Protein AF-A0A2A6B4H1-F1 (afdb_monomer)

Radius of gyration: 39.32 Å; Cα contacts (8 Å, |Δi|>4): 1460; chains: 1; bounding box: 114×103×127 Å

Nearest PDB structures (foldseek):
  8g66-assembly1_C  TM=8.743E-01  e=2.815E-18  Homo sapiens
  2jii-assembly2_B  TM=7.578E-01  e=8.687E-16  Homo sapiens
  6dd4-assembly4_D  TM=7.550E-01  e=1.575E-15  Homo sapiens
  6ac9-assembly4_D  TM=7.648E-01  e=6.424E-15  Homo sapiens
  6ytg-assembly1_A  TM=6.217E-01  e=1.084E-10  Homo sapiens

Solvent-accessible surface area (backbone atoms only — not comparable to full-atom values): 56659 Å² total; per-residue (Å²): 136,85,79,84,84,78,80,82,73,88,78,81,70,86,72,90,55,70,68,39,78,48,79,46,92,56,99,83,44,42,32,31,34,58,46,74,62,47,71,66,95,62,39,40,28,29,35,27,21,34,76,93,41,67,90,60,56,24,31,34,42,38,32,41,58,87,79,32,62,76,94,73,62,34,64,72,56,30,48,52,49,52,53,48,67,73,68,52,95,58,82,92,50,74,61,86,29,52,70,59,73,76,49,75,54,72,62,99,55,36,39,37,38,35,27,58,52,65,41,56,26,49,44,52,43,36,62,74,70,34,65,70,58,65,54,70,47,40,48,52,53,49,51,56,48,55,49,51,44,49,50,32,40,45,72,76,34,36,43,53,76,64,47,46,46,78,32,30,25,30,30,53,75,100,42,44,88,43,58,30,58,55,74,50,66,57,43,44,75,38,48,50,99,84,67,44,82,51,87,77,88,56,70,50,82,69,84,86,45,81,77,30,50,25,52,49,50,73,71,30,42,74,84,39,62,43,39,39,51,46,8,43,50,48,46,50,38,33,57,63,29,72,70,50,50,52,70,54,82,44,91,63,55,76,66,58,46,33,53,50,47,51,47,53,38,74,40,35,61,59,36,36,75,72,61,62,36,59,67,64,82,61,57,30,54,48,40,48,54,46,61,68,52,52,72,85,48,80,81,62,60,69,61,45,49,57,43,53,55,47,46,37,60,75,72,64,46,61,87,80,62,79,50,88,64,63,99,50,90,73,81,70,69,68,81,95,77,80,88,77,63,89,75,84,76,83,89,85,66,92,80,89,73,58,72,68,61,51,55,50,51,53,52,52,51,51,52,43,50,50,55,51,54,52,51,52,56,51,51,38,52,74,74,68,55,79,67,56,78,59,61,62,56,56,74,54,51,49,70,63,52,50,52,52,47,53,51,48,52,52,51,51,48,52,55,47,57,51,48,57,49,52,49,48,58,48,52,52,47,54,51,53,57,68,67,58,84,79,69,82,91,81,83,90,84,87,86,88,88,80,91,81,83,89,88,89,85,84,88,84,91,87,82,92,83,90,86,91,87,82,88,88,88,88,88,86,90,83,90,84,85,90,80,88,82,89,86,85,89,90,82,88,89,85,86,87,87,91,86,85,87,90,87,88,84,90,87,84,89,90,85,88,89,89,86,86,86,87,85,87,86,83,89,85,87,86,87,81,86,86,88,85,85,90,86,79,91,91,83,91,86,80,90,84,86,87,87,85,88,85,88,84,87,89,82,89,83,88,74,99,70,82,85,82,75,86,73,91,87,78,97,84,57,73,83,64,53,55,72,56,53,66,68,54,73,85,46,79,63,58,66,46,48,55,53,48,49,57,52,46,67,70,66,74,70,80,71,83,39,47,28,76,55,95,47,36,38,40,39,29,23,65,55,46,42,63,31,54,62,49,76,48,61,79,43,20,39,66,29,18,38,32,40,40,29,61,40,87,87,18,39,78,36,25,53,36,31,28,38,64,47,101,91,47,75,50,26,47,35,61,34,36,65,36,43,44,90,77,45,20,40,46,48,64,45,78,42,62,70,32,52,64,40,41,31,41,29,74,46,41,86,45,73,35,41,45,32,34,39,42,39,35,41,64,48,84,94,51,76,47,53,46,42,29,41,32,76,64,20,48,46,69,61,53,86,72,56,60,25,47,31,38,31,29,50,56,42,27,29,40,36,32,41,38,37,80,66,95,65,29,74,47,51,28,38,40,39,28,34,33,36,63,87,72,57,68,60,94,81,64,41,58,66,51,32,32,40,46,60,22,44,53,78,47,49,70,45,61,41,43,22,53,35,35,20,40,38,56,48,86,90,42,82,66,49,56,21,40,36,36,25,39,72,45,71,82,52,66,40,63,59,93,44,53,27,63,51,56,37,72,21,45,39,64,38,69,94,59,61,41,50,57,47,92,89,49,70,41,80,48,74,46,68,35,42,36,33,41,99,56,63,40,76,44,56,35,40,32,30,29,66,16,51,87,92,32,24,44,34,40,40,36,83,88,67,55,73,47,78,50,49,48,43,82,71,41,71,48,73,48,79,47,72,68,43,33,44,37,40,43,38,34,42,51,80,64,44,80,81,51,46,41,41,37,31,30,60,25,66,43,65,68,85,126

Secondary structure (DSSP, 8-state):
---PPPPPPGGG-----TT-EE-SSSTT-PEEEEEEEEE-SS-EEEEEEETTEEEEEEEEEEEETTTS-GGG--HHHHHHHHHHHHT---TTS--TTSPPEEEEEE-SSEEEEEEE----BHHHIIIIISTT---HHHHHHHHHHHHHHHHHHHHTTEE-S--SGGGEEE--GGGTT-EEE--GGG-EE-B-TTS-B----S----TT-TTT--HHHHHTPPP-HHHHHHHHHHHHHHHH-TTS-GGGTS---HHHHHHHHHHHHH-HHHHHHTTSS---TTHHHHHHHHHH--SSPPP-HHHHHHHHHHHHHHTT--TTSPPTTTTS------S------TTS-SSS--SSS-HHHHHHHHHHHHHHHHHHHHHHHHHHHHTT----HHHHHHHT-HHHHHHHHHHHHHHHHHHHHHHHHHHHHHHHHHHHHHHHTTS---------------------------------------------------------------------------------------PPP------------------------------TTTTS--SS----SGGGTHHHHGGGTT-HHHHHHHHHHHHHHHHS--S---EE-SSEEEE-HHHHTT-SEEEEESSSSSEEEEEEEE-TTTHHHHTTEEEEETTEEEEHHHHHT-B-TTT-BBPPEEEES-SEEEEEETTTTS---SEEEEEEE--GGGTTEEEEESTT-EE-S-SPPSEEEEE-SS-EEEEEPPP-STTTTS-EEEEEESS-TT--STTTS--SEEEEEE----EEEEE-SSEEEEEE-TT--PPPS-EEEEE---SEEETTS-EEEE-TT--S-TTSPPP--TTS-TTS-EEEEEEEEEEEEEEEEEEE---SSS-EEEEETT--EEEE---TTS-EEEEEEEEEEEEEEE---SSSS--EEEEES-EEES--

Organism: Pristionchus pacificus (NCBI:txid54126)

Structure (mmCIF, N/CA/C/O backbone):
data_AF-A0A2A6B4H1-F1
#
_entry.id   AF-A0A2A6B4H1-F1
#
loop_
_atom_site.group_PDB
_atom_site.id
_atom_site.type_symbol
_atom_site.label_atom_id
_atom_site.label_alt_id
_atom_site.label_comp_id
_atom_site.label_asym_id
_atom_site.label_entity_id
_atom_site.label_seq_id
_atom_site.pdbx_PDB_ins_code
_atom_site.Cartn_x
_atom_site.Cartn_y
_atom_site.Cartn_z
_atom_site.occupancy
_atom_site.B_iso_or_equiv
_atom_site.auth_seq_id
_atom_site.auth_comp_id
_atom_site.auth_asym_id
_atom_site.auth_atom_id
_atom_site.pdbx_PDB_model_num
ATOM 1 N N . MET A 1 1 ? -41.944 39.358 22.499 1.00 34.97 1 MET A N 1
ATOM 2 C CA . MET A 1 1 ? -42.579 38.067 22.877 1.00 34.97 1 MET A CA 1
ATOM 3 C C . MET A 1 1 ? -41.829 36.907 22.219 1.00 34.97 1 MET A C 1
ATOM 5 O O . MET A 1 1 ? -41.102 37.165 21.273 1.00 34.97 1 MET A O 1
ATOM 9 N N . LYS A 1 2 ? -42.055 35.666 22.687 1.00 29.81 2 LYS A N 1
ATOM 10 C CA . LYS A 1 2 ? -41.534 34.384 22.149 1.00 29.81 2 LYS A CA 1
ATOM 11 C C . LYS A 1 2 ? -40.022 34.108 22.313 1.00 29.81 2 LYS A C 1
ATOM 13 O O . LYS A 1 2 ? -39.264 34.101 21.356 1.00 29.81 2 LYS A O 1
ATOM 18 N N . SER A 1 3 ? -39.679 33.783 23.566 1.00 27.53 3 SER A N 1
ATOM 19 C CA . SER A 1 3 ? -38.908 32.593 24.006 1.00 27.53 3 SER A CA 1
ATOM 20 C C . SER A 1 3 ? -37.544 32.236 23.369 1.00 27.53 3 SER A C 1
ATOM 22 O O . SER A 1 3 ? -37.506 31.922 22.179 1.00 27.53 3 SER A O 1
ATOM 24 N N . PRO A 1 4 ? -36.466 32.071 24.169 1.00 33.12 4 PRO A N 1
ATOM 25 C CA . PRO A 1 4 ? -35.280 31.331 23.733 1.00 33.12 4 PRO A CA 1
ATOM 26 C C . PRO A 1 4 ? -35.589 29.830 23.593 1.00 33.12 4 PRO A C 1
ATOM 28 O O . PRO A 1 4 ? -36.413 29.283 24.330 1.00 33.12 4 PRO A O 1
ATOM 31 N N . SER A 1 5 ? -34.914 29.149 22.667 1.00 29.39 5 SER A N 1
ATOM 32 C CA . SER A 1 5 ? -35.019 27.697 22.502 1.00 29.39 5 SER A CA 1
ATOM 33 C C . SER A 1 5 ? -34.329 26.948 23.651 1.00 29.39 5 SER A C 1
ATOM 35 O O . SER A 1 5 ? -33.253 27.318 24.119 1.00 29.39 5 SER A O 1
ATOM 37 N N . SER A 1 6 ? -34.972 25.881 24.126 1.00 27.88 6 SER A N 1
ATOM 38 C CA . SER A 1 6 ? -34.511 25.071 25.260 1.00 27.88 6 SER A CA 1
ATOM 39 C C . SER A 1 6 ? -33.169 24.371 24.991 1.00 27.88 6 SER A C 1
ATOM 41 O O . SER A 1 6 ? -32.960 23.900 23.870 1.00 27.88 6 SER A O 1
ATOM 43 N N . PRO A 1 7 ? -32.302 24.188 26.008 1.00 29.86 7 PRO A N 1
ATOM 44 C CA . PRO A 1 7 ? -31.063 23.434 25.848 1.00 29.86 7 PRO A CA 1
ATOM 45 C C . PRO A 1 7 ? -31.343 21.976 25.460 1.00 29.86 7 PRO A C 1
ATOM 47 O O . PRO A 1 7 ? -32.201 21.313 26.048 1.00 29.86 7 PRO A O 1
ATOM 50 N N . VAL A 1 8 ? -30.582 21.463 24.489 1.00 28.39 8 VAL A N 1
ATOM 51 C CA . VAL A 1 8 ? -30.634 20.053 24.074 1.00 28.39 8 VAL A CA 1
ATOM 52 C C . VAL A 1 8 ? -30.312 19.158 25.274 1.00 28.39 8 VAL A C 1
ATOM 54 O O . VAL A 1 8 ? -29.347 19.397 26.005 1.00 28.39 8 VAL A O 1
ATOM 57 N N . LYS A 1 9 ? -31.135 18.128 25.500 1.00 28.89 9 LYS A N 1
ATOM 58 C CA . LYS A 1 9 ? -31.002 17.246 26.664 1.00 28.89 9 LYS A CA 1
ATOM 59 C C . LYS A 1 9 ? -29.652 16.519 26.686 1.00 28.89 9 LYS A C 1
ATOM 61 O O . LYS A 1 9 ? -29.153 16.065 25.662 1.00 28.89 9 LYS A O 1
ATOM 66 N N . LYS A 1 10 ? -29.110 16.310 27.890 1.00 28.97 10 LYS A N 1
ATOM 67 C CA . LYS A 1 10 ? -27.825 15.625 28.155 1.00 28.97 10 LYS A CA 1
ATOM 68 C C . LYS A 1 10 ? -27.796 14.112 27.839 1.00 28.97 10 LYS A C 1
ATOM 70 O O . LYS A 1 10 ? -26.818 13.454 28.180 1.00 28.97 10 LYS A O 1
ATOM 75 N N . GLU A 1 11 ? -28.837 13.552 27.222 1.00 35.41 11 GLU A N 1
ATOM 76 C CA . GLU A 1 11 ? -29.080 12.100 27.150 1.00 35.41 11 GLU A CA 1
ATOM 77 C C . GLU A 1 11 ? -28.305 11.377 26.021 1.00 35.41 11 GLU A C 1
ATOM 79 O O . GLU A 1 11 ? -28.050 10.182 26.136 1.00 35.41 11 GLU A O 1
ATOM 84 N N . ASP A 1 12 ? -27.846 12.082 24.977 1.00 35.91 12 ASP A N 1
ATOM 85 C CA . ASP A 1 12 ? -27.230 11.473 23.775 1.00 35.91 12 ASP A CA 1
ATOM 86 C C . ASP A 1 12 ? -25.741 11.055 23.917 1.00 35.91 12 ASP A C 1
ATOM 88 O O . ASP A 1 12 ? -25.135 10.559 22.962 1.00 35.91 12 ASP A O 1
ATOM 92 N N . ARG A 1 13 ? -25.103 11.227 25.087 1.00 36.78 13 ARG A N 1
ATOM 93 C CA . ARG A 1 13 ? -23.669 10.908 25.270 1.00 36.78 13 ARG A CA 1
ATOM 94 C C . ARG A 1 13 ? -23.415 9.445 25.657 1.00 36.78 13 ARG A C 1
ATOM 96 O O . ARG A 1 13 ? -23.375 9.096 26.835 1.00 36.78 13 ARG A O 1
ATOM 103 N N . LEU A 1 14 ? -23.099 8.617 24.659 1.00 46.59 14 LEU A N 1
ATOM 104 C CA . LEU A 1 14 ? -22.461 7.306 24.846 1.00 46.59 14 LEU A CA 1
ATOM 105 C C . LEU A 1 14 ? -21.021 7.453 25.383 1.00 46.59 14 LEU A C 1
ATOM 107 O O . LEU A 1 14 ? -20.056 7.530 24.623 1.00 46.59 14 LEU A O 1
ATOM 111 N N . THR A 1 15 ? -20.881 7.488 26.710 1.00 42.72 15 THR A N 1
ATOM 112 C CA . THR A 1 15 ? -19.599 7.396 27.434 1.00 42.72 15 THR A CA 1
ATOM 113 C C . THR A 1 15 ? -19.202 5.930 27.645 1.00 42.72 15 THR A C 1
ATOM 115 O O . THR A 1 15 ? -19.789 5.263 28.494 1.00 42.72 15 THR A O 1
ATOM 118 N N . GLU A 1 16 ? -18.249 5.414 26.867 1.00 46.22 16 GLU A N 1
ATOM 119 C CA . GLU A 1 16 ? -17.937 3.975 26.814 1.00 46.22 16 GLU A CA 1
ATOM 120 C C . GLU A 1 16 ? -17.472 3.398 28.165 1.00 46.22 16 GLU A C 1
ATOM 122 O O . GLU A 1 16 ? -16.445 3.800 28.709 1.00 46.22 16 GLU A O 1
ATOM 127 N N . GLY A 1 17 ? -18.202 2.406 28.690 1.00 47.28 17 GLY A N 1
ATOM 128 C CA . GLY A 1 17 ? -17.817 1.686 29.906 1.00 47.28 17 GLY A CA 1
ATOM 129 C C . GLY A 1 17 ? -18.690 0.455 30.210 1.00 47.28 17 GLY A C 1
ATOM 130 O O . GLY A 1 17 ? -19.860 0.417 29.815 1.00 47.28 17 GLY A O 1
ATOM 131 N N . PRO A 1 18 ? -18.160 -0.564 30.918 1.00 47.69 18 PRO A N 1
ATOM 132 C CA . PRO A 1 18 ? -18.951 -1.695 31.404 1.00 47.69 18 PRO A CA 1
ATOM 133 C C . PRO A 1 18 ? -20.127 -1.247 32.280 1.00 47.69 18 PRO A C 1
ATOM 135 O O . PRO A 1 18 ? -19.989 -0.366 33.124 1.00 47.69 18 PRO A O 1
ATOM 138 N N . GLY A 1 19 ? -21.288 -1.875 32.105 1.00 57.22 19 GLY A N 1
ATOM 139 C CA . GLY A 1 19 ? -22.493 -1.602 32.889 1.00 57.22 19 GLY A CA 1
ATOM 140 C C . GLY A 1 19 ? -23.376 -0.460 32.371 1.00 57.22 19 GLY A C 1
ATOM 141 O O . GLY A 1 19 ? -24.467 -0.282 32.918 1.00 57.22 19 GLY A O 1
ATOM 142 N N . GLN A 1 20 ? -22.962 0.269 31.327 1.00 69.75 20 GLN A N 1
ATOM 143 C CA . GLN A 1 20 ? -23.735 1.347 30.694 1.00 69.75 20 GLN A CA 1
ATOM 144 C C . GLN A 1 20 ? -25.097 0.869 30.159 1.00 69.75 20 GLN A C 1
ATOM 146 O O . GLN A 1 20 ? -25.241 -0.280 29.740 1.00 69.75 20 GLN A O 1
ATOM 151 N N . LEU A 1 21 ? -26.094 1.761 30.146 1.00 64.19 21 LEU A N 1
ATOM 152 C CA . LEU A 1 21 ? -27.429 1.513 29.595 1.00 64.19 21 LEU A CA 1
ATOM 153 C C . LEU A 1 21 ? -27.619 2.209 28.239 1.00 64.19 21 LEU A C 1
ATOM 155 O O . LEU A 1 21 ? -27.284 3.381 28.089 1.00 64.19 21 LEU A O 1
ATOM 159 N N . ILE A 1 22 ? -28.200 1.489 27.279 1.00 68.12 22 ILE A N 1
ATOM 160 C CA . ILE A 1 22 ? -28.602 1.976 25.953 1.00 68.12 22 ILE A CA 1
ATOM 161 C C . ILE A 1 22 ? -30.124 1.843 25.849 1.00 68.12 22 ILE A C 1
ATOM 163 O O . ILE A 1 22 ? -30.671 0.749 26.011 1.00 68.12 22 ILE A O 1
ATOM 167 N N . TYR A 1 23 ? -30.810 2.955 25.592 1.00 64.12 23 TYR A N 1
ATOM 168 C CA . TYR A 1 23 ? -32.273 3.046 25.563 1.00 64.12 23 TYR A CA 1
ATOM 169 C C . TYR A 1 23 ? -32.809 3.010 24.127 1.00 64.12 23 TYR A C 1
ATOM 171 O O . TYR A 1 23 ? -32.242 3.642 23.239 1.00 64.12 23 TYR A O 1
ATOM 179 N N . VAL A 1 24 ? -33.927 2.309 23.892 1.00 59.06 24 VAL A N 1
ATOM 180 C CA . VAL A 1 24 ? -34.579 2.239 22.569 1.00 59.06 24 VAL A CA 1
ATOM 181 C C . VAL A 1 24 ? -36.083 2.468 22.688 1.00 59.06 24 VAL A C 1
ATOM 183 O O . VAL A 1 24 ? -36.819 1.581 23.109 1.00 59.06 24 VAL A O 1
ATOM 186 N N . GLY A 1 25 ? -36.567 3.642 22.276 1.00 49.59 25 GLY A N 1
ATOM 187 C CA . GLY A 1 25 ? -38.009 3.923 22.248 1.00 49.59 25 GLY A CA 1
ATOM 188 C C . GLY A 1 25 ? -38.668 3.895 23.635 1.00 49.59 25 GLY A C 1
ATOM 189 O O . GLY A 1 25 ? -39.700 3.252 23.823 1.00 49.59 25 GLY A O 1
ATOM 190 N N . GLY A 1 26 ? -38.057 4.574 24.610 1.00 51.62 26 GLY A N 1
ATOM 191 C CA . GLY A 1 26 ? -38.568 4.693 25.979 1.00 51.62 26 GLY A CA 1
ATOM 192 C C . GLY A 1 26 ? -38.296 3.482 26.882 1.00 51.62 26 GLY A C 1
ATOM 193 O O . GLY A 1 26 ? -37.591 2.537 26.525 1.00 51.62 26 GLY A O 1
ATOM 194 N N . ASN A 1 27 ? -38.875 3.517 28.085 1.00 44.94 27 ASN A N 1
ATOM 195 C CA . ASN A 1 27 ? -38.491 2.698 29.250 1.00 44.94 27 ASN A CA 1
ATOM 196 C C . ASN A 1 27 ? -38.732 1.173 29.129 1.00 44.94 27 ASN A C 1
ATOM 198 O O . ASN A 1 27 ? -38.591 0.458 30.117 1.00 44.94 27 ASN A O 1
ATOM 202 N N . LYS A 1 28 ? -39.115 0.650 27.954 1.00 50.84 28 LYS A N 1
ATOM 203 C CA . LYS A 1 28 ? -39.477 -0.768 27.746 1.00 50.84 28 LYS A CA 1
ATOM 204 C C . LYS A 1 28 ? -38.442 -1.595 26.965 1.00 50.84 28 LYS A C 1
ATOM 206 O O . LYS A 1 28 ? -38.657 -2.793 26.792 1.00 50.84 28 LYS A O 1
ATOM 211 N N . ARG A 1 29 ? -37.341 -1.007 26.469 1.00 64.31 29 ARG A N 1
ATOM 212 C CA . ARG A 1 29 ? -36.322 -1.728 25.664 1.00 64.31 29 ARG A CA 1
ATOM 213 C C . ARG A 1 29 ? -34.882 -1.286 25.972 1.00 64.31 29 ARG A C 1
ATOM 215 O O . ARG A 1 29 ? -34.123 -0.941 25.070 1.00 64.31 29 ARG A O 1
ATOM 222 N N . THR A 1 30 ? -34.505 -1.286 27.248 1.00 77.19 30 THR A N 1
ATOM 223 C CA . THR A 1 30 ? -33.146 -0.918 27.680 1.00 77.19 30 THR A CA 1
ATOM 224 C C . THR A 1 30 ? -32.195 -2.116 27.619 1.00 77.19 30 THR A C 1
ATOM 226 O O . THR A 1 30 ? -32.481 -3.183 28.170 1.00 77.19 30 THR A O 1
ATOM 229 N N . PHE A 1 31 ? -31.037 -1.936 26.986 1.00 83.19 31 PHE A N 1
ATOM 230 C CA . PHE A 1 31 ? -29.933 -2.896 26.994 1.00 83.19 31 PHE A CA 1
ATOM 231 C C . PHE A 1 31 ? -28.821 -2.423 27.928 1.00 83.19 31 PHE A C 1
ATOM 233 O O . PHE A 1 31 ? -28.474 -1.244 27.919 1.00 83.19 31 PHE A O 1
ATOM 240 N N . ARG A 1 32 ? -28.233 -3.335 28.705 1.00 84.75 32 ARG A N 1
ATOM 241 C CA . ARG A 1 32 ? -27.002 -3.085 29.461 1.00 84.75 32 ARG A CA 1
ATOM 242 C C . ARG A 1 32 ? -25.806 -3.628 28.683 1.00 84.75 32 ARG A C 1
ATOM 244 O O . ARG A 1 32 ? -25.828 -4.776 28.241 1.00 84.75 32 ARG A O 1
ATOM 251 N N . VAL A 1 33 ? -24.768 -2.811 28.538 1.00 86.12 33 VAL A N 1
ATOM 252 C CA . VAL A 1 33 ? -23.477 -3.197 27.959 1.00 86.12 33 VAL A CA 1
ATOM 253 C C . VAL A 1 33 ? -22.672 -3.978 28.993 1.00 86.12 33 VAL A C 1
ATOM 255 O O . VAL A 1 33 ? -22.448 -3.490 30.099 1.00 86.12 33 VAL A O 1
ATOM 258 N N . GLU A 1 34 ? -22.212 -5.178 28.640 1.00 84.00 34 GLU A N 1
ATOM 259 C CA . GLU A 1 34 ? -21.250 -5.927 29.453 1.00 84.00 34 GLU A CA 1
ATOM 260 C C . GLU A 1 34 ? -19.821 -5.481 29.116 1.00 84.00 34 GLU A C 1
ATOM 262 O O . GLU A 1 34 ? -19.128 -4.923 29.963 1.00 84.00 34 GLU A O 1
ATOM 267 N N . TYR A 1 35 ? -19.381 -5.705 27.872 1.00 82.38 35 TYR A N 1
ATOM 268 C CA . TYR A 1 35 ? -18.047 -5.341 27.380 1.00 82.38 35 TYR A CA 1
ATOM 269 C C . TYR A 1 35 ? -17.981 -5.338 25.843 1.00 82.38 35 TYR A C 1
ATOM 271 O O . TYR A 1 35 ? -18.811 -5.937 25.158 1.00 82.38 35 TYR A O 1
ATOM 279 N N . LYS A 1 36 ? -16.967 -4.659 25.296 1.00 83.94 36 LYS A N 1
ATOM 280 C CA . LYS A 1 36 ? -16.624 -4.628 23.864 1.00 83.94 36 LYS A CA 1
ATOM 281 C C . LYS A 1 36 ? -16.014 -5.978 23.455 1.00 83.94 36 LYS A C 1
ATOM 283 O O . LYS A 1 36 ? -15.080 -6.443 24.104 1.00 83.94 36 LYS A O 1
ATOM 288 N N . ILE A 1 37 ? -16.551 -6.612 22.411 1.00 83.69 37 ILE A N 1
ATOM 289 C CA . ILE A 1 37 ? -16.121 -7.933 21.899 1.00 83.69 37 ILE A CA 1
ATOM 290 C C . ILE A 1 37 ? -15.487 -7.870 20.503 1.00 83.69 37 ILE A C 1
ATOM 292 O O . ILE A 1 37 ? -14.744 -8.774 20.120 1.00 83.69 37 ILE A O 1
ATOM 296 N N . GLY A 1 38 ? -15.727 -6.792 19.754 1.00 77.62 38 GLY A N 1
ATOM 297 C CA . GLY A 1 38 ? -15.129 -6.557 18.444 1.00 77.62 38 GLY A CA 1
ATOM 298 C C . GLY A 1 38 ? -15.022 -5.071 18.119 1.00 77.62 38 GLY A C 1
ATOM 299 O O . GLY A 1 38 ? -15.760 -4.253 18.663 1.00 77.62 38 GLY A O 1
ATOM 300 N N . SER A 1 39 ? -14.097 -4.736 17.221 1.00 76.88 39 SER A N 1
ATOM 301 C CA . SER A 1 39 ? -13.907 -3.382 16.699 1.00 76.88 39 SER A CA 1
ATOM 302 C C . SER A 1 39 ? -13.449 -3.461 15.245 1.00 76.88 39 SER A C 1
ATOM 304 O O . SER A 1 39 ? -12.390 -4.022 14.948 1.00 76.88 39 SER A O 1
ATOM 306 N N . GLY A 1 40 ? -14.283 -2.967 14.331 1.00 67.81 40 GLY A N 1
ATOM 307 C CA . GLY A 1 40 ? -14.033 -2.951 12.890 1.00 67.81 40 GLY A CA 1
ATOM 308 C C . GLY A 1 40 ? -13.183 -1.753 12.463 1.00 67.81 40 GLY A C 1
ATOM 309 O O . GLY A 1 40 ? -12.293 -1.320 13.195 1.00 67.81 40 GLY A O 1
ATOM 310 N N . THR A 1 41 ? -13.461 -1.231 11.267 1.00 66.06 41 THR A N 1
ATOM 311 C CA . THR A 1 41 ? -12.927 0.057 10.774 1.00 66.06 41 THR A CA 1
ATOM 312 C C . THR A 1 41 ? -13.931 1.197 10.977 1.00 66.06 41 THR A C 1
ATOM 314 O O . THR A 1 41 ? -13.532 2.334 11.182 1.00 66.06 41 THR A O 1
ATOM 317 N N . TYR A 1 42 ? -15.232 0.880 10.941 1.00 72.94 42 TYR A N 1
ATOM 318 C CA . TYR A 1 42 ? -16.337 1.851 10.994 1.00 72.94 42 TYR A CA 1
ATOM 319 C C . TYR A 1 42 ? -17.377 1.533 12.086 1.00 72.94 42 TYR A C 1
ATOM 321 O O . TYR A 1 42 ? -18.236 2.352 12.390 1.00 72.94 42 TYR A O 1
ATOM 329 N N . SER A 1 43 ? -17.324 0.343 12.689 1.00 83.50 43 SER A N 1
ATOM 330 C CA . SER A 1 43 ? -18.336 -0.122 13.642 1.00 83.50 43 SER A CA 1
ATOM 331 C C . SER A 1 43 ? -17.722 -0.941 14.769 1.00 83.50 43 SER A C 1
ATOM 333 O O . SER A 1 43 ? -16.870 -1.797 14.509 1.00 83.50 43 SER A O 1
ATOM 335 N N . ASP A 1 44 ? -18.235 -0.775 15.980 1.00 87.06 44 ASP A N 1
ATOM 336 C CA . ASP A 1 44 ? -17.870 -1.579 17.144 1.00 87.06 44 ASP A CA 1
ATOM 337 C C . ASP A 1 44 ? -18.945 -2.613 17.482 1.00 87.06 44 ASP A C 1
ATOM 339 O O . ASP A 1 44 ? -20.121 -2.442 17.158 1.00 87.06 44 ASP A O 1
ATOM 343 N N . VAL A 1 45 ? -18.535 -3.697 18.147 1.00 89.19 45 VAL A N 1
ATOM 344 C CA . VAL A 1 45 ? -19.423 -4.776 18.594 1.00 89.19 45 VAL A CA 1
ATOM 345 C C . VAL A 1 45 ? -19.284 -4.960 20.101 1.00 89.19 45 VAL A C 1
ATOM 347 O O . VAL A 1 45 ? -18.193 -5.224 20.610 1.00 89.19 45 VAL A O 1
ATOM 350 N N . TYR A 1 46 ? -20.404 -4.878 20.810 1.00 89.44 46 TYR A N 1
ATOM 351 C CA . TYR A 1 46 ? -20.510 -5.038 22.256 1.00 89.44 46 TYR A CA 1
ATOM 352 C C . TYR A 1 46 ? -21.358 -6.258 22.599 1.00 89.44 46 TYR A C 1
ATOM 354 O O . TYR A 1 46 ? -22.350 -6.555 21.933 1.00 89.44 46 TYR A O 1
ATOM 362 N N . LYS A 1 47 ? -21.000 -6.948 23.678 1.00 89.81 47 LYS A N 1
ATOM 363 C CA . LYS A 1 47 ? -21.866 -7.935 24.315 1.00 89.81 47 LYS A CA 1
ATOM 364 C C . LYS A 1 47 ? -22.842 -7.206 25.231 1.00 89.81 47 LYS A C 1
ATOM 366 O O . LYS A 1 47 ? -22.421 -6.384 26.048 1.00 89.81 47 LYS A O 1
ATOM 371 N N . VAL A 1 48 ? -24.132 -7.495 25.092 1.00 90.38 48 VAL A N 1
ATOM 372 C CA . VAL A 1 48 ? -25.207 -6.833 25.846 1.00 90.38 48 VAL A CA 1
ATOM 373 C C . VAL A 1 48 ? -26.247 -7.838 26.335 1.00 90.38 48 VAL A C 1
ATOM 375 O O . VAL A 1 48 ? -26.387 -8.920 25.769 1.00 90.38 48 VAL A O 1
ATOM 378 N N . HIS A 1 49 ? -27.036 -7.462 27.334 1.00 88.25 49 HIS A N 1
ATOM 379 C CA . HIS A 1 49 ? -28.276 -8.150 27.714 1.00 88.25 49 HIS A CA 1
ATOM 380 C C . HIS A 1 49 ? -29.397 -7.122 27.926 1.00 88.25 49 HIS A C 1
ATOM 382 O O . HIS A 1 49 ? -29.123 -5.927 28.050 1.00 88.25 49 HIS A O 1
ATOM 388 N N . ARG A 1 50 ? -30.670 -7.536 27.943 1.00 85.12 50 ARG A N 1
ATOM 389 C CA . ARG A 1 50 ? -31.759 -6.613 28.320 1.00 85.12 50 ARG A CA 1
ATOM 390 C C . ARG A 1 50 ? -31.778 -6.452 29.834 1.00 85.12 50 ARG A C 1
ATOM 392 O O . ARG A 1 50 ? -31.540 -7.419 30.551 1.00 85.12 50 ARG A O 1
ATOM 399 N N . THR A 1 51 ? -32.113 -5.267 30.337 1.00 80.69 51 THR A N 1
ATOM 400 C CA . THR A 1 51 ? -32.180 -5.027 31.792 1.00 80.69 51 THR A CA 1
ATOM 401 C C . THR A 1 51 ? -33.192 -5.923 32.512 1.00 80.69 51 THR A C 1
ATOM 403 O O . THR A 1 51 ? -33.006 -6.204 33.690 1.00 80.69 51 THR A O 1
ATOM 406 N N . ASN A 1 52 ? -34.228 -6.390 31.808 1.00 82.75 52 ASN A N 1
ATOM 407 C CA . ASN A 1 52 ? -35.242 -7.324 32.302 1.00 82.75 52 ASN A CA 1
ATOM 408 C C . ASN A 1 52 ? -35.040 -8.785 31.846 1.00 82.75 52 ASN A C 1
ATOM 410 O O . ASN A 1 52 ? -35.889 -9.622 32.132 1.00 82.75 52 ASN A O 1
ATOM 414 N N . ASP A 1 53 ? -33.952 -9.095 31.135 1.00 84.12 53 ASP A N 1
ATOM 415 C CA . ASP A 1 53 ? -33.584 -10.462 30.735 1.00 84.12 53 ASP A CA 1
ATOM 416 C C . ASP A 1 53 ? -32.042 -10.608 30.716 1.00 84.12 53 ASP A C 1
ATOM 418 O O . ASP A 1 53 ? -31.425 -10.631 29.642 1.00 84.12 53 ASP A O 1
ATOM 422 N N . PRO A 1 54 ? -31.380 -10.636 31.899 1.00 81.25 54 PRO A N 1
ATOM 423 C CA . PRO A 1 54 ? -29.917 -10.640 31.987 1.00 81.25 54 PRO A CA 1
ATOM 424 C C . PRO A 1 54 ? -29.277 -11.950 31.510 1.00 81.25 54 PRO A C 1
ATOM 426 O O . PRO A 1 54 ? -28.142 -11.952 31.039 1.00 81.25 54 PRO A O 1
ATOM 429 N N . GLY A 1 55 ? -30.005 -13.070 31.596 1.00 81.62 55 GLY A N 1
ATOM 430 C CA . GLY A 1 55 ? -29.515 -14.381 31.162 1.00 81.62 55 GLY A CA 1
ATOM 431 C C . GLY A 1 55 ? -29.378 -14.520 29.640 1.00 81.62 55 GLY A C 1
ATOM 432 O O . GLY A 1 55 ? -28.634 -15.379 29.162 1.00 81.62 55 GLY A O 1
ATOM 433 N N . LYS A 1 56 ? -30.067 -13.679 28.855 1.00 86.31 56 LYS A N 1
ATOM 434 C CA . LYS A 1 56 ? -30.224 -13.851 27.403 1.00 86.31 56 LYS A CA 1
ATOM 435 C C . LYS A 1 56 ? -29.364 -12.872 26.599 1.00 86.31 56 LYS A C 1
ATOM 437 O O . LYS A 1 56 ? -29.852 -11.970 25.916 1.00 86.31 56 LYS A O 1
ATOM 442 N N . GLN A 1 57 ? -28.058 -13.108 26.659 1.00 90.06 57 GLN A N 1
ATOM 443 C CA . GLN A 1 57 ? -27.006 -12.295 26.036 1.00 90.06 57 GLN A CA 1
ATOM 444 C C . GLN A 1 57 ? -27.154 -12.133 24.505 1.00 90.06 57 GLN A C 1
ATOM 446 O O . GLN A 1 57 ? -27.715 -12.977 23.800 1.00 90.06 57 GLN A O 1
ATOM 451 N N . ARG A 1 58 ? -26.658 -11.009 23.982 1.00 91.44 58 ARG A N 1
ATOM 452 C CA . ARG A 1 58 ? -26.767 -10.537 22.589 1.00 91.44 58 ARG A CA 1
ATOM 453 C C . ARG A 1 58 ? -25.471 -9.870 22.129 1.00 91.44 58 ARG A C 1
ATOM 455 O O . ARG A 1 58 ? -24.678 -9.421 22.955 1.00 91.44 58 ARG A O 1
ATOM 462 N N . ALA A 1 59 ? -25.309 -9.747 20.814 1.00 92.56 59 ALA A N 1
ATOM 463 C CA . ALA A 1 59 ? -24.337 -8.848 20.202 1.00 92.56 59 ALA A CA 1
ATOM 464 C C . ALA A 1 59 ? -25.042 -7.560 19.748 1.00 92.56 59 ALA A C 1
ATOM 466 O O . ALA A 1 59 ? -26.042 -7.621 19.034 1.00 92.56 59 ALA A O 1
ATOM 467 N N . LEU A 1 60 ? -24.519 -6.403 20.147 1.00 91.81 60 LEU A N 1
ATOM 468 C CA . LEU A 1 60 ? -24.915 -5.082 19.663 1.00 91.81 60 LEU A CA 1
ATOM 469 C C . LEU A 1 60 ? -23.806 -4.552 18.756 1.00 91.81 60 LEU A C 1
ATOM 471 O O . LEU A 1 60 ? -22.680 -4.388 19.221 1.00 91.81 60 LEU A O 1
ATOM 475 N N . LYS A 1 61 ? -24.111 -4.276 17.486 1.00 91.69 61 LYS A N 1
ATOM 476 C CA . LYS A 1 61 ? -23.190 -3.628 16.540 1.00 91.69 61 LYS A CA 1
ATOM 477 C C . LYS A 1 61 ? -23.618 -2.176 16.352 1.00 91.69 61 LYS A C 1
ATOM 479 O O . LYS A 1 61 ? -24.799 -1.927 16.119 1.00 91.69 61 LYS A O 1
ATOM 484 N N . ILE A 1 62 ? -22.684 -1.237 16.480 1.00 88.56 62 ILE A N 1
ATOM 485 C CA . ILE A 1 62 ? -22.934 0.212 16.467 1.00 88.56 62 ILE A CA 1
ATOM 486 C C . ILE A 1 62 ? -21.939 0.939 15.560 1.00 88.56 62 ILE A C 1
ATOM 488 O O . ILE A 1 62 ? -20.748 0.638 15.556 1.00 88.56 62 ILE A O 1
ATOM 492 N N . GLU A 1 63 ? -22.445 1.911 14.809 1.00 88.50 63 GLU A N 1
ATOM 493 C CA . GLU A 1 63 ? -21.714 2.812 13.917 1.00 88.50 63 GLU A CA 1
ATOM 494 C C . GLU A 1 63 ? -22.073 4.248 14.331 1.00 88.50 63 GLU A C 1
ATOM 496 O O . GLU A 1 63 ? -23.251 4.611 14.382 1.00 88.50 63 GLU A O 1
ATOM 501 N N . ARG A 1 64 ? -21.074 5.060 14.696 1.00 82.25 64 ARG A N 1
ATOM 502 C CA . ARG A 1 64 ? -21.301 6.433 15.173 1.00 82.25 64 ARG A CA 1
ATOM 503 C C . ARG A 1 64 ? -21.158 7.429 14.025 1.00 82.25 64 ARG A C 1
ATOM 505 O O . ARG A 1 64 ? -20.192 7.380 13.268 1.00 82.25 64 ARG A O 1
ATOM 512 N N . PHE A 1 65 ? -22.093 8.366 13.916 1.00 79.56 65 PHE A N 1
ATOM 513 C CA . PHE A 1 65 ? -22.124 9.358 12.840 1.00 79.56 65 PHE A CA 1
ATOM 514 C C . PHE A 1 65 ? -21.064 10.453 12.986 1.00 79.56 65 PHE A C 1
ATOM 516 O O . PHE A 1 65 ? -20.668 11.022 11.970 1.00 79.56 65 PHE A O 1
ATOM 523 N N . ASP A 1 66 ? -20.583 10.694 14.210 1.00 72.88 66 ASP A N 1
ATOM 524 C CA . ASP A 1 66 ? -19.416 11.538 14.503 1.00 72.88 66 ASP A CA 1
ATOM 525 C C . ASP A 1 66 ? -18.085 10.905 14.050 1.00 72.88 66 ASP A C 1
ATOM 527 O O . ASP A 1 66 ? -17.132 11.618 13.749 1.00 72.88 66 ASP A O 1
ATOM 531 N N . SER A 1 67 ? -18.036 9.573 13.963 1.00 66.62 67 SER A N 1
ATOM 532 C CA . SER A 1 67 ? -16.817 8.789 13.737 1.00 66.62 67 SER A CA 1
ATOM 533 C C . SER A 1 67 ? -16.710 8.211 12.320 1.00 66.62 67 SER A C 1
ATOM 535 O O . SER A 1 67 ? -15.661 7.688 11.951 1.00 66.62 67 SER A O 1
ATOM 537 N N . VAL A 1 68 ? -17.785 8.268 11.521 1.00 66.12 68 VAL A N 1
ATOM 538 C CA . VAL A 1 68 ? -17.850 7.661 10.180 1.00 66.12 68 VAL A CA 1
ATOM 539 C C . VAL A 1 68 ? -18.414 8.652 9.151 1.00 66.12 68 VAL A C 1
ATOM 541 O O . VAL A 1 68 ? -19.586 9.045 9.264 1.00 66.12 68 VAL A O 1
ATOM 544 N N . PRO A 1 69 ? -17.629 9.025 8.115 1.00 70.44 69 PRO A N 1
ATOM 545 C CA . PRO A 1 69 ? -18.089 9.861 7.008 1.00 70.44 69 PRO A CA 1
ATOM 546 C C . PRO A 1 69 ? -19.298 9.250 6.301 1.00 70.44 69 PRO A C 1
ATOM 548 O O . PRO A 1 69 ? -19.325 8.051 6.040 1.00 70.44 69 PRO A O 1
ATOM 551 N N . GLU A 1 70 ? -20.275 10.073 5.921 1.00 68.50 70 GLU A N 1
ATOM 552 C CA . GLU A 1 70 ? -21.557 9.591 5.386 1.00 68.50 70 GLU A CA 1
ATOM 553 C C . GLU A 1 70 ? -21.428 8.669 4.162 1.00 68.50 70 GLU A C 1
ATOM 555 O O . GLU A 1 70 ? -22.138 7.669 4.071 1.00 68.50 70 GLU A O 1
ATOM 560 N N . LYS A 1 71 ? -20.450 8.932 3.283 1.00 63.62 71 LYS A N 1
ATOM 561 C CA . LYS A 1 71 ? -20.130 8.086 2.117 1.00 63.62 71 LYS A CA 1
ATOM 562 C C . LYS A 1 71 ? -19.696 6.654 2.477 1.00 63.62 71 LYS A C 1
ATOM 564 O O . LYS A 1 71 ? -19.912 5.735 1.687 1.00 63.62 71 LYS A O 1
ATOM 569 N N . ASP A 1 72 ? -19.115 6.463 3.661 1.00 67.12 72 ASP A N 1
ATOM 570 C CA . ASP A 1 72 ? -18.595 5.186 4.163 1.00 67.12 72 ASP A CA 1
ATOM 571 C C . ASP A 1 72 ? -19.472 4.550 5.260 1.00 67.12 72 ASP A C 1
ATOM 573 O O . ASP A 1 72 ? -19.131 3.463 5.718 1.00 67.12 72 ASP A O 1
ATOM 577 N N . ARG A 1 73 ? -20.616 5.149 5.634 1.00 78.62 73 ARG A N 1
ATOM 578 C CA . ARG A 1 73 ? -21.617 4.548 6.544 1.00 78.62 73 ARG A CA 1
ATOM 579 C C . ARG A 1 73 ? -22.257 3.307 5.908 1.00 78.62 73 ARG A C 1
ATOM 581 O O . ARG A 1 73 ? -22.722 3.360 4.763 1.00 78.62 73 ARG A O 1
ATOM 588 N N . ARG A 1 74 ? -22.275 2.172 6.620 1.00 81.00 74 ARG A N 1
ATOM 589 C CA . ARG A 1 74 ? -22.684 0.856 6.072 1.00 81.00 74 ARG A CA 1
ATOM 590 C C . ARG A 1 74 ? -23.685 0.104 6.928 1.00 81.00 74 ARG A C 1
ATOM 592 O O . ARG A 1 74 ? -24.420 -0.711 6.373 1.00 81.00 74 ARG A O 1
ATOM 599 N N . LEU A 1 75 ? -23.763 0.376 8.229 1.00 86.56 75 LEU A N 1
ATOM 600 C CA . LEU A 1 75 ? -24.594 -0.407 9.143 1.00 86.56 75 LEU A CA 1
ATOM 601 C C . LEU A 1 75 ? -26.080 -0.404 8.747 1.00 86.56 75 LEU A C 1
ATOM 603 O O . LEU A 1 75 ? -26.744 -1.426 8.860 1.00 86.56 75 LEU A O 1
ATOM 607 N N . THR A 1 76 ? -26.583 0.701 8.191 1.00 84.38 76 THR A N 1
ATOM 608 C CA . THR A 1 76 ? -27.952 0.799 7.653 1.00 84.38 76 THR A CA 1
ATOM 609 C C . THR A 1 76 ? -28.205 -0.146 6.466 1.00 84.38 76 THR A C 1
ATOM 611 O O . THR A 1 76 ? -29.328 -0.598 6.267 1.00 84.38 76 THR A O 1
ATOM 614 N N . ARG A 1 77 ? -27.175 -0.480 5.670 1.00 83.50 77 ARG A N 1
ATOM 615 C CA . ARG A 1 77 ? -27.285 -1.464 4.574 1.00 83.50 77 ARG A CA 1
ATOM 616 C C . ARG A 1 77 ? -27.319 -2.889 5.122 1.00 83.50 77 ARG A C 1
ATOM 618 O O . ARG A 1 77 ? -28.130 -3.692 4.684 1.00 83.50 77 ARG A O 1
ATOM 625 N N . GLU A 1 78 ? -26.476 -3.176 6.111 1.00 89.56 78 GLU A N 1
ATOM 626 C CA . GLU A 1 78 ? -26.451 -4.459 6.823 1.00 89.56 78 GLU A CA 1
ATOM 627 C C . GLU A 1 78 ? -27.765 -4.717 7.581 1.00 89.56 78 GLU A C 1
ATOM 629 O O . GLU A 1 78 ? -28.283 -5.828 7.526 1.00 89.56 78 GLU A O 1
ATOM 634 N N . GLN A 1 79 ? -28.364 -3.683 8.187 1.00 89.19 79 GLN A N 1
ATOM 635 C CA . GLN A 1 79 ? -29.727 -3.725 8.737 1.00 89.19 79 GLN A CA 1
ATOM 636 C C . GLN A 1 79 ? -30.760 -4.089 7.667 1.00 89.19 79 GLN A C 1
ATOM 638 O O . GLN A 1 79 ? -31.477 -5.066 7.843 1.00 89.19 79 GLN A O 1
ATOM 643 N N . ALA A 1 80 ? -30.786 -3.378 6.533 1.00 88.81 80 ALA A N 1
ATOM 644 C CA . ALA A 1 80 ? -31.734 -3.655 5.452 1.00 88.81 80 ALA A CA 1
ATOM 645 C C . ALA A 1 80 ? -31.605 -5.084 4.883 1.00 88.81 80 ALA A C 1
ATOM 647 O O . ALA A 1 80 ? -32.608 -5.679 4.495 1.00 88.81 80 ALA A O 1
ATOM 648 N N . VAL A 1 81 ? -30.395 -5.659 4.873 1.00 91.69 81 VAL A N 1
ATOM 649 C CA . VAL A 1 81 ? -30.170 -7.071 4.518 1.00 91.69 81 VAL A CA 1
ATOM 650 C C . VAL A 1 81 ? -30.758 -8.008 5.579 1.00 91.69 81 VAL A C 1
ATOM 652 O O . VAL A 1 81 ? -31.468 -8.942 5.221 1.00 91.69 81 VAL A O 1
ATOM 655 N N . PHE A 1 82 ? -30.537 -7.756 6.874 1.00 92.31 82 PHE A N 1
ATOM 656 C CA . PHE A 1 82 ? -31.164 -8.543 7.945 1.00 92.31 82 PHE A CA 1
ATOM 657 C C . PHE A 1 82 ? -32.697 -8.456 7.929 1.00 92.31 82 PHE A C 1
ATOM 659 O O . PHE A 1 82 ? -33.360 -9.481 8.079 1.00 92.31 82 PHE A O 1
ATOM 666 N N . ASP A 1 83 ? -33.260 -7.265 7.732 1.00 90.75 83 ASP A N 1
ATOM 667 C CA . ASP A 1 83 ? -34.708 -7.060 7.655 1.00 90.75 83 ASP A CA 1
ATOM 668 C C . ASP A 1 83 ? -35.300 -7.784 6.432 1.00 90.75 83 ASP A C 1
ATOM 670 O O . ASP A 1 83 ? -36.306 -8.480 6.566 1.00 90.75 83 ASP A O 1
ATOM 674 N N . PHE A 1 84 ? -34.628 -7.734 5.272 1.00 91.81 84 PHE A N 1
ATOM 675 C CA . PHE A 1 84 ? -35.013 -8.504 4.083 1.00 91.81 84 PHE A CA 1
ATOM 676 C C . PHE A 1 84 ? -34.968 -10.019 4.329 1.00 91.81 84 PHE A C 1
ATOM 678 O O . PHE A 1 84 ? -35.938 -10.707 4.035 1.00 91.81 84 PHE A O 1
ATOM 685 N N . ILE A 1 85 ? -33.871 -10.554 4.883 1.00 91.81 85 ILE A N 1
ATOM 686 C CA . ILE A 1 85 ? -33.717 -12.000 5.142 1.00 91.81 85 ILE A CA 1
ATOM 687 C C . ILE A 1 85 ? -34.800 -12.507 6.109 1.00 91.81 85 ILE A C 1
ATOM 689 O O . ILE A 1 85 ? -35.335 -13.599 5.918 1.00 91.81 85 ILE A O 1
ATOM 693 N N . GLN A 1 86 ? -35.123 -11.732 7.150 1.00 90.56 86 GLN A N 1
ATOM 694 C CA . GLN A 1 86 ? -36.099 -12.135 8.167 1.00 90.56 86 GLN A CA 1
ATOM 695 C C . GLN A 1 86 ? -37.559 -11.954 7.727 1.00 90.56 86 GLN A C 1
ATOM 697 O O . GLN A 1 86 ? -38.405 -12.697 8.213 1.00 90.56 86 GLN A O 1
ATOM 702 N N . GLY A 1 87 ? -37.849 -11.002 6.833 1.00 88.56 87 GLY A N 1
ATOM 703 C CA . GLY A 1 87 ? -39.184 -10.754 6.268 1.00 88.56 87 GLY A CA 1
ATOM 704 C C . GLY A 1 87 ? -39.452 -11.435 4.920 1.00 88.56 87 GLY A C 1
ATOM 705 O O . GLY A 1 87 ? -40.393 -11.059 4.227 1.00 88.56 87 GLY A O 1
ATOM 706 N N . TYR A 1 88 ? -38.607 -12.380 4.495 1.00 88.19 88 TYR A N 1
ATOM 707 C CA . TYR A 1 88 ? -38.797 -13.114 3.243 1.00 88.19 88 TYR A CA 1
ATOM 708 C C . TYR A 1 88 ? -39.663 -14.361 3.474 1.00 88.19 88 TYR A C 1
ATOM 710 O O . TYR A 1 88 ? -39.146 -15.429 3.820 1.00 88.19 88 TYR A O 1
ATOM 718 N N . ASP A 1 89 ? -40.973 -14.231 3.257 1.00 81.12 89 ASP A N 1
ATOM 719 C CA . ASP A 1 89 ? -42.011 -15.242 3.551 1.00 81.12 89 ASP A CA 1
ATOM 720 C C . ASP A 1 89 ? -42.047 -16.442 2.574 1.00 81.12 89 ASP A C 1
ATOM 722 O O . ASP A 1 89 ? -43.098 -17.003 2.273 1.00 81.12 89 ASP A O 1
ATOM 726 N N . ASN A 1 90 ? -40.890 -16.859 2.056 1.00 79.06 90 ASN A N 1
ATOM 727 C CA . ASN A 1 90 ? -40.738 -18.104 1.307 1.00 79.06 90 ASN A CA 1
ATOM 728 C C . ASN A 1 90 ? -39.822 -19.065 2.075 1.00 79.06 90 ASN A C 1
ATOM 730 O O . ASN A 1 90 ? -38.657 -18.751 2.334 1.00 79.06 90 ASN A O 1
ATOM 734 N N . ASP A 1 91 ? -40.349 -20.233 2.433 1.00 78.25 91 ASP A N 1
ATOM 735 C CA . ASP A 1 91 ? -39.651 -21.258 3.218 1.00 78.25 91 ASP A CA 1
ATOM 736 C C . ASP A 1 91 ? -38.844 -22.253 2.368 1.00 78.25 91 ASP A C 1
ATOM 738 O O . ASP A 1 91 ? -38.166 -23.118 2.915 1.00 78.25 91 ASP A O 1
ATOM 742 N N . CYS A 1 92 ? -38.827 -22.108 1.035 1.00 83.56 92 CYS A N 1
ATOM 743 C CA . CYS A 1 92 ? -37.982 -22.933 0.160 1.00 83.56 92 CYS A CA 1
ATOM 744 C C . CYS A 1 92 ? -36.480 -22.581 0.221 1.00 83.56 92 CYS A C 1
ATOM 746 O O . CYS A 1 92 ? -35.684 -23.180 -0.500 1.00 83.56 92 CYS A O 1
ATOM 748 N N . ILE A 1 93 ? -36.089 -21.586 1.025 1.00 88.19 93 ILE A N 1
ATOM 749 C CA . ILE A 1 93 ? -34.695 -21.191 1.252 1.00 88.19 93 ILE A CA 1
ATOM 750 C C . ILE A 1 93 ? -34.386 -21.369 2.734 1.00 88.19 93 ILE A C 1
ATOM 752 O O . ILE A 1 93 ? -35.041 -20.750 3.576 1.00 88.19 93 ILE A O 1
ATOM 756 N N . ASP A 1 94 ? -33.362 -22.164 3.055 1.00 90.88 94 ASP A N 1
ATOM 757 C CA . ASP A 1 94 ? -32.934 -22.323 4.442 1.00 90.88 94 ASP A CA 1
ATOM 758 C C . ASP A 1 94 ? -32.325 -21.021 4.982 1.00 90.88 94 ASP A C 1
ATOM 760 O O . ASP A 1 94 ? -31.377 -20.462 4.422 1.00 90.88 94 ASP A O 1
ATOM 764 N N . LYS A 1 95 ? -32.871 -20.555 6.106 1.00 92.12 95 LYS A N 1
ATOM 765 C CA . LYS A 1 95 ? -32.443 -19.346 6.818 1.00 92.12 95 LYS A CA 1
ATOM 766 C C . LYS A 1 95 ? -31.629 -19.676 8.083 1.00 92.12 95 LYS A C 1
ATOM 768 O O . LYS A 1 95 ? -31.245 -18.758 8.806 1.00 92.12 95 LYS A O 1
ATOM 773 N N . SER A 1 96 ? -31.354 -20.957 8.366 1.00 93.19 96 SER A N 1
ATOM 774 C CA . SER A 1 96 ? -30.678 -21.435 9.587 1.00 93.19 96 SER A CA 1
ATOM 775 C C . SER A 1 96 ? -29.301 -20.801 9.822 1.00 93.19 96 SER A C 1
ATOM 777 O O . SER A 1 96 ? -28.929 -20.538 10.967 1.00 93.19 96 SER A O 1
ATOM 779 N N . HIS A 1 97 ? -28.584 -20.496 8.738 1.00 96.44 97 HIS A N 1
ATOM 780 C CA . HIS A 1 97 ? -27.247 -19.906 8.736 1.00 96.44 97 HIS A CA 1
ATOM 781 C C . HIS A 1 97 ? -27.218 -18.377 8.950 1.00 96.44 97 HIS A C 1
ATOM 783 O O . HIS A 1 97 ? -26.132 -17.797 9.023 1.00 96.44 97 HIS A O 1
ATOM 789 N N . PHE A 1 98 ? -28.365 -17.700 9.100 1.00 95.62 98 PHE A N 1
ATOM 790 C CA . PHE A 1 98 ? -28.422 -16.258 9.379 1.00 95.62 98 PHE A CA 1
ATOM 791 C C . PHE A 1 98 ? -28.774 -15.980 10.853 1.00 95.62 98 PHE A C 1
ATOM 793 O O . PHE A 1 98 ? -29.768 -16.504 11.365 1.00 95.62 98 PHE A O 1
ATOM 800 N N . PRO A 1 99 ? -27.996 -15.153 11.579 1.00 94.25 99 PRO A N 1
ATOM 801 C CA . PRO A 1 99 ? -28.288 -14.848 12.975 1.00 94.25 99 PRO A CA 1
ATOM 802 C C . PRO A 1 99 ? -29.476 -13.891 13.095 1.00 94.25 99 PRO A C 1
ATOM 804 O O . PRO A 1 99 ? -29.573 -12.899 12.375 1.00 94.25 99 PRO A O 1
ATOM 807 N N . LYS A 1 100 ? -30.368 -14.148 14.056 1.00 91.12 100 LYS A N 1
ATOM 808 C CA . LYS A 1 100 ? -31.605 -13.365 14.197 1.00 91.12 100 LYS A CA 1
ATOM 809 C C . LYS A 1 100 ? -31.324 -11.951 14.723 1.00 91.12 100 LYS A C 1
ATOM 811 O O . LYS A 1 100 ? -30.805 -11.790 15.836 1.00 91.12 100 LYS A O 1
ATOM 816 N N . MET A 1 101 ? -31.692 -10.928 13.948 1.00 90.75 101 MET A N 1
ATOM 817 C CA . MET A 1 101 ? -31.656 -9.516 14.342 1.00 90.75 101 MET A CA 1
ATOM 818 C C . MET A 1 101 ? -32.960 -9.156 15.059 1.00 90.75 101 MET A C 1
ATOM 820 O O . MET A 1 101 ? -34.051 -9.392 14.553 1.00 90.75 101 MET A O 1
ATOM 824 N N . SER A 1 102 ? -32.851 -8.601 16.267 1.00 84.00 102 SER A N 1
ATOM 825 C CA . SER A 1 102 ? -33.990 -8.437 17.182 1.00 84.00 102 SER A CA 1
ATOM 826 C C . SER A 1 102 ? -34.500 -7.002 17.325 1.00 84.00 102 SER A C 1
ATOM 828 O O . SER A 1 102 ? -35.681 -6.811 17.600 1.00 84.00 102 SER A O 1
ATOM 830 N N . ILE A 1 103 ? -33.615 -6.008 17.197 1.00 83.44 103 ILE A N 1
ATOM 831 C CA . ILE A 1 103 ? -33.903 -4.568 17.278 1.00 83.44 103 ILE A CA 1
ATOM 832 C C . ILE A 1 103 ? -32.855 -3.834 16.432 1.00 83.44 103 ILE A C 1
ATOM 834 O O . ILE A 1 103 ? -31.666 -4.119 16.566 1.00 83.44 103 ILE A O 1
ATOM 838 N N . CYS A 1 104 ? -33.279 -2.850 15.645 1.00 86.06 104 CYS A N 1
ATOM 839 C CA . CYS A 1 104 ? -32.437 -1.817 15.043 1.00 86.06 104 CYS A CA 1
ATOM 840 C C . CYS A 1 104 ? -32.898 -0.430 15.534 1.00 86.06 104 CYS A C 1
ATOM 842 O O . CYS A 1 104 ? -34.052 -0.258 15.936 1.00 86.06 104 CYS A O 1
ATOM 844 N N . ALA A 1 105 ? -31.992 0.549 15.565 1.00 81.38 105 ALA A N 1
ATOM 845 C CA . ALA A 1 105 ? -32.308 1.936 15.900 1.00 81.38 105 ALA A CA 1
ATOM 846 C C . ALA A 1 105 ? -31.301 2.916 15.277 1.00 81.38 105 ALA A C 1
ATOM 848 O O . ALA A 1 105 ? -30.129 2.588 15.082 1.00 81.38 105 ALA A O 1
ATOM 849 N N . LYS A 1 106 ? -31.763 4.141 15.011 1.00 83.12 106 LYS A N 1
ATOM 850 C CA . LYS A 1 106 ? -30.972 5.279 14.529 1.00 83.12 106 LYS A CA 1
ATOM 851 C C . LYS A 1 106 ? -31.315 6.511 15.367 1.00 83.12 106 LYS A C 1
ATOM 853 O O . LYS A 1 106 ? -32.492 6.802 15.563 1.00 83.12 106 LYS A O 1
ATOM 858 N N . THR A 1 107 ? -30.299 7.213 15.855 1.00 79.19 107 THR A N 1
ATOM 859 C CA . THR A 1 107 ? -30.414 8.474 16.601 1.00 79.19 107 THR A CA 1
ATOM 860 C C . THR A 1 107 ? -29.835 9.634 15.783 1.00 79.19 107 THR A C 1
ATOM 862 O O . THR A 1 107 ? -29.489 9.484 14.611 1.00 79.19 107 THR A O 1
ATOM 865 N N . SER A 1 108 ? -29.725 10.802 16.411 1.00 74.19 108 SER A N 1
ATOM 866 C CA . SER A 1 108 ? -28.938 11.961 15.974 1.00 74.19 108 SER A CA 1
ATOM 867 C C . SER A 1 108 ? -27.438 11.655 15.812 1.00 74.19 108 SER A C 1
ATOM 869 O O . SER A 1 108 ? -26.792 12.246 14.950 1.00 74.19 108 SER A O 1
ATOM 871 N N . VAL A 1 109 ? -26.877 10.744 16.621 1.00 76.06 109 VAL A N 1
ATOM 872 C CA . VAL A 1 109 ? -25.416 10.567 16.778 1.00 76.06 109 VAL A CA 1
ATOM 873 C C . VAL A 1 109 ? -24.913 9.177 16.359 1.00 76.06 109 VAL A C 1
ATOM 875 O O . VAL A 1 109 ? -23.724 9.011 16.096 1.00 76.06 109 VAL A O 1
ATOM 878 N N . TYR A 1 110 ? -25.774 8.157 16.278 1.00 81.94 110 TYR A N 1
ATOM 879 C CA . TYR A 1 110 ? -25.368 6.788 15.935 1.00 81.94 110 TYR A CA 1
ATOM 880 C C . TYR A 1 110 ? -26.499 5.950 15.325 1.00 81.94 110 TYR A C 1
ATOM 882 O O . TYR A 1 110 ? -27.685 6.225 15.499 1.00 81.94 110 TYR A O 1
ATOM 890 N N . VAL A 1 111 ? -26.124 4.867 14.647 1.00 86.81 111 VAL A N 1
ATOM 891 C CA . VAL A 1 111 ? -27.016 3.782 14.224 1.00 86.81 111 VAL A CA 1
ATOM 892 C C . VAL A 1 111 ? -26.516 2.470 14.821 1.00 86.81 111 VAL A C 1
ATOM 894 O O . VAL A 1 111 ? -25.311 2.248 14.928 1.00 86.81 111 VAL A O 1
ATOM 897 N N . PHE A 1 112 ? -27.426 1.599 15.255 1.00 90.31 112 PHE A N 1
ATOM 898 C CA . PHE A 1 112 ? -27.058 0.304 15.822 1.00 90.31 112 PHE A CA 1
ATOM 899 C C . PHE A 1 112 ? -28.113 -0.777 15.598 1.00 90.31 112 PHE A C 1
ATOM 901 O O . PHE A 1 112 ? -29.294 -0.489 15.398 1.00 90.31 112 PHE A O 1
ATOM 908 N N . TYR A 1 113 ? -27.698 -2.039 15.675 1.00 90.44 113 TYR A N 1
ATOM 909 C CA . TYR A 1 113 ? -28.614 -3.173 15.775 1.00 90.44 113 TYR A CA 1
ATOM 910 C C . TYR A 1 113 ? -28.166 -4.185 16.832 1.00 90.44 113 TYR A C 1
ATOM 912 O O . TYR A 1 113 ? -27.000 -4.230 17.225 1.00 90.44 113 TYR A O 1
ATOM 920 N N . VAL A 1 114 ? -29.113 -4.999 17.299 1.00 90.56 114 VAL A N 1
ATOM 921 C CA . VAL A 1 114 ? -28.911 -6.043 18.308 1.00 90.56 114 VAL A CA 1
ATOM 922 C C . VAL A 1 114 ? -29.346 -7.393 17.751 1.00 90.56 114 VAL A C 1
ATOM 924 O O . VAL A 1 114 ? -30.539 -7.627 17.535 1.00 90.56 114 VAL A O 1
ATOM 927 N N . MET A 1 115 ? -28.390 -8.300 17.566 1.00 92.31 115 MET A N 1
ATOM 928 C CA . MET A 1 115 ? -28.596 -9.657 17.057 1.00 92.31 115 MET A CA 1
ATOM 929 C C . MET A 1 115 ? -28.255 -10.732 18.098 1.00 92.31 115 MET A C 1
ATOM 931 O O . MET A 1 115 ? -27.701 -10.453 19.168 1.00 92.31 115 MET A O 1
ATOM 935 N N . GLN A 1 116 ? -28.601 -11.979 17.784 1.00 92.25 116 GLN A N 1
ATOM 936 C CA . GLN A 1 116 ? -28.124 -13.179 18.473 1.00 92.25 116 GLN A CA 1
ATOM 937 C C . GLN A 1 116 ? -26.609 -13.107 18.752 1.00 92.25 116 GLN A C 1
ATOM 939 O O . GLN A 1 116 ? -25.828 -12.747 17.874 1.00 92.25 116 GLN A O 1
ATOM 944 N N . LEU A 1 117 ? -26.185 -13.435 19.979 1.00 92.25 117 LEU A N 1
ATOM 945 C CA . LEU A 1 117 ? -24.758 -13.571 20.282 1.00 92.25 117 LEU A CA 1
ATOM 946 C C . LEU A 1 117 ? -24.239 -14.871 19.655 1.00 92.25 117 LEU A C 1
ATOM 948 O O . LEU A 1 117 ? -24.862 -15.921 19.816 1.00 92.25 117 LEU A O 1
ATOM 952 N N . LEU A 1 118 ? -23.105 -14.783 18.967 1.00 92.69 118 LEU A N 1
ATOM 953 C CA . LEU A 1 118 ? -22.436 -15.901 18.304 1.00 92.69 118 LEU A CA 1
ATOM 954 C C . LEU A 1 118 ? -21.112 -16.236 19.002 1.00 92.69 118 LEU A C 1
ATOM 956 O O . LEU A 1 118 ? -20.617 -15.459 19.824 1.00 92.69 118 LEU A O 1
ATOM 960 N N . GLY A 1 119 ? -20.560 -17.403 18.684 1.00 90.62 119 GLY A N 1
ATOM 961 C CA . GLY A 1 119 ? -19.258 -17.858 19.155 1.00 90.62 119 GLY A CA 1
ATOM 962 C C . GLY A 1 119 ? -18.092 -17.236 18.379 1.00 90.62 119 GLY A C 1
ATOM 963 O O . GLY A 1 119 ? -18.264 -16.236 17.675 1.00 90.62 119 GLY A O 1
ATOM 964 N N . PRO A 1 120 ? -16.878 -17.793 18.517 1.00 89.19 120 PRO A N 1
ATOM 965 C CA . PRO A 1 120 ? -15.699 -17.333 17.782 1.00 89.19 120 PRO A CA 1
ATOM 966 C C . PRO A 1 120 ? -15.847 -17.469 16.256 1.00 89.19 120 PRO A C 1
ATOM 968 O O . PRO A 1 120 ? -16.645 -18.274 15.767 1.00 89.19 120 PRO A O 1
ATOM 971 N N . THR A 1 121 ? -15.068 -16.693 15.496 1.00 92.19 121 THR A N 1
ATOM 972 C CA . THR A 1 121 ? -15.009 -16.848 14.029 1.00 92.19 121 THR A CA 1
ATOM 973 C C . THR A 1 121 ? -14.324 -18.162 13.647 1.00 92.19 121 THR A C 1
ATOM 975 O O . THR A 1 121 ? -13.525 -18.689 14.425 1.00 92.19 121 THR A O 1
ATOM 978 N N . LEU A 1 122 ? -14.541 -18.673 12.431 1.00 92.00 122 LEU A N 1
ATOM 979 C CA . LEU A 1 122 ? -13.783 -19.829 11.934 1.00 92.00 122 LEU A CA 1
ATOM 980 C C . LEU A 1 122 ? -12.266 -19.546 11.876 1.00 92.00 122 LEU A C 1
ATOM 982 O O . LEU A 1 122 ? -11.469 -20.467 12.060 1.00 92.00 122 LEU A O 1
ATOM 986 N N . HIS A 1 123 ? -11.856 -18.279 11.718 1.00 89.19 123 HIS A N 1
ATOM 987 C CA . HIS A 1 123 ? -10.460 -17.851 11.910 1.00 89.19 123 HIS A CA 1
ATOM 988 C C . HIS A 1 123 ? -9.986 -18.028 13.359 1.00 89.19 123 HIS A C 1
ATOM 990 O O . HIS A 1 123 ? -8.950 -18.648 13.598 1.00 89.19 123 HIS A O 1
ATOM 996 N N . ASP A 1 124 ? -10.743 -17.522 14.340 1.00 85.31 124 ASP A N 1
ATOM 997 C CA . ASP A 1 124 ? -10.395 -17.659 15.761 1.00 85.31 124 ASP A CA 1
ATOM 998 C C . ASP A 1 124 ? -10.331 -19.148 16.162 1.00 85.31 124 ASP A C 1
ATOM 1000 O O . ASP A 1 124 ? -9.386 -19.550 16.841 1.00 85.31 124 ASP A O 1
ATOM 1004 N N . VAL A 1 125 ? -11.275 -19.985 15.707 1.00 83.31 125 VAL A N 1
ATOM 1005 C CA . VAL A 1 125 ? -11.276 -21.448 15.921 1.00 83.31 125 VAL A CA 1
ATOM 1006 C C . VAL A 1 125 ? -9.985 -22.069 15.371 1.00 83.31 125 VAL A C 1
ATOM 1008 O O . VAL A 1 125 ? -9.233 -22.700 16.120 1.00 83.31 125 VAL A O 1
ATOM 1011 N N . ARG A 1 126 ? -9.678 -21.835 14.087 1.00 81.44 126 ARG A N 1
ATOM 1012 C CA . ARG A 1 126 ? -8.471 -22.328 13.401 1.00 81.44 126 ARG A CA 1
ATOM 1013 C C . ARG A 1 126 ? -7.186 -21.980 14.151 1.00 81.44 126 ARG A C 1
ATOM 1015 O O . ARG A 1 126 ? -6.341 -22.848 14.377 1.00 81.44 126 ARG A O 1
ATOM 1022 N N . LYS A 1 127 ? -7.065 -20.714 14.541 1.00 75.50 127 LYS A N 1
ATOM 1023 C CA . LYS A 1 127 ? -5.856 -20.121 15.117 1.00 75.50 127 LYS A CA 1
ATOM 1024 C C . LYS A 1 127 ? -5.669 -20.458 16.596 1.00 75.50 127 LYS A C 1
ATOM 1026 O O . LYS A 1 127 ? -4.553 -20.726 17.023 1.00 75.50 127 LYS A O 1
ATOM 1031 N N . THR A 1 128 ? -6.743 -20.453 17.387 1.00 65.62 128 THR A N 1
ATOM 1032 C CA . THR A 1 128 ? -6.655 -20.595 18.855 1.00 65.62 128 THR A CA 1
ATOM 1033 C C . THR A 1 128 ? -6.949 -22.004 19.361 1.00 65.62 128 THR A C 1
ATOM 1035 O O . THR A 1 128 ? -6.342 -22.425 20.342 1.00 65.62 128 THR A O 1
ATOM 1038 N N . MET A 1 129 ? -7.834 -22.755 18.698 1.00 59.31 129 MET A N 1
ATOM 1039 C CA . MET A 1 129 ? -8.262 -24.085 19.155 1.00 59.31 129 MET A CA 1
ATOM 1040 C C . MET A 1 129 ? -7.569 -25.217 18.389 1.00 59.31 129 MET A C 1
ATOM 1042 O O . MET A 1 129 ? -7.329 -26.283 18.957 1.00 59.31 129 MET A O 1
ATOM 1046 N N . MET A 1 130 ? -7.255 -25.003 17.106 1.00 58.22 130 MET A N 1
ATOM 1047 C CA . MET A 1 130 ? -6.793 -26.070 16.206 1.00 58.22 130 MET A CA 1
ATOM 1048 C C . MET A 1 130 ? -5.285 -26.026 15.900 1.00 58.22 130 MET A C 1
ATOM 1050 O O . MET A 1 130 ? -4.777 -26.983 15.327 1.00 58.22 130 MET A O 1
ATOM 1054 N N . ARG A 1 131 ? -4.550 -24.960 16.275 1.00 59.75 131 ARG A N 1
ATOM 1055 C CA . ARG A 1 131 ? -3.126 -24.740 15.897 1.00 59.75 131 ARG A CA 1
ATOM 1056 C C . ARG A 1 131 ? -2.891 -24.950 14.388 1.00 59.75 131 ARG A C 1
ATOM 1058 O O . ARG A 1 131 ? -1.987 -25.673 13.976 1.00 59.75 131 ARG A O 1
ATOM 1065 N N . CYS A 1 132 ? -3.809 -24.433 13.568 1.00 59.16 132 CYS A N 1
ATOM 1066 C CA . CYS A 1 132 ? -3.893 -24.669 12.121 1.00 59.16 132 CYS A CA 1
ATOM 1067 C C . CYS A 1 132 ? -4.019 -26.141 11.649 1.00 59.16 132 CYS A C 1
ATOM 1069 O O . CYS A 1 132 ? -3.958 -26.377 10.443 1.00 59.16 132 CYS A O 1
ATOM 1071 N N . ARG A 1 133 ? -4.262 -27.116 12.540 1.00 67.38 133 ARG A N 1
ATOM 1072 C CA . ARG A 1 133 ? -4.520 -28.535 12.223 1.00 67.38 133 ARG A CA 1
ATOM 1073 C C . ARG A 1 133 ? -5.979 -28.924 12.495 1.00 67.38 133 ARG A C 1
ATOM 1075 O O . ARG A 1 133 ? -6.304 -29.526 13.515 1.00 67.38 133 ARG A O 1
ATOM 1082 N N . THR A 1 134 ? -6.855 -28.572 11.558 1.00 79.88 134 THR A N 1
ATOM 1083 C CA . THR A 1 134 ? -8.279 -28.958 11.547 1.00 79.88 134 THR A CA 1
ATOM 1084 C C . THR A 1 134 ? -8.431 -30.451 11.235 1.00 79.88 134 THR A C 1
ATOM 1086 O O . THR A 1 134 ? -7.850 -30.928 10.260 1.00 79.88 134 THR A O 1
ATOM 1089 N N . ARG A 1 135 ? -9.243 -31.209 11.985 1.00 87.44 135 ARG A N 1
ATOM 1090 C CA . ARG A 1 135 ? -9.544 -32.612 11.625 1.00 87.44 135 ARG A CA 1
ATOM 1091 C C . ARG A 1 135 ? -10.429 -32.679 10.364 1.00 87.44 135 ARG A C 1
ATOM 1093 O O . ARG A 1 135 ? -11.325 -31.843 10.232 1.00 87.44 135 ARG A O 1
ATOM 1100 N N . PRO A 1 136 ? -10.281 -33.695 9.482 1.00 90.88 136 PRO A N 1
ATOM 1101 C CA . PRO A 1 136 ? -11.026 -33.793 8.216 1.00 90.88 136 PRO A CA 1
ATOM 1102 C C . PRO A 1 136 ? -12.544 -33.645 8.353 1.00 90.88 136 PRO A C 1
ATOM 1104 O O . PRO A 1 136 ? -13.171 -32.954 7.555 1.00 90.88 136 PRO A O 1
ATOM 1107 N N . ARG A 1 137 ? -13.126 -34.203 9.423 1.00 92.69 137 ARG A N 1
ATOM 1108 C CA . ARG A 1 137 ? -14.541 -34.021 9.775 1.00 92.69 137 ARG A CA 1
ATOM 1109 C C . ARG A 1 137 ? -14.943 -32.552 9.898 1.00 92.69 137 ARG A C 1
ATOM 1111 O O . ARG A 1 137 ? -15.955 -32.130 9.347 1.00 92.69 137 ARG A O 1
ATOM 1118 N N . THR A 1 138 ? -14.157 -31.777 10.629 1.00 92.69 138 THR A N 1
ATOM 1119 C CA . THR A 1 138 ? -14.447 -30.367 10.875 1.00 92.69 138 THR A CA 1
ATOM 1120 C C . THR A 1 138 ? -14.276 -29.546 9.596 1.00 92.69 138 THR A C 1
ATOM 1122 O O . THR A 1 138 ? -15.073 -28.645 9.357 1.00 92.69 138 THR A O 1
ATOM 1125 N N . ILE A 1 139 ? -13.332 -29.911 8.716 1.00 94.50 139 ILE A N 1
ATOM 1126 C CA . ILE A 1 139 ? -13.221 -29.320 7.370 1.00 94.50 139 ILE A CA 1
ATOM 1127 C C . ILE A 1 139 ? -14.474 -29.626 6.534 1.00 94.50 139 ILE A C 1
ATOM 1129 O O . ILE A 1 139 ? -15.035 -28.721 5.921 1.00 94.50 139 ILE A O 1
ATOM 1133 N N . ALA A 1 140 ? -14.940 -30.879 6.528 1.00 95.81 140 ALA A N 1
ATOM 1134 C CA . ALA A 1 140 ? -16.117 -31.291 5.765 1.00 95.81 140 ALA A CA 1
ATOM 1135 C C . ALA A 1 140 ? -17.393 -30.553 6.212 1.00 95.81 140 ALA A C 1
ATOM 1137 O O . ALA A 1 140 ? -18.123 -30.027 5.372 1.00 95.81 140 ALA A O 1
ATOM 1138 N N . GLU A 1 141 ? -17.626 -30.441 7.524 1.00 96.06 141 GLU A N 1
ATOM 1139 C CA . GLU A 1 141 ? -18.777 -29.713 8.074 1.00 96.06 141 GLU A CA 1
ATOM 1140 C C . GLU A 1 141 ? -18.695 -28.199 7.802 1.00 96.06 141 GLU A C 1
ATOM 1142 O O . GLU A 1 141 ? -19.699 -27.595 7.420 1.00 96.06 141 GLU A O 1
ATOM 1147 N N . ILE A 1 142 ? -17.499 -27.595 7.917 1.00 96.75 142 ILE A N 1
ATOM 1148 C CA . ILE A 1 142 ? -17.258 -26.201 7.510 1.00 96.75 142 ILE A CA 1
ATOM 1149 C C . ILE A 1 142 ? -17.634 -26.013 6.041 1.00 96.75 142 ILE A C 1
ATOM 1151 O O . ILE A 1 142 ? -18.411 -25.112 5.732 1.00 96.75 142 ILE A O 1
ATOM 1155 N N . GLY A 1 143 ? -17.136 -26.862 5.139 1.00 97.38 143 GLY A N 1
ATOM 1156 C CA . GLY A 1 143 ? -17.434 -26.760 3.712 1.00 97.38 143 GLY A CA 1
ATOM 1157 C C . GLY A 1 143 ? -18.930 -26.859 3.425 1.00 97.38 143 GLY A C 1
ATOM 1158 O O . GLY A 1 143 ? -19.487 -25.960 2.799 1.00 97.38 143 GLY A O 1
ATOM 1159 N N . ARG A 1 144 ? -19.592 -27.896 3.951 1.00 97.38 144 ARG A N 1
ATOM 1160 C CA . ARG A 1 144 ? -21.021 -28.155 3.725 1.00 97.38 144 ARG A CA 1
ATOM 1161 C C . ARG A 1 144 ? -21.908 -26.994 4.199 1.00 97.38 144 ARG A C 1
ATOM 1163 O O . ARG A 1 144 ? -22.752 -26.526 3.442 1.00 97.38 144 ARG A O 1
ATOM 1170 N N . GLN A 1 145 ? -21.694 -26.487 5.417 1.00 97.94 145 GLN A N 1
ATOM 1171 C CA . GLN A 1 145 ? -22.510 -25.395 5.967 1.00 97.94 145 GLN A CA 1
ATOM 1172 C C . GLN A 1 145 ? -22.184 -24.025 5.359 1.00 97.94 145 GLN A C 1
ATOM 1174 O O . GLN A 1 145 ? -23.088 -23.233 5.104 1.00 97.94 145 GLN A O 1
ATOM 1179 N N . THR A 1 146 ? -20.908 -23.720 5.100 1.00 98.44 146 THR A N 1
ATOM 1180 C CA . THR A 1 146 ? -20.547 -22.422 4.499 1.00 98.44 146 THR A CA 1
ATOM 1181 C C . THR A 1 146 ? -20.974 -22.320 3.035 1.00 98.44 146 THR A C 1
ATOM 1183 O O . THR A 1 146 ? -21.330 -21.228 2.601 1.00 98.44 146 THR A O 1
ATOM 1186 N N . LEU A 1 147 ? -21.021 -23.437 2.296 1.00 98.31 147 LEU A N 1
ATOM 1187 C CA . LEU A 1 147 ? -21.585 -23.484 0.945 1.00 98.31 147 LEU A CA 1
ATOM 1188 C C . LEU A 1 147 ? -23.107 -23.265 0.962 1.00 98.31 147 LEU A C 1
ATOM 1190 O O . LEU A 1 147 ? -23.596 -22.407 0.230 1.00 98.31 147 LEU A O 1
ATOM 1194 N N . ALA A 1 148 ? -23.836 -23.958 1.845 1.00 97.94 148 ALA A N 1
ATOM 1195 C CA . ALA A 1 148 ? -25.283 -23.784 2.011 1.00 97.94 148 ALA A CA 1
ATOM 1196 C C . ALA A 1 148 ? -25.659 -22.342 2.409 1.00 97.94 148 ALA A C 1
ATOM 1198 O O . ALA A 1 148 ? -26.589 -21.762 1.855 1.00 97.94 148 ALA A O 1
ATOM 1199 N N . ALA A 1 149 ? -24.886 -21.710 3.300 1.00 98.00 149 ALA A N 1
ATOM 1200 C CA . ALA A 1 149 ? -25.073 -20.305 3.665 1.00 98.00 149 ALA A CA 1
ATOM 1201 C C . ALA A 1 149 ? -24.897 -19.335 2.475 1.00 98.00 149 ALA A C 1
ATOM 1203 O O . ALA A 1 149 ? -25.604 -18.327 2.388 1.00 98.00 149 ALA A O 1
ATOM 1204 N N . ILE A 1 150 ? -23.967 -19.632 1.557 1.00 98.31 150 ILE A N 1
ATOM 1205 C CA . ILE A 1 150 ? -23.748 -18.853 0.328 1.00 98.31 150 ILE A CA 1
ATOM 1206 C C . ILE A 1 150 ? -24.896 -19.080 -0.663 1.00 98.31 150 ILE A C 1
ATOM 1208 O O . ILE A 1 150 ? -25.427 -18.098 -1.184 1.00 98.31 150 ILE A O 1
ATOM 1212 N N . GLU A 1 151 ? -25.323 -20.331 -0.884 1.00 97.81 151 GLU A N 1
ATOM 1213 C CA . GLU A 1 151 ? -26.484 -20.624 -1.736 1.00 97.81 151 GLU A CA 1
ATOM 1214 C C . GLU A 1 151 ? -27.733 -19.893 -1.244 1.00 97.81 151 GLU A C 1
ATOM 1216 O O . GLU A 1 151 ? -28.372 -19.196 -2.031 1.00 97.81 151 GLU A O 1
ATOM 1221 N N . SER A 1 152 ? -28.059 -19.984 0.049 1.00 96.62 152 SER A N 1
ATOM 1222 C CA . SER A 1 152 ? -29.247 -19.334 0.607 1.00 96.62 152 SER A CA 1
ATOM 1223 C C . SER A 1 152 ? -29.232 -17.817 0.402 1.00 96.62 152 SER A C 1
ATOM 1225 O O . SER A 1 152 ? -30.243 -17.232 0.006 1.00 96.62 152 SER A O 1
ATOM 1227 N N . LEU A 1 153 ? -28.080 -17.166 0.600 1.00 96.50 153 LEU A N 1
ATOM 1228 C CA . LEU A 1 153 ? -27.923 -15.726 0.367 1.00 96.50 153 LEU A CA 1
ATOM 1229 C C . LEU A 1 153 ? -28.111 -15.365 -1.120 1.00 96.50 153 LEU A C 1
ATOM 1231 O O . LEU A 1 153 ? -28.775 -14.377 -1.451 1.00 96.50 153 LEU A O 1
ATOM 1235 N N . HIS A 1 154 ? -27.578 -16.192 -2.023 1.00 95.69 154 HIS A N 1
ATOM 1236 C CA . HIS A 1 154 ? -27.701 -16.006 -3.471 1.00 95.69 154 HIS A CA 1
ATOM 1237 C C . HIS A 1 154 ? -29.124 -16.296 -3.975 1.00 95.69 154 HIS A C 1
ATOM 1239 O O . HIS A 1 154 ? -29.622 -15.590 -4.857 1.00 95.69 154 HIS A O 1
ATOM 1245 N N . GLY A 1 155 ? -29.821 -17.266 -3.376 1.00 93.19 155 GLY A N 1
ATOM 1246 C CA . GLY A 1 155 ? -31.244 -17.536 -3.583 1.00 93.19 155 GLY A CA 1
ATOM 1247 C C . GLY A 1 155 ? -32.097 -16.315 -3.239 1.00 93.19 155 GLY A C 1
ATOM 1248 O O . GLY A 1 155 ? -32.883 -15.855 -4.073 1.00 93.19 155 GLY A O 1
ATOM 1249 N N . LEU A 1 156 ? -31.824 -15.697 -2.084 1.00 93.06 156 LEU A N 1
ATOM 1250 C CA . LEU A 1 156 ? -32.418 -14.432 -1.631 1.00 93.06 156 LEU A CA 1
ATOM 1251 C C . LEU A 1 156 ? -32.050 -13.217 -2.509 1.00 93.06 156 LEU A C 1
ATOM 1253 O O . LEU A 1 156 ? -32.609 -12.143 -2.320 1.00 93.06 156 LEU A O 1
ATOM 1257 N N . GLY A 1 157 ? -31.172 -13.365 -3.509 1.00 92.06 157 GLY A N 1
ATOM 1258 C CA . GLY A 1 157 ? -30.826 -12.312 -4.473 1.00 92.06 157 GLY A CA 1
ATOM 1259 C C . GLY A 1 157 ? -29.679 -11.394 -4.055 1.00 92.06 157 GLY A C 1
ATOM 1260 O O . GLY A 1 157 ? -29.461 -10.368 -4.703 1.00 92.06 157 GLY A O 1
ATOM 1261 N N . TRP A 1 158 ? -28.922 -11.765 -3.022 1.00 93.81 158 TRP A N 1
ATOM 1262 C CA . TRP A 1 158 ? -27.778 -11.008 -2.518 1.00 93.81 158 TRP A CA 1
ATOM 1263 C C . TRP A 1 158 ? -26.449 -11.701 -2.848 1.00 93.81 158 TRP A C 1
ATOM 1265 O O . TRP A 1 158 ? -26.335 -12.918 -2.766 1.00 93.81 158 TRP A O 1
ATOM 1275 N N . LEU A 1 159 ? -25.428 -10.917 -3.192 1.00 93.25 159 LEU A N 1
ATOM 1276 C CA . LEU A 1 159 ? -24.018 -11.321 -3.191 1.00 93.25 159 LEU A CA 1
ATOM 1277 C C . LEU A 1 159 ? -23.368 -10.840 -1.896 1.00 93.25 159 LEU A C 1
ATOM 1279 O O . LEU A 1 159 ? -23.673 -9.734 -1.439 1.00 93.25 159 LEU A O 1
ATOM 1283 N N . HIS A 1 160 ? -22.426 -11.606 -1.351 1.00 93.75 160 HIS A N 1
ATOM 1284 C CA . HIS A 1 160 ? -21.683 -11.236 -0.149 1.00 93.75 160 HIS A CA 1
ATOM 1285 C C . HIS A 1 160 ? -20.472 -10.347 -0.456 1.00 93.75 160 HIS A C 1
ATOM 1287 O O . HIS A 1 160 ? -20.201 -9.396 0.280 1.00 93.75 160 HIS A O 1
ATOM 1293 N N . ARG A 1 161 ? -19.728 -10.671 -1.523 1.00 90.94 161 ARG A N 1
ATOM 1294 C CA . ARG A 1 161 ? -18.483 -10.016 -1.976 1.00 90.94 161 ARG A CA 1
ATOM 1295 C C . ARG A 1 161 ? -17.377 -9.930 -0.909 1.00 90.94 161 ARG A C 1
ATOM 1297 O O . ARG A 1 161 ? -16.495 -9.076 -0.996 1.00 90.94 161 ARG A O 1
ATOM 1304 N N . ALA A 1 162 ? -17.442 -10.777 0.122 1.00 89.75 162 ALA A N 1
ATOM 1305 C CA . ALA A 1 162 ? -16.527 -10.760 1.269 1.00 89.75 162 ALA A CA 1
ATOM 1306 C C . ALA A 1 162 ? -16.460 -12.113 2.014 1.00 89.75 162 ALA A C 1
ATOM 1308 O O . ALA A 1 162 ? -16.385 -12.146 3.242 1.00 89.75 162 ALA A O 1
ATOM 1309 N N . ILE A 1 163 ? -16.506 -13.233 1.291 1.00 95.12 163 ILE A N 1
ATOM 1310 C CA . ILE A 1 163 ? -16.390 -14.582 1.868 1.00 95.12 163 ILE A CA 1
ATOM 1311 C C . ILE A 1 163 ? -14.970 -14.810 2.416 1.00 95.12 163 ILE A C 1
ATOM 1313 O O . ILE A 1 163 ? -13.988 -14.685 1.687 1.00 95.12 163 ILE A O 1
ATOM 1317 N N . LYS A 1 164 ? -14.862 -15.108 3.720 1.00 92.94 164 LYS A N 1
ATOM 1318 C CA . LYS A 1 164 ? -13.610 -15.423 4.442 1.00 92.94 164 LYS A CA 1
ATOM 1319 C C . LYS A 1 164 ? -13.901 -16.025 5.831 1.00 92.94 164 LYS A C 1
ATOM 1321 O O . LYS A 1 164 ? -14.951 -15.705 6.390 1.00 92.94 164 LYS A O 1
ATOM 1326 N N . PRO A 1 165 ? -12.972 -16.773 6.467 1.00 92.81 165 PRO A N 1
ATOM 1327 C CA . PRO A 1 165 ? -13.161 -17.356 7.807 1.00 92.81 165 PRO A CA 1
ATOM 1328 C C . PRO A 1 165 ? -13.529 -16.364 8.921 1.00 92.81 165 PRO A C 1
ATOM 1330 O O . PRO A 1 165 ? -14.114 -16.757 9.925 1.00 92.81 165 PRO A O 1
ATOM 1333 N N . HIS A 1 166 ? -13.197 -15.081 8.754 1.00 90.94 166 HIS A N 1
ATOM 1334 C CA . HIS A 1 166 ? -13.564 -14.000 9.675 1.00 90.94 166 HIS A CA 1
ATOM 1335 C C . HIS A 1 166 ? -15.061 -13.634 9.658 1.00 90.94 166 HIS A C 1
ATOM 1337 O O . HIS A 1 166 ? -15.542 -13.041 10.616 1.00 90.94 166 HIS A O 1
ATOM 1343 N N . ASN A 1 167 ? -15.775 -13.955 8.575 1.00 93.81 167 ASN A N 1
ATOM 1344 C CA . ASN A 1 167 ? -17.186 -13.610 8.358 1.00 93.81 167 ASN A CA 1
ATOM 1345 C C . ASN A 1 167 ? -18.134 -14.802 8.614 1.00 93.81 167 ASN A C 1
ATOM 1347 O O . ASN A 1 167 ? -19.344 -14.695 8.425 1.00 93.81 167 ASN A O 1
ATOM 1351 N N . PHE A 1 168 ? -17.585 -15.924 9.087 1.00 96.88 168 PHE A N 1
ATOM 1352 C CA . PHE A 1 168 ? -18.332 -17.084 9.563 1.00 96.88 168 PHE A CA 1
ATOM 1353 C C . PHE A 1 168 ? -18.047 -17.306 11.049 1.00 96.88 168 PHE A C 1
ATOM 1355 O O . PHE A 1 168 ? -16.885 -17.348 11.454 1.00 96.88 168 PHE A O 1
ATOM 1362 N N . HIS A 1 169 ? -19.091 -17.474 11.856 1.00 94.75 169 HIS A N 1
ATOM 1363 C CA . HIS A 1 169 ? -19.000 -17.740 13.295 1.00 94.75 169 HIS A CA 1
ATOM 1364 C C . HIS A 1 169 ? -19.646 -19.075 13.649 1.00 94.75 169 HIS A C 1
ATOM 1366 O O . HIS A 1 169 ? -20.689 -19.415 13.097 1.00 94.75 169 HIS A O 1
ATOM 1372 N N . VAL A 1 170 ? -19.092 -19.793 14.624 1.00 93.75 170 VAL A N 1
ATOM 1373 C CA . VAL A 1 170 ? -19.796 -20.938 15.229 1.00 93.75 170 VAL A CA 1
ATOM 1374 C C . VAL A 1 170 ? -20.918 -20.449 16.154 1.00 93.75 170 VAL A C 1
ATOM 1376 O O . VAL A 1 170 ? -20.880 -19.323 16.660 1.00 93.75 170 VAL A O 1
ATOM 1379 N N . GLY A 1 171 ? -21.933 -21.277 16.389 1.00 91.62 171 GLY A N 1
ATOM 1380 C CA . GLY A 1 171 ? -22.970 -21.008 17.382 1.00 91.62 171 GLY A CA 1
ATOM 1381 C C . GLY A 1 171 ? -22.459 -21.073 18.828 1.00 91.62 171 GLY A C 1
ATOM 1382 O O . GLY A 1 171 ? -21.271 -21.250 19.096 1.00 91.62 171 GLY A O 1
ATOM 1383 N N . LEU A 1 172 ? -23.376 -20.940 19.787 1.00 86.88 172 LEU A N 1
ATOM 1384 C CA . LEU A 1 172 ? -23.096 -21.072 21.221 1.00 86.88 172 LEU A CA 1
ATOM 1385 C C . LEU A 1 172 ? -24.023 -22.111 21.853 1.00 86.88 172 LEU A C 1
ATOM 1387 O O . LEU A 1 172 ? -25.198 -22.188 21.491 1.00 86.88 172 LEU A O 1
ATOM 1391 N N . LYS A 1 173 ? -23.515 -22.828 22.864 1.00 82.19 173 LYS A N 1
ATOM 1392 C CA . LYS A 1 173 ? -24.270 -23.817 23.654 1.00 82.19 173 LYS A CA 1
ATOM 1393 C C . LYS A 1 173 ? -24.959 -24.843 22.740 1.00 82.19 173 LYS A C 1
ATOM 1395 O O . LYS A 1 173 ? -24.309 -25.401 21.871 1.00 82.19 173 LYS A O 1
ATOM 1400 N N . GLU A 1 174 ? -26.265 -25.050 22.893 1.00 80.00 174 GLU A N 1
ATOM 1401 C CA . GLU A 1 174 ? -27.091 -26.010 22.143 1.00 80.00 174 GLU A CA 1
ATOM 1402 C C . GLU A 1 174 ? -26.952 -25.927 20.608 1.00 80.00 174 GLU A C 1
ATOM 1404 O O . GLU A 1 174 ? -27.154 -26.929 19.928 1.00 80.00 174 GLU A O 1
ATOM 1409 N N . VAL A 1 175 ? -26.571 -24.767 20.052 1.00 87.06 175 VAL A N 1
ATOM 1410 C CA . VAL A 1 175 ? -26.376 -24.568 18.601 1.00 87.06 175 VAL A CA 1
ATOM 1411 C C . VAL A 1 175 ? -24.905 -24.450 18.182 1.00 87.06 175 VAL A C 1
ATOM 1413 O O . VAL A 1 175 ? -24.619 -23.992 17.081 1.00 87.06 175 VAL A O 1
ATOM 1416 N N . GLU A 1 176 ? -23.946 -24.877 19.011 1.00 86.81 176 GLU A N 1
ATOM 1417 C CA . GLU A 1 176 ? -22.499 -24.818 18.711 1.00 86.81 176 GLU A CA 1
ATOM 1418 C C . GLU A 1 176 ? -22.073 -25.556 17.425 1.00 86.81 176 GLU A C 1
ATOM 1420 O O . GLU A 1 176 ? -21.007 -25.280 16.880 1.00 86.81 176 GLU A O 1
ATOM 1425 N N . ARG A 1 177 ? -22.903 -26.474 16.909 1.00 90.12 177 ARG A N 1
ATOM 1426 C CA . ARG A 1 177 ? -22.680 -27.179 15.632 1.00 90.12 177 ARG A CA 1
ATOM 1427 C C . ARG A 1 177 ? -23.059 -26.360 14.391 1.00 90.12 177 ARG A C 1
ATOM 1429 O O . ARG A 1 177 ? -22.668 -26.749 13.294 1.00 90.12 177 ARG A O 1
ATOM 1436 N N . MET A 1 178 ? -23.812 -25.270 14.551 1.00 94.88 178 MET A N 1
ATOM 1437 C CA . MET A 1 178 ? -24.208 -24.386 13.451 1.00 94.88 178 MET A CA 1
ATOM 1438 C C . MET A 1 178 ? -23.130 -23.343 13.167 1.00 94.88 178 MET A C 1
ATOM 1440 O O . MET A 1 178 ? -22.553 -22.762 14.087 1.00 94.88 178 MET A O 1
ATOM 1444 N N . ILE A 1 179 ? -22.911 -23.063 11.886 1.00 97.12 179 ILE A N 1
ATOM 1445 C CA . ILE A 1 179 ? -22.081 -21.967 11.390 1.00 97.12 179 ILE A CA 1
ATOM 1446 C C . ILE A 1 179 ? -23.003 -20.875 10.840 1.00 97.12 179 ILE A C 1
ATOM 1448 O O . ILE A 1 179 ? -23.926 -21.155 10.079 1.00 97.12 179 ILE A O 1
ATOM 1452 N N . TYR A 1 180 ? -22.747 -19.628 11.223 1.00 97.50 180 TYR A N 1
ATOM 1453 C CA . TYR A 1 180 ? -23.531 -18.450 10.863 1.00 97.50 180 TYR A CA 1
ATOM 1454 C C . TYR A 1 180 ? -22.712 -17.486 10.005 1.00 97.50 180 TYR A C 1
ATOM 1456 O O . TYR A 1 180 ? -21.547 -17.234 10.317 1.00 97.50 180 TYR A O 1
ATOM 1464 N N . ILE A 1 181 ? -23.324 -16.911 8.968 1.00 97.25 181 ILE A N 1
ATOM 1465 C CA . ILE A 1 181 ? -22.700 -15.929 8.068 1.00 97.25 181 ILE A CA 1
ATOM 1466 C C . ILE A 1 181 ? -23.057 -14.489 8.481 1.00 97.25 181 ILE A C 1
ATOM 1468 O O . ILE A 1 181 ? -24.202 -14.203 8.839 1.00 97.25 181 ILE A O 1
ATOM 1472 N N . VAL A 1 182 ? -22.069 -13.586 8.480 1.00 93.44 182 VAL A N 1
ATOM 1473 C CA . VAL A 1 182 ? -22.193 -12.178 8.914 1.00 93.44 182 VAL A CA 1
ATOM 1474 C C . VAL A 1 182 ? -21.257 -11.248 8.132 1.00 93.44 182 VAL A C 1
ATOM 1476 O O . VAL A 1 182 ? -20.330 -11.693 7.464 1.00 93.44 182 VAL A O 1
ATOM 1479 N N . GLY A 1 183 ? -21.429 -9.932 8.294 1.00 88.19 183 GLY A N 1
ATOM 1480 C CA . GLY A 1 183 ? -20.563 -8.927 7.669 1.00 88.19 183 GLY A CA 1
ATOM 1481 C C . GLY A 1 183 ? -21.126 -8.441 6.340 1.00 88.19 183 GLY A C 1
ATOM 1482 O O . GLY A 1 183 ? -20.443 -8.451 5.318 1.00 88.19 183 GLY A O 1
ATOM 1483 N N . PHE A 1 184 ? -22.390 -8.014 6.352 1.00 91.00 184 PHE A N 1
ATOM 1484 C CA . PHE A 1 184 ? -23.109 -7.647 5.132 1.00 91.00 184 PHE A CA 1
ATOM 1485 C C . PHE A 1 184 ? -22.814 -6.219 4.641 1.00 91.00 184 PHE A C 1
ATOM 1487 O O . PHE A 1 184 ? -23.466 -5.738 3.716 1.00 91.00 184 PHE A O 1
ATOM 1494 N N . ASP A 1 185 ? -21.802 -5.544 5.198 1.00 82.69 185 ASP A N 1
ATOM 1495 C CA . ASP A 1 185 ? -21.401 -4.175 4.838 1.00 82.69 185 ASP A CA 1
ATOM 1496 C C . ASP A 1 185 ? -20.926 -4.039 3.375 1.00 82.69 185 ASP A C 1
ATOM 1498 O O . ASP A 1 185 ? -21.006 -2.958 2.781 1.00 82.69 185 ASP A O 1
ATOM 1502 N N . LEU A 1 186 ? -20.458 -5.151 2.796 1.00 84.06 186 LEU A N 1
ATOM 1503 C CA . LEU A 1 186 ? -20.051 -5.295 1.400 1.00 84.06 186 LEU A CA 1
ATOM 1504 C C . LEU A 1 186 ? -21.083 -6.022 0.521 1.00 84.06 186 LEU A C 1
ATOM 1506 O O . LEU A 1 186 ? -20.811 -6.207 -0.666 1.00 84.06 186 LEU A O 1
ATOM 1510 N N . THR A 1 187 ? -22.275 -6.374 1.014 1.00 89.06 187 THR A N 1
ATOM 1511 C CA . THR A 1 187 ? -23.286 -7.051 0.174 1.00 89.06 187 THR A CA 1
ATOM 1512 C C . THR A 1 187 ? -23.779 -6.198 -1.001 1.00 89.06 187 THR A C 1
ATOM 1514 O O . THR A 1 187 ? -23.599 -4.976 -1.051 1.00 89.06 187 THR A O 1
ATOM 1517 N N . ARG A 1 188 ? -24.393 -6.858 -1.989 1.00 87.69 188 ARG A N 1
ATOM 1518 C CA . ARG A 1 188 ? -25.116 -6.230 -3.105 1.00 87.69 188 ARG A CA 1
ATOM 1519 C C . ARG A 1 188 ? -26.324 -7.082 -3.489 1.00 87.69 188 ARG A C 1
ATOM 1521 O O . ARG A 1 188 ? -26.153 -8.269 -3.733 1.00 87.69 188 ARG A O 1
ATOM 1528 N N . TYR A 1 189 ? -27.497 -6.472 -3.649 1.00 89.62 189 TYR A N 1
ATOM 1529 C CA . TYR A 1 189 ? -28.612 -7.109 -4.354 1.00 89.62 189 TYR A CA 1
ATOM 1530 C C . TYR A 1 189 ? -28.302 -7.147 -5.859 1.00 89.62 189 TYR A C 1
ATOM 1532 O O . TYR A 1 189 ? -27.917 -6.120 -6.428 1.00 89.62 189 TYR A O 1
ATOM 1540 N N . PHE A 1 190 ? -28.393 -8.321 -6.488 1.00 87.00 190 PHE A N 1
ATOM 1541 C CA . PHE A 1 190 ? -27.988 -8.526 -7.890 1.00 87.00 190 PHE A CA 1
ATOM 1542 C C . PHE A 1 190 ? -29.155 -8.737 -8.861 1.00 87.00 190 PHE A C 1
ATOM 1544 O O . PHE A 1 190 ? -28.921 -8.832 -10.067 1.00 87.00 190 PHE A O 1
ATOM 1551 N N . LYS A 1 191 ? -30.395 -8.781 -8.365 1.00 84.44 191 LYS A N 1
ATOM 1552 C CA . LYS A 1 191 ? -31.607 -8.877 -9.188 1.00 84.44 191 LYS A CA 1
ATOM 1553 C C . LYS A 1 191 ? -32.218 -7.486 -9.429 1.00 84.44 191 LYS A C 1
ATOM 1555 O O . LYS A 1 191 ? -32.114 -6.620 -8.561 1.00 84.44 191 LYS A O 1
ATOM 1560 N N . ASP A 1 192 ? -32.863 -7.266 -10.572 1.00 78.06 192 ASP A N 1
ATOM 1561 C CA . ASP A 1 192 ? -33.728 -6.100 -10.800 1.00 78.06 192 ASP A CA 1
ATOM 1562 C C . ASP A 1 192 ? -35.143 -6.308 -10.218 1.00 78.06 192 ASP A C 1
ATOM 1564 O O . ASP A 1 192 ? -35.439 -7.322 -9.579 1.00 78.06 192 ASP A O 1
ATOM 1568 N N . GLN A 1 193 ? -36.033 -5.333 -10.433 1.00 69.12 193 GLN A N 1
ATOM 1569 C CA . GLN A 1 193 ? -37.439 -5.403 -10.008 1.00 69.12 193 GLN A CA 1
ATOM 1570 C C . GLN A 1 193 ? -38.249 -6.492 -10.742 1.00 69.12 193 GLN A C 1
ATOM 1572 O O . GLN A 1 193 ? -39.290 -6.906 -10.242 1.00 69.12 193 GLN A O 1
ATOM 1577 N N . GLY A 1 194 ? -37.773 -6.976 -11.894 1.00 65.44 194 GLY A N 1
ATOM 1578 C CA . GLY A 1 194 ? -38.330 -8.108 -12.639 1.00 65.44 194 GLY A CA 1
ATOM 1579 C C . GLY A 1 194 ? -37.619 -9.441 -12.366 1.00 65.44 194 GLY A C 1
ATOM 1580 O O . GLY A 1 194 ? -37.854 -10.410 -13.085 1.00 65.44 194 GLY A O 1
ATOM 1581 N N . GLY A 1 195 ? -36.727 -9.503 -11.369 1.00 69.06 195 GLY A N 1
ATOM 1582 C CA . GLY A 1 195 ? -35.966 -10.701 -11.002 1.00 69.06 195 GLY A CA 1
ATOM 1583 C C . GLY A 1 195 ? -34.778 -11.042 -11.914 1.00 69.06 195 GLY A C 1
ATOM 1584 O O . GLY A 1 195 ? -34.107 -12.046 -11.663 1.00 69.06 195 GLY A O 1
ATOM 1585 N N . ARG A 1 196 ? -34.487 -10.234 -12.941 1.00 75.88 196 ARG A N 1
ATOM 1586 C CA . ARG A 1 196 ? -33.376 -10.446 -13.887 1.00 75.88 196 ARG A CA 1
ATOM 1587 C C . ARG A 1 196 ? -32.042 -10.111 -13.233 1.00 75.88 196 ARG A C 1
ATOM 1589 O O . ARG A 1 196 ? -31.981 -9.268 -12.343 1.00 75.88 196 ARG A O 1
ATOM 1596 N N . ILE A 1 197 ? -30.961 -10.741 -13.681 1.00 78.88 197 ILE A N 1
ATOM 1597 C CA . ILE A 1 197 ? -29.617 -10.455 -13.165 1.00 78.88 197 ILE A CA 1
ATOM 1598 C C . ILE A 1 197 ? -29.143 -9.101 -13.700 1.00 78.88 197 ILE A C 1
ATOM 1600 O O . ILE A 1 197 ? -29.407 -8.742 -14.845 1.00 78.88 197 ILE A O 1
ATOM 1604 N N . THR A 1 198 ? -28.456 -8.342 -12.850 1.00 69.19 198 THR A N 1
ATOM 1605 C CA . THR A 1 198 ? -27.911 -7.025 -13.182 1.00 69.19 198 THR A CA 1
ATOM 1606 C C . THR A 1 198 ? -26.395 -7.013 -13.031 1.00 69.19 198 THR A C 1
ATOM 1608 O O . THR A 1 198 ? -25.861 -7.207 -11.930 1.00 69.19 198 THR A O 1
ATOM 1611 N N . SER A 1 199 ? -25.688 -6.669 -14.106 1.00 61.59 199 SER A N 1
ATOM 1612 C CA . SER A 1 199 ? -24.384 -6.019 -13.979 1.00 61.59 199 SER A CA 1
ATOM 1613 C C . SER A 1 199 ? -24.552 -4.700 -13.210 1.00 61.59 199 SER A C 1
ATOM 1615 O O . SER A 1 199 ? -25.624 -4.092 -13.197 1.00 61.59 199 SER A O 1
ATOM 1617 N N . SER A 1 200 ? -23.516 -4.272 -12.493 1.00 55.06 200 SER A N 1
ATOM 1618 C CA . SER A 1 200 ? -23.505 -2.983 -11.794 1.00 55.06 200 SER A CA 1
ATOM 1619 C C . SER A 1 200 ? -22.706 -1.923 -12.545 1.00 55.06 200 SER A C 1
ATOM 1621 O O . SER A 1 200 ? -22.967 -0.734 -12.369 1.00 55.06 200 SER A O 1
ATOM 1623 N N . HIS A 1 201 ? -21.707 -2.354 -13.326 1.00 50.50 201 HIS A N 1
ATOM 1624 C CA . HIS A 1 201 ? -20.664 -1.536 -13.953 1.00 50.50 201 HIS A CA 1
ATOM 1625 C C . HIS A 1 201 ? -19.968 -0.542 -12.991 1.00 50.50 201 HIS A C 1
ATOM 1627 O O . HIS A 1 201 ? -19.292 0.390 -13.422 1.00 50.50 201 HIS A O 1
ATOM 1633 N N . ARG A 1 202 ? -20.094 -0.744 -11.670 1.00 45.69 202 ARG A N 1
ATOM 1634 C CA . ARG A 1 202 ? -19.482 0.069 -10.612 1.00 45.69 202 ARG A CA 1
ATOM 1635 C C . ARG A 1 202 ? -18.326 -0.696 -9.980 1.00 45.69 202 ARG A C 1
ATOM 1637 O O . ARG A 1 202 ? -18.558 -1.626 -9.214 1.00 45.69 202 ARG A O 1
ATOM 1644 N N . LEU A 1 203 ? -17.099 -0.244 -10.237 1.00 43.75 203 LEU A N 1
ATOM 1645 C CA . LEU A 1 203 ? -15.855 -0.785 -9.670 1.00 43.75 203 LEU A CA 1
ATOM 1646 C C . LEU A 1 203 ? -15.968 -1.008 -8.150 1.00 43.75 203 LEU A C 1
ATOM 1648 O O . LEU A 1 203 ? -16.017 -0.059 -7.360 1.00 43.75 203 LEU A O 1
ATOM 1652 N N . THR A 1 204 ? -16.007 -2.268 -7.709 1.00 45.19 204 THR A N 1
ATOM 1653 C CA . THR A 1 204 ? -16.245 -2.591 -6.296 1.00 45.19 204 THR A CA 1
ATOM 1654 C C . THR A 1 204 ? -14.922 -2.647 -5.530 1.00 45.19 204 THR A C 1
ATOM 1656 O O . THR A 1 204 ? -14.331 -3.714 -5.381 1.00 45.19 204 THR A O 1
ATOM 1659 N N . ARG A 1 205 ? -14.436 -1.502 -5.022 1.00 45.19 205 ARG A N 1
ATOM 1660 C CA . ARG A 1 205 ? -13.191 -1.434 -4.222 1.00 45.19 205 ARG A CA 1
ATOM 1661 C C . ARG A 1 205 ? -13.355 -2.140 -2.864 1.00 45.19 205 ARG A C 1
ATOM 1663 O O . ARG A 1 205 ? -13.629 -1.507 -1.843 1.00 45.19 205 ARG A O 1
ATOM 1670 N N . SER A 1 206 ? -13.158 -3.457 -2.848 1.00 43.81 206 SER A N 1
ATOM 1671 C CA . SER A 1 206 ? -13.120 -4.308 -1.653 1.00 43.81 206 SER A CA 1
ATOM 1672 C C . SER A 1 206 ? -11.862 -4.019 -0.820 1.00 43.81 206 SER A C 1
ATOM 1674 O O . SER A 1 206 ? -10.840 -4.700 -0.938 1.00 43.81 206 SER A O 1
ATOM 1676 N N . LYS A 1 207 ? -11.917 -2.970 0.013 1.00 43.41 207 LYS A N 1
ATOM 1677 C CA . LYS A 1 207 ? -10.845 -2.594 0.951 1.00 43.41 207 LYS A CA 1
ATOM 1678 C C . LYS A 1 207 ? -10.565 -3.754 1.936 1.00 43.41 207 LYS A C 1
ATOM 1680 O O . LYS A 1 207 ? -11.338 -3.958 2.865 1.00 43.41 207 LYS A O 1
ATOM 1685 N N . GLY A 1 208 ? -9.452 -4.477 1.755 1.00 42.19 208 GLY A N 1
ATOM 1686 C CA . GLY A 1 208 ? -8.893 -5.410 2.755 1.00 42.19 208 GLY A CA 1
ATOM 1687 C C . GLY A 1 208 ? -9.363 -6.876 2.694 1.00 42.19 208 GLY A C 1
ATOM 1688 O O . GLY A 1 208 ? -9.896 -7.390 3.681 1.00 42.19 208 GLY A O 1
ATOM 1689 N N . ALA A 1 209 ? -9.160 -7.566 1.561 1.00 52.91 209 ALA A N 1
ATOM 1690 C CA . ALA A 1 209 ? -9.442 -9.009 1.439 1.00 52.91 209 ALA A CA 1
ATOM 1691 C C . ALA A 1 209 ? -8.561 -9.779 0.420 1.00 52.91 209 ALA A C 1
ATOM 1693 O O . ALA A 1 209 ? -9.001 -10.797 -0.109 1.00 52.91 209 ALA A O 1
ATOM 1694 N N . THR A 1 210 ? -7.331 -9.336 0.125 1.00 68.50 210 THR A N 1
ATOM 1695 C CA . THR A 1 210 ? -6.460 -9.928 -0.926 1.00 68.50 210 THR A CA 1
ATOM 1696 C C . THR A 1 210 ? -6.232 -11.439 -0.795 1.00 68.50 210 THR A C 1
ATOM 1698 O O . THR A 1 210 ? -6.150 -12.124 -1.814 1.00 68.50 210 THR A O 1
ATOM 1701 N N . ARG A 1 211 ? -6.190 -11.983 0.432 1.00 86.12 211 ARG A N 1
ATOM 1702 C CA . ARG A 1 211 ? -6.064 -13.428 0.687 1.00 86.12 211 ARG A CA 1
ATOM 1703 C C . ARG A 1 211 ? -7.188 -14.228 0.002 1.00 86.12 211 ARG A C 1
ATOM 1705 O O . ARG A 1 211 ? -6.903 -15.110 -0.808 1.00 86.12 211 ARG A O 1
ATOM 1712 N N . TYR A 1 212 ? -8.452 -13.884 0.251 1.00 90.81 212 TYR A N 1
ATOM 1713 C CA . TYR A 1 212 ? -9.611 -14.671 -0.209 1.00 90.81 212 TYR A CA 1
ATOM 1714 C C . TYR A 1 212 ? -10.327 -14.104 -1.438 1.00 90.81 212 TYR A C 1
ATOM 1716 O O . TYR A 1 212 ? -11.089 -14.831 -2.053 1.00 90.81 212 TYR A O 1
ATOM 1724 N N . ALA A 1 213 ? -10.087 -12.850 -1.827 1.00 89.44 213 ALA A N 1
ATOM 1725 C CA . ALA A 1 213 ? -10.742 -12.231 -2.980 1.00 89.44 213 ALA A CA 1
ATOM 1726 C C . ALA A 1 213 ? -10.533 -13.027 -4.285 1.00 89.44 213 ALA A C 1
ATOM 1728 O O . ALA A 1 213 ? -9.451 -13.583 -4.510 1.00 89.44 213 ALA A O 1
ATOM 1729 N N . SER A 1 214 ? -11.543 -13.024 -5.160 1.00 91.50 214 SER A N 1
ATOM 1730 C CA . SER A 1 214 ? -11.424 -13.555 -6.519 1.00 91.50 214 SER A CA 1
ATOM 1731 C C . SER A 1 214 ? -10.396 -12.777 -7.348 1.00 91.50 214 SER A C 1
ATOM 1733 O O . SER A 1 214 ? -10.112 -11.603 -7.076 1.00 91.50 214 SER A O 1
ATOM 1735 N N . ALA A 1 215 ? -9.865 -13.394 -8.407 1.00 89.38 215 ALA A N 1
ATOM 1736 C CA . ALA A 1 215 ? -8.991 -12.700 -9.357 1.00 89.38 215 ALA A CA 1
ATOM 1737 C C . ALA A 1 215 ? -9.672 -11.441 -9.944 1.00 89.38 215 ALA A C 1
ATOM 1739 O O . ALA A 1 215 ? -9.034 -10.395 -10.082 1.00 89.38 215 ALA A O 1
ATOM 1740 N N . ARG A 1 216 ? -10.990 -11.505 -10.187 1.00 87.38 216 ARG A N 1
ATOM 1741 C CA . ARG A 1 216 ? -11.842 -10.375 -10.608 1.00 87.38 216 ARG A CA 1
ATOM 1742 C C . ARG A 1 216 ? -11.921 -9.264 -9.567 1.00 87.38 216 ARG A C 1
ATOM 1744 O O . ARG A 1 216 ? -11.710 -8.103 -9.903 1.00 87.38 216 ARG A O 1
ATOM 1751 N N . ALA A 1 217 ? -12.174 -9.603 -8.302 1.00 86.25 217 ALA A N 1
ATOM 1752 C CA . ALA A 1 217 ? -12.230 -8.633 -7.207 1.00 86.25 217 ALA A CA 1
ATOM 1753 C C . ALA A 1 217 ? -10.889 -7.914 -7.019 1.00 86.25 217 ALA A C 1
ATOM 1755 O O . ALA A 1 217 ? -10.855 -6.708 -6.770 1.00 86.25 217 ALA A O 1
ATOM 1756 N N . MET A 1 218 ? -9.773 -8.617 -7.230 1.00 82.56 218 MET A N 1
ATOM 1757 C CA . MET A 1 218 ? -8.451 -7.994 -7.265 1.00 82.56 218 MET A CA 1
ATOM 1758 C C . MET A 1 218 ? -8.256 -7.095 -8.502 1.00 82.56 218 MET A C 1
ATOM 1760 O O . MET A 1 218 ? -7.652 -6.030 -8.371 1.00 82.56 218 MET A O 1
ATOM 1764 N N . LYS A 1 219 ? -8.816 -7.437 -9.668 1.00 81.69 219 LYS A N 1
ATOM 1765 C CA . LYS A 1 219 ? -8.885 -6.558 -10.857 1.00 81.69 219 LYS A CA 1
ATOM 1766 C C . LYS A 1 219 ? -9.932 -5.428 -10.756 1.00 81.69 219 LYS A C 1
ATOM 1768 O O . LYS A 1 219 ? -9.989 -4.583 -11.639 1.00 81.69 219 LYS A O 1
ATOM 1773 N N . TYR A 1 220 ? -10.710 -5.374 -9.668 1.00 78.44 220 TYR A N 1
ATOM 1774 C CA . TYR A 1 220 ? -11.861 -4.477 -9.452 1.00 78.44 220 TYR A CA 1
ATOM 1775 C C . TYR A 1 220 ? -13.025 -4.649 -10.449 1.00 78.44 220 TYR A C 1
ATOM 1777 O O . TYR A 1 220 ? -13.869 -3.759 -10.571 1.00 78.44 220 TYR A O 1
ATOM 1785 N N . GLU A 1 221 ? -13.087 -5.793 -11.134 1.00 82.19 221 GLU A N 1
ATOM 1786 C CA . GLU A 1 221 ? -14.168 -6.149 -12.056 1.00 82.19 221 GLU A CA 1
ATOM 1787 C C . GLU A 1 221 ? -15.519 -6.313 -11.335 1.00 82.19 221 GLU A C 1
ATOM 1789 O O . GLU A 1 221 ? -15.596 -6.474 -10.117 1.00 82.19 221 GLU A O 1
ATOM 1794 N N . ASP A 1 222 ? -16.602 -6.299 -12.113 1.00 81.94 222 ASP A N 1
ATOM 1795 C CA . ASP A 1 222 ? -17.966 -6.450 -11.607 1.00 81.94 222 ASP A CA 1
ATOM 1796 C C . ASP A 1 222 ? -18.179 -7.855 -11.005 1.00 81.94 222 ASP A C 1
ATOM 1798 O O . ASP A 1 222 ? -17.918 -8.869 -11.663 1.00 81.94 222 ASP A O 1
ATOM 1802 N N . LEU A 1 223 ? -18.625 -7.924 -9.749 1.00 87.69 223 LEU A N 1
ATOM 1803 C CA . LEU A 1 223 ? -18.695 -9.180 -8.989 1.00 87.69 223 LEU A CA 1
ATOM 1804 C C . LEU A 1 223 ? -20.064 -9.856 -9.074 1.00 87.69 223 LEU A C 1
ATOM 1806 O O . LEU A 1 223 ? -21.109 -9.203 -9.090 1.00 87.69 223 LEU A O 1
ATOM 1810 N N . SER A 1 224 ? -20.013 -11.185 -9.085 1.00 91.25 224 SER A N 1
ATOM 1811 C CA . SER A 1 224 ? -21.096 -12.111 -9.405 1.00 91.25 224 SER A CA 1
ATOM 1812 C C . SER A 1 224 ? -21.177 -13.265 -8.397 1.00 91.25 224 SER A C 1
ATOM 1814 O O . SER A 1 224 ? -20.418 -13.318 -7.427 1.00 91.25 224 SER A O 1
ATOM 1816 N N . ARG A 1 225 ? -22.066 -14.237 -8.639 1.00 95.06 225 ARG A N 1
ATOM 1817 C CA . ARG A 1 225 ? -22.159 -15.446 -7.804 1.00 95.06 225 ARG A CA 1
ATOM 1818 C C . ARG A 1 225 ? -20.877 -16.284 -7.829 1.00 95.06 225 ARG A C 1
ATOM 1820 O O . ARG A 1 225 ? -20.509 -16.850 -6.801 1.00 95.06 225 ARG A O 1
ATOM 1827 N N . ARG A 1 226 ? -20.163 -16.317 -8.966 1.00 94.81 226 ARG A N 1
ATOM 1828 C CA . ARG A 1 226 ? -18.909 -17.081 -9.111 1.00 94.81 226 ARG A CA 1
ATOM 1829 C C . ARG A 1 226 ? -17.800 -16.567 -8.195 1.00 94.81 226 ARG A C 1
ATOM 1831 O O . ARG A 1 226 ? -16.986 -17.352 -7.735 1.00 94.81 226 ARG A O 1
ATOM 1838 N N . ASP A 1 227 ? -17.806 -15.274 -7.877 1.00 94.44 227 ASP A N 1
ATOM 1839 C CA . ASP A 1 227 ? -16.774 -14.619 -7.069 1.00 94.44 227 ASP A CA 1
ATOM 1840 C C . ASP A 1 227 ? -16.834 -14.999 -5.584 1.00 94.44 227 ASP A C 1
ATOM 1842 O O . ASP A 1 227 ? -15.795 -15.200 -4.951 1.00 94.44 227 ASP A O 1
ATOM 1846 N N . ASP A 1 228 ? -18.040 -15.144 -5.028 1.00 96.56 228 ASP A N 1
ATOM 1847 C CA . ASP A 1 228 ? -18.231 -15.644 -3.660 1.00 96.56 228 ASP A CA 1
ATOM 1848 C C . ASP A 1 228 ? -17.856 -17.135 -3.555 1.00 96.56 228 ASP A C 1
ATOM 1850 O O . ASP A 1 228 ? -17.272 -17.547 -2.552 1.00 96.56 228 ASP A O 1
ATOM 1854 N N . VAL A 1 229 ? -18.124 -17.934 -4.599 1.00 98.06 229 VAL A N 1
ATOM 1855 C CA . VAL A 1 229 ? -17.754 -19.362 -4.644 1.00 98.06 229 VAL A CA 1
ATOM 1856 C C . VAL A 1 229 ? -16.251 -19.558 -4.892 1.00 98.06 229 VAL A C 1
ATOM 1858 O O . VAL A 1 229 ? -15.640 -20.390 -4.231 1.00 98.06 229 VAL A O 1
ATOM 1861 N N . GLU A 1 230 ? -15.603 -18.746 -5.733 1.00 97.19 230 GLU A N 1
ATOM 1862 C CA . GLU A 1 230 ? -14.135 -18.719 -5.874 1.00 97.19 230 GLU A CA 1
ATOM 1863 C C . GLU A 1 230 ? -13.467 -18.364 -4.531 1.00 97.19 230 GLU A C 1
ATOM 1865 O O . GLU A 1 230 ? -12.526 -19.028 -4.090 1.00 97.19 230 GLU A O 1
ATOM 1870 N N . SER A 1 231 ? -14.014 -17.370 -3.825 1.00 96.06 231 SER A N 1
ATOM 1871 C CA . SER A 1 231 ? -13.547 -16.983 -2.488 1.00 96.06 231 SER A CA 1
ATOM 1872 C C . SER A 1 231 ? -13.736 -18.108 -1.453 1.00 96.06 231 SER A C 1
ATOM 1874 O O . SER A 1 231 ? -12.871 -18.327 -0.598 1.00 96.06 231 SER A O 1
ATOM 1876 N N . TRP A 1 232 ? -14.829 -18.875 -1.555 1.00 98.00 232 TRP A N 1
ATOM 1877 C CA . TRP A 1 232 ? -15.065 -20.093 -0.770 1.00 98.00 232 TRP A CA 1
ATOM 1878 C C . TRP A 1 232 ? -14.081 -21.220 -1.127 1.00 98.00 232 TRP A C 1
ATOM 1880 O O . TRP A 1 232 ? -13.553 -21.868 -0.223 1.00 98.00 232 TRP A O 1
ATOM 1890 N N . CYS A 1 233 ? -13.742 -21.414 -2.407 1.00 97.94 233 CYS A N 1
ATOM 1891 C CA . CYS A 1 233 ? -12.722 -22.377 -2.830 1.00 97.94 233 CYS A CA 1
ATOM 1892 C C . CYS A 1 233 ? -11.354 -22.061 -2.208 1.00 97.94 233 CYS A C 1
ATOM 1894 O O . CYS A 1 233 ? -10.713 -22.967 -1.677 1.00 97.94 233 CYS A O 1
ATOM 1896 N N . TYR A 1 234 ? -10.926 -20.792 -2.187 1.00 96.00 234 TYR A N 1
ATOM 1897 C CA . TYR A 1 234 ? -9.695 -20.398 -1.487 1.00 96.00 234 TYR A CA 1
ATOM 1898 C C . TYR A 1 234 ? -9.790 -20.618 0.030 1.00 96.00 234 TYR A C 1
ATOM 1900 O O . TYR A 1 234 ? -8.842 -21.109 0.640 1.00 96.00 234 TYR A O 1
ATOM 1908 N N . MET A 1 235 ? -10.935 -20.317 0.650 1.00 94.81 235 MET A N 1
ATOM 1909 C CA . MET A 1 235 ? -11.155 -20.600 2.072 1.00 94.81 235 MET A CA 1
ATOM 1910 C C . MET A 1 235 ? -10.997 -22.097 2.392 1.00 94.81 235 MET A C 1
ATOM 1912 O O . MET A 1 235 ? -10.284 -22.459 3.326 1.00 94.81 235 MET A O 1
ATOM 1916 N N . MET A 1 236 ? -11.616 -22.969 1.597 1.00 96.56 236 MET A N 1
ATOM 1917 C CA . MET A 1 236 ? -11.536 -24.422 1.764 1.00 96.56 236 MET A CA 1
ATOM 1918 C C . MET A 1 236 ? -10.139 -24.975 1.476 1.00 96.56 236 MET A C 1
ATOM 1920 O O . MET A 1 236 ? -9.652 -25.814 2.234 1.00 96.56 236 MET A O 1
ATOM 1924 N N . LEU A 1 237 ? -9.452 -24.463 0.449 1.00 94.62 237 LEU A N 1
ATOM 1925 C CA . LEU A 1 237 ? -8.041 -24.763 0.199 1.00 94.62 237 LEU A CA 1
ATOM 1926 C C . LEU A 1 237 ? -7.182 -24.445 1.430 1.00 94.62 237 LEU A C 1
ATOM 1928 O O . LEU A 1 237 ? -6.405 -25.301 1.845 1.00 94.62 237 LEU A O 1
ATOM 1932 N N . GLU A 1 238 ? -7.349 -23.279 2.064 1.00 90.81 238 GLU A N 1
ATOM 1933 C CA . GLU A 1 238 ? -6.623 -22.961 3.301 1.00 90.81 238 GLU A CA 1
ATOM 1934 C C . GLU A 1 238 ? -6.957 -23.946 4.435 1.00 90.81 238 GLU A C 1
ATOM 1936 O O . GLU A 1 238 ? -6.097 -24.242 5.265 1.00 90.81 238 GLU A O 1
ATOM 1941 N N . PHE A 1 239 ? -8.196 -24.443 4.534 1.00 91.31 239 PHE A N 1
ATOM 1942 C CA . PHE A 1 239 ? -8.585 -25.422 5.561 1.00 91.31 239 PHE A CA 1
ATOM 1943 C C . PHE A 1 239 ? -7.992 -26.819 5.336 1.00 91.31 239 PHE A C 1
ATOM 1945 O O . PHE A 1 239 ? -7.645 -27.459 6.328 1.00 91.31 239 PHE A O 1
ATOM 1952 N N . TYR A 1 240 ? -7.833 -27.273 4.086 1.00 91.62 240 TYR A N 1
ATOM 1953 C CA . TYR A 1 240 ? -7.160 -28.543 3.774 1.00 91.62 240 TYR A CA 1
ATOM 1954 C C . TYR A 1 240 ? -5.649 -28.499 4.042 1.00 91.62 240 TYR A C 1
ATOM 1956 O O . TYR A 1 240 ? -5.097 -29.453 4.585 1.00 91.62 240 TYR A O 1
ATOM 1964 N N . ASP A 1 241 ? -4.979 -27.392 3.709 1.00 86.50 241 ASP A N 1
ATOM 1965 C CA . ASP A 1 241 ? -3.597 -27.126 4.117 1.00 86.50 241 ASP A CA 1
ATOM 1966 C C . ASP A 1 241 ? -3.366 -25.610 4.200 1.00 86.50 241 ASP A C 1
ATOM 1968 O O . ASP A 1 241 ? -3.581 -24.878 3.230 1.00 86.50 241 ASP A O 1
ATOM 1972 N N . ARG A 1 242 ? -2.865 -25.137 5.350 1.00 79.19 242 ARG A N 1
ATOM 1973 C CA . ARG A 1 242 ? -2.540 -23.719 5.596 1.00 79.19 242 ARG A CA 1
ATOM 1974 C C . ARG A 1 242 ? -1.596 -23.118 4.547 1.00 79.19 242 ARG A C 1
ATOM 1976 O O . ARG A 1 242 ? -1.571 -21.905 4.388 1.00 79.19 242 ARG A O 1
ATOM 1983 N N . HIS A 1 243 ? -0.813 -23.951 3.862 1.00 79.50 243 HIS A N 1
ATOM 1984 C CA . HIS A 1 243 ? 0.172 -23.526 2.870 1.00 79.50 243 HIS A CA 1
ATOM 1985 C C . HIS A 1 243 ? -0.381 -23.476 1.436 1.00 79.50 243 HIS A C 1
ATOM 1987 O O . HIS A 1 243 ? 0.341 -23.058 0.538 1.00 79.50 243 HIS A O 1
ATOM 1993 N N . ASN A 1 244 ? -1.638 -23.875 1.192 1.00 86.44 244 ASN A N 1
ATOM 1994 C CA . ASN A 1 244 ? -2.236 -23.826 -0.150 1.00 86.44 244 ASN A CA 1
ATOM 1995 C C . ASN A 1 244 ? -2.383 -22.387 -0.688 1.00 86.44 244 ASN A C 1
ATOM 1997 O O . ASN A 1 244 ? -2.292 -22.176 -1.895 1.00 86.44 244 ASN A O 1
ATOM 2001 N N . LEU A 1 245 ? -2.588 -21.388 0.181 1.00 86.12 245 LEU A N 1
ATOM 2002 C CA . LEU A 1 245 ? -2.726 -19.982 -0.222 1.00 86.12 245 LEU A CA 1
ATOM 2003 C C . LEU A 1 245 ? -1.364 -19.272 -0.222 1.00 86.12 245 LEU A C 1
ATOM 2005 O O . LEU A 1 245 ? -1.109 -18.399 0.601 1.00 86.12 245 LEU A O 1
ATOM 2009 N N . MET A 1 246 ? -0.466 -19.653 -1.131 1.00 71.25 246 MET A N 1
ATOM 2010 C CA . MET A 1 246 ? 0.930 -19.174 -1.130 1.00 71.25 246 MET A CA 1
ATOM 2011 C C . MET A 1 246 ? 1.061 -17.641 -1.216 1.00 71.25 246 MET A C 1
ATOM 2013 O O . MET A 1 246 ? 1.898 -17.050 -0.538 1.00 71.25 246 MET A O 1
ATOM 2017 N N . TRP A 1 247 ? 0.157 -16.974 -1.942 1.00 77.75 247 TRP A N 1
ATOM 2018 C CA . TRP A 1 247 ? 0.067 -15.506 -2.022 1.00 77.75 247 TRP A CA 1
ATOM 2019 C C . TRP A 1 247 ? -0.319 -14.810 -0.701 1.00 77.75 247 TRP A C 1
ATOM 2021 O O . TRP A 1 247 ? -0.363 -13.584 -0.646 1.00 77.75 247 TRP A O 1
ATOM 2031 N N . ALA A 1 248 ? -0.644 -15.565 0.352 1.00 68.31 248 ALA A N 1
ATOM 2032 C CA . ALA A 1 248 ? -0.908 -15.045 1.692 1.00 68.31 248 ALA A CA 1
ATOM 2033 C C . ALA A 1 248 ? 0.357 -14.931 2.558 1.00 68.31 248 ALA A C 1
ATOM 2035 O O . ALA A 1 248 ? 0.347 -14.222 3.561 1.00 68.31 248 ALA A O 1
ATOM 2036 N N . CYS A 1 249 ? 1.423 -15.655 2.201 1.00 53.50 249 CYS A N 1
ATOM 2037 C CA . CYS A 1 249 ? 2.666 -15.767 2.971 1.00 53.50 249 CYS A CA 1
ATOM 2038 C C . CYS A 1 249 ? 3.929 -15.518 2.126 1.00 53.50 249 CYS A C 1
ATOM 2040 O O . CYS A 1 249 ? 5.048 -15.776 2.576 1.00 53.50 249 CYS A O 1
ATOM 2042 N N . MET A 1 250 ? 3.754 -15.005 0.908 1.00 54.84 250 MET A N 1
ATOM 2043 C CA . MET A 1 250 ? 4.820 -14.595 0.001 1.00 54.84 250 MET A CA 1
ATOM 2044 C C . MET A 1 250 ? 4.673 -13.112 -0.337 1.00 54.84 250 MET A C 1
ATOM 2046 O O . MET A 1 250 ? 3.579 -12.627 -0.613 1.00 54.84 250 MET A O 1
ATOM 2050 N N . ASP A 1 251 ? 5.806 -12.418 -0.329 1.00 54.12 251 ASP A N 1
ATOM 2051 C CA . ASP A 1 251 ? 5.966 -11.013 -0.703 1.00 54.12 251 ASP A CA 1
ATOM 2052 C C . ASP A 1 251 ? 5.788 -10.887 -2.230 1.00 54.12 251 ASP A C 1
ATOM 2054 O O . ASP A 1 251 ? 6.725 -11.080 -3.006 1.00 54.12 251 ASP A O 1
ATOM 2058 N N . MET A 1 252 ? 4.534 -10.736 -2.671 1.00 63.91 252 MET A N 1
ATOM 2059 C CA . MET A 1 252 ? 4.115 -10.860 -4.071 1.00 63.91 252 MET A CA 1
ATOM 2060 C C . MET A 1 252 ? 3.392 -9.605 -4.555 1.00 63.91 252 MET A C 1
ATOM 2062 O O . MET A 1 252 ? 2.473 -9.108 -3.903 1.00 63.91 252 MET A O 1
ATOM 2066 N N . SER A 1 253 ? 3.742 -9.146 -5.762 1.00 67.75 253 SER A N 1
ATOM 2067 C CA . SER A 1 253 ? 3.013 -8.060 -6.419 1.00 67.75 253 SER A CA 1
ATOM 2068 C C . SER A 1 253 ? 1.538 -8.431 -6.617 1.00 67.75 253 SER A C 1
ATOM 2070 O O . SER A 1 253 ? 1.179 -9.601 -6.801 1.00 67.75 253 SER A O 1
ATOM 2072 N N . LYS A 1 254 ? 0.667 -7.415 -6.646 1.00 73.12 254 LYS A N 1
ATOM 2073 C CA . LYS A 1 254 ? -0.769 -7.598 -6.897 1.00 73.12 254 LYS A CA 1
ATOM 2074 C C . LYS A 1 254 ? -1.031 -8.374 -8.198 1.00 73.12 254 LYS A C 1
ATOM 2076 O O . LYS A 1 254 ? -1.923 -9.218 -8.225 1.00 73.12 254 LYS A O 1
ATOM 2081 N N . GLY A 1 255 ? -0.239 -8.119 -9.244 1.00 73.44 255 GLY A N 1
ATOM 2082 C CA . GLY A 1 255 ? -0.303 -8.845 -10.515 1.00 73.44 255 GLY A CA 1
ATOM 2083 C C . GLY A 1 255 ? 0.072 -10.322 -10.370 1.00 73.44 255 GLY A C 1
ATOM 2084 O O . GLY A 1 255 ? -0.667 -11.182 -10.839 1.00 73.44 255 GLY A O 1
ATOM 2085 N N . HIS A 1 256 ? 1.149 -10.633 -9.640 1.00 72.81 256 HIS A N 1
ATOM 2086 C CA . HIS A 1 256 ? 1.585 -12.019 -9.440 1.00 72.81 256 HIS A CA 1
ATOM 2087 C C . HIS A 1 256 ? 0.561 -12.842 -8.640 1.00 72.81 256 HIS A C 1
ATOM 2089 O O . HIS A 1 256 ? 0.310 -14.005 -8.953 1.00 72.81 256 HIS A O 1
ATOM 2095 N N . ALA A 1 257 ? -0.070 -12.236 -7.629 1.00 79.44 257 ALA A N 1
ATOM 2096 C CA . ALA A 1 257 ? -1.141 -12.876 -6.865 1.00 79.44 257 ALA A CA 1
ATOM 2097 C C . ALA A 1 257 ? -2.402 -13.132 -7.715 1.00 79.44 257 ALA A C 1
ATOM 2099 O O . ALA A 1 257 ? -3.059 -14.157 -7.539 1.00 79.44 257 ALA A O 1
ATOM 2100 N N . ILE A 1 258 ? -2.721 -12.238 -8.660 1.00 84.44 258 ILE A N 1
ATOM 2101 C CA . ILE A 1 258 ? -3.819 -12.410 -9.626 1.00 84.44 258 ILE A CA 1
ATOM 2102 C C . ILE A 1 258 ? -3.526 -13.560 -10.601 1.00 84.44 258 ILE A C 1
ATOM 2104 O O . ILE A 1 258 ? -4.368 -14.446 -10.751 1.00 84.44 258 ILE A O 1
ATOM 2108 N N . ALA A 1 259 ? -2.345 -13.574 -11.229 1.00 82.00 259 ALA A N 1
ATOM 2109 C CA . ALA A 1 259 ? -1.957 -14.611 -12.188 1.00 82.00 259 ALA A CA 1
ATOM 2110 C C . ALA A 1 259 ? -1.961 -16.005 -11.539 1.00 82.00 259 ALA A C 1
ATOM 2112 O O . ALA A 1 259 ? -2.571 -16.941 -12.056 1.00 82.00 259 ALA A O 1
ATOM 2113 N N . PHE A 1 260 ? -1.389 -16.128 -10.337 1.00 84.00 260 PHE A N 1
ATOM 2114 C CA . PHE A 1 260 ? -1.381 -17.393 -9.604 1.00 84.00 260 PHE A CA 1
ATOM 2115 C C . PHE A 1 260 ? -2.788 -17.861 -9.193 1.00 84.00 260 PHE A C 1
ATOM 2117 O O . PHE A 1 260 ? -3.100 -19.043 -9.320 1.00 84.00 260 PHE A O 1
ATOM 2124 N N . LYS A 1 261 ? -3.675 -16.950 -8.762 1.00 90.38 261 LYS A N 1
ATOM 2125 C CA . LYS A 1 261 ? -5.096 -17.261 -8.510 1.00 90.38 261 LYS A CA 1
ATOM 2126 C C . LYS A 1 261 ? -5.786 -17.808 -9.764 1.00 90.38 261 LYS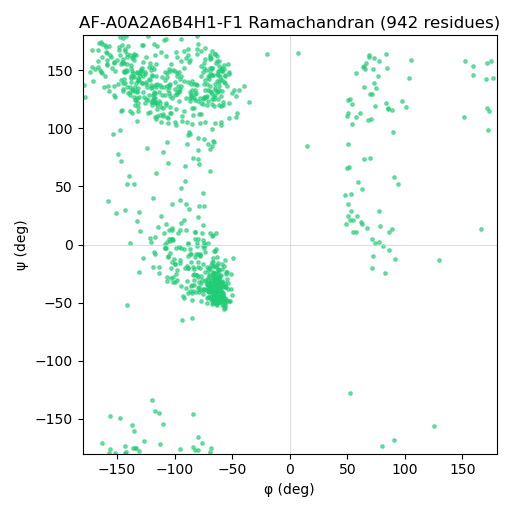 A C 1
ATOM 2128 O O . LYS A 1 261 ? -6.440 -18.847 -9.699 1.00 90.38 261 LYS A O 1
ATOM 2133 N N . GLN A 1 262 ? -5.582 -17.171 -10.919 1.00 90.75 262 GLN A N 1
ATOM 2134 C CA . GLN A 1 262 ? -6.104 -17.668 -12.197 1.00 90.75 262 GLN A CA 1
ATOM 2135 C C . GLN A 1 262 ? -5.547 -19.057 -12.555 1.00 90.75 262 GLN A C 1
ATOM 2137 O O . GLN A 1 262 ? -6.311 -19.917 -12.995 1.00 90.75 262 GLN A O 1
ATOM 2142 N N . HIS A 1 263 ? -4.255 -19.310 -12.322 1.00 88.62 263 HIS A N 1
ATOM 2143 C CA . HIS A 1 263 ? -3.641 -20.623 -12.546 1.00 88.62 263 HIS A CA 1
ATOM 2144 C C . HIS A 1 263 ? -4.216 -21.713 -11.619 1.00 88.62 263 HIS A C 1
ATOM 2146 O O . HIS A 1 263 ? -4.531 -22.808 -12.083 1.00 88.62 263 HIS A O 1
ATOM 2152 N N . VAL A 1 264 ? -4.447 -21.403 -10.336 1.00 91.62 264 VAL A N 1
ATOM 2153 C CA . VAL A 1 264 ? -5.100 -22.310 -9.369 1.00 91.62 264 VAL A CA 1
ATOM 2154 C C . VAL A 1 264 ? -6.516 -22.695 -9.794 1.00 91.62 264 VAL A C 1
ATOM 2156 O O . VAL A 1 264 ? -6.889 -23.862 -9.680 1.00 91.62 264 VAL A O 1
ATOM 2159 N N . MET A 1 265 ? -7.299 -21.739 -10.300 1.00 94.38 265 MET A N 1
ATOM 2160 C CA . MET A 1 265 ? -8.672 -21.999 -10.745 1.00 94.38 265 MET A CA 1
ATOM 2161 C C . MET A 1 265 ? -8.736 -22.780 -12.067 1.00 94.38 265 MET A C 1
ATOM 2163 O O . MET A 1 265 ? -9.668 -23.556 -12.266 1.00 94.38 265 MET A O 1
ATOM 2167 N N . SER A 1 266 ? -7.748 -22.612 -12.953 1.00 93.88 266 SER A N 1
ATOM 2168 C CA . SER A 1 266 ? -7.705 -23.276 -14.265 1.00 93.88 266 SER A CA 1
ATOM 2169 C C . SER A 1 266 ? -7.085 -24.677 -14.239 1.00 93.88 266 SER A C 1
ATOM 2171 O O . SER A 1 266 ? -7.587 -25.557 -14.936 1.00 93.88 266 SER A O 1
ATOM 2173 N N . ASN A 1 267 ? -6.061 -24.922 -13.409 1.00 93.56 267 ASN A N 1
ATOM 2174 C CA . ASN A 1 267 ? -5.304 -26.186 -13.383 1.00 93.56 267 ASN A CA 1
ATOM 2175 C C . ASN A 1 267 ? -5.359 -26.953 -12.032 1.00 93.56 267 ASN A C 1
ATOM 2177 O O . ASN A 1 267 ? -4.350 -27.531 -11.612 1.00 93.56 267 ASN A O 1
ATOM 2181 N N . PRO A 1 268 ? -6.504 -27.025 -11.314 1.00 94.38 268 PRO A N 1
ATOM 2182 C CA . PRO A 1 268 ? -6.550 -27.564 -9.950 1.00 94.38 268 PRO A CA 1
ATOM 2183 C C . PRO A 1 268 ? -6.196 -29.057 -9.859 1.00 94.38 268 PRO A C 1
ATOM 2185 O O . PRO A 1 268 ? -5.631 -29.495 -8.857 1.00 94.38 268 PRO A O 1
ATOM 2188 N N . ILE A 1 269 ? -6.505 -29.845 -10.896 1.00 94.19 269 ILE A N 1
ATOM 2189 C CA . ILE A 1 269 ? -6.196 -31.284 -10.951 1.00 94.19 269 ILE A CA 1
ATOM 2190 C C . ILE A 1 269 ? -4.682 -31.500 -11.089 1.00 94.19 269 ILE A C 1
ATOM 2192 O O . ILE A 1 269 ? -4.104 -32.319 -10.377 1.00 94.19 269 ILE A O 1
ATOM 2196 N N . GLU A 1 270 ? -4.029 -30.741 -11.970 1.00 92.25 270 GLU A N 1
ATOM 2197 C CA . GLU A 1 270 ? -2.586 -30.822 -12.201 1.00 92.25 270 GLU A CA 1
ATOM 2198 C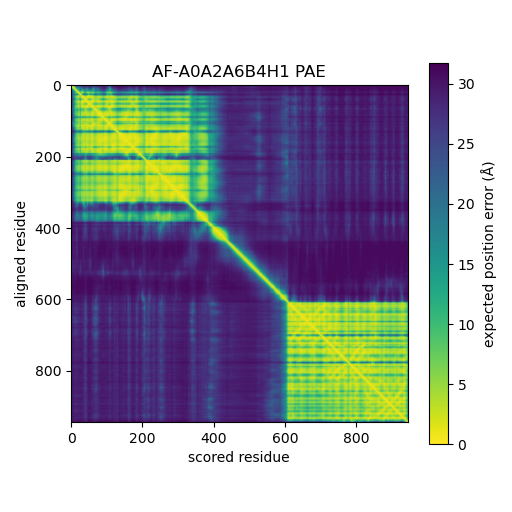 C . GLU A 1 270 ? -1.803 -30.385 -10.959 1.00 92.25 270 GLU A C 1
ATOM 2200 O O . GLU A 1 270 ? -0.959 -31.133 -10.465 1.00 92.25 270 GLU A O 1
ATOM 2205 N N . LEU A 1 271 ? -2.157 -29.230 -10.388 1.00 90.06 271 LEU A N 1
ATOM 2206 C CA . LEU A 1 271 ? -1.560 -28.716 -9.155 1.00 90.06 271 LEU A CA 1
ATOM 2207 C C . LEU A 1 271 ? -1.736 -29.677 -7.975 1.00 90.06 271 LEU A C 1
ATOM 2209 O O . LEU A 1 271 ? -0.837 -29.810 -7.142 1.00 90.06 271 LEU A O 1
ATOM 2213 N N . ARG A 1 272 ? -2.864 -30.392 -7.896 1.00 92.50 272 ARG A N 1
ATOM 2214 C CA . ARG A 1 272 ? -3.030 -31.460 -6.905 1.00 92.50 272 ARG A CA 1
ATOM 2215 C C . ARG A 1 272 ? -2.084 -32.628 -7.172 1.00 92.50 272 ARG A C 1
ATOM 2217 O O . ARG A 1 272 ? -1.412 -33.091 -6.255 1.00 92.50 272 ARG A O 1
ATOM 2224 N N . ASN A 1 273 ? -2.015 -33.102 -8.413 1.00 91.81 273 ASN A N 1
ATOM 2225 C CA . ASN A 1 273 ? -1.211 -34.269 -8.779 1.00 91.81 273 ASN A CA 1
ATOM 2226 C C . ASN A 1 273 ? 0.303 -34.004 -8.659 1.00 91.81 273 ASN A C 1
ATOM 2228 O O . ASN A 1 273 ? 1.050 -34.915 -8.312 1.00 91.81 273 ASN A O 1
ATOM 2232 N N . LYS A 1 274 ? 0.749 -32.751 -8.831 1.00 86.44 274 LYS A N 1
ATOM 2233 C CA . LYS A 1 274 ? 2.118 -32.292 -8.522 1.00 86.44 274 LYS A CA 1
ATOM 2234 C C . LYS A 1 274 ? 2.398 -32.114 -7.015 1.00 86.44 274 LYS A C 1
ATOM 2236 O O . LYS A 1 274 ? 3.514 -31.758 -6.646 1.00 86.44 274 LYS A O 1
ATOM 2241 N N . ASN A 1 275 ? 1.418 -32.349 -6.129 1.00 84.38 275 ASN A N 1
ATOM 2242 C CA . ASN A 1 275 ? 1.465 -32.033 -4.686 1.00 84.38 275 ASN A CA 1
ATOM 2243 C C . ASN A 1 275 ? 1.711 -30.531 -4.400 1.00 84.38 275 ASN A C 1
ATOM 2245 O O . ASN A 1 275 ? 2.205 -30.146 -3.340 1.00 84.38 275 ASN A O 1
ATOM 2249 N N . HIS A 1 276 ? 1.358 -29.659 -5.348 1.00 84.06 276 HIS A N 1
ATOM 2250 C CA . HIS A 1 276 ? 1.431 -28.206 -5.201 1.00 84.06 276 HIS A CA 1
ATOM 2251 C C . HIS A 1 276 ? 0.226 -27.679 -4.405 1.00 84.06 276 HIS A C 1
ATOM 2253 O O . HIS A 1 276 ? 0.402 -26.838 -3.521 1.00 84.06 276 HIS A O 1
ATOM 2259 N N . LEU A 1 277 ? -0.966 -28.258 -4.598 1.00 88.50 277 LEU A N 1
ATOM 2260 C CA . LEU A 1 277 ? -2.149 -28.067 -3.747 1.00 88.50 277 LEU A CA 1
ATOM 2261 C C . LEU A 1 277 ? -2.517 -29.371 -3.027 1.00 88.50 277 LEU A C 1
ATOM 2263 O O . LEU A 1 277 ? -2.785 -30.386 -3.667 1.00 88.50 277 LEU A O 1
ATOM 2267 N N . ARG A 1 278 ? -2.593 -29.346 -1.693 1.00 89.94 278 ARG A N 1
ATOM 2268 C CA . ARG A 1 278 ? -3.059 -30.495 -0.901 1.00 89.94 278 ARG A CA 1
ATOM 2269 C C . ARG A 1 278 ? -4.553 -30.380 -0.637 1.00 89.94 278 ARG A C 1
ATOM 2271 O O . ARG A 1 278 ? -4.984 -29.506 0.110 1.00 89.94 278 ARG A O 1
ATOM 2278 N N . MET A 1 279 ? -5.331 -31.261 -1.257 1.00 93.62 279 MET A N 1
ATOM 2279 C CA . MET A 1 279 ? -6.788 -31.339 -1.121 1.00 93.62 279 MET A CA 1
ATOM 2280 C C . MET A 1 279 ? -7.304 -32.737 -1.517 1.00 93.62 279 MET A C 1
ATOM 2282 O O . MET A 1 279 ? -6.616 -33.444 -2.266 1.00 93.62 279 MET A O 1
ATOM 2286 N N . PRO A 1 280 ? -8.508 -33.142 -1.070 1.00 95.50 280 PRO A N 1
ATOM 2287 C CA . PRO A 1 280 ? -9.197 -34.334 -1.564 1.00 95.50 280 PRO A CA 1
ATOM 2288 C C . PRO A 1 280 ? -9.328 -34.340 -3.087 1.00 95.50 280 PRO A C 1
ATOM 2290 O O . PRO A 1 280 ? -9.471 -33.281 -3.701 1.00 95.50 280 PRO A O 1
ATOM 2293 N N . ALA A 1 281 ? -9.310 -35.525 -3.704 1.00 94.12 281 ALA A N 1
ATOM 2294 C CA . ALA A 1 281 ? -9.281 -35.661 -5.169 1.00 94.12 281 ALA A CA 1
ATOM 2295 C C . ALA A 1 281 ? -10.389 -34.861 -5.869 1.00 94.12 281 ALA A C 1
ATOM 2297 O O . ALA A 1 281 ? -10.112 -34.069 -6.768 1.00 94.12 281 ALA A O 1
ATOM 2298 N N . ARG A 1 282 ? -11.627 -35.005 -5.390 1.00 95.94 282 ARG A N 1
ATOM 2299 C CA . ARG A 1 282 ? -12.802 -34.362 -5.990 1.00 95.94 282 ARG A CA 1
ATOM 2300 C C . ARG A 1 282 ? -12.958 -32.882 -5.653 1.00 95.94 282 ARG A C 1
ATOM 2302 O O . ARG A 1 282 ? -13.802 -32.220 -6.241 1.00 95.94 282 ARG A O 1
ATOM 2309 N N . PHE A 1 283 ? -12.161 -32.315 -4.743 1.00 97.81 283 PHE A N 1
ATOM 2310 C CA . PHE A 1 283 ? -12.251 -30.871 -4.500 1.00 97.81 283 PHE A CA 1
ATOM 2311 C C . PHE A 1 283 ? -11.777 -30.069 -5.727 1.00 97.81 283 PHE A C 1
ATOM 2313 O O . PHE A 1 283 ? -12.295 -28.989 -6.010 1.00 97.81 283 PHE A O 1
ATOM 2320 N N . ALA A 1 284 ? -10.880 -30.656 -6.530 1.00 96.81 284 ALA A N 1
ATOM 2321 C CA . ALA A 1 284 ? -10.513 -30.129 -7.840 1.00 96.81 284 ALA A CA 1
ATOM 2322 C C . ALA A 1 284 ? -11.705 -30.064 -8.820 1.00 96.81 284 ALA A C 1
ATOM 2324 O O . ALA A 1 284 ? -11.745 -29.155 -9.650 1.00 96.81 284 ALA A O 1
ATOM 2325 N N . ASP A 1 285 ? -12.696 -30.960 -8.699 1.00 96.62 285 ASP A N 1
ATOM 2326 C CA . ASP A 1 285 ? -13.917 -30.933 -9.516 1.00 96.62 285 ASP A CA 1
ATOM 2327 C C . ASP A 1 285 ? -14.738 -29.667 -9.210 1.00 96.62 285 ASP A C 1
ATOM 2329 O O . ASP A 1 285 ? -15.158 -28.974 -10.135 1.00 96.62 285 ASP A O 1
ATOM 2333 N N . ILE A 1 286 ? -14.890 -29.297 -7.929 1.00 98.19 286 ILE A N 1
ATOM 2334 C CA . ILE A 1 286 ? -15.615 -28.080 -7.512 1.00 98.19 286 ILE A CA 1
ATOM 2335 C C . ILE A 1 286 ? -14.894 -26.808 -7.982 1.00 98.19 286 ILE A C 1
ATOM 2337 O O . ILE A 1 286 ? -15.537 -25.882 -8.482 1.00 98.19 286 ILE A O 1
ATOM 2341 N N . ILE A 1 287 ? -13.561 -26.761 -7.883 1.00 98.12 287 ILE A N 1
ATOM 2342 C CA . ILE A 1 287 ? -12.773 -25.640 -8.426 1.00 98.12 287 ILE A CA 1
ATOM 2343 C C . ILE A 1 287 ? -12.981 -25.537 -9.948 1.00 98.12 287 ILE A C 1
ATOM 2345 O O . ILE A 1 287 ? -13.265 -24.456 -10.463 1.00 98.12 287 ILE A O 1
ATOM 2349 N N . THR A 1 288 ? -12.948 -26.671 -10.656 1.00 96.69 288 THR A N 1
ATOM 2350 C CA . THR A 1 288 ? -13.164 -26.745 -12.112 1.00 96.69 288 THR A CA 1
ATOM 2351 C C . THR A 1 288 ? -14.587 -26.343 -12.520 1.00 96.69 288 THR A C 1
ATOM 2353 O O . THR A 1 288 ? -14.769 -25.704 -13.556 1.00 96.69 288 THR A O 1
ATOM 2356 N N . MET A 1 289 ? -15.606 -26.689 -11.726 1.00 97.25 289 MET A N 1
ATOM 2357 C CA . MET A 1 289 ? -16.982 -26.205 -11.908 1.00 97.25 289 MET A CA 1
ATOM 2358 C C . MET A 1 289 ? -17.046 -24.685 -11.738 1.00 97.25 289 MET A C 1
ATOM 2360 O O . MET A 1 289 ? -17.617 -23.999 -12.578 1.00 97.25 289 MET A O 1
ATOM 2364 N N . THR A 1 290 ? -16.406 -24.157 -10.692 1.00 97.56 290 THR A N 1
ATOM 2365 C CA . THR A 1 290 ? -16.416 -22.727 -10.349 1.00 97.56 290 THR A CA 1
ATOM 2366 C C . THR A 1 290 ? -15.734 -21.871 -11.419 1.00 97.56 290 THR A C 1
ATOM 2368 O O . THR A 1 290 ? -16.263 -20.830 -11.798 1.00 97.56 290 THR A O 1
ATOM 2371 N N . PHE A 1 291 ? -14.604 -22.330 -11.967 1.00 95.44 291 PHE A N 1
ATOM 2372 C CA . PHE A 1 291 ? -13.870 -21.638 -13.035 1.00 95.44 291 PHE A CA 1
ATOM 2373 C C . PHE A 1 291 ? -14.651 -21.535 -14.360 1.00 95.44 291 PHE A C 1
ATOM 2375 O O . PHE A 1 291 ? -14.448 -20.593 -15.123 1.00 95.44 291 PHE A O 1
ATOM 2382 N N . LYS A 1 292 ? -15.565 -22.477 -14.634 1.00 94.69 292 LYS A N 1
ATOM 2383 C CA . LYS A 1 292 ? -16.377 -22.498 -15.866 1.00 94.69 292 LYS A CA 1
ATOM 2384 C C . LYS A 1 292 ? -17.572 -21.540 -15.843 1.00 94.69 292 LYS A C 1
ATOM 2386 O O . LYS A 1 292 ? -18.083 -21.210 -16.914 1.00 94.69 292 LYS A O 1
ATOM 2391 N N . LEU A 1 293 ? -18.005 -21.101 -14.659 1.00 94.19 293 LEU A N 1
ATOM 2392 C CA . LEU A 1 293 ? -19.163 -20.221 -14.488 1.00 94.19 293 LEU A CA 1
ATOM 2393 C C . LEU A 1 293 ? -18.951 -18.882 -15.193 1.00 94.19 293 LEU A C 1
ATOM 2395 O O . LEU A 1 293 ? -17.928 -18.231 -14.991 1.00 94.19 293 LEU A O 1
ATOM 2399 N N . GLN A 1 294 ? -19.940 -18.419 -15.945 1.00 89.19 294 GLN A N 1
ATOM 2400 C CA . GLN A 1 294 ? -20.039 -17.047 -16.438 1.00 89.19 294 GLN A CA 1
ATOM 2401 C C . GLN A 1 294 ? -20.579 -16.098 -15.354 1.00 89.19 294 GLN A C 1
ATOM 2403 O O . GLN A 1 294 ? -20.834 -16.499 -14.219 1.00 89.19 294 GLN A O 1
ATOM 2408 N N . ILE A 1 295 ? -20.696 -14.808 -15.680 1.00 82.06 295 ILE A N 1
ATOM 2409 C CA . ILE A 1 295 ? -21.148 -13.763 -14.740 1.00 82.06 295 ILE A CA 1
ATOM 2410 C C . ILE A 1 295 ? -22.589 -14.028 -14.270 1.00 82.06 295 ILE A C 1
ATOM 2412 O O . ILE A 1 295 ? -22.896 -13.869 -13.088 1.00 82.06 295 ILE A O 1
ATOM 2416 N N . ASP A 1 296 ? -23.451 -14.479 -15.181 1.00 84.75 296 ASP A N 1
ATOM 2417 C CA . ASP A 1 296 ? -24.885 -14.644 -14.938 1.00 84.75 296 ASP A CA 1
ATOM 2418 C C . ASP A 1 296 ? -25.288 -16.079 -14.541 1.00 84.75 296 ASP A C 1
ATOM 2420 O O . ASP A 1 296 ? -26.448 -16.332 -14.211 1.00 84.75 296 ASP A O 1
ATOM 2424 N N . ASP A 1 297 ? -24.350 -17.029 -14.489 1.00 90.69 297 ASP A N 1
ATOM 2425 C CA . ASP A 1 297 ? -24.647 -18.434 -14.178 1.00 90.69 297 ASP A CA 1
ATOM 2426 C C . ASP A 1 297 ? -25.109 -18.624 -12.721 1.00 90.69 297 ASP A C 1
ATOM 2428 O O . ASP A 1 297 ? -24.663 -17.919 -11.804 1.00 90.69 297 ASP A O 1
ATOM 2432 N N . LYS A 1 298 ? -26.018 -19.583 -12.476 1.00 93.75 298 LYS A N 1
ATOM 2433 C CA . LYS A 1 298 ? -26.250 -20.126 -11.123 1.00 93.75 298 LYS A CA 1
ATOM 2434 C C . LYS A 1 298 ? -25.175 -21.193 -10.880 1.00 93.75 298 LYS A C 1
ATOM 2436 O O . LYS A 1 298 ? -25.107 -22.128 -11.675 1.00 93.75 298 LYS A O 1
ATOM 2441 N N . PRO A 1 299 ? -24.375 -21.110 -9.803 1.00 97.00 299 PRO A N 1
ATOM 2442 C CA . PRO A 1 299 ? -23.541 -22.233 -9.400 1.00 97.00 299 PRO A CA 1
ATOM 2443 C C . PRO A 1 299 ? -24.396 -23.476 -9.115 1.00 97.00 299 PRO A C 1
ATOM 2445 O O . PRO A 1 299 ? -25.490 -23.384 -8.551 1.00 97.00 299 PRO A O 1
ATOM 2448 N N . ASP A 1 300 ? -23.886 -24.638 -9.512 1.00 97.50 300 ASP A N 1
ATOM 2449 C CA . ASP A 1 300 ? -24.495 -25.945 -9.255 1.00 97.50 300 ASP A CA 1
ATOM 2450 C C . ASP A 1 300 ? -24.184 -26.398 -7.818 1.00 97.50 300 ASP A C 1
ATOM 2452 O O . ASP A 1 300 ? -23.316 -27.237 -7.576 1.00 97.50 300 ASP A O 1
ATOM 2456 N N . TYR A 1 301 ? -24.847 -25.771 -6.842 1.00 98.00 301 TYR A N 1
ATOM 2457 C CA . TYR A 1 301 ? -24.659 -26.072 -5.419 1.00 98.00 301 TYR A CA 1
ATOM 2458 C C . TYR A 1 301 ? -25.072 -27.499 -5.052 1.00 98.00 301 TYR A C 1
ATOM 2460 O O . TYR A 1 301 ? -24.427 -28.101 -4.194 1.00 98.00 301 TYR A O 1
ATOM 2468 N N . ASP A 1 302 ? -26.079 -28.061 -5.724 1.00 97.12 302 ASP A N 1
ATOM 2469 C CA . ASP A 1 302 ? -26.483 -29.460 -5.577 1.00 97.12 302 ASP A CA 1
ATOM 2470 C C . ASP A 1 302 ? -25.340 -30.396 -5.996 1.00 97.12 302 ASP A C 1
ATOM 2472 O O . ASP A 1 302 ? -24.931 -31.272 -5.230 1.00 97.12 302 ASP A O 1
ATOM 2476 N N . GLY A 1 303 ? -24.745 -30.168 -7.173 1.00 97.81 303 GLY A N 1
ATOM 2477 C CA . GLY A 1 303 ? -23.579 -30.906 -7.657 1.00 97.81 303 GLY A CA 1
ATOM 2478 C C . GLY A 1 303 ? -22.340 -30.725 -6.777 1.00 97.81 303 GLY A C 1
ATOM 2479 O O . GLY A 1 303 ? -21.675 -31.710 -6.452 1.00 97.81 303 GLY A O 1
ATOM 2480 N N . MET A 1 304 ? -22.053 -29.499 -6.326 1.00 98.31 304 MET A N 1
ATOM 2481 C CA . MET A 1 304 ? -20.943 -29.206 -5.407 1.00 98.31 304 MET A CA 1
ATOM 2482 C C . MET A 1 304 ? -21.135 -29.881 -4.039 1.00 98.31 304 MET A C 1
ATOM 2484 O O . MET A 1 304 ? -20.199 -30.487 -3.513 1.00 98.31 304 MET A O 1
ATOM 2488 N N . SER A 1 305 ? -22.351 -29.869 -3.491 1.00 97.31 305 SER A N 1
ATOM 2489 C CA . SER A 1 305 ? -22.696 -30.562 -2.242 1.00 97.31 305 SER A CA 1
ATOM 2490 C C . SER A 1 305 ? -22.606 -32.080 -2.409 1.00 97.31 305 SER A C 1
ATOM 2492 O O . SER A 1 305 ? -21.982 -32.760 -1.597 1.00 97.31 305 SER A O 1
ATOM 2494 N N . ALA A 1 306 ? -23.103 -32.622 -3.523 1.00 98.06 306 ALA A N 1
ATOM 2495 C CA . ALA A 1 306 ? -22.948 -34.032 -3.870 1.00 98.06 306 ALA A CA 1
ATOM 2496 C C . ALA A 1 306 ? -21.482 -34.440 -4.117 1.00 98.06 306 ALA A C 1
ATOM 2498 O O . ALA A 1 306 ? -21.168 -35.631 -4.075 1.00 98.06 306 ALA A O 1
ATOM 2499 N N . ILE A 1 307 ? -20.571 -33.497 -4.381 1.00 98.19 307 ILE A N 1
ATOM 2500 C CA . ILE A 1 307 ? -19.123 -33.744 -4.386 1.00 98.19 307 ILE A CA 1
ATOM 2501 C C . ILE A 1 307 ? -18.555 -33.723 -2.960 1.00 98.19 307 ILE A C 1
ATOM 2503 O O . ILE A 1 307 ? -17.764 -34.608 -2.637 1.00 98.19 307 ILE A O 1
ATOM 2507 N N . MET A 1 308 ? -18.990 -32.810 -2.086 1.00 97.62 308 MET A N 1
ATOM 2508 C CA . MET A 1 308 ? -18.608 -32.817 -0.664 1.00 97.62 308 MET A CA 1
ATOM 2509 C C . MET A 1 308 ? -18.992 -34.134 0.034 1.00 97.62 308 MET A C 1
ATOM 2511 O O . MET A 1 308 ? -18.161 -34.718 0.728 1.00 97.62 308 MET A O 1
ATOM 2515 N N . GLU A 1 309 ? -20.183 -34.678 -0.227 1.00 97.25 309 GLU A N 1
ATOM 2516 C CA . GLU A 1 309 ? -20.593 -35.991 0.303 1.00 97.25 309 GLU A CA 1
ATOM 2517 C C . GLU A 1 309 ? -19.755 -37.154 -0.270 1.00 97.25 309 GLU A C 1
ATOM 2519 O O . GLU A 1 309 ? -19.421 -38.107 0.438 1.00 97.25 309 GLU A O 1
ATOM 2524 N N . LYS A 1 310 ? -19.320 -37.068 -1.538 1.00 97.56 310 LYS A N 1
ATOM 2525 C CA . LYS A 1 310 ? -18.365 -38.038 -2.110 1.00 97.56 310 LYS A CA 1
ATOM 2526 C C . LYS A 1 310 ? -16.974 -37.909 -1.486 1.00 97.56 310 LYS A C 1
ATOM 2528 O O . LYS A 1 310 ? -16.321 -38.926 -1.305 1.00 97.56 310 LYS A O 1
ATOM 2533 N N . ILE A 1 311 ? -16.526 -36.703 -1.128 1.00 97.19 311 ILE A N 1
ATOM 2534 C CA . ILE A 1 311 ? -15.270 -36.488 -0.388 1.00 97.19 311 ILE A CA 1
ATOM 2535 C C . ILE A 1 311 ? -15.359 -37.138 0.999 1.00 97.19 311 ILE A C 1
ATOM 2537 O O . ILE A 1 311 ? -14.447 -37.866 1.380 1.00 97.19 311 ILE A O 1
ATOM 2541 N N . ILE A 1 312 ? -16.468 -36.944 1.722 1.00 96.81 312 ILE A N 1
ATOM 2542 C CA . ILE A 1 312 ? -16.718 -37.592 3.020 1.00 96.81 312 ILE A CA 1
ATOM 2543 C C . ILE A 1 312 ? -16.624 -39.119 2.894 1.00 96.81 312 ILE A C 1
ATOM 2545 O O . ILE A 1 312 ? -15.950 -39.763 3.699 1.00 96.81 312 ILE A O 1
ATOM 2549 N N . LYS A 1 313 ? -17.249 -39.698 1.862 1.00 96.19 313 LYS A N 1
ATOM 2550 C CA . LYS A 1 313 ? -17.232 -41.144 1.609 1.00 96.19 313 LYS A CA 1
ATOM 2551 C C . LYS A 1 313 ? -15.852 -41.675 1.204 1.00 96.19 313 LYS A C 1
ATOM 2553 O O . LYS A 1 313 ? -15.388 -42.656 1.784 1.00 96.19 313 LYS A O 1
ATOM 2558 N N . ASP A 1 314 ? -15.214 -41.057 0.213 1.00 95.12 314 ASP A N 1
ATOM 2559 C CA . ASP A 1 314 ? -13.987 -41.571 -0.406 1.00 95.12 314 ASP A CA 1
ATOM 2560 C C . ASP A 1 314 ? -12.773 -41.413 0.531 1.00 95.12 314 ASP A C 1
ATOM 2562 O O . ASP A 1 314 ? -11.980 -42.343 0.666 1.00 95.12 314 ASP A O 1
ATOM 2566 N N . GLU A 1 315 ? -12.683 -40.292 1.259 1.00 93.50 315 GLU A N 1
ATOM 2567 C CA . GLU A 1 315 ? -11.658 -40.040 2.291 1.00 93.50 315 GLU A CA 1
ATOM 2568 C C . GLU A 1 315 ? -12.024 -40.679 3.660 1.00 93.50 315 GLU A C 1
ATOM 2570 O O . GLU A 1 315 ? -11.315 -40.491 4.649 1.00 93.50 315 GLU A O 1
ATOM 2575 N N . ARG A 1 316 ? -13.132 -41.441 3.733 1.00 95.12 316 ARG A N 1
ATOM 2576 C CA . ARG A 1 316 ? -13.629 -42.186 4.916 1.00 95.12 316 ARG A CA 1
ATOM 2577 C C . ARG A 1 316 ? -13.785 -41.331 6.185 1.00 95.12 316 ARG A C 1
ATOM 2579 O O . ARG A 1 316 ? -13.408 -41.739 7.283 1.00 95.12 316 ARG A O 1
ATOM 2586 N N . ILE A 1 317 ? -14.345 -40.133 6.036 1.00 94.31 317 ILE A N 1
ATOM 2587 C CA . ILE A 1 317 ? -14.490 -39.150 7.114 1.00 94.31 317 ILE A CA 1
ATOM 2588 C C . ILE A 1 317 ? -15.628 -39.548 8.065 1.00 94.31 317 ILE A C 1
ATOM 2590 O O . ILE A 1 317 ? -16.789 -39.635 7.672 1.00 94.31 317 ILE A O 1
ATOM 2594 N N . ASP A 1 318 ? -15.303 -39.728 9.346 1.00 92.69 318 ASP A N 1
ATOM 2595 C CA . ASP A 1 318 ? -16.278 -40.099 10.375 1.00 92.69 318 ASP A CA 1
ATOM 2596 C C . ASP A 1 318 ? -17.206 -38.924 10.761 1.00 92.69 318 ASP A C 1
ATOM 2598 O O . ASP A 1 318 ? -16.844 -37.987 11.492 1.00 92.69 318 ASP A O 1
ATOM 2602 N N . MET A 1 319 ? -18.450 -39.005 10.276 1.00 92.19 319 MET A N 1
ATOM 2603 C CA . MET A 1 319 ? -19.523 -38.042 10.539 1.00 92.19 319 MET A CA 1
ATOM 2604 C C . MET A 1 319 ? -20.227 -38.225 11.905 1.00 92.19 319 MET A C 1
ATOM 2606 O O . MET A 1 319 ? -21.132 -37.452 12.231 1.00 92.19 319 MET A O 1
ATOM 2610 N N . THR A 1 320 ? -19.765 -39.143 12.764 1.00 91.50 320 THR A N 1
ATOM 2611 C CA . THR A 1 320 ? -20.230 -39.280 14.161 1.00 91.50 320 THR A CA 1
ATOM 2612 C C . THR A 1 320 ? -19.428 -38.429 15.156 1.00 91.50 320 THR A C 1
ATOM 2614 O O . THR A 1 320 ? -20.000 -37.909 16.115 1.00 91.50 320 THR A O 1
ATOM 2617 N N . LEU A 1 321 ? -18.131 -38.199 14.901 1.00 89.88 321 LEU A N 1
ATOM 2618 C CA . LEU A 1 321 ? -17.215 -37.482 15.807 1.00 89.88 321 LEU A CA 1
ATOM 2619 C C . LEU A 1 321 ? -17.708 -36.076 16.239 1.00 89.88 321 LEU A C 1
ATOM 2621 O O . LEU A 1 321 ? -18.446 -35.410 15.507 1.00 89.88 321 LEU A O 1
ATOM 2625 N N . PRO A 1 322 ? -17.264 -35.551 17.397 1.00 89.38 322 PRO A N 1
ATOM 2626 C CA . PRO A 1 322 ? -17.421 -34.131 17.723 1.00 89.38 322 PRO A CA 1
ATOM 2627 C C . PRO A 1 322 ? -16.582 -33.253 16.777 1.00 89.38 322 PRO A C 1
ATOM 2629 O O . PRO A 1 322 ? -15.477 -33.651 16.406 1.00 89.38 322 PRO A O 1
ATOM 2632 N N . LEU A 1 323 ? -17.057 -32.046 16.434 1.00 89.94 323 LEU A N 1
ATOM 2633 C CA . LEU A 1 323 ? -16.253 -31.022 15.737 1.00 89.94 323 LEU A CA 1
ATOM 2634 C C . LEU A 1 323 ? -15.153 -30.475 16.670 1.00 89.94 323 LEU A C 1
ATOM 2636 O O . LEU A 1 323 ? -15.208 -30.667 17.883 1.00 89.94 323 LEU A O 1
ATOM 2640 N N . ASP A 1 324 ? -14.135 -29.806 16.129 1.00 85.75 324 ASP A N 1
ATOM 2641 C CA . ASP A 1 324 ? -12.881 -29.508 16.860 1.00 85.75 324 ASP A CA 1
ATOM 2642 C C . ASP A 1 324 ? -13.035 -28.543 18.046 1.00 85.75 324 ASP A C 1
ATOM 2644 O O . ASP A 1 324 ? -12.170 -28.511 18.921 1.00 85.75 324 ASP A O 1
ATOM 2648 N N . TRP A 1 325 ? -14.133 -27.791 18.088 1.00 85.06 325 TRP A N 1
ATOM 2649 C CA . TRP A 1 325 ? -14.475 -26.840 19.147 1.00 85.06 325 TRP A CA 1
ATOM 2650 C C . TRP A 1 325 ? -15.497 -27.370 20.168 1.00 85.06 325 TRP A C 1
ATOM 2652 O O . TRP A 1 325 ? -15.658 -26.767 21.226 1.00 85.06 325 TRP A O 1
ATOM 2662 N N . ILE A 1 326 ? -16.163 -28.494 19.880 1.00 85.38 326 ILE A N 1
ATOM 2663 C CA . ILE A 1 326 ? -17.193 -29.096 20.742 1.00 85.38 326 ILE A CA 1
ATOM 2664 C C . ILE A 1 326 ? -16.572 -29.520 22.074 1.00 85.38 326 ILE A C 1
ATOM 2666 O O . ILE A 1 326 ? -15.529 -30.177 22.096 1.00 85.38 326 ILE A O 1
ATOM 2670 N N . GLY A 1 327 ? -17.220 -29.164 23.185 1.00 73.62 327 GLY A N 1
ATOM 2671 C CA . GLY A 1 327 ? -16.757 -29.527 24.529 1.00 73.62 327 GLY A CA 1
ATOM 2672 C C . GLY A 1 327 ? -15.441 -28.863 24.960 1.00 73.62 327 GLY A C 1
ATOM 2673 O O . GLY A 1 327 ? -14.843 -29.292 25.945 1.00 73.62 327 GLY A O 1
ATOM 2674 N N . ARG A 1 328 ? -14.976 -27.827 24.249 1.00 72.06 328 ARG A N 1
ATOM 2675 C CA . ARG A 1 328 ? -13.845 -26.986 24.668 1.00 72.06 328 ARG A CA 1
ATOM 2676 C C . ARG A 1 328 ? -14.351 -25.649 25.194 1.00 72.06 328 ARG A C 1
ATOM 2678 O O . ARG A 1 328 ? -15.337 -25.116 24.691 1.00 72.06 328 ARG A O 1
ATOM 2685 N N . GLU A 1 329 ? -13.635 -25.056 26.147 1.00 62.38 329 GLU A N 1
ATOM 2686 C CA . GLU A 1 329 ? -13.870 -23.654 26.497 1.00 62.38 329 GLU A CA 1
ATOM 2687 C C . GLU A 1 329 ? -13.506 -22.763 25.304 1.00 62.38 329 GLU A C 1
ATOM 2689 O O . GLU A 1 329 ? -12.335 -22.540 24.994 1.00 62.38 329 GLU A O 1
ATOM 2694 N N . LEU A 1 330 ? -14.530 -22.269 24.608 1.00 58.44 330 LEU A N 1
ATOM 2695 C CA . LEU A 1 330 ? -14.373 -21.310 23.523 1.00 58.44 330 LEU A CA 1
ATOM 2696 C C . LEU A 1 330 ? -13.837 -19.993 24.116 1.00 58.44 330 LEU A C 1
ATOM 2698 O O . LEU A 1 330 ? -14.549 -19.391 24.927 1.00 58.44 330 LEU A O 1
ATOM 2702 N N . PRO A 1 331 ? -12.645 -19.489 23.729 1.00 54.06 331 PRO A N 1
ATOM 2703 C CA . PRO A 1 331 ? -12.150 -18.202 24.207 1.00 54.06 331 PRO A CA 1
ATOM 2704 C C . PRO A 1 331 ? -13.024 -17.046 23.697 1.00 54.06 331 PRO A C 1
ATOM 2706 O O . PRO A 1 331 ? -12.763 -16.429 22.662 1.00 54.06 331 PRO A O 1
ATOM 2709 N N . LEU A 1 332 ? -14.068 -16.720 24.462 1.00 50.97 332 LEU A N 1
ATOM 2710 C CA . LEU A 1 332 ? -14.806 -15.470 24.339 1.00 50.97 332 LEU A CA 1
ATOM 2711 C C . LEU A 1 332 ? -13.817 -14.318 24.543 1.00 50.97 332 LEU A C 1
ATOM 2713 O O . LEU A 1 332 ? -13.199 -14.210 25.607 1.00 50.97 332 LEU A O 1
ATOM 2717 N N . ARG A 1 333 ? -13.672 -13.454 23.528 1.00 49.66 333 ARG A N 1
ATOM 2718 C CA . ARG A 1 333 ? -12.734 -12.319 23.550 1.00 49.66 333 ARG A CA 1
ATOM 2719 C C . ARG A 1 333 ? -12.946 -11.476 24.806 1.00 49.66 333 ARG A C 1
ATOM 2721 O O . ARG A 1 333 ? -13.947 -10.775 24.941 1.00 49.66 333 ARG A O 1
ATOM 2728 N N . SER A 1 334 ? -11.987 -11.563 25.719 1.00 33.31 334 SER A N 1
ATOM 2729 C CA . SER A 1 334 ? -12.015 -10.942 27.037 1.00 33.31 334 SER A CA 1
ATOM 2730 C C . SER A 1 334 ? -10.657 -10.297 27.309 1.00 33.31 334 SER A C 1
ATOM 2732 O O . SER A 1 334 ? -9.621 -10.935 27.164 1.00 33.31 334 SER A O 1
ATOM 2734 N N . ARG A 1 335 ? -10.690 -9.007 27.673 1.00 32.12 335 ARG A N 1
ATOM 2735 C CA . ARG A 1 335 ? -9.538 -8.125 27.956 1.00 32.12 335 ARG A CA 1
ATOM 2736 C C . ARG A 1 335 ? -8.462 -8.025 26.856 1.00 32.12 335 ARG A C 1
ATOM 2738 O O . ARG A 1 335 ? -7.557 -8.841 26.760 1.00 32.12 335 ARG A O 1
ATOM 2745 N N . GLY A 1 336 ? -8.505 -6.901 26.135 1.00 34.50 336 GLY A N 1
ATOM 2746 C CA . GLY A 1 336 ? -7.310 -6.149 25.722 1.00 34.50 336 GLY A CA 1
ATOM 2747 C C . GLY A 1 336 ? -6.179 -6.933 25.052 1.00 34.50 336 GLY A C 1
ATOM 2748 O O . GLY A 1 336 ? -5.078 -6.986 25.590 1.00 34.50 336 GLY A O 1
ATOM 2749 N N . ARG A 1 337 ? -6.425 -7.486 23.859 1.00 30.09 337 ARG A N 1
ATOM 2750 C CA . ARG A 1 337 ? -5.354 -7.947 22.965 1.00 30.09 337 ARG A CA 1
ATOM 2751 C C . ARG A 1 337 ? -5.606 -7.442 21.547 1.00 30.09 337 ARG A C 1
ATOM 2753 O O . ARG A 1 337 ? -6.734 -7.497 21.061 1.00 30.09 337 ARG A O 1
ATOM 2760 N N . GLU A 1 338 ? -4.570 -6.884 20.938 1.00 32.97 338 GLU A N 1
ATOM 2761 C CA . GLU A 1 338 ? -4.681 -6.007 19.770 1.00 32.97 338 GLU A CA 1
ATOM 2762 C C . GLU A 1 338 ? -4.859 -6.755 18.439 1.00 32.97 338 GLU A C 1
ATOM 2764 O O . GLU A 1 338 ? -4.693 -7.975 18.340 1.00 32.97 338 GLU A O 1
ATOM 2769 N N . LYS A 1 339 ? -5.202 -5.996 17.390 1.00 30.53 339 LYS A N 1
ATOM 2770 C CA . LYS A 1 339 ? -5.303 -6.488 16.012 1.00 30.53 339 LYS A CA 1
ATOM 2771 C C . LYS A 1 339 ? -3.908 -6.867 15.493 1.00 30.53 339 LYS A C 1
ATOM 2773 O O . LYS A 1 339 ? -3.178 -6.002 15.022 1.00 30.53 339 LYS A O 1
ATOM 2778 N N . ARG A 1 340 ? -3.561 -8.159 15.505 1.00 30.31 340 ARG A N 1
ATOM 2779 C CA . ARG A 1 340 ? -2.496 -8.669 14.621 1.00 30.31 340 ARG A CA 1
ATOM 2780 C C . ARG A 1 340 ? -2.941 -8.536 13.165 1.00 30.31 340 ARG A C 1
ATOM 2782 O O . ARG A 1 340 ? -4.087 -8.858 12.849 1.00 30.31 340 ARG A O 1
ATOM 2789 N N . THR A 1 341 ? -2.037 -8.107 12.295 1.00 32.38 341 THR A N 1
ATOM 2790 C CA . THR A 1 341 ? -2.211 -8.156 10.838 1.00 32.38 341 THR A CA 1
ATOM 2791 C C . THR A 1 341 ? -2.077 -9.595 10.322 1.00 32.38 341 THR A C 1
ATOM 2793 O O . THR A 1 341 ? -1.497 -10.455 10.985 1.00 32.38 341 THR A O 1
ATOM 2796 N N . GLU A 1 342 ? -2.607 -9.875 9.126 1.00 34.16 342 GLU A N 1
ATOM 2797 C CA . GLU A 1 342 ? -2.623 -11.216 8.502 1.00 34.16 342 GLU A CA 1
ATOM 2798 C C . GLU A 1 342 ? -1.232 -11.732 8.047 1.00 34.16 342 GLU A C 1
ATOM 2800 O O . GLU A 1 342 ? -1.160 -12.734 7.343 1.00 34.16 342 GLU A O 1
ATOM 2805 N N . VAL A 1 343 ? -0.133 -11.065 8.419 1.00 34.41 343 VAL A N 1
ATOM 2806 C CA . VAL A 1 343 ? 1.245 -11.408 8.005 1.00 34.41 343 VAL A CA 1
ATOM 2807 C C . VAL A 1 343 ? 2.049 -12.048 9.152 1.00 34.41 343 VAL A C 1
ATOM 2809 O O . VAL A 1 343 ? 2.916 -12.887 8.917 1.00 34.41 343 VAL A O 1
ATOM 2812 N N . ASP A 1 344 ? 1.728 -11.717 10.406 1.00 30.53 344 ASP A N 1
ATOM 2813 C CA . ASP A 1 344 ? 2.488 -12.105 11.608 1.00 30.53 344 ASP A CA 1
ATOM 2814 C C . ASP A 1 344 ? 1.978 -13.436 12.219 1.00 30.53 344 ASP A C 1
ATOM 2816 O O . ASP A 1 344 ? 1.526 -13.517 13.370 1.00 30.53 344 ASP A O 1
ATOM 2820 N N . GLU A 1 345 ? 1.929 -14.485 11.386 1.00 43.91 345 GLU A N 1
ATOM 2821 C CA . GLU A 1 345 ? 1.182 -15.729 11.664 1.00 43.91 345 GLU A CA 1
ATOM 2822 C C . GLU A 1 345 ? 2.016 -17.032 11.687 1.00 43.91 345 GLU A C 1
ATOM 2824 O O . GLU A 1 345 ? 1.429 -18.107 11.810 1.00 43.91 345 GLU A O 1
ATOM 2829 N N . SER A 1 346 ? 3.351 -16.988 11.577 1.00 37.09 346 SER A N 1
ATOM 2830 C CA . SER A 1 346 ? 4.165 -18.192 11.295 1.00 37.09 346 SER A CA 1
ATOM 2831 C C . SER A 1 346 ? 4.934 -18.828 12.468 1.00 37.09 346 SER A C 1
ATOM 2833 O O . SER A 1 346 ? 5.282 -20.001 12.366 1.00 37.09 346 SER A O 1
ATOM 2835 N N . GLU A 1 347 ? 5.204 -18.126 13.578 1.00 36.16 347 GLU A N 1
ATOM 2836 C CA . GLU A 1 347 ? 6.197 -18.588 14.583 1.00 36.16 347 GLU A CA 1
ATOM 2837 C C . GLU A 1 347 ? 5.620 -19.081 15.933 1.00 36.16 347 GLU A C 1
ATOM 2839 O O . GLU A 1 347 ? 6.367 -19.291 16.886 1.00 36.16 347 GLU A O 1
ATOM 2844 N N . ALA A 1 348 ? 4.299 -19.266 16.054 1.00 40.62 348 ALA A N 1
ATOM 2845 C CA . ALA A 1 348 ? 3.630 -19.414 17.360 1.00 40.62 348 ALA A CA 1
ATOM 2846 C C . ALA A 1 348 ? 3.106 -20.822 17.730 1.00 40.62 348 ALA A C 1
ATOM 2848 O O . ALA A 1 348 ? 2.543 -20.976 18.814 1.00 40.62 348 ALA A O 1
ATOM 2849 N N . GLU A 1 349 ? 3.208 -21.828 16.853 1.00 48.41 349 GLU A N 1
ATOM 2850 C CA . GLU A 1 349 ? 2.329 -23.017 16.926 1.00 48.41 349 GLU A CA 1
ATOM 2851 C C . GLU A 1 349 ? 3.025 -24.350 17.274 1.00 48.41 349 GLU A C 1
ATOM 2853 O O . GLU A 1 349 ? 2.394 -25.227 17.874 1.00 48.41 349 GLU A O 1
ATOM 2858 N N . ASP A 1 350 ? 4.325 -24.489 16.998 1.00 45.19 350 ASP A N 1
ATOM 2859 C CA . ASP A 1 350 ? 5.073 -25.736 17.207 1.00 45.19 350 ASP A CA 1
ATOM 2860 C C . ASP A 1 350 ? 5.477 -25.935 18.684 1.00 45.19 350 ASP A C 1
ATOM 2862 O O . ASP A 1 350 ? 6.617 -25.690 19.091 1.00 45.19 350 ASP A O 1
ATOM 2866 N N . ALA A 1 351 ? 4.553 -26.422 19.513 1.00 45.41 351 ALA A N 1
ATOM 2867 C CA . ALA A 1 351 ? 4.826 -26.735 20.922 1.00 45.41 351 ALA A CA 1
ATOM 2868 C C . ALA A 1 351 ? 4.997 -28.238 21.216 1.00 45.41 351 ALA A C 1
ATOM 2870 O O . ALA A 1 351 ? 5.717 -28.591 22.145 1.00 45.41 351 ALA A O 1
ATOM 2871 N N . ASN A 1 352 ? 4.353 -29.125 20.446 1.00 45.81 352 ASN A N 1
ATOM 2872 C CA . ASN A 1 352 ? 4.056 -30.502 20.879 1.00 45.81 352 ASN A CA 1
ATOM 2873 C C . ASN A 1 352 ? 4.454 -31.593 19.861 1.00 45.81 352 ASN A C 1
ATOM 2875 O O . ASN A 1 352 ? 3.834 -32.651 19.806 1.00 45.81 352 ASN A O 1
ATOM 2879 N N . GLU A 1 353 ? 5.464 -31.319 19.037 1.00 56.28 353 GLU A N 1
ATOM 2880 C CA . GLU A 1 353 ? 5.995 -32.244 18.021 1.00 56.28 353 GLU A CA 1
ATOM 2881 C C . GLU A 1 353 ? 7.486 -32.503 18.234 1.00 56.28 353 GLU A C 1
ATOM 2883 O O . GLU A 1 353 ? 8.190 -31.641 18.773 1.00 56.28 353 GLU A O 1
ATOM 2888 N N . THR A 1 354 ? 7.971 -33.667 17.799 1.00 61.75 354 THR A N 1
ATOM 2889 C CA . THR A 1 354 ? 9.399 -34.018 17.864 1.00 61.75 354 THR A CA 1
ATOM 2890 C C . THR A 1 354 ? 10.234 -33.090 16.975 1.00 61.75 354 THR A C 1
ATOM 2892 O O . THR A 1 354 ? 9.721 -32.480 16.036 1.00 61.75 354 THR A O 1
ATOM 2895 N N . VAL A 1 355 ? 11.529 -32.946 17.273 1.00 64.75 355 VAL A N 1
ATOM 2896 C CA . VAL A 1 355 ? 12.413 -32.059 16.493 1.00 64.75 355 VAL A CA 1
ATOM 2897 C C . VAL A 1 355 ? 12.525 -32.546 15.044 1.00 64.75 355 VAL A C 1
ATOM 2899 O O . VAL A 1 355 ? 12.364 -31.749 14.121 1.00 64.75 355 VAL A O 1
ATOM 2902 N N . ASP A 1 356 ? 12.702 -33.852 14.840 1.00 64.38 356 ASP A N 1
ATOM 2903 C CA . ASP A 1 356 ? 12.856 -34.449 13.509 1.00 64.38 356 ASP A CA 1
ATOM 2904 C C . ASP A 1 356 ? 11.601 -34.303 12.639 1.00 64.38 356 ASP A C 1
ATOM 2906 O O . ASP A 1 356 ? 11.703 -34.044 11.438 1.00 64.38 356 ASP A O 1
ATOM 2910 N N . GLU A 1 357 ? 10.407 -34.410 13.227 1.00 64.62 357 GLU A N 1
ATOM 2911 C CA . GLU A 1 357 ? 9.146 -34.289 12.490 1.00 64.62 357 GLU A CA 1
ATOM 2912 C C . GLU A 1 357 ? 8.855 -32.846 12.051 1.00 64.62 357 GLU A C 1
ATOM 2914 O O . GLU A 1 357 ? 8.359 -32.629 10.940 1.00 64.62 357 GLU A O 1
ATOM 2919 N N . ARG A 1 358 ? 9.248 -31.847 12.855 1.00 61.78 358 ARG A N 1
ATOM 2920 C CA . ARG A 1 358 ? 9.218 -30.430 12.446 1.00 61.78 358 ARG A CA 1
ATOM 2921 C C . ARG A 1 358 ? 10.221 -30.153 11.333 1.00 61.78 358 ARG A C 1
ATOM 2923 O O . ARG A 1 358 ? 9.873 -29.530 10.335 1.00 61.78 358 ARG A O 1
ATOM 2930 N N . GLU A 1 359 ? 11.460 -30.628 11.469 1.00 66.81 359 GLU A N 1
ATOM 2931 C CA . GLU A 1 359 ? 12.494 -30.428 10.445 1.00 66.81 359 GLU A CA 1
ATOM 2932 C C . GLU A 1 359 ? 12.150 -31.143 9.129 1.00 66.81 359 GLU A C 1
ATOM 2934 O O . GLU A 1 359 ? 12.434 -30.620 8.050 1.00 66.81 359 GLU A O 1
ATOM 2939 N N . ARG A 1 360 ? 11.463 -32.292 9.185 1.00 70.31 360 ARG A N 1
ATOM 2940 C CA . ARG A 1 360 ? 10.892 -32.956 8.006 1.00 70.31 360 ARG A CA 1
ATOM 2941 C C . ARG A 1 360 ? 9.807 -32.102 7.341 1.00 70.31 360 ARG A C 1
ATOM 2943 O O . ARG A 1 360 ? 9.884 -31.880 6.134 1.00 70.31 360 ARG A O 1
ATOM 2950 N N . GLN A 1 361 ? 8.846 -31.583 8.109 1.00 64.56 361 GLN A N 1
ATOM 2951 C CA . GLN A 1 361 ? 7.779 -30.716 7.588 1.00 64.56 361 GLN A CA 1
ATOM 2952 C C . GLN A 1 361 ? 8.321 -29.411 6.987 1.00 64.56 361 GLN A C 1
ATOM 2954 O O . GLN A 1 361 ? 7.908 -29.032 5.892 1.00 64.56 361 GLN A O 1
ATOM 2959 N N . LYS A 1 362 ? 9.288 -28.753 7.643 1.00 66.75 362 LYS A N 1
ATOM 2960 C CA . LYS A 1 362 ? 9.965 -27.555 7.114 1.00 66.75 362 LYS A CA 1
ATOM 2961 C C . LYS A 1 362 ? 10.635 -27.824 5.766 1.00 66.75 362 LYS A C 1
ATOM 2963 O O . LYS A 1 362 ? 10.488 -27.020 4.849 1.00 66.75 362 LYS A O 1
ATOM 2968 N N . LYS A 1 363 ? 11.353 -28.946 5.635 1.00 72.00 363 LYS A N 1
ATOM 2969 C CA . LYS A 1 363 ? 12.026 -29.340 4.384 1.00 72.00 363 LYS A CA 1
ATOM 2970 C C . LYS A 1 363 ? 11.026 -29.611 3.262 1.00 72.00 363 LYS A C 1
ATOM 2972 O O . LYS A 1 363 ? 11.227 -29.125 2.153 1.00 72.00 363 LYS A O 1
ATOM 2977 N N . GLU A 1 364 ? 9.940 -30.329 3.547 1.00 71.62 364 GLU A N 1
ATOM 2978 C CA . GLU A 1 364 ? 8.891 -30.591 2.553 1.00 71.62 364 GLU A CA 1
ATOM 2979 C C . GLU A 1 364 ? 8.184 -29.295 2.118 1.00 71.62 364 GLU A C 1
ATOM 2981 O O . GLU A 1 364 ? 7.978 -29.077 0.926 1.00 71.62 364 GLU A O 1
ATOM 2986 N N . LEU A 1 365 ? 7.876 -28.398 3.062 1.00 67.38 365 LEU A N 1
ATOM 2987 C CA . LEU A 1 365 ? 7.285 -27.088 2.779 1.00 67.38 365 LEU A CA 1
ATOM 2988 C C . LEU A 1 365 ? 8.206 -26.206 1.922 1.00 67.38 365 LEU A C 1
ATOM 2990 O O . LEU A 1 365 ? 7.744 -25.594 0.961 1.00 67.38 365 LEU A O 1
ATOM 2994 N N . PHE A 1 366 ? 9.499 -26.152 2.249 1.00 68.94 366 PHE A N 1
ATOM 2995 C CA . PHE A 1 366 ? 10.494 -25.388 1.493 1.00 68.94 366 PHE A CA 1
ATOM 2996 C C . PHE A 1 366 ? 10.617 -25.896 0.050 1.00 68.94 366 PHE A C 1
ATOM 2998 O O . PHE A 1 366 ? 10.557 -25.108 -0.892 1.00 68.94 366 PHE A O 1
ATOM 3005 N N . GLU A 1 367 ? 10.726 -27.213 -0.134 1.00 73.31 367 GLU A N 1
ATOM 3006 C CA . GLU A 1 367 ? 10.838 -27.832 -1.458 1.00 73.31 367 GLU A CA 1
ATOM 3007 C C . GLU A 1 367 ? 9.550 -27.677 -2.282 1.00 73.31 367 GLU A C 1
ATOM 3009 O O . GLU A 1 367 ? 9.606 -27.394 -3.479 1.00 73.31 367 GLU A O 1
ATOM 3014 N N . ARG A 1 368 ? 8.375 -27.783 -1.649 1.00 72.50 368 ARG A N 1
ATOM 3015 C CA . ARG A 1 368 ? 7.082 -27.523 -2.296 1.00 72.50 368 ARG A CA 1
ATOM 3016 C C . ARG A 1 368 ? 6.946 -26.062 -2.735 1.00 72.50 368 ARG A C 1
ATOM 3018 O O . ARG A 1 368 ? 6.514 -25.817 -3.858 1.00 72.50 368 ARG A O 1
ATOM 3025 N N . LYS A 1 369 ? 7.364 -25.104 -1.898 1.00 66.12 369 LYS A N 1
ATOM 3026 C CA . LYS A 1 369 ? 7.409 -23.676 -2.255 1.00 66.12 369 LYS A CA 1
ATOM 3027 C C . LYS A 1 369 ? 8.347 -23.430 -3.442 1.00 66.12 369 LYS A C 1
ATOM 3029 O O . LYS A 1 369 ? 7.960 -22.731 -4.369 1.00 66.12 369 LYS A O 1
ATOM 3034 N N . ARG A 1 370 ? 9.532 -24.055 -3.458 1.00 69.94 370 ARG A N 1
ATOM 3035 C CA . ARG A 1 370 ? 10.504 -23.942 -4.561 1.00 69.94 370 ARG A CA 1
ATOM 3036 C C . ARG A 1 370 ? 9.927 -24.415 -5.901 1.00 69.94 370 ARG A C 1
ATOM 3038 O O . ARG A 1 370 ? 10.060 -23.711 -6.895 1.00 69.94 370 ARG A O 1
ATOM 3045 N N . LYS A 1 371 ? 9.254 -25.572 -5.934 1.00 70.62 371 LYS A N 1
ATOM 3046 C CA . LYS A 1 371 ? 8.632 -26.096 -7.167 1.00 70.62 371 LYS A CA 1
ATOM 3047 C C . LYS A 1 371 ? 7.490 -25.215 -7.673 1.00 70.62 371 LYS A C 1
ATOM 3049 O O . LYS A 1 371 ? 7.354 -25.022 -8.876 1.00 70.62 371 LYS A O 1
ATOM 3054 N N . LEU A 1 372 ? 6.715 -24.641 -6.755 1.00 65.69 372 LEU A N 1
ATOM 3055 C CA . LEU A 1 372 ? 5.691 -23.644 -7.063 1.00 65.69 372 LEU A CA 1
ATOM 3056 C C . LEU A 1 372 ? 6.287 -22.335 -7.605 1.00 65.69 372 LEU A C 1
ATOM 3058 O O . LEU A 1 372 ? 5.758 -21.786 -8.564 1.00 65.69 372 LEU A O 1
ATOM 3062 N N . GLU A 1 373 ? 7.406 -21.856 -7.055 1.00 64.56 373 GLU A N 1
ATOM 3063 C CA . GLU A 1 373 ? 8.146 -20.702 -7.594 1.00 64.56 373 GLU A CA 1
ATOM 3064 C C . GLU A 1 373 ? 8.708 -20.985 -9.004 1.00 64.56 373 GLU A C 1
ATOM 3066 O O . GLU A 1 373 ? 8.698 -20.101 -9.861 1.00 64.56 373 GLU A O 1
ATOM 3071 N N . GLU A 1 374 ? 9.150 -22.215 -9.276 1.00 71.00 374 GLU A N 1
ATOM 3072 C CA . GLU A 1 374 ? 9.631 -22.653 -10.596 1.00 71.00 374 GLU A CA 1
ATOM 3073 C C . GLU A 1 374 ? 8.491 -22.769 -11.626 1.00 71.00 374 GLU A C 1
ATOM 3075 O O . GLU A 1 374 ? 8.634 -22.295 -12.751 1.00 71.00 374 GLU A O 1
ATOM 3080 N N . GLU A 1 375 ? 7.330 -23.296 -11.234 1.00 69.12 375 GLU A N 1
ATOM 3081 C CA . GLU A 1 375 ? 6.120 -23.328 -12.068 1.00 69.12 375 GLU A CA 1
ATOM 3082 C C . GLU A 1 375 ? 5.559 -21.921 -12.335 1.00 69.12 375 GLU A C 1
ATOM 3084 O O . GLU A 1 375 ? 5.186 -21.608 -13.465 1.00 69.12 375 GLU A O 1
ATOM 3089 N N . MET A 1 376 ? 5.592 -21.027 -11.340 1.00 65.31 376 MET A N 1
ATOM 3090 C CA . MET A 1 376 ? 5.267 -19.608 -11.522 1.00 65.31 376 MET A CA 1
ATOM 3091 C C . MET A 1 376 ? 6.154 -18.931 -12.566 1.00 65.31 376 MET A C 1
ATOM 3093 O O . MET A 1 376 ? 5.646 -18.198 -13.413 1.00 65.31 376 MET A O 1
ATOM 3097 N N . VAL A 1 377 ? 7.466 -19.176 -12.528 1.00 65.19 377 VAL A N 1
ATOM 3098 C CA . VAL A 1 377 ? 8.402 -18.665 -13.541 1.00 65.19 377 VAL A CA 1
ATOM 3099 C C . VAL A 1 377 ? 8.048 -19.178 -14.940 1.00 65.19 377 VAL A C 1
ATOM 3101 O O . VAL A 1 377 ? 8.178 -18.422 -15.901 1.00 65.19 377 VAL A O 1
ATOM 3104 N N . GLU A 1 378 ? 7.574 -20.418 -15.074 1.00 68.25 378 GLU A N 1
ATOM 3105 C CA . GLU A 1 378 ? 7.172 -20.975 -16.371 1.00 68.25 378 GLU A CA 1
ATOM 3106 C C . GLU A 1 378 ? 5.886 -20.334 -16.918 1.00 68.25 378 GLU A C 1
ATOM 3108 O O . GLU A 1 378 ? 5.821 -20.016 -18.105 1.00 68.25 378 GLU A O 1
ATOM 3113 N N . ILE A 1 379 ? 4.901 -20.058 -16.055 1.00 63.94 379 ILE A N 1
ATOM 3114 C CA . ILE A 1 379 ? 3.650 -19.375 -16.433 1.00 63.94 379 ILE A CA 1
ATOM 3115 C C . ILE A 1 379 ? 3.943 -17.997 -17.049 1.00 63.94 379 ILE A C 1
ATOM 3117 O O . ILE A 1 379 ? 3.425 -17.688 -18.121 1.00 63.94 379 ILE A O 1
ATOM 3121 N N . TYR A 1 380 ? 4.833 -17.193 -16.451 1.00 58.78 380 TYR A N 1
ATOM 3122 C CA . TYR A 1 380 ? 5.162 -15.863 -16.993 1.00 58.78 380 TYR A CA 1
ATOM 3123 C C . TYR A 1 380 ? 5.858 -15.903 -18.360 1.00 58.78 380 TYR A C 1
ATOM 3125 O O . TYR A 1 380 ? 5.650 -14.996 -19.168 1.00 58.78 380 TYR A O 1
ATOM 3133 N N . LYS A 1 381 ? 6.634 -16.956 -18.661 1.00 60.69 381 LYS A N 1
ATOM 3134 C CA . LYS A 1 381 ? 7.186 -17.157 -20.014 1.00 60.69 381 LYS A CA 1
ATOM 3135 C C . LYS A 1 381 ? 6.075 -17.421 -21.032 1.00 60.69 381 LYS A C 1
ATOM 3137 O O . LYS A 1 381 ? 6.140 -16.907 -22.144 1.00 60.69 381 LYS A O 1
ATOM 3142 N N . GLN A 1 382 ? 5.071 -18.218 -20.658 1.00 51.53 382 GLN A N 1
ATOM 3143 C CA . GLN A 1 382 ? 3.962 -18.595 -21.541 1.00 51.53 382 GLN A CA 1
ATOM 3144 C C . GLN A 1 382 ? 2.982 -17.436 -21.783 1.00 51.53 382 GLN A C 1
ATOM 3146 O O . GLN A 1 382 ? 2.475 -17.298 -22.891 1.00 51.53 382 GLN A O 1
ATOM 3151 N N . GLU A 1 383 ? 2.781 -16.546 -20.804 1.00 50.16 383 GLU A N 1
ATOM 3152 C CA . GLU A 1 383 ? 1.994 -15.308 -20.965 1.00 50.16 383 GLU A CA 1
ATOM 3153 C C . GLU A 1 383 ? 2.736 -14.190 -21.740 1.00 50.16 383 GLU A C 1
ATOM 3155 O O . GLU A 1 383 ? 2.284 -13.046 -21.777 1.00 50.16 383 GLU A O 1
ATOM 3160 N N . GLY A 1 384 ? 3.887 -14.486 -22.360 1.00 40.75 384 GLY A N 1
ATOM 3161 C CA . GLY A 1 384 ? 4.648 -13.542 -23.189 1.00 40.75 384 GLY A CA 1
ATOM 3162 C C . GLY A 1 384 ? 5.414 -12.461 -22.413 1.00 40.75 384 GLY A C 1
ATOM 3163 O O . GLY A 1 384 ? 6.097 -11.636 -23.020 1.00 40.75 384 GLY A O 1
ATOM 3164 N N . GLN A 1 385 ? 5.365 -12.465 -21.077 1.00 43.56 385 GLN A N 1
ATOM 3165 C CA . GLN A 1 385 ? 6.117 -11.533 -20.234 1.00 43.56 385 GLN A CA 1
ATOM 3166 C C . GLN A 1 385 ? 7.548 -12.038 -20.015 1.00 43.56 385 GLN A C 1
ATOM 3168 O O . GLN A 1 385 ? 7.910 -12.505 -18.935 1.00 43.56 385 GLN A O 1
ATOM 3173 N N . ALA A 1 386 ? 8.372 -11.923 -21.058 1.00 33.69 386 ALA A N 1
ATOM 3174 C CA . ALA A 1 386 ? 9.753 -12.404 -21.110 1.00 33.69 386 ALA A CA 1
ATOM 3175 C C . ALA A 1 386 ? 10.738 -11.618 -20.208 1.00 33.69 386 ALA A C 1
ATOM 3177 O O . ALA A 1 386 ? 11.700 -11.014 -20.679 1.00 33.69 386 ALA A O 1
ATOM 3178 N N . LYS A 1 387 ? 10.531 -11.663 -18.888 1.00 39.00 387 LYS A N 1
ATOM 3179 C CA . LYS A 1 387 ? 11.559 -11.340 -17.888 1.00 39.00 387 LYS A CA 1
ATOM 3180 C C . LYS A 1 387 ? 12.432 -12.566 -17.652 1.00 39.00 387 LYS A C 1
ATOM 3182 O O . LYS A 1 387 ? 11.934 -13.689 -17.568 1.00 39.00 387 LYS A O 1
ATOM 3187 N N . THR A 1 388 ? 13.743 -12.371 -17.541 1.00 38.19 388 THR A N 1
ATOM 3188 C CA . THR A 1 388 ? 14.665 -13.495 -17.346 1.00 38.19 388 THR A CA 1
ATOM 3189 C C . THR A 1 388 ? 14.465 -14.141 -15.975 1.00 38.19 388 THR A C 1
ATOM 3191 O O . THR A 1 388 ? 14.075 -13.498 -14.998 1.00 38.19 388 THR A O 1
ATOM 3194 N N . VAL A 1 389 ? 14.773 -15.438 -15.884 1.00 37.66 389 VAL A N 1
ATOM 3195 C CA . VAL A 1 389 ? 14.603 -16.251 -14.664 1.00 37.66 389 VAL A CA 1
ATOM 3196 C C . VAL A 1 389 ? 15.329 -15.646 -13.447 1.00 37.66 389 VAL A C 1
ATOM 3198 O O . VAL A 1 389 ? 14.926 -15.866 -12.306 1.00 37.66 389 VAL A O 1
ATOM 3201 N N . GLU A 1 390 ? 16.378 -14.855 -13.671 1.00 39.12 390 GLU A N 1
ATOM 3202 C CA . GLU A 1 390 ? 17.126 -14.160 -12.621 1.00 39.12 390 GLU A CA 1
ATOM 3203 C C . GLU A 1 390 ? 16.434 -12.885 -12.116 1.00 39.12 390 GLU A C 1
ATOM 3205 O O . GLU A 1 390 ? 16.490 -12.619 -10.918 1.00 39.12 390 GLU A O 1
ATOM 3210 N N . GLN A 1 391 ? 15.689 -12.157 -12.956 1.00 40.22 391 GLN A N 1
ATOM 3211 C CA . GLN A 1 391 ? 14.906 -10.983 -12.532 1.00 40.22 391 GLN A CA 1
ATOM 3212 C C . GLN A 1 391 ? 13.736 -11.355 -11.601 1.00 40.22 391 GLN A C 1
ATOM 3214 O O . GLN A 1 391 ? 13.369 -10.589 -10.708 1.00 40.22 391 GLN A O 1
ATOM 3219 N N . VAL A 1 392 ? 13.168 -12.557 -11.755 1.00 39.44 392 VAL A N 1
ATOM 3220 C CA . VAL A 1 392 ? 12.158 -13.099 -10.821 1.00 39.44 392 VAL A CA 1
ATOM 3221 C C . VAL A 1 392 ? 12.806 -13.596 -9.515 1.00 39.44 392 VAL A C 1
ATOM 3223 O O . VAL A 1 392 ? 12.224 -13.495 -8.432 1.00 39.44 392 VAL A O 1
ATOM 3226 N N . LYS A 1 393 ? 14.054 -14.079 -9.580 1.00 37.50 393 LYS A N 1
ATOM 3227 C CA . LYS A 1 393 ? 14.842 -14.490 -8.402 1.00 37.50 393 LYS A CA 1
ATOM 3228 C C . LYS A 1 393 ? 15.419 -13.304 -7.614 1.00 37.50 393 LYS A C 1
ATOM 3230 O O . LYS A 1 393 ? 15.607 -13.438 -6.406 1.00 37.50 393 LYS A O 1
ATOM 3235 N N . SER A 1 394 ? 15.666 -12.154 -8.247 1.00 39.56 394 SER A N 1
ATOM 3236 C CA . SER A 1 394 ? 16.083 -10.927 -7.552 1.00 39.56 394 SER A CA 1
ATOM 3237 C C . SER A 1 394 ? 14.901 -10.244 -6.858 1.00 39.56 394 SER A C 1
ATOM 3239 O O . SER A 1 394 ? 14.974 -9.990 -5.657 1.00 39.56 394 SER A O 1
ATOM 3241 N N . THR A 1 395 ? 13.775 -10.055 -7.556 1.00 36.62 395 THR A N 1
ATOM 3242 C CA . THR A 1 395 ? 12.557 -9.425 -6.997 1.00 36.62 395 THR A CA 1
ATOM 3243 C C . THR A 1 395 ? 11.918 -10.194 -5.835 1.00 36.62 395 THR A C 1
ATOM 3245 O O . THR A 1 395 ? 11.212 -9.596 -5.031 1.00 36.62 395 THR A O 1
ATOM 3248 N N . THR A 1 396 ? 12.189 -11.494 -5.678 1.00 41.03 396 THR A N 1
ATOM 3249 C CA . THR A 1 396 ? 11.716 -12.277 -4.519 1.00 41.03 396 THR A CA 1
ATOM 3250 C C . THR A 1 396 ? 12.624 -12.165 -3.285 1.00 41.03 396 THR A C 1
ATOM 3252 O O . THR A 1 396 ? 12.175 -12.443 -2.169 1.00 41.03 396 THR A O 1
ATOM 3255 N N . GLY A 1 397 ? 13.890 -11.742 -3.427 1.00 36.50 397 GLY A N 1
ATOM 3256 C CA . GLY A 1 397 ? 14.801 -11.419 -2.313 1.00 36.50 397 GLY A CA 1
ATOM 3257 C C . GLY A 1 397 ? 14.964 -12.510 -1.238 1.00 36.50 397 GLY A C 1
ATOM 3258 O O . GLY A 1 397 ? 15.287 -12.207 -0.087 1.00 36.50 397 GLY A O 1
ATOM 3259 N N . PHE A 1 398 ? 14.655 -13.772 -1.554 1.00 38.59 398 PHE A N 1
ATOM 3260 C CA . PHE A 1 398 ? 14.420 -14.805 -0.538 1.00 38.59 398 PHE A CA 1
ATOM 3261 C C . PHE A 1 398 ? 15.713 -15.476 -0.061 1.00 38.59 398 PHE A C 1
ATOM 3263 O O . PHE A 1 398 ? 15.838 -15.754 1.128 1.00 38.59 398 PHE A O 1
ATOM 3270 N N . LYS A 1 399 ? 16.711 -15.668 -0.940 1.00 36.06 399 LYS A N 1
ATOM 3271 C CA . LYS A 1 399 ? 18.009 -16.263 -0.563 1.00 36.06 399 LYS A CA 1
ATOM 3272 C C . LYS A 1 399 ? 18.706 -15.465 0.540 1.00 36.06 399 LYS A C 1
ATOM 3274 O O . LYS A 1 399 ? 19.086 -16.049 1.552 1.00 36.06 399 LYS A O 1
ATOM 3279 N N . GLU A 1 400 ? 18.802 -14.145 0.389 1.00 40.50 400 GLU A N 1
ATOM 3280 C CA . GLU A 1 400 ? 19.475 -13.299 1.379 1.00 40.50 400 GLU A CA 1
ATOM 3281 C C . GLU A 1 400 ? 18.668 -13.187 2.677 1.00 40.50 400 GLU A C 1
ATOM 3283 O O . GLU A 1 400 ? 19.232 -13.308 3.762 1.00 40.50 400 GLU A O 1
ATOM 3288 N N . ARG A 1 401 ? 17.332 -13.081 2.595 1.00 38.44 401 ARG A N 1
ATOM 3289 C CA . ARG A 1 401 ? 16.456 -13.058 3.780 1.00 38.44 401 ARG A CA 1
ATOM 3290 C C . ARG A 1 401 ? 16.468 -14.393 4.544 1.00 38.44 401 ARG A C 1
ATOM 3292 O O . ARG A 1 401 ? 16.544 -14.374 5.772 1.00 38.44 401 ARG A O 1
ATOM 3299 N N . CYS A 1 402 ? 16.514 -15.542 3.862 1.00 35.72 402 CYS A N 1
ATOM 3300 C CA . CYS A 1 402 ? 16.762 -16.841 4.496 1.00 35.72 402 CYS A CA 1
ATOM 3301 C C . CYS A 1 402 ? 18.160 -16.917 5.116 1.00 35.72 402 CYS A C 1
ATOM 3303 O O . CYS A 1 402 ? 18.267 -17.302 6.272 1.00 35.72 402 CYS A O 1
ATOM 3305 N N . ARG A 1 403 ? 19.220 -16.500 4.413 1.00 37.91 403 ARG A N 1
ATOM 3306 C CA . ARG A 1 403 ? 20.599 -16.499 4.936 1.00 37.91 403 ARG A CA 1
ATOM 3307 C C . ARG A 1 403 ? 20.749 -15.611 6.177 1.00 37.91 403 ARG A C 1
ATOM 3309 O O . ARG A 1 403 ? 21.371 -16.017 7.156 1.00 37.91 403 ARG A O 1
ATOM 3316 N N . LEU A 1 404 ? 20.127 -14.432 6.173 1.00 41.00 404 LEU A N 1
ATOM 3317 C CA . LEU A 1 404 ? 20.064 -13.509 7.308 1.00 41.00 404 LEU A CA 1
ATOM 3318 C C . LEU A 1 404 ? 19.242 -14.072 8.472 1.00 41.00 404 LEU A C 1
ATOM 3320 O O . LEU A 1 404 ? 19.651 -13.916 9.623 1.00 41.00 404 LEU A O 1
ATOM 3324 N N . ARG A 1 405 ? 18.124 -14.757 8.202 1.00 40.31 405 ARG A N 1
ATOM 3325 C CA . ARG A 1 405 ? 17.358 -15.495 9.217 1.00 40.31 405 ARG A CA 1
ATOM 3326 C C . ARG A 1 405 ? 18.205 -16.606 9.838 1.00 40.31 405 ARG A C 1
ATOM 3328 O O . ARG A 1 405 ? 18.313 -16.660 11.055 1.00 40.31 405 ARG A O 1
ATOM 3335 N N . ASP A 1 406 ? 18.882 -17.405 9.023 1.00 39.94 406 ASP A N 1
ATOM 3336 C CA . ASP A 1 406 ? 19.780 -18.484 9.444 1.00 39.94 406 ASP A CA 1
ATOM 3337 C C . ASP A 1 406 ? 20.920 -17.952 10.340 1.00 39.94 406 ASP A C 1
ATOM 3339 O O . ASP A 1 406 ? 21.239 -18.518 11.387 1.00 39.94 406 ASP A O 1
ATOM 3343 N N . LEU A 1 407 ? 21.491 -16.795 9.982 1.00 44.69 407 LEU A N 1
ATOM 3344 C CA . LEU A 1 407 ? 22.490 -16.075 10.780 1.00 44.69 407 LEU A CA 1
ATOM 3345 C C . LEU A 1 407 ? 21.910 -15.483 12.078 1.00 44.69 407 LEU A C 1
ATOM 3347 O O . LEU A 1 407 ? 22.598 -15.490 13.103 1.00 44.69 407 LEU A O 1
ATOM 3351 N N . ARG A 1 408 ? 20.661 -14.997 12.074 1.00 45.62 408 ARG A N 1
ATOM 3352 C CA . ARG A 1 408 ? 19.946 -14.536 13.280 1.00 45.62 408 ARG A CA 1
ATOM 3353 C C . ARG A 1 408 ? 19.632 -15.705 14.216 1.00 45.62 408 ARG A C 1
ATOM 3355 O O . ARG A 1 408 ? 19.945 -15.604 15.397 1.00 45.62 408 ARG A O 1
ATOM 3362 N N . GLU A 1 409 ? 19.122 -16.825 13.710 1.00 46.91 409 GLU A N 1
ATOM 3363 C CA . GLU A 1 409 ? 18.875 -18.048 14.486 1.00 46.91 409 GLU A CA 1
ATOM 3364 C C . GLU A 1 409 ? 20.188 -18.598 15.073 1.00 46.91 409 GLU A C 1
ATOM 3366 O O . GLU A 1 409 ? 20.262 -18.845 16.277 1.00 46.91 409 GLU A O 1
ATOM 3371 N N . LYS A 1 410 ? 21.277 -18.661 14.289 1.00 52.12 410 LYS A N 1
ATOM 3372 C CA . LYS A 1 410 ? 22.618 -19.050 14.774 1.00 52.12 410 LYS A CA 1
ATOM 3373 C C . LYS A 1 410 ? 23.175 -18.088 15.837 1.00 52.12 410 LYS A C 1
ATOM 3375 O O . LYS A 1 410 ? 23.758 -18.547 16.820 1.00 52.12 410 LYS A O 1
ATOM 3380 N N . ARG A 1 411 ? 22.974 -16.768 15.705 1.00 54.53 411 ARG A N 1
ATOM 3381 C CA . ARG A 1 411 ? 23.352 -15.773 16.737 1.00 54.53 411 ARG A CA 1
ATOM 3382 C C . ARG A 1 411 ? 22.504 -15.906 18.010 1.00 54.53 411 ARG A C 1
ATOM 3384 O O . ARG A 1 411 ? 23.059 -15.854 19.107 1.00 54.53 411 ARG A O 1
ATOM 3391 N N . SER A 1 412 ? 21.194 -16.109 17.886 1.00 50.78 412 SER A N 1
ATOM 3392 C CA . SER A 1 412 ? 20.276 -16.300 19.019 1.00 50.78 412 SER A CA 1
ATOM 3393 C C . SER A 1 412 ? 20.547 -17.607 19.762 1.00 50.78 412 SER A C 1
ATOM 3395 O O . SER A 1 412 ? 20.596 -17.607 20.991 1.00 50.78 412 SER A O 1
ATOM 3397 N N . ARG A 1 413 ? 20.827 -18.694 19.032 1.00 52.81 413 ARG A N 1
ATOM 3398 C CA . ARG A 1 413 ? 21.265 -19.979 19.589 1.00 52.81 413 ARG A CA 1
ATOM 3399 C C . ARG A 1 413 ? 22.564 -19.832 20.381 1.00 52.81 413 ARG A C 1
ATOM 3401 O O . ARG A 1 413 ? 22.573 -20.181 21.555 1.00 52.81 413 ARG A O 1
ATOM 3408 N N . ARG A 1 414 ? 23.599 -19.190 19.819 1.00 60.44 414 ARG A N 1
ATOM 3409 C CA . ARG A 1 414 ? 24.848 -18.889 20.551 1.00 60.44 414 ARG A CA 1
ATOM 3410 C C . ARG A 1 414 ? 24.615 -18.033 21.805 1.00 60.44 414 ARG A C 1
ATOM 3412 O O . ARG A 1 414 ? 25.203 -18.314 22.844 1.00 60.44 414 ARG A O 1
ATOM 3419 N N . LYS A 1 415 ? 23.736 -17.020 21.752 1.00 56.94 415 LYS A N 1
ATOM 3420 C CA . LYS A 1 415 ? 23.354 -16.228 22.943 1.00 56.94 415 LYS A CA 1
ATOM 3421 C C . LYS A 1 415 ? 22.629 -17.065 24.002 1.00 56.94 415 LYS A C 1
ATOM 3423 O O . LYS A 1 415 ? 22.838 -16.832 25.191 1.00 56.94 415 LYS A O 1
ATOM 3428 N N . ARG A 1 416 ? 21.794 -18.022 23.594 1.00 56.88 416 ARG A N 1
ATOM 3429 C CA . ARG A 1 416 ? 21.081 -18.929 24.502 1.00 56.88 416 ARG A CA 1
ATOM 3430 C C . ARG A 1 416 ? 22.025 -19.947 25.142 1.00 56.88 416 ARG A C 1
ATOM 3432 O O . ARG A 1 416 ? 22.081 -20.005 26.362 1.00 56.88 416 ARG A O 1
ATOM 3439 N N . GLU A 1 417 ? 22.842 -20.630 24.345 1.00 63.72 417 GLU A N 1
ATOM 3440 C CA . GLU A 1 417 ? 23.886 -21.554 24.814 1.00 63.72 417 GLU A CA 1
ATOM 3441 C C . GLU A 1 417 ? 24.887 -20.843 25.750 1.00 63.72 417 GLU A C 1
ATOM 3443 O O . GLU A 1 417 ? 25.311 -21.409 26.754 1.00 63.72 417 GLU A O 1
ATOM 3448 N N . SER A 1 418 ? 25.216 -19.571 25.486 1.00 61.53 418 SER A N 1
ATOM 3449 C CA . SER A 1 418 ? 26.047 -18.754 26.382 1.00 61.53 418 SER A CA 1
ATOM 3450 C C . SER A 1 418 ? 25.353 -18.397 27.703 1.00 61.53 418 SER A C 1
ATOM 3452 O O . SER A 1 418 ? 26.022 -18.376 28.733 1.00 61.53 418 SER A O 1
ATOM 3454 N N . ARG A 1 419 ? 24.042 -18.118 27.699 1.00 61.75 419 ARG A N 1
ATOM 3455 C CA . ARG A 1 419 ? 23.266 -17.856 28.926 1.00 61.75 419 ARG A CA 1
ATOM 3456 C C . ARG A 1 419 ? 23.061 -19.120 29.755 1.00 61.75 419 ARG A C 1
ATOM 3458 O O . ARG A 1 419 ? 23.193 -19.063 30.968 1.00 61.75 419 ARG A O 1
ATOM 3465 N N . GLU A 1 420 ? 22.791 -20.252 29.113 1.00 63.97 420 GLU A N 1
ATOM 3466 C CA . GLU A 1 420 ? 22.629 -21.549 29.780 1.00 63.97 420 GLU A CA 1
ATOM 3467 C C . GLU A 1 420 ? 23.959 -22.026 30.397 1.00 63.97 420 GLU A C 1
ATOM 3469 O O . GLU A 1 420 ? 23.955 -22.568 31.499 1.00 63.97 420 GLU A O 1
ATOM 3474 N N . ARG A 1 421 ? 25.111 -21.728 29.771 1.00 66.19 421 ARG A N 1
ATOM 3475 C CA . ARG A 1 421 ? 26.435 -21.886 30.407 1.00 66.19 421 ARG A CA 1
ATOM 3476 C C . ARG A 1 421 ? 26.616 -20.961 31.614 1.00 66.19 421 ARG A C 1
ATOM 3478 O O . ARG A 1 421 ? 26.971 -21.443 32.679 1.00 66.19 421 ARG A O 1
ATOM 3485 N N . GLN A 1 422 ? 26.332 -19.662 31.474 1.00 64.38 422 GLN A N 1
ATOM 3486 C CA . GLN A 1 422 ? 26.446 -18.700 32.583 1.00 64.38 422 GLN A CA 1
ATOM 3487 C C . GLN A 1 422 ? 25.537 -19.048 33.771 1.00 64.38 422 GLN A C 1
ATOM 3489 O O . GLN A 1 422 ? 25.953 -18.876 34.912 1.00 64.38 422 GLN A O 1
ATOM 3494 N N . MET A 1 423 ? 24.329 -19.564 33.521 1.00 58.16 423 MET A N 1
ATOM 3495 C CA . MET A 1 423 ? 23.428 -20.046 34.571 1.00 58.16 423 MET A CA 1
ATOM 3496 C C . MET A 1 423 ? 23.998 -21.268 35.291 1.00 58.16 423 MET A C 1
ATOM 3498 O O . MET A 1 423 ? 24.022 -21.260 36.515 1.00 58.16 423 MET A O 1
ATOM 3502 N N . LYS A 1 424 ? 24.546 -22.257 34.570 1.00 63.19 424 LYS A N 1
ATOM 3503 C CA . LYS A 1 424 ? 25.202 -23.410 35.207 1.00 63.19 424 LYS A CA 1
ATOM 3504 C C . LYS A 1 424 ? 26.399 -23.008 36.062 1.00 63.19 424 LYS A C 1
ATOM 3506 O O . LYS A 1 424 ? 26.453 -23.402 37.216 1.00 63.19 424 LYS A O 1
ATOM 3511 N N . THR A 1 425 ? 27.281 -22.143 35.562 1.00 64.06 425 THR A N 1
ATOM 3512 C CA . THR A 1 425 ? 28.426 -21.654 36.351 1.00 64.06 425 THR A CA 1
ATOM 3513 C C . THR A 1 425 ? 27.997 -20.795 37.551 1.00 64.06 425 THR A C 1
ATOM 3515 O O . THR A 1 425 ? 28.719 -20.724 38.541 1.00 64.06 425 THR A O 1
ATOM 3518 N N . ALA A 1 426 ? 26.818 -20.164 37.506 1.00 56.56 426 ALA A N 1
ATOM 3519 C CA . ALA A 1 426 ? 26.232 -19.481 38.660 1.00 56.56 426 ALA A CA 1
ATOM 3520 C C . ALA A 1 426 ? 25.594 -20.460 39.666 1.00 56.56 426 ALA A C 1
ATOM 3522 O O . ALA A 1 426 ? 25.763 -20.274 40.867 1.00 56.56 426 ALA A O 1
ATOM 3523 N N . GLU A 1 427 ? 24.914 -21.518 39.208 1.00 58.03 427 GLU A N 1
ATOM 3524 C CA . GLU A 1 427 ? 24.411 -22.590 40.080 1.00 58.03 427 GLU A CA 1
ATOM 3525 C C . GLU A 1 427 ? 25.564 -23.348 40.754 1.00 58.03 427 GLU A C 1
ATOM 3527 O O . GLU A 1 427 ? 25.521 -23.567 41.963 1.00 58.03 427 GLU A O 1
ATOM 3532 N N . GLU A 1 428 ? 26.616 -23.690 40.007 1.00 58.38 428 GLU A N 1
ATOM 3533 C CA . GLU A 1 428 ? 27.845 -24.324 4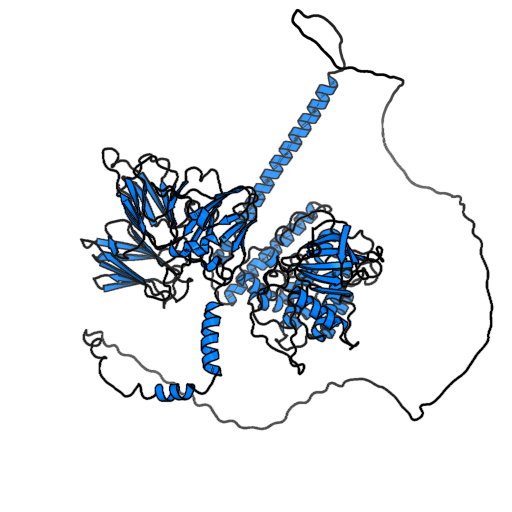0.501 1.00 58.38 428 GLU A CA 1
ATOM 3534 C C . GLU A 1 428 ? 28.486 -23.467 41.605 1.00 58.38 428 GLU A C 1
ATOM 3536 O O . GLU A 1 428 ? 28.618 -23.941 42.734 1.00 58.38 428 GLU A O 1
ATOM 3541 N N . LYS A 1 429 ? 28.731 -22.171 41.350 1.00 54.72 429 LYS A N 1
ATOM 3542 C CA . LYS A 1 429 ? 29.232 -21.240 42.376 1.00 54.72 429 LYS A CA 1
ATOM 3543 C C . LYS A 1 429 ? 28.302 -21.092 43.577 1.00 54.72 429 LYS A C 1
ATOM 3545 O O . LYS A 1 429 ? 28.779 -21.090 44.704 1.00 54.72 429 LYS A O 1
ATOM 3550 N N . SER A 1 430 ? 26.986 -21.026 43.372 1.00 50.56 430 SER A N 1
ATOM 3551 C CA . SER A 1 430 ? 26.039 -20.920 44.493 1.00 50.56 430 SER A CA 1
ATOM 3552 C C . SER A 1 430 ? 26.014 -22.172 45.381 1.00 50.56 430 SER A C 1
ATOM 3554 O O . SER A 1 430 ? 25.672 -22.081 46.559 1.00 50.56 430 SER A O 1
ATOM 3556 N N . ASN A 1 431 ? 26.390 -23.336 44.837 1.00 49.28 431 ASN A N 1
ATOM 3557 C CA . ASN A 1 431 ? 26.549 -24.573 45.597 1.00 49.28 431 ASN A CA 1
ATOM 3558 C C . ASN A 1 431 ? 27.925 -24.659 46.282 1.00 49.28 431 ASN A C 1
ATOM 3560 O O . ASN A 1 431 ? 27.982 -25.146 47.409 1.00 49.28 431 ASN A O 1
ATOM 3564 N N . GLU A 1 432 ? 28.999 -24.140 45.672 1.00 49.94 432 GLU A N 1
ATOM 3565 C CA . GLU A 1 432 ? 30.296 -23.962 46.346 1.00 49.94 432 GLU A CA 1
ATOM 3566 C C . GLU A 1 432 ? 30.179 -22.979 47.522 1.00 49.94 432 GLU A C 1
ATOM 3568 O O . GLU A 1 432 ? 30.500 -23.343 48.650 1.00 49.94 432 GLU A O 1
ATOM 3573 N N . GLU A 1 433 ? 29.629 -21.779 47.316 1.00 50.09 433 GLU A N 1
ATOM 3574 C CA . GLU A 1 433 ? 29.438 -20.767 48.368 1.00 50.09 433 GLU A CA 1
ATOM 3575 C C . GLU A 1 433 ? 28.561 -21.306 49.517 1.00 50.09 433 GLU A C 1
ATOM 3577 O O . GLU A 1 433 ? 28.922 -21.193 50.690 1.00 50.09 433 GLU A O 1
ATOM 3582 N N . ARG A 1 434 ? 27.469 -22.017 49.195 1.00 46.19 434 ARG A N 1
ATOM 3583 C CA . ARG A 1 434 ? 26.614 -22.704 50.185 1.00 46.19 434 ARG A CA 1
ATOM 3584 C C . ARG A 1 434 ? 27.303 -23.879 50.902 1.00 46.19 434 ARG A C 1
ATOM 3586 O O . ARG A 1 434 ? 26.796 -24.324 51.930 1.00 46.19 434 ARG A O 1
ATOM 3593 N N . SER A 1 435 ? 28.431 -24.383 50.400 1.00 41.94 435 SER A N 1
ATOM 3594 C CA . SER A 1 435 ? 29.233 -25.415 51.076 1.00 41.94 435 SER A CA 1
ATOM 3595 C C . SER A 1 435 ? 30.279 -24.855 52.051 1.00 41.94 435 SER A C 1
ATOM 3597 O O . SER A 1 435 ? 30.835 -25.624 52.831 1.00 41.94 435 SER A O 1
ATOM 3599 N N . VAL A 1 436 ? 30.513 -23.534 52.053 1.00 48.25 436 VAL A N 1
ATOM 3600 C CA . VAL A 1 436 ? 31.532 -22.873 52.893 1.00 48.25 436 VAL A CA 1
ATOM 3601 C C . VAL A 1 436 ? 30.947 -22.246 54.171 1.00 48.25 436 VAL A C 1
ATOM 3603 O O . VAL A 1 436 ? 31.647 -22.168 55.176 1.00 48.25 436 VAL A O 1
ATOM 3606 N N . GLU A 1 437 ? 29.660 -21.875 54.210 1.00 41.12 437 GLU A N 1
ATOM 3607 C CA . GLU A 1 437 ? 29.001 -21.326 55.419 1.00 41.12 437 GLU A CA 1
ATOM 3608 C C . GLU A 1 437 ? 28.667 -22.387 56.502 1.00 41.12 437 GLU A C 1
ATOM 3610 O O . GLU A 1 437 ? 27.569 -22.400 57.065 1.00 41.12 437 GLU A O 1
ATOM 3615 N N . MET A 1 438 ? 29.593 -23.306 56.813 1.00 41.09 438 MET A N 1
ATOM 3616 C CA . MET A 1 438 ? 29.387 -24.322 57.859 1.00 41.09 438 MET A CA 1
ATOM 3617 C C . MET A 1 438 ? 30.616 -24.702 58.714 1.00 41.09 438 MET A C 1
ATOM 3619 O O . MET A 1 438 ? 30.642 -25.798 59.269 1.00 41.09 438 MET A O 1
ATOM 3623 N N . ASP A 1 439 ? 31.567 -23.783 58.930 1.00 34.81 439 ASP A N 1
ATOM 3624 C CA . ASP A 1 439 ? 32.617 -23.914 59.964 1.00 34.81 439 ASP A CA 1
ATOM 3625 C C . ASP A 1 439 ? 33.031 -22.552 60.578 1.00 34.81 439 ASP A C 1
ATOM 3627 O O . ASP A 1 439 ? 33.124 -21.574 59.846 1.00 34.81 439 ASP A O 1
ATOM 3631 N N . GLY A 1 440 ? 33.294 -22.512 61.903 1.00 32.25 440 GLY A N 1
ATOM 3632 C CA . GLY A 1 440 ? 33.909 -21.410 62.704 1.00 32.25 440 GLY A CA 1
ATOM 3633 C C . GLY A 1 440 ? 33.276 -19.998 62.614 1.00 32.25 440 GLY A C 1
ATOM 3634 O O . GLY A 1 440 ? 33.235 -19.384 61.562 1.00 32.25 440 GLY A O 1
ATOM 3635 N N . ASP A 1 441 ? 32.789 -19.306 63.649 1.00 33.12 441 ASP A N 1
ATOM 3636 C CA . ASP A 1 441 ? 33.182 -19.163 65.066 1.00 33.12 441 ASP A CA 1
ATOM 3637 C C . ASP A 1 441 ? 34.667 -18.830 65.341 1.00 33.12 441 ASP A C 1
ATOM 3639 O O . ASP A 1 441 ? 35.453 -19.737 65.619 1.00 33.12 441 ASP A O 1
ATOM 3643 N N . LYS A 1 442 ? 35.026 -17.524 65.335 1.00 32.12 442 LYS A N 1
ATOM 3644 C CA . LYS A 1 442 ? 35.609 -16.785 66.498 1.00 32.12 442 LYS A CA 1
ATOM 3645 C C . LYS A 1 442 ? 36.138 -15.362 66.193 1.00 32.12 442 LYS A C 1
ATOM 3647 O O . LYS A 1 442 ? 37.154 -15.210 65.536 1.00 32.12 442 LYS A O 1
ATOM 3652 N N . GLY A 1 443 ? 35.527 -14.359 66.842 1.00 29.05 443 GLY A N 1
ATOM 3653 C CA . GLY A 1 443 ? 36.207 -13.322 67.655 1.00 29.05 443 GLY A CA 1
ATOM 3654 C C . GLY A 1 443 ? 37.008 -12.142 67.044 1.00 29.05 443 GLY A C 1
ATOM 3655 O O . GLY A 1 443 ? 37.945 -12.351 66.295 1.00 29.05 443 GLY A O 1
ATOM 3656 N N . ILE A 1 444 ? 36.753 -10.936 67.605 1.00 29.78 444 ILE A N 1
ATOM 3657 C CA . ILE A 1 444 ? 37.737 -9.861 67.953 1.00 29.78 444 ILE A CA 1
ATOM 3658 C C . ILE A 1 444 ? 38.410 -9.106 66.766 1.00 29.78 444 ILE A C 1
ATOM 3660 O O . ILE A 1 444 ? 39.007 -9.722 65.901 1.00 29.78 444 ILE A O 1
ATOM 3664 N N . ALA A 1 445 ? 38.458 -7.763 66.670 1.00 27.86 445 ALA A N 1
ATOM 3665 C CA . ALA A 1 445 ? 37.812 -6.647 67.390 1.00 27.86 445 ALA A CA 1
ATOM 3666 C C . ALA A 1 445 ? 37.857 -5.332 66.550 1.00 27.86 445 ALA A C 1
ATOM 3668 O O . ALA A 1 445 ? 38.517 -5.268 65.518 1.00 27.86 445 ALA A O 1
ATOM 3669 N N . TYR A 1 446 ? 37.164 -4.276 67.004 1.00 28.34 446 TYR A N 1
ATOM 3670 C CA . TYR A 1 446 ? 37.151 -2.922 66.402 1.00 28.34 446 TYR A CA 1
ATOM 3671 C C . TYR A 1 446 ? 38.267 -2.008 66.951 1.00 28.34 446 TYR A C 1
ATOM 3673 O O . TYR A 1 446 ? 38.807 -2.288 68.023 1.00 28.34 446 TYR A O 1
ATOM 3681 N N . PRO A 1 447 ? 38.506 -0.836 66.319 1.00 42.03 447 PRO A N 1
ATOM 3682 C CA . PRO A 1 447 ? 38.130 0.400 67.030 1.00 42.03 447 PRO A CA 1
ATOM 3683 C C . PRO A 1 447 ? 37.451 1.532 66.208 1.00 42.03 447 PRO A C 1
ATOM 3685 O O . PRO A 1 447 ? 37.851 1.867 65.102 1.00 42.03 447 PRO A O 1
ATOM 3688 N N . HIS A 1 448 ? 36.501 2.201 66.882 1.00 30.47 448 HIS A N 1
ATOM 3689 C CA . HIS A 1 448 ? 36.159 3.643 66.856 1.00 30.47 448 HIS A CA 1
ATOM 3690 C C . HIS A 1 448 ? 35.545 4.396 65.640 1.00 30.47 448 HIS A C 1
ATOM 3692 O O . HIS A 1 448 ? 36.243 4.949 64.802 1.00 30.47 448 HIS A O 1
ATOM 3698 N N . GLY A 1 449 ? 34.246 4.723 65.798 1.00 28.50 449 GLY A N 1
ATOM 3699 C CA . GLY A 1 449 ? 33.719 6.108 65.695 1.00 28.50 449 GLY A CA 1
ATOM 3700 C C . GLY A 1 449 ? 32.970 6.512 64.408 1.00 28.50 449 GLY A C 1
ATOM 3701 O O . GLY A 1 449 ? 33.344 6.101 63.324 1.00 28.50 449 GLY A O 1
ATOM 3702 N N . GLN A 1 450 ? 31.909 7.338 64.438 1.00 30.72 450 GLN A N 1
ATOM 3703 C CA . GLN A 1 450 ? 31.105 7.892 65.548 1.00 30.72 450 GLN A CA 1
ATOM 3704 C C . GLN A 1 450 ? 29.696 8.321 65.048 1.00 30.72 450 GLN A C 1
ATOM 3706 O O . GLN A 1 450 ? 29.622 9.070 64.086 1.00 30.72 450 GLN A O 1
ATOM 3711 N N . LEU A 1 451 ? 28.627 7.999 65.811 1.00 29.91 451 LEU A N 1
ATOM 3712 C CA . LEU A 1 451 ? 27.330 8.734 65.908 1.00 29.91 451 LEU A CA 1
ATOM 3713 C C . LEU A 1 451 ? 26.434 8.818 64.619 1.00 29.91 451 LEU A C 1
ATOM 3715 O O . LEU A 1 451 ? 26.921 8.744 63.508 1.00 29.91 451 LEU A O 1
ATOM 3719 N N . ARG A 1 452 ? 25.087 8.954 64.646 1.00 28.47 452 ARG A N 1
ATOM 3720 C CA . ARG A 1 452 ? 24.094 9.152 65.733 1.00 28.47 452 ARG A CA 1
ATOM 3721 C C . ARG A 1 452 ? 22.661 8.679 65.326 1.00 28.47 452 ARG A C 1
ATOM 3723 O O . ARG A 1 452 ? 22.151 9.128 64.316 1.00 28.47 452 ARG A O 1
ATOM 3730 N N . ARG A 1 453 ? 21.995 7.891 66.199 1.00 27.64 453 ARG A N 1
ATOM 3731 C CA . ARG A 1 453 ? 20.518 7.765 66.477 1.00 27.64 453 ARG A CA 1
ATOM 3732 C C . ARG A 1 453 ? 19.512 7.557 65.300 1.00 27.64 453 ARG A C 1
ATOM 3734 O O . ARG A 1 453 ? 19.311 8.457 64.509 1.00 27.64 453 ARG A O 1
ATOM 3741 N N . LYS A 1 454 ? 18.829 6.399 65.163 1.00 30.16 454 LYS A N 1
ATOM 3742 C CA . LYS A 1 454 ? 17.625 5.889 65.912 1.00 30.16 454 LYS A CA 1
ATOM 3743 C C . LYS A 1 454 ? 16.307 6.692 65.719 1.00 30.16 454 LYS A C 1
ATOM 3745 O O . LYS A 1 454 ? 16.399 7.913 65.745 1.00 30.16 454 LYS A O 1
ATOM 3750 N N . PRO A 1 455 ? 15.096 6.072 65.829 1.00 43.53 455 PRO A N 1
ATOM 3751 C CA . PRO A 1 455 ? 14.727 4.640 65.691 1.00 43.53 455 PRO A CA 1
ATOM 3752 C C . PRO A 1 455 ? 13.345 4.355 65.018 1.00 43.53 455 PRO A C 1
ATOM 3754 O O . PRO A 1 455 ? 12.553 5.258 64.774 1.00 43.53 455 PRO A O 1
ATOM 3757 N N . ALA A 1 456 ? 12.984 3.069 64.890 1.00 30.98 456 ALA A N 1
ATOM 3758 C CA . ALA A 1 456 ? 11.590 2.592 64.815 1.00 30.98 456 ALA A CA 1
ATOM 3759 C C . ALA A 1 456 ? 11.301 1.527 65.907 1.00 30.98 456 ALA A C 1
ATOM 3761 O O . ALA A 1 456 ? 12.230 0.939 66.465 1.00 30.98 456 ALA A O 1
ATOM 3762 N N . ARG A 1 457 ? 10.019 1.275 66.222 1.00 33.56 457 ARG A N 1
ATOM 3763 C CA . ARG A 1 457 ? 9.504 0.192 67.100 1.00 33.56 457 ARG A CA 1
ATOM 3764 C C . ARG A 1 457 ? 8.373 -0.544 66.345 1.00 33.56 457 ARG A C 1
ATOM 3766 O O . ARG A 1 457 ? 7.649 0.130 65.628 1.00 33.56 457 ARG A O 1
ATOM 3773 N N . GLY A 1 458 ? 8.116 -1.851 66.487 1.00 31.33 458 GLY A N 1
ATOM 3774 C CA . GLY A 1 458 ? 8.861 -2.927 67.167 1.00 31.33 458 GLY A CA 1
ATOM 3775 C C . GLY A 1 458 ? 7.956 -4.077 67.679 1.00 31.33 458 GLY A C 1
ATOM 3776 O O . GLY A 1 458 ? 6.798 -3.822 67.985 1.00 31.33 458 GLY A O 1
ATOM 3777 N N . ARG A 1 459 ? 8.539 -5.280 67.893 1.00 32.78 459 ARG A N 1
ATOM 3778 C CA . ARG A 1 459 ? 7.957 -6.541 68.463 1.00 32.78 459 ARG A CA 1
ATOM 3779 C C . ARG A 1 459 ? 7.043 -7.378 67.528 1.00 32.78 459 ARG A C 1
ATOM 3781 O O . ARG A 1 459 ? 6.300 -6.800 66.752 1.00 32.78 459 ARG A O 1
ATOM 3788 N N . GLY A 1 460 ? 7.029 -8.725 67.588 1.00 29.38 460 GLY A N 1
ATOM 3789 C CA . GLY A 1 460 ? 7.988 -9.664 68.224 1.00 29.38 460 GLY A CA 1
ATOM 3790 C C . GLY A 1 460 ? 7.461 -11.092 68.546 1.00 29.38 460 GLY A C 1
ATOM 3791 O O . GLY A 1 460 ? 6.324 -11.222 68.980 1.00 29.38 460 GLY A O 1
ATOM 3792 N N . GLY A 1 461 ? 8.329 -12.122 68.435 1.00 31.00 461 GLY A N 1
ATOM 3793 C CA . GLY A 1 461 ? 8.137 -13.529 68.901 1.00 31.00 461 GLY A CA 1
ATOM 3794 C C . GLY A 1 461 ? 7.354 -14.475 67.955 1.00 31.00 461 GLY A C 1
ATOM 3795 O O . GLY A 1 461 ? 6.682 -13.980 67.062 1.00 31.00 461 GLY A O 1
ATOM 3796 N N . SER A 1 462 ? 7.347 -15.823 68.062 1.00 31.20 462 SER A N 1
ATOM 3797 C CA . SER A 1 462 ? 8.190 -16.851 68.754 1.00 31.20 462 SER A CA 1
ATOM 3798 C C . SER A 1 462 ? 7.512 -18.256 68.657 1.00 31.20 462 SER A C 1
ATOM 3800 O O . SER A 1 462 ? 6.291 -18.274 68.599 1.00 31.20 462 SER A O 1
ATOM 3802 N N . ARG A 1 463 ? 8.131 -19.460 68.743 1.00 33.81 463 ARG A N 1
ATOM 3803 C CA . ARG A 1 463 ? 9.525 -19.983 68.612 1.00 33.81 463 ARG A CA 1
ATOM 3804 C C . ARG A 1 463 ? 9.528 -21.543 68.801 1.00 33.81 463 ARG A C 1
ATOM 3806 O O . ARG A 1 463 ? 8.988 -21.978 69.806 1.00 33.81 463 ARG A O 1
ATOM 3813 N N . MET A 1 464 ? 10.272 -22.325 67.979 1.00 32.28 464 MET A N 1
ATOM 3814 C CA . MET A 1 464 ? 10.710 -23.752 68.206 1.00 32.28 464 MET A CA 1
ATOM 3815 C C . MET A 1 464 ? 9.626 -24.888 68.179 1.00 32.28 464 MET A C 1
ATOM 3817 O O . MET A 1 464 ? 8.449 -24.563 68.220 1.00 32.28 464 MET A O 1
ATOM 3821 N N . GLU A 1 465 ? 9.901 -26.215 68.043 1.00 33.12 465 GLU A N 1
ATOM 3822 C CA . GLU A 1 465 ? 11.158 -27.028 67.989 1.00 33.12 465 GLU A CA 1
ATOM 3823 C C . GLU A 1 465 ? 11.035 -28.454 67.332 1.00 33.12 465 GLU A C 1
ATOM 3825 O O . GLU A 1 465 ? 9.942 -29.001 67.295 1.00 33.12 465 GLU A O 1
ATOM 3830 N N . LYS A 1 466 ? 12.194 -29.093 67.003 1.00 33.03 466 LYS A N 1
ATOM 3831 C CA . LYS A 1 466 ? 12.525 -30.567 66.931 1.00 33.03 466 LYS A CA 1
ATOM 3832 C C . LYS A 1 466 ? 11.824 -31.511 65.894 1.00 33.03 466 LYS A C 1
ATOM 3834 O O . LYS A 1 466 ? 10.690 -31.276 65.522 1.00 33.03 466 LYS A O 1
ATOM 3839 N N . ALA A 1 467 ? 12.395 -32.654 65.428 1.00 32.97 467 ALA A N 1
ATOM 3840 C CA . ALA A 1 467 ? 13.806 -33.116 65.285 1.00 32.97 467 ALA A CA 1
ATOM 3841 C C . ALA A 1 467 ? 14.017 -34.487 64.534 1.00 32.97 467 ALA A C 1
ATOM 3843 O O . ALA A 1 467 ? 13.285 -35.435 64.774 1.00 32.97 467 ALA A O 1
ATOM 3844 N N . ARG A 1 468 ? 15.168 -34.619 63.824 1.00 33.59 468 ARG A N 1
ATOM 3845 C CA . ARG A 1 468 ? 16.095 -35.801 63.668 1.00 33.59 468 ARG A CA 1
ATOM 3846 C C . ARG A 1 468 ? 15.805 -37.085 62.805 1.00 33.59 468 ARG A C 1
ATOM 3848 O O . ARG A 1 468 ? 15.107 -37.982 63.248 1.00 33.59 468 ARG A O 1
ATOM 3855 N N . LYS A 1 469 ? 16.707 -37.285 61.805 1.00 31.31 469 LYS A N 1
ATOM 3856 C CA . LYS A 1 469 ? 17.691 -38.414 61.575 1.00 31.31 469 LYS A CA 1
ATOM 3857 C C . LYS A 1 469 ? 17.475 -39.602 60.572 1.00 31.31 469 LYS A C 1
ATOM 3859 O O . LYS A 1 469 ? 16.743 -40.533 60.855 1.00 31.31 469 LYS A O 1
ATOM 3864 N N . LYS A 1 470 ? 18.411 -39.645 59.592 1.00 31.39 470 LYS A N 1
ATOM 3865 C CA . LYS A 1 470 ? 19.299 -40.748 59.080 1.00 31.39 470 LYS A CA 1
ATOM 3866 C C . LYS A 1 470 ? 18.798 -41.981 58.261 1.00 31.39 470 LYS A C 1
ATOM 3868 O O . LYS A 1 470 ? 18.267 -42.928 58.819 1.00 31.39 470 LYS A O 1
ATOM 3873 N N . THR A 1 471 ? 19.139 -41.966 56.957 1.00 26.66 471 THR A N 1
ATOM 3874 C CA . THR A 1 471 ? 20.037 -42.866 56.142 1.00 26.66 471 THR A CA 1
ATOM 3875 C C . THR A 1 471 ? 20.665 -44.170 56.722 1.00 26.66 471 THR A C 1
ATOM 3877 O O . THR A 1 471 ? 20.792 -44.220 57.946 1.00 26.66 471 THR A O 1
ATOM 3880 N N . PRO A 1 472 ? 21.223 -45.136 55.905 1.00 52.00 472 PRO A N 1
ATOM 3881 C CA . PRO A 1 472 ? 21.507 -45.150 54.431 1.00 52.00 472 PRO A CA 1
ATOM 3882 C C . PRO A 1 472 ? 21.299 -46.487 53.605 1.00 52.00 472 PRO A C 1
ATOM 3884 O O . PRO A 1 472 ? 20.993 -47.534 54.152 1.00 52.00 472 PRO A O 1
ATOM 3887 N N . GLU A 1 473 ? 21.612 -46.411 52.289 1.00 31.70 473 GLU A N 1
ATOM 3888 C CA . GLU A 1 473 ? 22.331 -47.387 51.397 1.00 31.70 473 GLU A CA 1
ATOM 3889 C C . GLU A 1 473 ? 21.705 -48.600 50.620 1.00 31.70 473 GLU A C 1
ATOM 3891 O O . GLU A 1 473 ? 21.356 -49.629 51.178 1.00 31.70 473 GLU A O 1
ATOM 3896 N N . LYS A 1 474 ? 21.809 -48.482 49.271 1.00 30.62 474 LYS A N 1
ATOM 3897 C CA . LYS A 1 474 ? 22.355 -49.400 48.217 1.00 30.62 474 LYS A CA 1
ATOM 3898 C C . LYS A 1 474 ? 21.706 -50.733 47.734 1.00 30.62 474 LYS A C 1
ATOM 3900 O O . LYS A 1 474 ? 21.583 -51.712 48.450 1.00 30.62 474 LYS A O 1
ATOM 3905 N N . ASP A 1 475 ? 21.610 -50.773 46.391 1.00 30.50 475 ASP A N 1
ATOM 3906 C CA . ASP A 1 475 ? 22.014 -51.833 45.432 1.00 30.50 475 ASP A CA 1
ATOM 3907 C C . ASP A 1 475 ? 21.145 -53.063 45.026 1.00 30.50 475 ASP A C 1
ATOM 3909 O O . ASP A 1 475 ? 21.027 -54.054 45.733 1.00 30.50 475 ASP A O 1
ATOM 3913 N N . LYS A 1 476 ? 20.841 -53.063 43.707 1.00 30.30 476 LYS A N 1
ATOM 3914 C CA . LYS A 1 476 ? 20.965 -54.157 42.697 1.00 30.30 476 LYS A CA 1
ATOM 3915 C C . LYS A 1 476 ? 19.829 -55.183 42.428 1.00 30.30 476 LYS A C 1
ATOM 3917 O O . LYS A 1 476 ? 19.667 -56.172 43.126 1.00 30.30 476 LYS A O 1
ATOM 3922 N N . LYS A 1 477 ? 19.348 -55.082 41.171 1.00 28.75 477 LYS A N 1
ATOM 3923 C CA . LYS A 1 477 ? 18.867 -56.135 40.232 1.00 28.75 477 LYS A CA 1
ATOM 3924 C C . LYS A 1 477 ? 17.456 -56.744 40.429 1.00 28.75 477 LYS A C 1
ATOM 3926 O O . LYS A 1 477 ? 16.841 -56.664 41.478 1.00 28.75 477 LYS A O 1
ATOM 3931 N N . ALA A 1 478 ? 16.952 -57.297 39.319 1.00 28.55 478 ALA A N 1
ATOM 3932 C CA . ALA A 1 478 ? 15.633 -57.909 39.056 1.00 28.55 478 ALA A CA 1
ATOM 3933 C C . ALA A 1 478 ? 15.861 -59.261 38.312 1.00 28.55 478 ALA A C 1
ATOM 3935 O O . ALA A 1 478 ? 17.040 -59.560 38.078 1.00 28.55 478 ALA A O 1
ATOM 3936 N N . PRO A 1 479 ? 14.859 -60.047 37.827 1.00 55.53 479 PRO A N 1
ATOM 3937 C CA . PRO A 1 479 ? 13.377 -59.973 37.876 1.00 55.53 479 PRO A CA 1
ATOM 3938 C C . PRO A 1 479 ? 12.833 -61.253 38.616 1.00 55.53 479 PRO A C 1
ATOM 3940 O O . PRO A 1 479 ? 13.469 -61.552 39.624 1.00 55.53 479 PRO A O 1
ATOM 3943 N N . PRO A 1 480 ? 11.799 -62.071 38.235 1.00 43.41 480 PRO A N 1
ATOM 3944 C CA . PRO A 1 480 ? 10.701 -61.959 37.246 1.00 43.41 480 PRO A CA 1
ATOM 3945 C C . PRO A 1 480 ? 9.279 -62.494 37.635 1.00 43.41 480 PRO A C 1
ATOM 3947 O O . PRO A 1 480 ? 9.103 -63.252 38.574 1.00 43.41 480 PRO A O 1
ATOM 3950 N N . LYS A 1 481 ? 8.297 -62.174 36.766 1.00 29.66 481 LYS A N 1
ATOM 3951 C CA . LYS A 1 481 ? 7.104 -62.957 36.321 1.00 29.66 481 LYS A CA 1
ATOM 3952 C C . LYS A 1 481 ? 6.110 -63.633 37.316 1.00 29.66 481 LYS A C 1
ATOM 3954 O O . LYS A 1 481 ? 6.423 -64.606 37.981 1.00 29.66 481 LYS A O 1
ATOM 3959 N N . THR A 1 482 ? 4.833 -63.251 37.124 1.00 29.95 482 THR A N 1
ATOM 3960 C CA . THR A 1 482 ? 3.581 -64.066 37.121 1.00 29.95 482 THR A CA 1
ATOM 3961 C C . THR A 1 482 ? 3.119 -64.849 38.363 1.00 29.95 482 THR A C 1
ATOM 3963 O O . THR A 1 482 ? 3.624 -65.941 38.600 1.00 29.95 482 THR A O 1
ATOM 3966 N N . ALA A 1 483 ? 1.985 -64.430 38.960 1.00 29.52 483 ALA A N 1
ATOM 3967 C CA . ALA A 1 483 ? 0.721 -65.203 39.001 1.00 29.52 483 ALA A CA 1
ATOM 3968 C C . ALA A 1 483 ? -0.481 -64.395 39.580 1.00 29.52 483 ALA A C 1
ATOM 3970 O O . ALA A 1 483 ? -0.301 -63.311 40.123 1.00 29.52 483 ALA A O 1
ATOM 3971 N N . LYS A 1 484 ? -1.681 -64.970 39.378 1.00 29.09 484 LYS A N 1
ATOM 3972 C CA . LYS A 1 484 ? -2.992 -64.935 40.091 1.00 29.09 484 LYS A CA 1
ATOM 3973 C C . LYS A 1 484 ? -3.005 -64.474 41.586 1.00 29.09 484 LYS A C 1
ATOM 3975 O O . LYS A 1 484 ? -1.958 -64.516 42.214 1.00 29.09 484 LYS A O 1
ATOM 3980 N N . GLU A 1 485 ? -4.117 -64.104 42.258 1.00 29.69 485 GLU A N 1
ATOM 3981 C CA . GLU A 1 485 ? -5.580 -64.257 42.008 1.00 29.69 485 GLU A CA 1
ATOM 3982 C C . GLU A 1 485 ? -6.471 -63.350 42.920 1.00 29.69 485 GLU A C 1
ATOM 3984 O O . GLU A 1 485 ? -5.963 -62.799 43.889 1.00 29.69 485 GLU A O 1
ATOM 3989 N N . VAL A 1 486 ? -7.799 -63.331 42.664 1.00 29.77 486 VAL A N 1
ATOM 3990 C CA . VAL A 1 486 ? -8.939 -63.011 43.585 1.00 29.77 486 VAL A CA 1
ATOM 3991 C C . VAL A 1 486 ? -9.207 -61.543 44.027 1.00 29.77 486 VAL A C 1
ATOM 3993 O O . VAL A 1 486 ? -8.306 -60.770 44.334 1.00 29.77 486 VAL A O 1
ATOM 3996 N N . GLU A 1 487 ? -10.503 -61.178 44.059 1.00 35.19 487 GLU A N 1
ATOM 3997 C CA . GLU A 1 487 ? -11.097 -59.903 44.537 1.00 35.19 487 GLU A CA 1
ATOM 3998 C C . GLU A 1 487 ? -11.570 -59.988 46.018 1.00 35.19 487 GLU A C 1
ATOM 4000 O O . GLU A 1 487 ? -11.373 -61.018 46.666 1.00 35.19 487 GLU A O 1
ATOM 4005 N N . PRO A 1 488 ? -12.214 -58.943 46.589 1.00 42.06 488 PRO A N 1
ATOM 4006 C CA . PRO A 1 488 ? -13.689 -58.982 46.584 1.00 42.06 488 PRO A CA 1
ATOM 4007 C C . PRO A 1 488 ? -14.408 -57.626 46.382 1.00 42.06 488 PRO A C 1
ATOM 4009 O O . PRO A 1 488 ? -13.826 -56.545 46.464 1.00 42.06 488 PRO A O 1
ATOM 4012 N N . GLU A 1 489 ? -15.717 -57.715 46.130 1.00 31.80 489 GLU A N 1
ATOM 4013 C CA . GLU A 1 489 ? -16.649 -56.617 45.826 1.00 31.80 489 GLU A CA 1
ATOM 4014 C C . GLU A 1 489 ? -17.085 -55.777 47.052 1.00 31.80 489 GLU A C 1
ATOM 4016 O O . GLU A 1 489 ? -17.021 -56.248 48.185 1.00 31.80 489 GLU A O 1
ATOM 4021 N N . MET A 1 490 ? -17.707 -54.602 46.820 1.00 29.69 490 MET A N 1
ATOM 4022 C CA . MET A 1 490 ? -19.156 -54.447 47.099 1.00 29.69 490 MET A CA 1
ATOM 4023 C C . MET A 1 490 ? -19.813 -53.150 46.564 1.00 29.69 490 MET A C 1
ATOM 4025 O O . MET A 1 490 ? -19.198 -52.093 46.428 1.00 29.69 490 MET A O 1
ATOM 4029 N N . LYS A 1 491 ? -21.115 -53.272 46.269 1.00 30.44 491 LYS A N 1
ATOM 4030 C CA . LYS A 1 491 ? -22.118 -52.282 45.806 1.00 30.44 491 LYS A CA 1
ATOM 4031 C C . LYS A 1 491 ? -23.514 -52.908 46.050 1.00 30.44 491 LYS A C 1
ATOM 4033 O O . LYS A 1 491 ? -23.571 -54.124 46.210 1.00 30.44 491 LYS A O 1
ATOM 4038 N N . PRO A 1 492 ? -24.647 -52.198 45.867 1.00 56.62 492 PRO A N 1
ATOM 4039 C CA . PRO A 1 492 ? -24.983 -50.797 46.127 1.00 56.62 492 PRO A CA 1
ATOM 4040 C C . PRO A 1 492 ? -26.046 -50.741 47.265 1.00 56.62 492 PRO A C 1
ATOM 4042 O O . PRO A 1 492 ? -25.977 -51.570 48.169 1.00 56.62 492 PRO A O 1
ATOM 4045 N N . PRO A 1 493 ? -27.023 -49.804 47.274 1.00 46.22 493 PRO A N 1
ATOM 4046 C CA . PRO A 1 493 ? -28.344 -50.191 46.739 1.00 46.22 493 PRO A CA 1
ATOM 4047 C C . PRO A 1 493 ? -29.133 -49.055 46.040 1.00 46.22 493 PRO A C 1
ATOM 4049 O O . PRO A 1 493 ? -28.705 -47.904 45.985 1.00 46.22 493 PRO A O 1
ATOM 4052 N N . SER A 1 494 ? -30.320 -49.387 45.516 1.00 36.72 494 SER A N 1
ATOM 4053 C CA . SER A 1 494 ? -31.337 -48.451 45.005 1.00 36.72 494 SER A CA 1
ATOM 4054 C C . SER A 1 494 ? -32.754 -49.052 45.122 1.00 36.72 494 SER A C 1
ATOM 4056 O O . SER A 1 494 ? -32.879 -50.278 45.138 1.00 36.72 494 SER A O 1
ATOM 4058 N N . PRO A 1 495 ? -33.829 -48.234 45.173 1.00 48.16 495 PRO A N 1
ATOM 4059 C CA . PRO A 1 495 ? -35.202 -48.725 45.004 1.00 48.16 495 PRO A CA 1
ATOM 4060 C C . PRO A 1 495 ? -35.984 -48.075 43.836 1.00 48.16 495 PRO A C 1
ATOM 4062 O O . PRO A 1 495 ? -35.708 -46.958 43.403 1.00 48.16 495 PRO A O 1
ATOM 4065 N N . LYS A 1 496 ? -36.997 -48.806 43.346 1.00 31.59 496 LYS A N 1
ATOM 4066 C CA . LYS A 1 496 ? -38.095 -48.373 42.438 1.00 31.59 496 LYS A CA 1
ATOM 4067 C C . LYS A 1 496 ? -39.418 -48.363 43.270 1.00 31.59 496 LYS A C 1
ATOM 4069 O O . LYS A 1 496 ? -39.291 -48.387 44.493 1.00 31.59 496 LYS A O 1
ATOM 4074 N N . PRO A 1 497 ? -40.657 -48.521 42.732 1.00 52.56 497 PRO A N 1
ATOM 4075 C CA . PRO A 1 497 ? -41.271 -48.191 41.422 1.00 52.56 497 PRO A CA 1
ATOM 4076 C C . PRO A 1 497 ? -42.632 -47.429 41.559 1.00 52.56 497 PRO A C 1
ATOM 4078 O O . PRO A 1 497 ? -43.095 -47.211 42.673 1.00 52.56 497 PRO A O 1
ATOM 4081 N N . SER A 1 498 ? -43.331 -47.096 40.452 1.00 27.64 498 SER A N 1
ATOM 4082 C CA . SER A 1 498 ? -44.820 -47.213 40.301 1.00 27.64 498 SER A CA 1
ATOM 4083 C C . SER A 1 498 ? -45.387 -46.649 38.971 1.00 27.64 498 SER A C 1
ATOM 4085 O O . SER A 1 498 ? -44.748 -45.845 38.299 1.00 27.64 498 SER A O 1
ATOM 4087 N N . THR A 1 499 ? -46.589 -47.126 38.599 1.00 32.28 499 THR A N 1
ATOM 4088 C CA . THR A 1 499 ? -47.567 -46.702 37.545 1.00 32.28 499 THR A CA 1
ATOM 4089 C C . THR A 1 499 ? -48.972 -47.220 38.005 1.00 32.28 499 THR A C 1
ATOM 4091 O O . THR A 1 499 ? -48.971 -47.827 39.084 1.00 32.28 499 THR A O 1
ATOM 4094 N N . PRO A 1 500 ? -50.143 -47.129 37.301 1.00 50.09 500 PRO A N 1
ATOM 4095 C CA . PRO A 1 500 ? -50.551 -46.494 36.017 1.00 50.09 500 PRO A CA 1
ATOM 4096 C C . PRO A 1 500 ? -51.945 -45.748 36.091 1.00 50.09 500 PRO A C 1
ATOM 4098 O O . PRO A 1 500 ? -52.388 -45.427 37.187 1.00 50.09 500 PRO A O 1
ATOM 4101 N N . LYS A 1 501 ? -52.661 -45.581 34.943 1.00 28.19 501 LYS A N 1
ATOM 4102 C CA . LYS A 1 501 ? -54.132 -45.305 34.728 1.00 28.19 501 LYS A CA 1
ATOM 4103 C C . LYS A 1 501 ? -54.643 -43.827 34.815 1.00 28.19 501 LYS A C 1
ATOM 4105 O O . LYS A 1 501 ? -54.247 -43.116 35.721 1.00 28.19 501 LYS A O 1
ATOM 4110 N N . GLU A 1 502 ? -55.279 -43.241 33.769 1.00 27.80 502 GLU A N 1
ATOM 4111 C CA . GLU A 1 502 ? -56.739 -43.120 33.385 1.00 27.80 502 GLU A CA 1
ATOM 4112 C C . GLU A 1 502 ? -57.498 -41.924 34.068 1.00 27.80 502 GLU A C 1
ATOM 4114 O O . GLU A 1 502 ? -57.069 -41.517 35.136 1.00 27.80 502 GLU A O 1
ATOM 4119 N N . VAL A 1 503 ? -58.572 -41.250 33.567 1.00 27.94 503 VAL A N 1
ATOM 4120 C CA . VAL A 1 503 ? -59.494 -41.425 32.397 1.00 27.94 503 VAL A CA 1
ATOM 4121 C C . VAL A 1 503 ? -60.031 -40.069 31.781 1.00 27.94 503 VAL A C 1
ATOM 4123 O O . VAL A 1 503 ? -59.297 -39.088 31.750 1.00 27.94 503 VAL A O 1
ATOM 4126 N N . LYS A 1 504 ? -61.259 -40.030 31.207 1.00 26.89 504 LYS A N 1
ATOM 4127 C CA . LYS A 1 504 ? -62.066 -38.930 30.558 1.00 26.89 504 LYS A CA 1
ATOM 4128 C C . LYS A 1 504 ? -62.878 -38.051 31.584 1.00 26.89 504 LYS A C 1
ATOM 4130 O O . LYS A 1 504 ? -62.729 -38.385 32.758 1.00 26.89 504 LYS A O 1
ATOM 4135 N N . PRO A 1 505 ? -63.779 -37.056 31.252 1.00 47.72 505 PRO A N 1
ATOM 4136 C CA . PRO A 1 505 ? -64.372 -36.611 29.951 1.00 47.72 505 PRO A CA 1
ATOM 4137 C C . PRO A 1 505 ? -64.627 -35.073 29.708 1.00 47.72 505 PRO A C 1
ATOM 4139 O O . PRO A 1 505 ? -64.293 -34.248 30.546 1.00 47.72 505 PRO A O 1
ATOM 4142 N N . GLU A 1 506 ? -65.299 -34.749 28.574 1.00 29.14 506 GLU A N 1
ATOM 4143 C CA . GLU A 1 506 ? -66.171 -33.558 28.273 1.00 29.14 506 GLU A CA 1
ATOM 4144 C C . GLU A 1 506 ? -65.551 -32.124 28.205 1.00 29.14 506 GLU A C 1
ATOM 4146 O O . GLU A 1 506 ? -64.451 -31.908 28.691 1.00 29.14 506 GLU A O 1
ATOM 4151 N N . VAL A 1 507 ? -66.090 -31.085 27.516 1.00 31.31 507 VAL A N 1
ATOM 4152 C CA . VAL A 1 507 ? -67.426 -30.735 26.929 1.00 31.31 507 VAL A CA 1
ATOM 4153 C C . VAL A 1 507 ? -67.299 -30.114 25.489 1.00 31.31 507 VAL A C 1
ATOM 4155 O O . VAL A 1 507 ? -66.240 -29.614 25.120 1.00 31.31 507 VAL A O 1
ATOM 4158 N N . LYS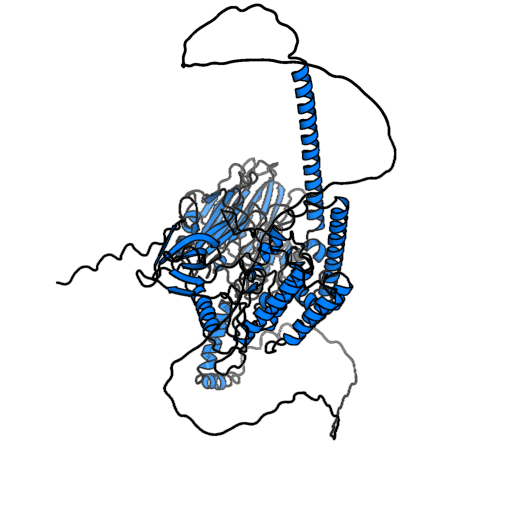 A 1 508 ? -68.382 -30.103 24.677 1.00 28.77 508 LYS A N 1
ATOM 4159 C CA . LYS A 1 508 ? -68.610 -29.379 23.375 1.00 28.77 508 LYS A CA 1
ATOM 4160 C C . LYS A 1 508 ? -69.777 -28.362 23.537 1.00 28.77 508 LYS A C 1
ATOM 4162 O O . LYS A 1 508 ? -70.545 -28.603 24.465 1.00 28.77 508 LYS A O 1
ATOM 4167 N N . PRO A 1 509 ? -70.041 -27.327 22.685 1.00 45.91 509 PRO A N 1
ATOM 4168 C CA . PRO A 1 509 ? -69.890 -27.223 21.208 1.00 45.91 509 PRO A CA 1
ATOM 4169 C C . PRO A 1 509 ? -69.225 -25.863 20.776 1.00 45.91 509 PRO A C 1
ATOM 4171 O O . PRO A 1 509 ? -68.533 -25.292 21.608 1.00 45.91 509 PRO A O 1
ATOM 4174 N N . THR A 1 510 ? -69.255 -25.272 19.561 1.00 28.94 510 THR A N 1
ATOM 4175 C CA . THR A 1 510 ? -70.144 -25.282 18.362 1.00 28.94 510 THR A CA 1
ATOM 4176 C C . THR A 1 510 ? -69.388 -25.213 17.011 1.00 28.94 510 THR A C 1
ATOM 4178 O O . THR A 1 510 ? -68.163 -25.230 16.950 1.00 28.94 510 THR A O 1
ATOM 4181 N N . SER A 1 511 ? -70.148 -25.237 15.907 1.00 29.59 511 SER A N 1
ATOM 4182 C CA . SER A 1 511 ? -69.751 -25.376 14.486 1.00 29.59 511 SER A CA 1
ATOM 4183 C C . SER A 1 511 ? -70.944 -24.925 13.604 1.00 29.59 511 SER A C 1
ATOM 4185 O O . SER A 1 511 ? -71.972 -24.607 14.208 1.00 29.59 511 SER A O 1
ATOM 4187 N N . PRO A 1 512 ? -70.991 -25.090 12.261 1.00 55.28 512 PRO A N 1
ATOM 4188 C CA . PRO A 1 512 ? -70.019 -24.971 11.151 1.00 55.28 512 PRO A CA 1
ATOM 4189 C C . PRO A 1 512 ? -70.530 -23.812 10.204 1.00 55.28 512 PRO A C 1
ATOM 4191 O O . PRO A 1 512 ? -71.102 -22.879 10.767 1.00 55.28 512 PRO A O 1
ATOM 4194 N N . PRO A 1 513 ? -70.438 -23.777 8.841 1.00 48.44 513 PRO A N 1
ATOM 4195 C CA . PRO A 1 513 ? -69.716 -24.625 7.882 1.00 48.44 513 PRO A CA 1
ATOM 4196 C C . PRO A 1 513 ? -68.935 -23.936 6.737 1.00 48.44 513 PRO A C 1
ATOM 4198 O O . PRO A 1 513 ? -69.231 -22.831 6.294 1.00 48.44 513 PRO A O 1
ATOM 4201 N N . VAL A 1 514 ? -68.031 -24.726 6.144 1.00 35.31 514 VAL A N 1
ATOM 4202 C CA . VAL A 1 514 ? -67.720 -24.713 4.704 1.00 35.31 514 VAL A CA 1
ATOM 4203 C C . VAL A 1 514 ? -67.828 -26.156 4.187 1.00 35.31 514 VAL A C 1
ATOM 4205 O O . VAL A 1 514 ? -67.412 -27.093 4.865 1.00 35.31 514 VAL A O 1
ATOM 4208 N N . ALA A 1 515 ? -68.407 -26.318 2.998 1.00 34.69 515 ALA A N 1
ATOM 4209 C CA . ALA A 1 515 ? -68.546 -27.536 2.190 1.00 34.69 515 ALA A CA 1
ATOM 4210 C C . ALA A 1 515 ? -68.916 -27.063 0.766 1.00 34.69 515 ALA A C 1
ATOM 4212 O O . ALA A 1 515 ? -69.576 -26.032 0.659 1.00 34.69 515 ALA A O 1
ATOM 4213 N N . LYS A 1 516 ? -68.579 -27.689 -0.367 1.00 30.36 516 LYS A N 1
ATOM 4214 C CA . LYS A 1 516 ? -67.799 -28.888 -0.770 1.00 30.36 516 LYS A CA 1
ATOM 4215 C C . LYS A 1 516 ? -67.382 -28.629 -2.248 1.00 30.36 516 LYS A C 1
ATOM 4217 O O . LYS A 1 516 ? -67.871 -27.662 -2.821 1.00 30.36 516 LYS A O 1
ATOM 4222 N N . ASP A 1 517 ? -66.531 -29.351 -2.978 1.00 33.03 517 ASP A N 1
ATOM 4223 C CA . ASP A 1 517 ? -65.755 -30.610 -2.901 1.00 33.03 517 ASP A CA 1
ATOM 4224 C C . ASP A 1 517 ? -64.621 -30.454 -3.972 1.00 33.03 517 ASP A C 1
ATOM 4226 O O . ASP A 1 517 ? -64.692 -29.521 -4.769 1.00 33.03 517 ASP A O 1
ATOM 4230 N N . ALA A 1 518 ? -63.555 -31.247 -4.148 1.00 28.44 518 ALA A N 1
ATOM 4231 C CA . ALA A 1 518 ? -62.982 -32.424 -3.481 1.00 28.44 518 ALA A CA 1
ATOM 4232 C C . ALA A 1 518 ? -61.451 -32.478 -3.808 1.00 28.44 518 ALA A C 1
ATOM 4234 O O . ALA A 1 518 ? -60.814 -31.444 -4.004 1.00 28.44 518 ALA A O 1
ATOM 4235 N N . LYS A 1 519 ? -60.860 -33.679 -3.908 1.00 33.00 519 LYS A N 1
ATOM 4236 C CA . LYS A 1 519 ? -59.532 -34.000 -4.484 1.00 33.00 519 LYS A CA 1
ATOM 4237 C C . LYS A 1 519 ? -59.676 -35.300 -5.311 1.00 33.00 519 LYS A C 1
ATOM 4239 O O . LYS A 1 519 ? -60.664 -36.007 -5.102 1.00 33.00 519 LYS A O 1
ATOM 4244 N N . PRO A 1 520 ? -58.738 -35.648 -6.214 1.00 36.59 520 PRO A N 1
ATOM 4245 C CA . PRO A 1 520 ? -57.775 -36.684 -5.813 1.00 36.59 520 PRO A CA 1
ATOM 4246 C C . PRO A 1 520 ? -56.329 -36.494 -6.325 1.00 36.59 520 PRO A C 1
ATOM 4248 O O . PRO A 1 520 ? -56.030 -35.682 -7.194 1.00 36.59 520 PRO A O 1
ATOM 4251 N N . GLU A 1 521 ? -55.439 -37.282 -5.724 1.00 32.56 521 GLU A N 1
ATOM 4252 C CA . GLU A 1 521 ? -54.016 -37.521 -6.047 1.00 32.56 521 GLU A CA 1
ATOM 4253 C C . GLU A 1 521 ? -53.884 -38.791 -6.953 1.00 32.56 521 GLU A C 1
ATOM 4255 O O . GLU A 1 521 ? -54.930 -39.405 -7.186 1.00 32.56 521 GLU A O 1
ATOM 4260 N N . PRO A 1 522 ? -52.698 -39.243 -7.466 1.00 39.16 522 PRO A N 1
ATOM 4261 C CA . PRO A 1 522 ? -51.338 -38.982 -6.965 1.00 39.16 522 PRO A CA 1
ATOM 4262 C C . PRO A 1 522 ? -50.160 -38.821 -7.972 1.00 39.16 522 PRO A C 1
ATOM 4264 O O . PRO A 1 522 ? -50.260 -38.976 -9.184 1.00 39.16 522 PRO A O 1
ATOM 4267 N N . ILE A 1 523 ? -49.007 -38.538 -7.353 1.00 31.19 523 ILE A N 1
ATOM 4268 C CA . ILE A 1 523 ? -47.584 -38.643 -7.759 1.00 31.19 523 ILE A CA 1
ATOM 4269 C C . ILE A 1 523 ? -47.285 -39.936 -8.572 1.00 31.19 523 ILE A C 1
ATOM 4271 O O . ILE A 1 523 ? -47.748 -40.999 -8.150 1.00 31.19 523 ILE A O 1
ATOM 4275 N N . PRO A 1 524 ? -46.499 -39.900 -9.685 1.00 35.25 524 PRO A N 1
ATOM 4276 C CA . PRO A 1 524 ? -45.036 -40.045 -9.571 1.00 35.25 524 PRO A CA 1
ATOM 4277 C C . PRO A 1 524 ? -44.117 -39.269 -10.546 1.00 35.25 524 PRO A C 1
ATOM 4279 O O . PRO A 1 524 ? -44.517 -38.612 -11.498 1.00 35.25 524 PRO A O 1
ATOM 4282 N N . SER A 1 525 ? -42.838 -39.371 -10.190 1.00 27.84 525 SER A N 1
ATOM 4283 C CA . SER A 1 525 ? -41.600 -38.686 -10.576 1.00 27.84 525 SER A CA 1
ATOM 4284 C C . SER A 1 525 ? -40.957 -39.059 -11.936 1.00 27.84 525 SER A C 1
ATOM 4286 O O . SER A 1 525 ? -41.484 -39.857 -12.701 1.00 27.84 525 SER A O 1
ATOM 4288 N N . VAL A 1 526 ? -39.725 -38.544 -12.134 1.00 26.36 526 VAL A N 1
ATOM 4289 C CA . VAL A 1 526 ? -38.659 -38.936 -13.095 1.00 26.36 526 VAL A CA 1
ATOM 4290 C C . VAL A 1 526 ? -38.563 -38.129 -14.402 1.00 26.36 526 VAL A C 1
ATOM 4292 O O . VAL A 1 526 ? -39.474 -38.081 -15.220 1.00 26.36 526 VAL A O 1
ATOM 4295 N N . CYS A 1 527 ? -37.372 -37.560 -14.633 1.00 28.47 527 CYS A N 1
ATOM 4296 C CA . CYS A 1 527 ? -36.955 -36.961 -15.904 1.00 28.47 527 CYS A CA 1
ATOM 4297 C C . CYS A 1 527 ? -36.372 -38.018 -16.864 1.00 28.47 527 CYS A C 1
ATOM 4299 O O . CYS A 1 527 ? -35.503 -38.787 -16.440 1.00 28.47 527 CYS A O 1
ATOM 4301 N N . PRO A 1 528 ? -36.688 -37.981 -18.169 1.00 29.70 528 PRO A N 1
ATOM 4302 C CA . PRO A 1 528 ? -35.900 -38.659 -19.192 1.00 29.70 528 PRO A CA 1
ATOM 4303 C C . PRO A 1 528 ? -34.894 -37.708 -19.868 1.00 29.70 528 PRO A C 1
ATOM 4305 O O . PRO A 1 528 ? -35.242 -36.634 -20.355 1.00 29.70 528 PRO A O 1
ATOM 4308 N N . ARG A 1 529 ? -33.635 -38.148 -19.986 1.00 28.11 529 ARG A N 1
ATOM 4309 C CA . ARG A 1 529 ? -32.748 -37.699 -21.075 1.00 28.11 529 ARG A CA 1
ATOM 4310 C C . ARG A 1 529 ? -33.236 -38.323 -22.383 1.00 28.11 529 ARG A C 1
ATOM 4312 O O . ARG A 1 529 ? -33.501 -39.520 -22.383 1.00 28.11 529 ARG A O 1
ATOM 4319 N N . MET A 1 530 ? -33.144 -37.611 -23.506 1.00 23.92 530 MET A N 1
ATOM 4320 C CA . MET A 1 530 ? -32.729 -38.236 -24.771 1.00 23.92 530 MET A CA 1
ATOM 4321 C C . MET A 1 530 ? -32.195 -37.209 -25.775 1.00 23.92 530 MET A C 1
ATOM 4323 O O . MET A 1 530 ? -32.359 -36.007 -25.589 1.00 23.92 530 MET A O 1
ATOM 4327 N N . ALA A 1 531 ? -31.508 -37.693 -26.812 1.00 26.36 531 ALA A N 1
ATOM 4328 C CA . ALA A 1 531 ? -30.859 -36.872 -27.828 1.00 26.36 531 ALA A CA 1
ATOM 4329 C C . ALA A 1 531 ? -31.084 -37.445 -29.235 1.00 26.36 531 ALA A C 1
ATOM 4331 O O . ALA A 1 531 ? -30.950 -38.649 -29.435 1.00 26.36 531 ALA A O 1
ATOM 4332 N N . MET A 1 532 ? -31.326 -36.563 -30.208 1.00 25.56 532 MET A N 1
ATOM 4333 C CA . MET A 1 532 ? -31.079 -36.749 -31.648 1.00 25.56 532 MET A CA 1
ATOM 4334 C C . MET A 1 532 ? -30.649 -35.374 -32.202 1.00 25.56 532 MET A C 1
ATOM 4336 O O . MET A 1 532 ? -31.119 -34.360 -31.701 1.00 25.56 532 MET A O 1
ATOM 4340 N N . SER A 1 533 ? -29.675 -35.189 -33.100 1.00 23.03 533 SER A N 1
ATOM 4341 C CA . SER A 1 533 ? -29.145 -35.967 -34.237 1.00 23.03 533 SER A CA 1
ATOM 4342 C C . SER A 1 533 ? -29.828 -35.683 -35.587 1.00 23.03 533 SER A C 1
ATOM 4344 O O . SER A 1 533 ? -30.839 -36.278 -35.933 1.00 23.03 533 SER A O 1
ATOM 4346 N N . ARG A 1 534 ? -29.166 -34.803 -36.359 1.00 27.14 534 ARG A N 1
ATOM 4347 C CA . ARG A 1 534 ? -29.066 -34.728 -37.836 1.00 27.14 534 ARG A CA 1
ATOM 4348 C C . ARG A 1 534 ? -30.335 -34.782 -38.714 1.00 27.14 534 ARG A C 1
ATOM 4350 O O . ARG A 1 534 ? -30.825 -35.858 -39.037 1.00 27.14 534 ARG A O 1
ATOM 4357 N N . ARG A 1 535 ? -30.633 -33.631 -39.333 1.00 24.58 535 ARG A N 1
ATOM 4358 C CA . ARG A 1 535 ? -30.821 -33.343 -40.787 1.00 24.58 535 ARG A CA 1
ATOM 4359 C C . ARG A 1 535 ? -30.763 -31.802 -40.934 1.00 24.58 535 ARG A C 1
ATOM 4361 O O . ARG A 1 535 ? -31.106 -31.126 -39.975 1.00 24.58 535 ARG A O 1
ATOM 4368 N N . GLY A 1 536 ? -30.330 -31.165 -42.025 1.00 24.66 536 GLY A N 1
ATOM 4369 C CA . GLY A 1 536 ? -29.734 -31.612 -43.295 1.00 24.66 536 GLY A CA 1
ATOM 4370 C C . GLY A 1 536 ? -29.907 -30.516 -44.373 1.00 24.66 536 GLY A C 1
ATOM 4371 O O . GLY A 1 536 ? -30.879 -29.776 -44.286 1.00 24.66 536 GLY A O 1
ATOM 4372 N N . SER A 1 537 ? -29.031 -30.450 -45.393 1.00 24.52 537 SER A N 1
ATOM 4373 C CA . SER A 1 537 ? -29.052 -29.498 -46.546 1.00 24.52 537 SER A CA 1
ATOM 4374 C C . SER A 1 537 ? -28.759 -28.001 -46.247 1.00 24.52 537 SER A C 1
ATOM 4376 O O . SER A 1 537 ? -28.927 -27.567 -45.114 1.00 24.52 537 SER A O 1
ATOM 4378 N N . THR A 1 538 ? -28.386 -27.141 -47.215 1.00 25.53 538 THR A N 1
ATOM 4379 C CA . THR A 1 538 ? -27.123 -27.084 -48.019 1.00 25.53 538 THR A CA 1
ATOM 4380 C C . THR A 1 538 ? -27.042 -25.792 -48.855 1.00 25.53 538 THR A C 1
ATOM 4382 O O . THR A 1 538 ? -28.046 -25.452 -49.467 1.00 25.53 538 THR A O 1
ATOM 4385 N N . GLN A 1 539 ? -25.843 -25.184 -48.958 1.00 24.80 539 GLN A N 1
ATOM 4386 C CA . GLN A 1 539 ? -25.229 -24.396 -50.073 1.00 24.80 539 GLN A CA 1
ATOM 4387 C C . GLN A 1 539 ? -24.245 -23.373 -49.449 1.00 24.80 539 GLN A C 1
ATOM 4389 O O . GLN A 1 539 ? -24.680 -22.550 -48.656 1.00 24.80 539 GLN A O 1
ATOM 4394 N N . THR A 1 540 ? -22.906 -23.418 -49.537 1.00 25.17 540 THR A N 1
ATOM 4395 C CA . THR A 1 540 ? -21.910 -23.488 -50.642 1.00 25.17 540 THR A CA 1
ATOM 4396 C C . THR A 1 540 ? -21.952 -22.369 -51.682 1.00 25.17 540 THR A C 1
ATOM 4398 O O . THR A 1 540 ? -22.819 -22.405 -52.546 1.00 25.17 540 THR A O 1
ATOM 4401 N N . LEU A 1 541 ? -20.924 -21.502 -51.659 1.00 24.53 541 LEU A N 1
ATOM 4402 C CA . LEU A 1 541 ? -20.142 -20.901 -52.770 1.00 24.53 541 LEU A CA 1
ATOM 4403 C C . LEU A 1 541 ? -19.238 -19.791 -52.169 1.00 24.53 541 LEU A C 1
ATOM 4405 O O . LEU A 1 541 ? -19.717 -19.050 -51.322 1.00 24.53 541 LEU A O 1
ATOM 4409 N N . LYS A 1 542 ? -17.984 -19.533 -52.571 1.00 25.59 542 LYS A N 1
ATOM 4410 C CA . LYS A 1 542 ? -16.825 -20.374 -52.958 1.00 25.59 542 LYS A CA 1
ATOM 4411 C C . LYS A 1 542 ? -15.575 -19.460 -52.901 1.00 25.59 542 LYS A C 1
ATOM 4413 O O . LYS A 1 542 ? -15.694 -18.277 -53.201 1.00 25.59 542 LYS A O 1
ATOM 4418 N N . ASN A 1 543 ? -14.395 -19.981 -52.556 1.00 26.52 543 ASN A N 1
ATOM 4419 C CA . ASN A 1 543 ? -13.159 -19.178 -52.479 1.00 26.52 543 ASN A CA 1
ATOM 4420 C C . ASN A 1 543 ? -12.674 -18.687 -53.856 1.00 26.52 543 ASN A C 1
ATOM 4422 O O . ASN A 1 543 ? -12.935 -19.330 -54.876 1.00 26.52 543 ASN A O 1
ATOM 4426 N N . LYS A 1 544 ? -11.822 -17.651 -53.853 1.00 23.06 544 LYS A N 1
ATOM 4427 C CA . LYS A 1 544 ? -10.757 -17.508 -54.854 1.00 23.06 544 LYS A CA 1
ATOM 4428 C C . LYS A 1 544 ? -9.511 -16.858 -54.241 1.00 23.06 544 LYS A C 1
ATOM 4430 O O . LYS A 1 544 ? -9.557 -15.708 -53.823 1.00 23.06 544 LYS A O 1
ATOM 4435 N N . GLU A 1 545 ? -8.419 -17.611 -54.194 1.00 25.42 545 GLU A N 1
ATOM 4436 C CA . GLU A 1 545 ? -7.068 -17.103 -53.935 1.00 25.42 545 GLU A CA 1
ATOM 4437 C C . GLU A 1 545 ? -6.394 -16.739 -55.264 1.00 25.42 545 GLU A C 1
ATOM 4439 O O . GLU A 1 545 ? -6.785 -17.254 -56.317 1.00 25.42 545 GLU A O 1
ATOM 4444 N N . LEU A 1 546 ? -5.352 -15.905 -55.215 1.00 22.41 546 LEU A N 1
ATOM 4445 C CA . LEU A 1 546 ? -4.303 -15.868 -56.236 1.00 22.41 546 LEU A CA 1
ATOM 4446 C C . LEU A 1 546 ? -3.052 -15.168 -55.692 1.00 22.41 546 LEU A C 1
ATOM 4448 O O . LEU A 1 546 ? -3.143 -14.121 -55.054 1.00 22.41 546 LEU A O 1
ATOM 4452 N N . SER A 1 547 ? -1.890 -15.755 -55.961 1.00 24.41 547 SER A N 1
ATOM 4453 C CA . SER A 1 547 ? -0.559 -15.237 -55.643 1.00 24.41 547 SER A CA 1
ATOM 4454 C C . SER A 1 547 ? 0.310 -15.252 -56.903 1.00 24.41 547 SER A C 1
ATOM 4456 O O . SER A 1 547 ? 0.091 -16.091 -57.772 1.00 24.41 547 SER A O 1
ATOM 4458 N N . VAL A 1 548 ? 1.287 -14.341 -56.990 1.00 24.64 548 VAL A N 1
ATOM 4459 C CA . VAL A 1 548 ? 2.515 -14.406 -57.815 1.00 24.64 548 VAL A CA 1
ATOM 4460 C C . VAL A 1 548 ? 3.475 -13.305 -57.321 1.00 24.64 548 VAL A C 1
ATOM 4462 O O . VAL A 1 548 ? 3.037 -12.310 -56.744 1.00 24.64 548 VAL A O 1
ATOM 4465 N N . THR A 1 549 ? 4.782 -13.509 -57.493 1.00 28.33 549 THR A N 1
ATOM 4466 C CA . THR A 1 549 ? 5.872 -12.590 -57.118 1.00 28.33 549 THR A CA 1
ATOM 4467 C C . THR A 1 549 ? 6.302 -11.684 -58.278 1.00 28.33 549 THR A C 1
ATOM 4469 O O . THR A 1 549 ? 6.131 -12.074 -59.430 1.00 28.33 549 THR A O 1
ATOM 4472 N N . ASP A 1 550 ? 6.929 -10.527 -57.995 1.00 24.92 550 ASP A N 1
ATOM 4473 C CA . ASP A 1 550 ? 8.334 -10.278 -58.400 1.00 24.92 550 ASP A CA 1
ATOM 4474 C C . ASP A 1 550 ? 8.907 -8.870 -58.088 1.00 24.92 550 ASP A C 1
ATOM 4476 O O . ASP A 1 550 ? 8.256 -7.855 -58.297 1.00 24.92 550 ASP A O 1
ATOM 4480 N N . LYS A 1 551 ? 10.201 -8.881 -57.716 1.00 27.09 551 LYS A N 1
ATOM 4481 C CA . LYS A 1 551 ? 11.304 -7.929 -58.027 1.00 27.09 551 LYS A CA 1
ATOM 4482 C C . LYS A 1 551 ? 11.294 -6.457 -57.542 1.00 27.09 551 LYS A C 1
ATOM 4484 O O . LYS A 1 551 ? 10.350 -5.696 -57.698 1.00 27.09 551 LYS A O 1
ATOM 4489 N N . LEU A 1 552 ? 12.476 -6.057 -57.047 1.00 25.44 552 LEU A N 1
ATOM 4490 C CA . LEU A 1 552 ? 12.963 -4.679 -56.835 1.00 25.44 552 LEU A CA 1
ATOM 4491 C C . LEU A 1 552 ? 13.497 -4.066 -58.151 1.00 25.44 552 LEU A C 1
ATOM 4493 O O . LEU A 1 552 ? 13.819 -4.814 -59.080 1.00 25.44 552 LEU A O 1
ATOM 4497 N N . PRO A 1 553 ? 13.672 -2.731 -58.217 1.00 30.98 553 PRO A N 1
ATOM 4498 C CA . PRO A 1 553 ? 15.044 -2.194 -58.128 1.00 30.98 553 PRO A CA 1
ATOM 4499 C C . PRO A 1 553 ? 15.191 -0.956 -57.203 1.00 30.98 553 PRO A C 1
ATOM 4501 O O . PRO A 1 553 ? 14.264 -0.582 -56.491 1.00 30.98 553 PRO A O 1
ATOM 4504 N N . LEU A 1 554 ? 16.398 -0.371 -57.165 1.00 26.53 554 LEU A N 1
ATOM 4505 C CA . LEU A 1 554 ? 16.826 0.722 -56.272 1.00 26.53 554 LEU A CA 1
ATOM 4506 C C . LEU A 1 554 ? 16.535 2.129 -56.847 1.00 26.53 554 LEU A C 1
ATOM 4508 O O . LEU A 1 554 ? 16.392 2.270 -58.059 1.00 26.53 554 LEU A O 1
ATOM 4512 N N . GLY A 1 555 ? 16.555 3.171 -55.997 1.00 25.97 555 GLY A N 1
ATOM 4513 C CA . GLY A 1 555 ? 16.581 4.579 -56.436 1.00 25.97 555 GLY A CA 1
ATOM 4514 C C . GLY A 1 555 ? 16.417 5.638 -55.326 1.00 25.97 555 GLY A C 1
ATOM 4515 O O . GLY A 1 555 ? 15.298 5.952 -54.947 1.00 25.97 555 GLY A O 1
ATOM 4516 N N . ASP A 1 556 ? 17.546 6.191 -54.871 1.00 26.47 556 ASP A N 1
ATOM 4517 C CA . ASP A 1 556 ? 17.802 7.559 -54.367 1.00 26.47 556 ASP A CA 1
ATOM 4518 C C . ASP A 1 556 ? 17.049 8.220 -53.176 1.00 26.47 556 ASP A C 1
ATOM 4520 O O . ASP A 1 556 ? 15.858 8.072 -52.912 1.00 26.47 556 ASP A O 1
ATOM 4524 N N . LYS A 1 557 ? 17.820 9.070 -52.477 1.00 27.78 557 LYS A N 1
ATOM 4525 C CA . LYS A 1 557 ? 17.447 10.117 -51.504 1.00 27.78 557 LYS A CA 1
ATOM 4526 C C . LYS A 1 557 ? 18.435 11.289 -51.680 1.00 27.78 557 LYS A C 1
ATOM 4528 O O . LYS A 1 557 ? 19.589 11.014 -51.999 1.00 27.78 557 LYS A O 1
ATOM 4533 N N . PRO A 1 558 ? 18.121 12.521 -51.234 1.00 40.66 558 PRO A N 1
ATOM 4534 C CA . PRO A 1 558 ? 16.841 13.238 -51.241 1.00 40.66 558 PRO A CA 1
ATOM 4535 C C . PRO A 1 558 ? 17.011 14.625 -51.924 1.00 40.66 558 PRO A C 1
ATOM 4537 O O . PRO A 1 558 ? 18.072 14.923 -52.467 1.00 40.66 558 PRO A O 1
ATOM 4540 N N . SER A 1 559 ? 16.027 15.534 -51.844 1.00 26.61 559 SER A N 1
ATOM 4541 C CA . SER A 1 559 ? 16.288 16.967 -52.095 1.00 26.61 559 SER A CA 1
ATOM 4542 C C . SER A 1 559 ? 15.513 17.909 -51.149 1.00 26.61 559 SER A C 1
ATOM 4544 O O . SER A 1 559 ? 14.421 17.555 -50.693 1.00 26.61 559 SER A O 1
ATOM 4546 N N . PRO A 1 560 ? 16.049 19.101 -50.797 1.00 34.28 560 PRO A N 1
ATOM 4547 C CA . PRO A 1 560 ? 15.623 19.836 -49.595 1.00 34.28 560 PRO A CA 1
ATOM 4548 C C . PRO A 1 560 ? 14.412 20.774 -49.791 1.00 34.28 560 PRO A C 1
ATOM 4550 O O . PRO A 1 560 ? 14.317 21.805 -49.133 1.00 34.28 560 PRO A O 1
ATOM 4553 N N . ALA A 1 561 ? 13.491 20.453 -50.707 1.00 30.44 561 ALA A N 1
ATOM 4554 C CA . ALA A 1 561 ? 12.416 21.367 -51.132 1.00 30.44 561 ALA A CA 1
ATOM 4555 C C . ALA A 1 561 ? 10.978 20.880 -50.838 1.00 30.44 561 ALA A C 1
ATOM 4557 O O . ALA A 1 561 ? 10.024 21.630 -51.040 1.00 30.44 561 ALA A O 1
ATOM 4558 N N . ALA A 1 562 ? 10.798 19.645 -50.357 1.00 29.59 562 ALA A N 1
ATOM 4559 C CA . ALA A 1 562 ? 9.483 18.992 -50.278 1.00 29.59 562 ALA A CA 1
ATOM 4560 C C . ALA A 1 562 ? 8.652 19.293 -49.008 1.00 29.59 562 ALA A C 1
ATOM 4562 O O . ALA A 1 562 ? 7.491 18.906 -48.941 1.00 29.59 562 ALA A O 1
ATOM 4563 N N . ILE A 1 563 ? 9.217 19.972 -48.002 1.00 30.95 563 ILE A N 1
ATOM 4564 C CA . ILE A 1 563 ? 8.571 20.172 -46.683 1.00 30.95 563 ILE A CA 1
ATOM 4565 C C . ILE A 1 563 ? 7.810 21.516 -46.586 1.00 30.95 563 ILE A C 1
ATOM 4567 O O . ILE A 1 563 ? 6.984 21.705 -45.700 1.00 30.95 563 ILE A O 1
ATOM 4571 N N . ALA A 1 564 ? 8.026 22.447 -47.523 1.00 30.11 564 ALA A N 1
ATOM 4572 C CA . ALA A 1 564 ? 7.595 23.847 -47.397 1.00 30.11 564 ALA A CA 1
ATOM 4573 C C . ALA A 1 564 ? 6.365 24.261 -48.243 1.00 30.11 564 ALA A C 1
ATOM 4575 O O . ALA A 1 564 ? 6.110 25.455 -48.391 1.00 30.11 564 ALA A O 1
ATOM 4576 N N . ARG A 1 565 ? 5.609 23.320 -48.835 1.00 29.31 565 ARG A N 1
ATOM 4577 C CA . ARG A 1 565 ? 4.428 23.622 -49.684 1.00 29.31 565 ARG A CA 1
ATOM 4578 C C . ARG A 1 565 ? 3.248 22.665 -49.463 1.00 29.31 565 ARG A C 1
ATOM 4580 O O . ARG A 1 565 ? 2.795 22.001 -50.389 1.00 29.31 565 ARG A O 1
ATOM 4587 N N . ALA A 1 566 ? 2.757 22.619 -48.227 1.00 26.70 566 ALA A N 1
ATOM 4588 C CA . ALA A 1 566 ? 1.485 21.978 -47.863 1.00 26.70 566 ALA A CA 1
ATOM 4589 C C . ALA A 1 566 ? 0.603 22.866 -46.954 1.00 26.70 566 ALA A C 1
ATOM 4591 O O . ALA A 1 566 ? -0.297 22.377 -46.278 1.00 26.70 566 ALA A O 1
ATOM 4592 N N . PHE A 1 567 ? 0.856 24.179 -46.953 1.00 31.28 567 PHE A N 1
ATOM 4593 C CA . PHE A 1 567 ? -0.120 25.187 -46.539 1.00 31.28 567 PHE A CA 1
ATOM 4594 C C . PHE A 1 567 ? -0.793 25.761 -47.792 1.00 31.28 567 PHE A C 1
ATOM 4596 O O . PHE A 1 567 ? -0.149 25.882 -48.832 1.00 31.28 567 PHE A O 1
ATOM 4603 N N . ASP A 1 568 ? -2.068 26.127 -47.656 1.00 30.00 568 ASP A N 1
ATOM 4604 C CA . ASP A 1 568 ? -2.892 26.805 -48.665 1.00 30.00 568 ASP A CA 1
ATOM 4605 C C . ASP A 1 568 ? -3.192 26.023 -49.966 1.00 30.00 568 ASP A C 1
ATOM 4607 O O . ASP A 1 568 ? -2.712 26.351 -51.053 1.00 30.00 568 ASP A O 1
ATOM 4611 N N . ARG A 1 569 ? -4.082 25.018 -49.855 1.00 29.05 569 ARG A N 1
ATOM 4612 C CA . ARG A 1 569 ? -5.418 25.004 -50.512 1.00 29.05 569 ARG A CA 1
ATOM 4613 C C . ARG A 1 569 ? -6.152 23.665 -50.341 1.00 29.05 569 ARG A C 1
ATOM 4615 O O . ARG A 1 569 ? -5.723 22.656 -50.886 1.00 29.05 569 ARG A O 1
ATOM 4622 N N . ASP A 1 570 ? -7.277 23.680 -49.619 1.00 28.41 570 ASP A N 1
ATOM 4623 C CA . ASP A 1 570 ? -8.606 23.511 -50.242 1.00 28.41 570 ASP A CA 1
ATOM 4624 C C . ASP A 1 570 ? -9.751 23.627 -49.215 1.00 28.41 570 ASP A C 1
ATOM 4626 O O . ASP A 1 570 ? -9.816 22.903 -48.221 1.00 28.41 570 ASP A O 1
ATOM 4630 N N . GLU A 1 571 ? -10.723 24.503 -49.487 1.00 34.19 571 GLU A N 1
ATOM 4631 C CA . GLU A 1 571 ? -11.909 24.738 -48.644 1.00 34.19 571 GLU A CA 1
ATOM 4632 C C . GLU A 1 571 ? -13.018 23.668 -48.803 1.00 34.19 571 GLU A C 1
ATOM 4634 O O . GLU A 1 571 ? -14.210 23.952 -48.664 1.00 34.19 571 GLU A O 1
ATOM 4639 N N . ILE A 1 572 ? -12.659 22.404 -49.057 1.00 38.44 572 ILE A N 1
ATOM 4640 C CA . ILE A 1 572 ? -13.607 21.275 -49.118 1.00 38.44 572 ILE A CA 1
ATOM 4641 C C . ILE A 1 572 ? -13.304 20.272 -47.992 1.00 38.44 572 ILE A C 1
ATOM 4643 O O . ILE A 1 572 ? -12.994 19.104 -48.206 1.00 38.44 572 ILE A O 1
ATOM 4647 N N . GLY A 1 573 ? -13.427 20.755 -46.749 1.00 31.64 573 GLY A N 1
ATOM 4648 C CA . GLY A 1 573 ? -13.274 19.947 -45.530 1.00 31.64 573 GLY A CA 1
ATOM 4649 C C . GLY A 1 573 ? -14.269 20.302 -44.419 1.00 31.64 573 GLY A C 1
ATOM 4650 O O . GLY A 1 573 ? -14.999 19.435 -43.935 1.00 31.64 573 GLY A O 1
ATOM 4651 N N . LEU A 1 574 ? -14.375 21.585 -44.047 1.00 30.08 574 LEU A N 1
ATOM 4652 C CA . LEU A 1 574 ? -15.164 21.999 -42.874 1.00 30.08 574 LEU A CA 1
ATOM 4653 C C . LEU A 1 574 ? -16.691 21.820 -43.016 1.00 30.08 574 LEU A C 1
ATOM 4655 O O . LEU A 1 574 ? -17.385 21.727 -42.008 1.00 30.08 574 LEU A O 1
ATOM 4659 N N . LYS A 1 575 ? -17.236 21.661 -44.231 1.00 30.80 575 LYS A N 1
ATOM 4660 C CA . LYS A 1 575 ? -18.687 21.466 -44.453 1.00 30.80 575 LYS A CA 1
ATOM 4661 C C . LYS A 1 575 ? -19.205 20.027 -44.260 1.00 30.80 575 LYS A C 1
ATOM 4663 O O . LYS A 1 575 ? -20.355 19.760 -44.598 1.00 30.80 575 LYS A O 1
ATOM 4668 N N . ARG A 1 576 ? -18.405 19.100 -43.710 1.00 32.69 576 ARG A N 1
ATOM 4669 C CA . ARG A 1 576 ? -18.866 17.742 -43.319 1.00 32.69 576 ARG A CA 1
ATOM 4670 C C . ARG A 1 576 ? -18.776 17.405 -41.825 1.00 32.69 576 ARG A C 1
ATOM 4672 O O . ARG A 1 576 ? -19.343 16.389 -41.415 1.00 32.69 576 ARG A O 1
ATOM 4679 N N . LEU A 1 577 ? -18.151 18.251 -40.999 1.00 31.92 577 LEU A N 1
ATOM 4680 C CA . LEU A 1 577 ? -18.231 18.110 -39.537 1.00 31.92 577 LEU A CA 1
ATOM 4681 C C . LEU A 1 577 ? -19.431 18.862 -38.942 1.00 31.92 577 LEU A C 1
ATOM 4683 O O . LEU A 1 577 ? -20.143 18.267 -38.138 1.00 31.92 577 LEU A O 1
ATOM 4687 N N . ASP A 1 578 ? -19.743 20.083 -39.390 1.00 31.72 578 ASP A N 1
ATOM 4688 C CA . ASP A 1 578 ? -20.913 20.833 -38.882 1.00 31.72 578 ASP A CA 1
ATOM 4689 C C . ASP A 1 578 ? -22.242 20.102 -39.127 1.00 31.72 578 ASP A C 1
ATOM 4691 O O . ASP A 1 578 ? -23.084 20.015 -38.232 1.00 31.72 578 ASP A O 1
ATOM 4695 N N . SER A 1 579 ? -22.401 19.464 -40.293 1.00 30.88 579 SER A N 1
ATOM 4696 C CA . SER A 1 579 ? -23.567 18.621 -40.603 1.00 30.88 579 SER A CA 1
ATOM 4697 C C . SER A 1 579 ? -23.701 17.391 -39.695 1.00 30.88 579 SER A C 1
ATOM 4699 O O . SER A 1 579 ? -24.773 16.797 -39.626 1.00 30.88 579 SER A O 1
ATOM 4701 N N . SER A 1 580 ? -22.625 17.007 -39.003 1.00 33.31 580 SER A N 1
ATOM 4702 C CA . SER A 1 580 ? -22.604 15.915 -38.022 1.00 33.31 580 SER A CA 1
ATOM 4703 C C . SER A 1 580 ? -22.728 16.427 -36.577 1.00 33.31 580 SER A C 1
ATOM 4705 O O . SER A 1 580 ? -23.146 15.673 -35.700 1.00 33.31 580 SER A O 1
ATOM 4707 N N . LEU A 1 581 ? -22.396 17.699 -36.319 1.00 34.09 581 LEU A N 1
ATOM 4708 C CA . LEU A 1 581 ? -22.383 18.298 -34.981 1.00 34.09 581 LEU A CA 1
ATOM 4709 C C . LEU A 1 581 ? -23.695 19.021 -34.632 1.00 34.09 581 LEU A C 1
ATOM 4711 O O . LEU A 1 581 ? -24.161 18.904 -33.500 1.00 34.09 581 LEU A O 1
ATOM 4715 N N . GLU A 1 582 ? -24.363 19.675 -35.591 1.00 34.19 582 GLU A N 1
ATOM 4716 C CA . GLU A 1 582 ? -25.738 20.172 -35.384 1.00 34.19 582 GLU A CA 1
ATOM 4717 C C . GLU A 1 582 ? -26.730 19.015 -35.176 1.00 34.19 582 GLU A C 1
ATOM 4719 O O . GLU A 1 582 ? -27.613 19.092 -34.320 1.00 34.19 582 GLU A O 1
ATOM 4724 N N . ALA A 1 583 ? -26.524 17.885 -35.862 1.00 31.92 583 ALA A N 1
ATOM 4725 C CA . ALA A 1 583 ? -27.303 16.663 -35.654 1.00 31.92 583 ALA A CA 1
ATOM 4726 C C . ALA A 1 583 ? -27.177 16.093 -34.221 1.00 31.92 583 ALA A C 1
ATOM 4728 O O . ALA A 1 583 ? -28.069 15.379 -33.761 1.00 31.92 583 ALA A O 1
ATOM 4729 N N . ALA A 1 584 ? -26.106 16.428 -33.491 1.00 35.66 584 ALA A N 1
ATOM 4730 C CA . ALA A 1 584 ? -25.842 15.929 -32.142 1.00 35.66 584 ALA A CA 1
ATOM 4731 C C . ALA A 1 584 ? -26.499 16.757 -31.015 1.00 35.66 584 ALA A C 1
ATOM 4733 O O . ALA A 1 584 ? -26.501 16.321 -29.861 1.00 35.66 584 ALA A O 1
ATOM 4734 N N . LYS A 1 585 ? -27.093 17.928 -31.302 1.00 33.00 585 LYS A N 1
ATOM 4735 C CA . LYS A 1 585 ? -27.670 18.800 -30.254 1.00 33.00 585 LYS A CA 1
ATOM 4736 C C . LYS A 1 585 ? -28.967 18.278 -29.623 1.00 33.00 585 LYS A C 1
ATOM 4738 O O . LYS A 1 585 ? -29.293 18.679 -28.509 1.00 33.00 585 LYS A O 1
ATOM 4743 N N . ASN A 1 586 ? -29.671 17.352 -30.277 1.00 37.81 586 ASN A N 1
ATOM 4744 C CA . ASN A 1 586 ? -30.977 16.843 -29.835 1.00 37.81 586 ASN A CA 1
ATOM 4745 C C . ASN A 1 586 ? -30.922 15.455 -29.159 1.00 37.81 586 ASN A C 1
ATOM 4747 O O . ASN A 1 586 ? -31.851 14.660 -29.286 1.00 37.81 586 ASN A O 1
ATOM 4751 N N . SER A 1 587 ? -29.857 15.153 -28.403 1.00 39.75 587 SER A N 1
ATOM 4752 C CA . SER A 1 587 ? -29.816 13.970 -27.527 1.00 39.75 587 SER A CA 1
ATOM 4753 C C . SER A 1 587 ? -29.170 14.268 -26.164 1.00 39.75 587 SER A C 1
ATOM 4755 O O . SER A 1 587 ? -27.958 14.492 -26.096 1.00 39.75 587 SER A O 1
ATOM 4757 N N . PRO A 1 588 ? -29.914 14.189 -25.038 1.00 40.38 588 PRO A N 1
ATOM 4758 C CA . PRO A 1 588 ? -29.339 14.385 -23.703 1.00 40.38 588 PRO A CA 1
ATOM 4759 C C . PRO A 1 588 ? -28.342 13.278 -23.306 1.00 40.38 588 PRO A C 1
ATOM 4761 O O . PRO A 1 588 ? -27.614 13.421 -22.323 1.00 40.38 588 PRO A O 1
ATOM 4764 N N . HIS A 1 589 ? -28.277 12.180 -24.068 1.00 40.78 589 HIS A N 1
ATOM 4765 C CA . HIS A 1 589 ? -27.441 11.025 -23.756 1.00 40.78 589 HIS A CA 1
ATOM 4766 C C . HIS A 1 589 ? -25.946 11.268 -24.025 1.00 40.78 589 HIS A C 1
ATOM 4768 O O . HIS A 1 589 ? -25.108 10.843 -23.231 1.00 40.78 589 HIS A O 1
ATOM 4774 N N . GLN A 1 590 ? -25.579 11.974 -25.103 1.00 35.50 590 GLN A N 1
ATOM 4775 C CA . GLN A 1 590 ? -24.163 12.181 -25.458 1.00 35.50 590 GLN A CA 1
ATOM 4776 C C . GLN A 1 590 ? -23.483 13.271 -24.617 1.00 35.50 590 GLN A C 1
ATOM 4778 O O . GLN A 1 590 ? -22.339 13.089 -24.196 1.00 35.50 590 GLN A O 1
ATOM 4783 N N . ALA A 1 591 ? -24.198 14.345 -24.264 1.00 32.44 591 ALA A N 1
ATOM 4784 C CA . ALA A 1 591 ? -23.706 15.336 -23.302 1.00 32.44 591 ALA A CA 1
ATOM 4785 C C . ALA A 1 591 ? -23.451 14.714 -21.913 1.00 32.44 591 ALA A C 1
ATOM 4787 O O . ALA A 1 591 ? -22.507 15.099 -21.218 1.00 32.44 591 ALA A O 1
ATOM 4788 N N . MET A 1 592 ? -24.253 13.712 -21.527 1.00 40.22 592 MET A N 1
ATOM 4789 C CA . MET A 1 592 ? -24.007 12.916 -20.325 1.00 40.22 592 MET A CA 1
ATOM 4790 C C . MET A 1 592 ? -22.774 12.016 -20.486 1.00 40.22 592 MET A C 1
ATOM 4792 O O . MET A 1 592 ? -21.934 12.014 -19.594 1.00 40.22 592 MET A O 1
ATOM 4796 N N . ILE A 1 593 ? -22.615 11.312 -21.614 1.00 39.69 593 ILE A N 1
ATOM 4797 C CA . ILE A 1 593 ? -21.454 10.435 -21.870 1.00 39.69 593 ILE A CA 1
ATOM 4798 C C . ILE A 1 593 ? -20.132 11.215 -21.852 1.00 39.69 593 ILE A C 1
ATOM 4800 O O . ILE A 1 593 ? -19.190 10.761 -21.213 1.00 39.69 593 ILE A O 1
ATOM 4804 N N . SER A 1 594 ? -20.060 12.400 -22.468 1.00 30.69 594 SER A N 1
ATOM 4805 C CA . SER A 1 594 ? -18.845 13.234 -22.443 1.00 30.69 594 SER A CA 1
ATOM 4806 C C . SER A 1 594 ? -18.478 13.673 -21.016 1.00 30.69 594 SER A C 1
ATOM 4808 O O . SER A 1 594 ? -17.349 13.470 -20.566 1.00 30.69 594 SER A O 1
ATOM 4810 N N . ARG A 1 595 ? -19.458 14.154 -20.234 1.00 37.62 595 ARG A N 1
ATOM 4811 C CA . ARG A 1 595 ? -19.249 14.482 -18.811 1.00 37.62 595 ARG A CA 1
ATOM 4812 C C . ARG A 1 595 ? -18.872 13.255 -17.977 1.00 37.62 595 ARG A C 1
ATOM 4814 O O . ARG A 1 595 ? -18.007 13.358 -17.114 1.00 37.62 595 ARG A O 1
ATOM 4821 N N . VAL A 1 596 ? -19.473 12.096 -18.244 1.00 43.03 596 VAL A N 1
ATOM 4822 C CA . VAL A 1 596 ? -19.154 10.833 -17.564 1.00 43.03 596 VAL A CA 1
ATOM 4823 C C . VAL A 1 596 ? -17.751 10.341 -17.924 1.00 43.03 596 VAL A C 1
ATOM 4825 O O . VAL A 1 596 ? -17.064 9.879 -17.022 1.00 43.03 596 VAL A O 1
ATOM 4828 N N . LEU A 1 597 ? -17.269 10.500 -19.163 1.00 33.47 597 LEU A N 1
ATOM 4829 C CA . LEU A 1 597 ? -15.878 10.189 -19.520 1.00 33.47 597 LEU A CA 1
ATOM 4830 C C . LEU A 1 597 ? -14.887 11.111 -18.801 1.00 33.47 597 LEU A C 1
ATOM 4832 O O . LEU A 1 597 ? -13.957 10.609 -18.175 1.00 33.47 597 LEU A O 1
ATOM 4836 N N . CYS A 1 598 ? -15.112 12.430 -18.796 1.00 29.72 598 CYS A N 1
ATOM 4837 C CA . CYS A 1 598 ? -14.262 13.356 -18.040 1.00 29.72 598 CYS A CA 1
ATOM 4838 C C . CYS A 1 598 ? -14.266 13.044 -16.532 1.00 29.72 598 CYS A C 1
ATOM 4840 O O . CYS A 1 598 ? -13.213 13.051 -15.897 1.00 29.72 598 CYS A O 1
ATOM 4842 N N . CYS A 1 599 ? -15.419 12.699 -15.950 1.00 31.98 599 CYS A N 1
ATOM 4843 C CA . CYS A 1 599 ? -15.488 12.269 -14.552 1.00 31.98 599 CYS A CA 1
ATOM 4844 C C . CYS A 1 599 ? -14.828 10.899 -14.309 1.00 31.98 599 CYS A C 1
ATOM 4846 O O . CYS A 1 599 ? -14.204 10.720 -13.268 1.00 31.98 599 CYS A O 1
ATOM 4848 N N . LEU A 1 600 ? -14.916 9.942 -15.237 1.00 30.38 600 LEU A N 1
ATOM 4849 C CA . LEU A 1 600 ? -14.237 8.645 -15.124 1.00 30.38 600 LEU A CA 1
ATOM 4850 C C . LEU A 1 600 ? -12.714 8.811 -15.170 1.00 30.38 600 LEU A C 1
ATOM 4852 O O . LEU A 1 600 ? -12.026 8.246 -14.323 1.00 30.38 600 LEU A O 1
ATOM 4856 N N . LEU A 1 601 ? -12.194 9.646 -16.073 1.00 28.41 601 LEU A N 1
ATOM 4857 C CA . LEU A 1 601 ? -10.763 9.967 -16.154 1.00 28.41 601 LEU A CA 1
ATOM 4858 C C . LEU A 1 601 ? -10.242 10.669 -14.885 1.00 28.41 601 LEU A C 1
ATOM 4860 O O . LEU A 1 601 ? -9.100 10.453 -14.495 1.00 28.41 601 LEU A O 1
ATOM 4864 N N . ILE A 1 602 ? -11.090 11.423 -14.177 1.00 30.89 602 ILE A N 1
ATOM 4865 C CA . ILE A 1 602 ? -10.761 12.033 -12.874 1.00 30.89 602 ILE A CA 1
ATOM 4866 C C . ILE A 1 602 ? -10.831 11.024 -11.704 1.00 30.89 602 ILE A C 1
ATOM 4868 O O . ILE A 1 602 ? -10.219 11.255 -10.662 1.00 30.89 602 ILE A O 1
ATOM 4872 N N . PHE A 1 603 ? -11.530 9.890 -11.850 1.00 30.03 603 PHE A N 1
ATOM 4873 C CA . PHE A 1 603 ? -11.684 8.878 -10.790 1.00 30.03 603 PHE A CA 1
ATOM 4874 C C . PHE A 1 603 ? -10.836 7.603 -10.961 1.00 30.03 603 PHE A C 1
ATOM 4876 O O . PHE A 1 603 ? -10.753 6.810 -10.019 1.00 30.03 603 PHE A O 1
ATOM 4883 N N . VAL A 1 604 ? -10.144 7.418 -12.091 1.00 31.97 604 VAL A N 1
ATOM 4884 C CA . VAL A 1 604 ? -9.148 6.342 -12.293 1.00 31.97 604 VAL A CA 1
ATOM 4885 C C . VAL A 1 604 ? -7.729 6.846 -11.977 1.00 31.97 604 VAL A C 1
ATOM 4887 O O . VAL A 1 604 ? -6.787 6.633 -12.727 1.00 31.97 604 VAL A O 1
ATOM 4890 N N . CYS A 1 605 ? -7.556 7.508 -10.828 1.00 31.55 605 CYS A N 1
ATOM 4891 C CA . CYS A 1 605 ? -6.227 7.808 -10.286 1.00 31.55 605 CYS A CA 1
ATOM 4892 C C . CYS A 1 605 ? -6.233 7.861 -8.747 1.00 31.55 605 CYS A C 1
ATOM 4894 O O . CYS A 1 605 ? -6.263 8.917 -8.126 1.00 31.55 605 CYS A O 1
ATOM 4896 N N . LEU A 1 606 ? -6.238 6.675 -8.130 1.00 39.69 606 LEU A N 1
ATOM 4897 C CA . LEU A 1 606 ? -5.861 6.454 -6.726 1.00 39.69 606 LEU A CA 1
ATOM 4898 C C . LEU A 1 606 ? -4.947 5.220 -6.628 1.00 39.69 606 LEU A C 1
ATOM 4900 O O . LEU A 1 606 ? -5.210 4.283 -5.863 1.00 39.69 606 LEU A O 1
ATOM 4904 N N . ALA A 1 607 ? -3.894 5.233 -7.450 1.00 39.97 607 ALA A N 1
ATOM 4905 C CA . ALA A 1 607 ? -2.603 4.710 -7.017 1.00 39.97 607 ALA A CA 1
ATOM 4906 C C . ALA A 1 607 ? -2.125 5.543 -5.814 1.00 39.97 607 ALA A C 1
ATOM 4908 O O . ALA A 1 607 ? -2.534 6.695 -5.664 1.00 39.97 607 ALA A O 1
ATOM 4909 N N . GLU A 1 608 ? -1.307 4.961 -4.943 1.00 53.16 608 GLU A N 1
ATOM 4910 C CA . GLU A 1 608 ? -0.630 5.735 -3.897 1.00 53.16 608 GLU A CA 1
ATOM 4911 C C . GLU A 1 608 ? 0.438 6.582 -4.609 1.00 53.16 608 GLU A C 1
ATOM 4913 O O . GLU A 1 608 ? 1.205 6.039 -5.401 1.00 53.16 608 GLU A O 1
ATOM 4918 N N . ALA A 1 609 ? 0.405 7.907 -4.443 1.00 61.94 609 ALA A N 1
ATOM 4919 C CA . ALA A 1 609 ? 1.326 8.816 -5.130 1.00 61.94 609 ALA A CA 1
ATOM 4920 C C . ALA A 1 609 ? 2.660 8.928 -4.375 1.00 61.94 609 ALA A C 1
ATOM 4922 O O . ALA A 1 609 ? 3.706 9.126 -4.988 1.00 61.94 609 ALA A O 1
ATOM 4923 N N . ARG A 1 610 ? 2.599 8.689 -3.059 1.00 86.62 610 ARG A N 1
ATOM 4924 C CA . ARG A 1 610 ? 3.708 8.557 -2.117 1.00 86.62 610 ARG A CA 1
ATOM 4925 C C . ARG A 1 610 ? 4.941 7.873 -2.708 1.00 86.62 610 ARG A C 1
ATOM 4927 O O . ARG A 1 610 ? 4.912 6.691 -3.052 1.00 86.62 610 ARG A O 1
ATOM 4934 N N . VAL A 1 611 ? 6.070 8.573 -2.656 1.00 89.31 611 VAL A N 1
ATOM 4935 C CA . VAL A 1 611 ? 7.385 8.003 -2.964 1.00 89.31 611 VAL A CA 1
ATOM 4936 C C . VAL A 1 611 ? 7.932 7.303 -1.715 1.00 89.31 611 VAL A C 1
ATOM 4938 O O . VAL A 1 611 ? 8.253 7.954 -0.717 1.00 89.31 611 VAL A O 1
ATOM 4941 N N . ASP A 1 612 ? 8.029 5.972 -1.759 1.00 87.94 612 ASP A N 1
ATOM 4942 C CA . ASP A 1 612 ? 8.619 5.146 -0.695 1.00 87.94 612 ASP A CA 1
ATOM 4943 C C . ASP A 1 612 ? 10.143 5.004 -0.857 1.00 87.94 612 ASP A C 1
ATOM 4945 O O . ASP A 1 612 ? 10.640 4.475 -1.859 1.00 87.94 612 ASP A O 1
ATOM 4949 N N . PHE A 1 613 ? 10.894 5.382 0.175 1.00 86.88 613 PHE A N 1
ATOM 4950 C CA . PHE A 1 613 ? 12.311 5.056 0.361 1.00 86.88 613 PHE A CA 1
ATOM 4951 C C . PHE A 1 613 ? 12.461 4.037 1.505 1.00 86.88 613 PHE A C 1
ATOM 4953 O O . PHE A 1 613 ? 11.475 3.632 2.118 1.00 86.88 613 PHE A O 1
ATOM 4960 N N . GLU A 1 614 ? 13.680 3.560 1.777 1.00 82.56 614 GLU A N 1
ATOM 4961 C CA . GLU A 1 614 ? 13.883 2.550 2.830 1.00 82.56 614 GLU A CA 1
ATOM 4962 C C . GLU A 1 614 ? 13.638 3.126 4.233 1.00 82.56 614 GLU A C 1
ATOM 4964 O O . GLU A 1 614 ? 13.046 2.463 5.085 1.00 82.56 614 GLU A O 1
ATOM 4969 N N . ASN A 1 615 ? 14.050 4.377 4.458 1.00 87.75 615 ASN A N 1
ATOM 4970 C CA . ASN A 1 615 ? 14.013 5.027 5.766 1.00 87.75 615 ASN A CA 1
ATOM 4971 C C . ASN A 1 615 ? 13.159 6.309 5.779 1.00 87.75 615 ASN A C 1
ATOM 4973 O O . ASN A 1 615 ? 13.036 6.949 6.827 1.00 87.75 615 ASN A O 1
ATOM 4977 N N . SER A 1 616 ? 12.524 6.665 4.659 1.00 91.50 616 SER A N 1
ATOM 4978 C CA . SER A 1 616 ? 11.662 7.839 4.525 1.00 91.50 616 SER A CA 1
ATOM 4979 C C . SER A 1 616 ? 10.524 7.646 3.518 1.00 91.50 616 SER A C 1
ATOM 4981 O O . SER A 1 616 ? 10.484 6.682 2.752 1.00 91.50 616 SER A O 1
ATOM 4983 N N . LYS A 1 617 ? 9.564 8.573 3.548 1.00 93.06 617 LYS A N 1
ATOM 4984 C CA . LYS A 1 617 ? 8.404 8.656 2.654 1.00 93.06 617 LYS A CA 1
ATOM 4985 C C . LYS A 1 617 ? 8.173 10.119 2.277 1.00 93.06 617 LYS A C 1
ATOM 4987 O O . LYS A 1 617 ? 8.123 10.971 3.167 1.00 93.06 617 LYS A O 1
ATOM 4992 N N . ILE A 1 618 ? 8.006 10.407 0.986 1.00 94.56 618 ILE A N 1
ATOM 4993 C CA . ILE A 1 618 ? 7.512 11.705 0.496 1.00 94.56 618 ILE A CA 1
ATOM 4994 C C . ILE A 1 618 ? 6.043 11.529 0.121 1.00 94.56 618 ILE A C 1
ATOM 4996 O O . ILE A 1 618 ? 5.736 10.653 -0.679 1.00 94.56 618 ILE A O 1
ATOM 5000 N N . TYR A 1 619 ? 5.160 12.361 0.671 1.00 94.31 619 TYR A N 1
ATOM 5001 C CA . TYR A 1 619 ? 3.751 12.449 0.275 1.00 94.31 619 TYR A CA 1
ATOM 5002 C C . TYR A 1 619 ? 3.485 13.755 -0.479 1.00 94.31 619 TYR A C 1
ATOM 5004 O O . TYR A 1 619 ? 4.096 14.784 -0.159 1.00 94.31 619 TYR A O 1
ATOM 5012 N N . ASP A 1 620 ? 2.537 13.716 -1.414 1.00 92.75 620 ASP A N 1
ATOM 5013 C CA . ASP A 1 620 ? 2.132 14.858 -2.242 1.00 92.75 620 ASP A CA 1
ATOM 5014 C C . ASP A 1 620 ? 0.637 15.207 -2.138 1.00 92.75 620 ASP A C 1
ATOM 5016 O O . ASP A 1 620 ? -0.124 14.584 -1.395 1.00 92.75 620 ASP A O 1
ATOM 5020 N N . GLU A 1 621 ? 0.195 16.245 -2.855 1.00 88.94 621 GLU A N 1
ATOM 5021 C CA . GLU A 1 621 ? -1.185 16.742 -2.768 1.00 88.94 621 GLU A CA 1
ATOM 5022 C C . GLU A 1 621 ? -2.251 15.726 -3.224 1.00 88.94 621 GLU A C 1
ATOM 5024 O O . GLU A 1 621 ? -3.397 15.776 -2.758 1.00 88.94 621 GLU A O 1
ATOM 5029 N N . TYR A 1 622 ? -1.884 14.769 -4.081 1.00 88.12 622 TYR A N 1
ATOM 5030 C CA . TYR A 1 622 ? -2.769 13.721 -4.584 1.00 88.12 622 TYR A CA 1
ATOM 5031 C C . TYR A 1 622 ? -2.924 12.563 -3.586 1.00 88.12 622 TYR A C 1
ATOM 5033 O O . TYR A 1 622 ? -4.002 11.967 -3.543 1.00 88.12 622 TYR A O 1
ATOM 5041 N N . ASP A 1 623 ? -1.945 12.312 -2.705 1.00 88.19 623 ASP A N 1
ATOM 5042 C CA . ASP A 1 623 ? -2.126 11.402 -1.557 1.00 88.19 623 ASP A CA 1
ATOM 5043 C C . ASP A 1 623 ? -3.211 11.905 -0.589 1.00 88.19 623 ASP A C 1
ATOM 5045 O O . ASP A 1 623 ? -3.926 11.111 0.032 1.00 88.19 623 ASP A O 1
ATOM 5049 N N . PHE A 1 624 ? -3.363 13.228 -0.459 1.00 86.88 624 PHE A N 1
ATOM 5050 C CA . PHE A 1 624 ? -4.407 13.831 0.372 1.00 86.88 624 PHE A CA 1
ATOM 5051 C C . PHE A 1 624 ? -5.761 13.930 -0.352 1.00 86.88 624 PHE A C 1
ATOM 5053 O O . PHE A 1 624 ? -6.814 13.844 0.293 1.00 86.88 624 PHE A O 1
ATOM 5060 N N . LYS A 1 625 ? -5.767 14.093 -1.682 1.00 81.06 625 LYS A N 1
ATOM 5061 C CA . LYS A 1 625 ? -6.970 14.364 -2.486 1.00 81.06 625 LYS A CA 1
ATOM 5062 C C . LYS A 1 625 ? -8.042 13.273 -2.339 1.00 81.06 625 LYS A C 1
ATOM 5064 O O . LYS A 1 625 ? -7.824 12.087 -2.576 1.00 81.06 625 LYS A O 1
ATOM 5069 N N . GLY A 1 626 ? -9.240 13.678 -1.909 1.00 75.19 626 GLY A N 1
ATOM 5070 C CA . GLY A 1 626 ? -10.394 12.789 -1.684 1.00 75.19 626 GLY A CA 1
ATOM 5071 C C . GLY A 1 626 ? -10.309 11.858 -0.457 1.00 75.19 626 GLY A C 1
ATOM 5072 O O . GLY A 1 626 ? -11.331 11.261 -0.077 1.00 75.19 626 GLY A O 1
ATOM 5073 N N . GLN A 1 627 ? -9.144 11.760 0.196 1.00 77.44 627 GLN A N 1
ATOM 5074 C CA . GLN A 1 627 ? -8.965 11.045 1.461 1.00 77.44 627 GLN A CA 1
ATOM 5075 C C . GLN A 1 627 ? -9.401 11.927 2.634 1.00 77.44 627 GLN A C 1
ATOM 5077 O O . GLN A 1 627 ? -9.067 13.105 2.690 1.00 77.44 627 GLN A O 1
ATOM 5082 N N . SER A 1 628 ? -10.111 11.355 3.609 1.00 81.19 628 SER A N 1
ATOM 5083 C CA . SER A 1 628 ? -10.431 12.029 4.881 1.00 81.19 628 SER A CA 1
ATOM 5084 C C . SER A 1 628 ? -9.363 11.825 5.959 1.00 81.19 628 SER A C 1
ATOM 5086 O O . SER A 1 628 ? -9.309 12.569 6.934 1.00 81.19 628 SER A O 1
ATOM 5088 N N . THR A 1 629 ? -8.537 10.789 5.813 1.00 82.69 629 THR A N 1
ATOM 5089 C CA . THR A 1 629 ? -7.505 10.381 6.774 1.00 82.69 629 THR A CA 1
ATOM 5090 C C . THR A 1 629 ? -6.381 9.664 6.039 1.00 82.69 629 THR A C 1
ATOM 5092 O O . THR A 1 629 ? -6.654 8.712 5.307 1.00 82.69 629 THR A O 1
ATOM 5095 N N . ILE A 1 630 ? -5.142 10.088 6.262 1.00 87.50 630 ILE A N 1
ATOM 5096 C CA . ILE A 1 630 ? -3.918 9.484 5.724 1.00 87.50 630 ILE A CA 1
ATOM 5097 C C . ILE A 1 630 ? -3.185 8.848 6.912 1.00 87.50 630 ILE A C 1
ATOM 5099 O O . ILE A 1 630 ? -3.262 9.354 8.030 1.00 87.50 630 ILE A O 1
ATOM 5103 N N . THR A 1 631 ? -2.529 7.705 6.712 1.00 86.88 631 THR A N 1
ATOM 5104 C CA . THR A 1 631 ? -1.837 6.972 7.787 1.00 86.88 631 THR A CA 1
ATOM 5105 C C . THR A 1 631 ? -0.377 6.746 7.416 1.00 86.88 631 THR A C 1
ATOM 5107 O O . THR A 1 631 ? -0.085 6.186 6.362 1.00 86.88 631 THR A O 1
ATOM 5110 N N . ILE A 1 632 ? 0.532 7.171 8.290 1.00 86.38 632 ILE A N 1
ATOM 5111 C CA . ILE A 1 632 ? 1.972 6.943 8.174 1.00 86.38 632 ILE A CA 1
ATOM 5112 C C . ILE A 1 632 ? 2.331 5.772 9.090 1.00 86.38 632 ILE A C 1
ATOM 5114 O O . ILE A 1 632 ? 2.376 5.916 10.314 1.00 86.38 632 ILE A O 1
ATOM 5118 N N . THR A 1 633 ? 2.584 4.610 8.495 1.00 83.44 633 THR A N 1
ATOM 5119 C CA . THR A 1 633 ? 3.068 3.411 9.190 1.00 83.44 633 THR A CA 1
ATOM 5120 C C . THR A 1 633 ? 4.586 3.253 9.059 1.00 83.44 633 THR A C 1
ATOM 5122 O O . THR A 1 633 ? 5.223 3.823 8.164 1.00 83.44 633 THR A O 1
ATOM 5125 N N . ASP A 1 634 ? 5.149 2.437 9.953 1.00 77.81 634 ASP A N 1
ATOM 5126 C CA . ASP A 1 634 ? 6.485 1.814 9.885 1.00 77.81 634 ASP A CA 1
ATOM 5127 C C . ASP A 1 634 ? 7.704 2.742 10.076 1.00 77.81 634 ASP A C 1
ATOM 5129 O O . ASP A 1 634 ? 8.764 2.273 10.489 1.00 77.81 634 ASP A O 1
ATOM 5133 N N . LEU A 1 635 ? 7.560 4.059 9.885 1.00 84.12 635 LEU A N 1
ATOM 5134 C CA . LEU A 1 635 ? 8.633 5.036 10.132 1.00 84.12 635 LEU A CA 1
ATOM 5135 C C . LEU A 1 635 ? 8.712 5.495 11.598 1.00 84.12 635 LEU A C 1
ATOM 5137 O O . LEU A 1 635 ? 9.786 5.510 12.194 1.00 84.12 635 LEU A O 1
ATOM 5141 N N . CYS A 1 636 ? 7.575 5.860 12.194 1.00 86.88 636 CYS A N 1
ATOM 5142 C CA . CYS A 1 636 ? 7.503 6.571 13.482 1.00 86.88 636 CYS A CA 1
ATOM 5143 C C . CYS A 1 636 ? 7.419 5.652 14.719 1.00 86.88 636 CYS A C 1
ATOM 5145 O O . CYS A 1 636 ? 7.127 6.113 15.824 1.00 86.88 636 CYS A O 1
ATOM 5147 N N . GLY A 1 637 ? 7.672 4.348 14.538 1.00 82.00 637 GLY A N 1
ATOM 5148 C CA . GLY A 1 637 ? 7.554 3.328 15.586 1.00 82.00 637 GLY A CA 1
ATOM 5149 C C . GLY A 1 637 ? 8.455 3.577 16.795 1.00 82.00 637 GLY A C 1
ATOM 5150 O O . GLY A 1 637 ? 7.973 3.499 17.919 1.00 82.00 637 GLY A O 1
ATOM 5151 N N . ASP A 1 638 ? 9.716 3.944 16.555 1.00 84.75 638 ASP A N 1
ATOM 5152 C CA . ASP A 1 638 ? 10.658 4.387 17.591 1.00 84.75 638 ASP A CA 1
ATOM 5153 C C . ASP A 1 638 ? 10.612 5.925 17.704 1.00 84.75 638 ASP A C 1
ATOM 5155 O O . ASP A 1 638 ? 10.161 6.491 18.702 1.00 84.75 638 ASP A O 1
ATOM 5159 N N . SER A 1 639 ? 11.038 6.600 16.632 1.00 90.44 639 SER A N 1
ATOM 5160 C CA . SER A 1 639 ? 11.016 8.051 16.446 1.00 90.44 639 SER A CA 1
ATOM 5161 C C . SER A 1 639 ? 11.116 8.384 14.951 1.00 90.44 639 SER A C 1
ATOM 5163 O O . SER A 1 639 ? 11.808 7.688 14.203 1.00 90.44 639 SER A O 1
ATOM 5165 N N . CYS A 1 640 ? 10.444 9.443 14.505 1.00 94.25 640 CYS A N 1
ATOM 5166 C CA . CYS A 1 640 ? 10.581 10.009 13.162 1.00 94.25 640 CYS A CA 1
ATOM 5167 C C . CYS A 1 640 ? 10.609 11.543 13.203 1.00 94.25 640 CYS A C 1
ATOM 5169 O O . CYS A 1 640 ? 10.053 12.169 14.110 1.00 94.25 640 CYS A O 1
ATOM 5171 N N . HIS A 1 641 ? 11.241 12.138 12.195 1.00 95.19 641 HIS A N 1
ATOM 5172 C CA . HIS A 1 641 ? 11.222 13.572 11.928 1.00 95.19 641 HIS A CA 1
ATOM 5173 C C . HIS A 1 641 ? 10.339 13.849 10.709 1.00 95.19 641 HIS A C 1
ATOM 5175 O O . HIS A 1 641 ? 10.406 13.146 9.700 1.00 95.19 641 HIS A O 1
ATOM 5181 N N . ILE A 1 642 ? 9.504 14.878 10.812 1.00 96.50 642 ILE A N 1
ATOM 5182 C CA . ILE A 1 642 ? 8.550 15.280 9.779 1.00 96.50 642 ILE A CA 1
ATOM 5183 C C . ILE A 1 642 ? 8.868 16.710 9.344 1.00 96.50 642 ILE A C 1
ATOM 5185 O O . ILE A 1 642 ? 8.839 17.626 10.167 1.00 96.50 642 ILE A O 1
ATOM 5189 N N . TYR A 1 643 ? 9.120 16.900 8.053 1.00 97.50 643 TYR A N 1
ATOM 5190 C CA . TYR A 1 643 ? 9.364 18.191 7.414 1.00 97.50 643 TYR A CA 1
ATOM 5191 C C . TYR A 1 643 ? 8.300 18.442 6.344 1.00 97.50 643 TYR A C 1
ATOM 5193 O O . TYR A 1 643 ? 7.858 17.512 5.670 1.00 97.50 643 TYR A O 1
ATOM 5201 N N . ALA A 1 644 ? 7.904 19.699 6.156 1.00 97.50 644 ALA A N 1
ATOM 5202 C CA . ALA A 1 644 ? 6.928 20.070 5.138 1.00 97.50 644 ALA A CA 1
ATOM 5203 C C . ALA A 1 644 ? 7.362 21.315 4.357 1.00 97.50 644 ALA A C 1
ATOM 5205 O O . ALA A 1 644 ? 7.925 22.250 4.932 1.00 97.50 644 ALA A O 1
ATOM 5206 N N . SER A 1 645 ? 7.055 21.341 3.062 1.00 96.81 645 SER A N 1
ATOM 5207 C CA . SER A 1 645 ? 7.033 22.541 2.219 1.00 96.81 645 SER A CA 1
ATOM 5208 C C . SER A 1 645 ? 5.642 22.684 1.609 1.00 96.81 645 SER A C 1
ATOM 5210 O O . SER A 1 645 ? 4.997 21.690 1.277 1.00 96.81 645 SER A O 1
ATOM 5212 N N . ILE A 1 646 ? 5.170 23.921 1.500 1.00 95.94 646 ILE A N 1
ATOM 5213 C CA . ILE A 1 646 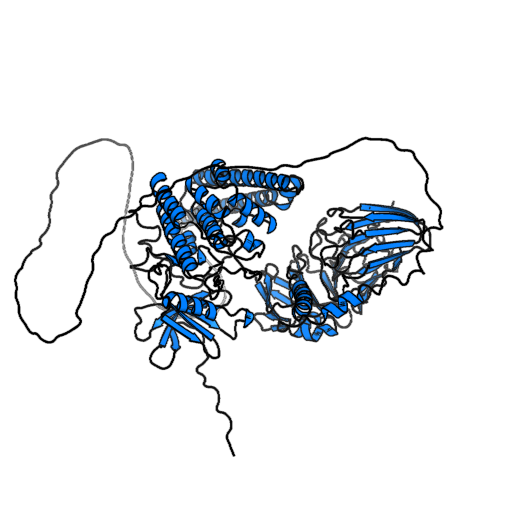? 3.871 24.288 0.932 1.00 95.94 646 ILE A CA 1
ATOM 5214 C C . ILE A 1 646 ? 4.024 25.596 0.176 1.00 95.94 646 ILE A C 1
ATOM 5216 O O . ILE A 1 646 ? 4.881 26.418 0.499 1.00 95.94 646 ILE A O 1
ATOM 5220 N N . THR A 1 647 ? 3.137 25.838 -0.777 1.00 93.75 647 THR A N 1
ATOM 5221 C CA . THR A 1 647 ? 3.079 27.138 -1.443 1.00 93.75 647 THR A CA 1
ATOM 5222 C C . THR A 1 647 ? 2.172 28.124 -0.682 1.00 93.75 647 THR A C 1
ATOM 5224 O O . THR A 1 647 ? 1.281 27.688 0.060 1.00 93.75 647 THR A O 1
ATOM 5227 N N . PRO A 1 648 ? 2.344 29.455 -0.837 1.00 91.12 648 PRO A N 1
ATOM 5228 C CA . PRO A 1 648 ? 1.520 30.450 -0.138 1.00 91.12 648 PRO A CA 1
ATOM 5229 C C . PRO A 1 648 ? 0.014 30.280 -0.382 1.00 91.12 648 PRO A C 1
ATOM 5231 O O . PRO A 1 648 ? -0.799 30.450 0.526 1.00 91.12 648 PRO A O 1
ATOM 5234 N N . GLU A 1 649 ? -0.350 29.883 -1.601 1.00 89.94 649 GLU A N 1
ATOM 5235 C CA . GLU A 1 649 ? -1.721 29.656 -2.058 1.00 89.94 649 GLU A CA 1
ATOM 5236 C C . GLU A 1 649 ? -2.329 28.388 -1.416 1.00 89.94 649 GLU A C 1
ATOM 5238 O O . GLU A 1 649 ? -3.540 28.324 -1.173 1.00 89.94 649 GLU A O 1
ATOM 5243 N N . SER A 1 650 ? -1.475 27.414 -1.078 1.00 92.25 650 SER A N 1
ATOM 5244 C CA . SER A 1 650 ? -1.825 26.112 -0.490 1.00 92.25 650 SER A CA 1
ATOM 5245 C C . SER A 1 650 ? -1.945 26.138 1.036 1.00 92.25 650 SER A C 1
ATOM 5247 O O . SER A 1 650 ? -2.556 25.245 1.624 1.00 92.25 650 SER A O 1
ATOM 5249 N N . LYS A 1 651 ? -1.440 27.184 1.706 1.00 92.81 651 LYS A N 1
ATOM 5250 C CA . LYS A 1 651 ? -1.448 27.316 3.177 1.00 92.81 651 LYS A CA 1
ATOM 5251 C C . LYS A 1 651 ? -2.820 27.069 3.810 1.00 92.81 651 LYS A C 1
ATOM 5253 O O . LYS A 1 651 ? -2.914 26.328 4.783 1.00 92.81 651 LYS A O 1
ATOM 5258 N N . LYS A 1 652 ? -3.886 27.615 3.215 1.00 90.00 652 LYS A N 1
ATOM 5259 C CA . LYS A 1 652 ? -5.283 27.434 3.662 1.00 90.00 652 LYS A CA 1
ATOM 5260 C C . LYS A 1 652 ? -5.743 25.968 3.681 1.00 90.00 652 LYS A C 1
ATOM 5262 O O . LYS A 1 652 ? -6.565 25.603 4.513 1.00 90.00 652 LYS A O 1
ATOM 5267 N N . PHE A 1 653 ? -5.219 25.139 2.779 1.00 91.12 653 PHE A N 1
ATOM 5268 C CA . PHE A 1 653 ? -5.523 23.713 2.699 1.00 91.12 653 PHE A CA 1
ATOM 5269 C C . PHE A 1 653 ? -4.605 22.907 3.629 1.00 91.12 653 PHE A C 1
ATOM 5271 O O . PHE A 1 653 ? -5.072 22.020 4.341 1.00 91.12 653 PHE A O 1
ATOM 5278 N N . ALA A 1 654 ? -3.321 23.263 3.710 1.00 92.50 654 ALA A N 1
ATOM 5279 C CA . ALA A 1 654 ? -2.356 22.625 4.606 1.00 92.50 654 ALA A CA 1
ATOM 5280 C C . ALA A 1 654 ? -2.666 22.839 6.104 1.00 92.50 654 ALA A C 1
ATOM 5282 O O . ALA A 1 654 ? -2.342 21.978 6.921 1.00 92.50 654 ALA A O 1
ATOM 5283 N N . THR A 1 655 ? -3.348 23.929 6.481 1.00 94.06 655 THR A N 1
ATOM 5284 C CA . THR A 1 655 ? -3.894 24.121 7.842 1.00 94.06 655 THR A CA 1
ATOM 5285 C C . THR A 1 655 ? -4.964 23.076 8.197 1.00 94.06 655 THR A C 1
ATOM 5287 O O . THR A 1 655 ? -5.102 22.699 9.356 1.00 94.06 655 THR A O 1
ATOM 5290 N N . ASN A 1 656 ? -5.681 22.547 7.202 1.00 91.88 656 ASN A N 1
ATOM 5291 C CA . ASN A 1 656 ? -6.720 21.525 7.368 1.00 91.88 656 ASN A CA 1
ATOM 5292 C C . ASN A 1 656 ? -6.178 20.077 7.321 1.00 91.88 656 ASN A C 1
ATOM 5294 O O . ASN A 1 656 ? -6.962 19.129 7.417 1.00 91.88 656 ASN A O 1
ATOM 5298 N N . LEU A 1 657 ? -4.859 19.896 7.167 1.00 93.19 657 LEU A N 1
ATOM 5299 C CA . LEU A 1 657 ? -4.162 18.610 7.257 1.00 93.19 657 LEU A CA 1
ATOM 5300 C C . LEU A 1 657 ? -3.548 18.480 8.658 1.00 93.19 657 LEU A C 1
ATOM 5302 O O . LEU A 1 657 ? -2.542 19.119 8.941 1.00 93.19 657 LEU A O 1
ATOM 5306 N N . LEU A 1 658 ? -4.158 17.690 9.544 1.00 93.75 658 LEU A N 1
ATOM 5307 C CA . LEU A 1 658 ? -3.891 17.691 10.989 1.00 93.75 658 LEU A CA 1
ATOM 5308 C C . LEU A 1 658 ? -3.289 16.370 11.490 1.00 93.75 658 LEU A C 1
ATOM 5310 O O . LEU A 1 658 ? -4.001 15.366 11.592 1.00 93.75 658 LEU A O 1
ATOM 5314 N N . PHE A 1 659 ? -2.013 16.385 11.885 1.00 94.75 659 PHE A N 1
ATOM 5315 C CA . PHE A 1 659 ? -1.363 15.287 12.608 1.00 94.75 659 PHE A CA 1
ATOM 5316 C C . PHE A 1 659 ? -2.076 15.020 13.936 1.00 94.75 659 PHE A C 1
ATOM 5318 O O . PHE A 1 659 ? -2.264 15.937 14.736 1.00 94.75 659 PHE A O 1
ATOM 5325 N N . GLN A 1 660 ? -2.446 13.765 14.186 1.00 89.19 660 GLN A N 1
ATOM 5326 C CA . GLN A 1 660 ? -3.030 13.320 15.449 1.00 89.19 660 GLN A CA 1
ATOM 5327 C C . GLN A 1 660 ? -1.913 12.895 16.409 1.00 89.19 660 GLN A C 1
ATOM 5329 O O . GLN A 1 660 ? -1.320 11.832 16.237 1.00 89.19 660 GLN A O 1
ATOM 5334 N N . LEU A 1 661 ? -1.617 13.719 17.418 1.00 88.00 661 LEU A N 1
ATOM 5335 C CA . LEU A 1 661 ? -0.562 13.464 18.403 1.00 88.00 661 LEU A CA 1
ATOM 5336 C C . LEU A 1 661 ? -1.156 13.291 19.814 1.00 88.00 661 LEU A C 1
ATOM 5338 O O . LEU A 1 661 ? -2.190 13.885 20.125 1.00 88.00 661 LEU A O 1
ATOM 5342 N N . PRO A 1 662 ? -0.478 12.585 20.742 1.00 77.12 662 PRO A N 1
ATOM 5343 C CA . PRO A 1 662 ? -0.948 12.438 22.128 1.00 77.12 662 PRO A CA 1
ATOM 5344 C C . PRO A 1 662 ? -1.128 13.758 22.903 1.00 77.12 662 PRO A C 1
ATOM 5346 O O . PRO A 1 662 ? -1.774 13.771 23.946 1.00 77.12 662 PRO A O 1
ATOM 5349 N N . LYS A 1 663 ? -0.544 14.863 22.414 1.00 78.31 663 LYS A N 1
ATOM 5350 C CA . LYS A 1 663 ? -0.635 16.210 23.006 1.00 78.31 663 LYS A CA 1
ATOM 5351 C C . LYS A 1 663 ? -1.620 17.145 22.278 1.00 78.31 663 LYS A C 1
ATOM 5353 O O . LYS A 1 663 ? -1.692 18.316 22.635 1.00 78.31 663 LYS A O 1
ATOM 5358 N N . GLY A 1 664 ? -2.356 16.659 21.275 1.00 85.81 664 GLY A N 1
ATOM 5359 C CA . GLY A 1 664 ? -3.286 17.453 20.465 1.00 85.81 664 GLY A CA 1
ATOM 5360 C C . GLY A 1 664 ? -3.010 17.347 18.964 1.00 85.81 664 GLY A C 1
ATOM 5361 O O . GLY A 1 664 ? -2.417 16.377 18.497 1.00 85.81 664 GLY A O 1
ATOM 5362 N N . PHE A 1 665 ? -3.443 18.355 18.207 1.00 90.00 665 PHE A N 1
ATOM 5363 C CA . PHE A 1 665 ? -3.267 18.412 16.756 1.00 90.00 665 PHE A CA 1
ATOM 5364 C C . PHE A 1 665 ? -2.196 19.436 16.366 1.00 90.00 665 PHE A C 1
ATOM 5366 O O . PHE A 1 665 ? -2.056 20.468 17.018 1.00 90.00 665 PHE A O 1
ATOM 5373 N N . VAL A 1 666 ? -1.471 19.157 15.284 1.00 95.31 666 VAL A N 1
ATOM 5374 C CA . VAL A 1 666 ? -0.542 20.086 14.615 1.00 95.31 666 VAL A CA 1
ATOM 5375 C C . VAL A 1 666 ? -0.862 20.032 13.125 1.00 95.31 666 VAL A C 1
ATOM 5377 O O . VAL A 1 666 ? -1.050 18.932 12.606 1.00 95.31 666 VAL A O 1
ATOM 5380 N N . SER A 1 667 ? -0.951 21.164 12.425 1.00 96.50 667 SER A N 1
ATOM 5381 C CA . SER A 1 667 ? -1.220 21.152 10.983 1.00 96.50 667 SER A CA 1
ATOM 5382 C C . SER A 1 667 ? 0.046 21.017 10.132 1.00 96.50 667 SER A C 1
ATOM 5384 O O . SER A 1 6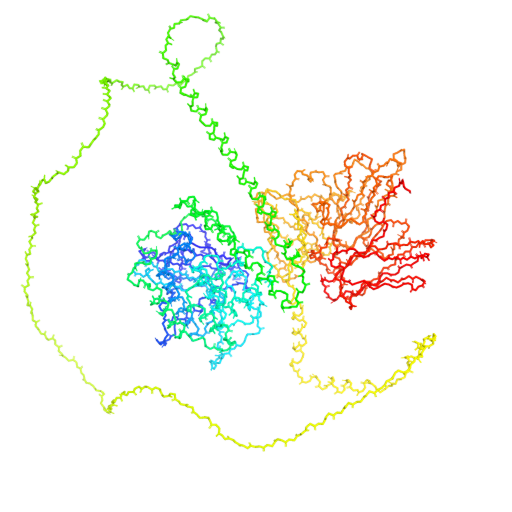67 ? 1.147 21.352 10.569 1.00 96.50 667 SER A O 1
ATOM 5386 N N . VAL A 1 668 ? -0.093 20.567 8.882 1.00 96.25 668 VAL A N 1
ATOM 5387 C CA . VAL A 1 668 ? 1.012 20.567 7.905 1.00 96.25 668 VAL A CA 1
ATOM 5388 C C . VAL A 1 668 ? 1.492 21.996 7.628 1.00 96.25 668 VAL A C 1
ATOM 5390 O O . VAL A 1 668 ? 2.693 22.208 7.472 1.00 96.25 668 VAL A O 1
ATOM 5393 N N . ALA A 1 669 ? 0.597 22.991 7.669 1.00 96.31 669 ALA A N 1
ATOM 5394 C CA . ALA A 1 669 ? 0.989 24.400 7.615 1.00 96.31 669 ALA A CA 1
ATOM 5395 C C . ALA A 1 669 ? 1.840 24.827 8.827 1.00 96.31 669 ALA A C 1
ATOM 5397 O O . ALA A 1 669 ? 2.815 25.553 8.644 1.00 96.31 669 ALA A O 1
ATOM 5398 N N . ASP A 1 670 ? 1.527 24.349 10.038 1.00 96.81 670 ASP A N 1
ATOM 5399 C CA . ASP A 1 670 ? 2.324 24.638 11.240 1.00 96.81 670 ASP A CA 1
ATOM 5400 C C . ASP A 1 670 ? 3.702 23.978 11.187 1.00 96.81 670 ASP A C 1
ATOM 5402 O O . ASP A 1 670 ? 4.655 24.541 11.715 1.00 96.81 670 ASP A O 1
ATOM 5406 N N . VAL A 1 671 ? 3.828 22.793 10.571 1.00 97.56 671 VAL A N 1
ATOM 5407 C CA . VAL A 1 671 ? 5.130 22.139 10.343 1.00 97.56 671 VAL A CA 1
ATOM 5408 C C . VAL A 1 671 ? 5.928 22.880 9.272 1.00 97.56 671 VAL A C 1
ATOM 5410 O O . VAL A 1 671 ? 7.106 23.155 9.480 1.00 97.56 671 VAL A O 1
ATOM 5413 N N . ALA A 1 672 ? 5.304 23.262 8.156 1.00 96.75 672 ALA A N 1
ATOM 5414 C CA . ALA A 1 672 ? 5.991 23.980 7.084 1.00 96.75 672 ALA A CA 1
ATOM 5415 C C . ALA A 1 672 ? 6.456 25.386 7.505 1.00 96.75 672 ALA A C 1
ATOM 5417 O O . ALA A 1 672 ? 7.487 25.860 7.030 1.00 96.75 672 ALA A O 1
ATOM 5418 N N . ALA A 1 673 ? 5.733 26.021 8.434 1.00 95.94 673 ALA A N 1
ATOM 5419 C CA . ALA A 1 673 ? 6.100 27.296 9.043 1.00 95.94 673 ALA A CA 1
ATOM 5420 C C . ALA A 1 673 ? 7.264 27.206 10.053 1.00 95.94 673 ALA A C 1
ATOM 5422 O O . ALA A 1 673 ? 7.735 28.247 10.511 1.00 95.94 673 ALA A O 1
ATOM 5423 N N . ARG A 1 674 ? 7.763 26.006 10.397 1.00 95.94 674 ARG A N 1
ATOM 5424 C CA . ARG A 1 674 ? 8.952 25.831 11.254 1.00 95.94 674 ARG A CA 1
ATOM 5425 C C . ARG A 1 674 ? 10.231 26.051 10.456 1.00 95.94 674 ARG A C 1
ATOM 5427 O O . ARG A 1 674 ? 10.984 25.120 10.179 1.00 95.94 674 ARG A O 1
ATOM 5434 N N . VAL A 1 675 ? 10.457 27.291 10.060 1.00 94.44 675 VAL A N 1
ATOM 5435 C CA . VAL A 1 675 ? 11.604 27.695 9.256 1.00 94.44 675 VAL A CA 1
ATOM 5436 C C . VAL A 1 675 ? 12.312 28.860 9.934 1.00 94.44 675 VAL A C 1
ATOM 5438 O O . VAL A 1 675 ? 11.669 29.825 10.347 1.00 94.44 675 VAL A O 1
ATOM 5441 N N . ASP A 1 676 ? 13.633 28.769 10.074 1.00 92.06 676 ASP A N 1
ATOM 5442 C CA . ASP A 1 676 ? 14.434 29.894 10.540 1.00 92.06 676 ASP A CA 1
ATOM 5443 C C . ASP A 1 676 ? 14.303 31.055 9.536 1.00 92.06 676 ASP A C 1
ATOM 5445 O O . ASP A 1 676 ? 14.549 30.865 8.339 1.00 92.06 676 ASP A O 1
ATOM 5449 N N . PRO A 1 677 ? 13.905 32.264 9.972 1.00 88.56 677 PRO A N 1
ATOM 5450 C CA . PRO A 1 677 ? 13.583 33.345 9.049 1.00 88.56 677 PRO A CA 1
ATOM 5451 C C . PRO A 1 677 ? 14.804 33.851 8.269 1.00 88.56 677 PRO A C 1
ATOM 5453 O O . PRO A 1 677 ? 14.624 34.378 7.166 1.00 88.56 677 PRO A O 1
ATOM 5456 N N . SER A 1 678 ? 16.017 33.679 8.811 1.00 87.06 678 SER A N 1
ATOM 5457 C CA . SER A 1 678 ? 17.264 34.233 8.273 1.00 87.06 678 SER A CA 1
ATOM 5458 C C . SER A 1 678 ? 17.996 33.280 7.321 1.00 87.06 678 SER A C 1
ATOM 5460 O O . SER A 1 678 ? 18.407 33.691 6.242 1.00 87.06 678 SER A O 1
ATOM 5462 N N . THR A 1 679 ? 18.096 32.001 7.683 1.00 89.38 679 THR A N 1
ATOM 5463 C CA . THR A 1 679 ? 18.835 30.961 6.942 1.00 89.38 679 THR A CA 1
ATOM 5464 C C . THR A 1 679 ? 17.935 30.074 6.081 1.00 89.38 679 THR A C 1
ATOM 5466 O O . THR A 1 679 ? 18.426 29.369 5.206 1.00 89.38 679 THR A O 1
ATOM 5469 N N . LYS A 1 680 ? 16.619 30.084 6.336 1.00 94.25 680 LYS A N 1
ATOM 5470 C CA . LYS A 1 680 ? 15.610 29.134 5.823 1.00 94.25 680 LYS A CA 1
ATOM 5471 C C . LYS A 1 680 ? 15.795 27.677 6.255 1.00 94.25 680 LYS A C 1
ATOM 5473 O O . LYS A 1 680 ? 15.199 26.781 5.650 1.00 94.25 680 LYS A O 1
ATOM 5478 N N . GLN A 1 681 ? 16.573 27.420 7.306 1.00 94.25 681 GLN A N 1
ATOM 5479 C CA . GLN A 1 681 ? 16.720 26.075 7.859 1.00 94.25 681 GLN A CA 1
ATOM 5480 C C . GLN A 1 681 ? 15.385 25.600 8.459 1.00 94.25 681 GLN A C 1
ATOM 5482 O O . GLN A 1 681 ? 14.773 26.298 9.268 1.00 94.25 681 GLN A O 1
ATOM 5487 N N . LYS A 1 682 ? 14.905 24.421 8.055 1.00 94.94 682 LYS A N 1
ATOM 5488 C CA . LYS A 1 682 ? 13.663 23.823 8.556 1.00 94.94 682 LYS A CA 1
ATOM 5489 C C . LYS A 1 682 ? 13.903 23.043 9.841 1.00 94.94 682 LYS A C 1
ATOM 5491 O O . LYS A 1 682 ? 14.768 22.171 9.902 1.00 94.94 682 LYS A O 1
ATOM 5496 N N . GLN A 1 683 ? 13.046 23.274 10.826 1.00 93.56 683 GLN A N 1
ATOM 5497 C CA . GLN A 1 683 ? 12.902 22.410 11.992 1.00 93.56 683 GLN A CA 1
ATOM 5498 C C . GLN A 1 683 ? 11.814 21.365 11.712 1.00 93.56 683 GLN A C 1
ATOM 5500 O O . GLN A 1 683 ? 10.868 21.609 10.962 1.00 93.56 683 GLN A O 1
ATOM 5505 N N . PHE A 1 684 ? 11.924 20.200 12.337 1.00 94.38 684 PHE A N 1
ATOM 5506 C CA . PHE A 1 684 ? 10.973 19.106 12.163 1.00 94.38 684 PHE A CA 1
ATOM 5507 C C . PHE A 1 684 ? 9.832 19.139 13.193 1.00 94.38 684 PHE A C 1
ATOM 5509 O O . PHE A 1 684 ? 9.870 19.817 14.225 1.00 94.38 684 PHE A O 1
ATOM 5516 N N . LEU A 1 685 ? 8.794 18.353 12.924 1.00 95.44 685 LEU A N 1
ATOM 5517 C CA . LEU A 1 685 ? 7.942 17.769 13.952 1.00 95.44 685 LEU A CA 1
ATOM 5518 C C . LEU A 1 685 ? 8.500 16.385 14.312 1.00 95.44 685 LEU A C 1
ATOM 5520 O O . LEU A 1 685 ? 8.522 15.484 13.479 1.00 95.44 685 LEU A O 1
ATOM 5524 N N . GLU A 1 686 ? 8.968 16.235 15.550 1.00 93.69 686 GLU A N 1
ATOM 5525 C CA . GLU A 1 686 ? 9.395 14.952 16.116 1.00 93.69 686 GLU A CA 1
ATOM 5526 C C . GLU A 1 686 ? 8.169 14.165 16.599 1.00 93.69 686 GLU A C 1
ATOM 5528 O O . GLU A 1 686 ? 7.325 14.705 17.324 1.00 93.69 686 GLU A O 1
ATOM 5533 N N . VAL A 1 687 ? 8.065 12.891 16.214 1.00 92.94 687 VAL A N 1
ATOM 5534 C CA . VAL A 1 687 ? 6.996 11.987 16.662 1.00 92.94 687 VAL A CA 1
ATOM 5535 C C . VAL A 1 687 ? 7.607 10.670 17.130 1.00 92.94 687 VAL A C 1
ATOM 5537 O O . VAL A 1 687 ? 8.277 9.984 16.363 1.00 92.94 687 VAL A O 1
ATOM 5540 N N . ASN A 1 688 ? 7.353 10.314 18.393 1.00 90.00 688 ASN A N 1
ATOM 5541 C CA . ASN A 1 688 ? 8.004 9.202 19.093 1.00 90.00 688 ASN A CA 1
ATOM 5542 C C . ASN A 1 688 ? 7.002 8.121 19.506 1.00 90.00 688 ASN A C 1
ATOM 5544 O O . ASN A 1 688 ? 5.845 8.428 19.801 1.00 90.00 688 ASN A O 1
ATOM 5548 N N . ASN A 1 689 ? 7.461 6.869 19.581 1.00 84.38 689 ASN A N 1
ATOM 5549 C CA . ASN A 1 689 ? 6.695 5.698 20.029 1.00 84.38 689 ASN A CA 1
ATOM 5550 C C . ASN A 1 689 ? 5.324 5.537 19.331 1.00 84.38 689 ASN A C 1
ATOM 5552 O O . ASN A 1 689 ? 4.342 5.137 19.957 1.00 84.38 689 ASN A O 1
ATOM 5556 N N . THR A 1 690 ? 5.228 5.898 18.046 1.00 82.56 690 THR A N 1
ATOM 5557 C CA . THR A 1 690 ? 3.961 6.015 17.305 1.00 82.56 690 THR A CA 1
ATOM 5558 C C . THR A 1 690 ? 4.003 5.141 16.049 1.00 82.56 690 THR A C 1
ATOM 5560 O O . THR A 1 690 ? 4.281 5.606 14.948 1.00 82.56 690 THR A O 1
ATOM 5563 N N . ALA A 1 691 ? 3.702 3.847 16.200 1.00 78.69 691 ALA A N 1
ATOM 5564 C CA . ALA A 1 691 ? 3.754 2.862 15.108 1.00 78.69 691 ALA A CA 1
ATOM 5565 C C . ALA A 1 691 ? 2.847 3.181 13.895 1.00 78.69 691 ALA A C 1
ATOM 5567 O O . ALA A 1 691 ? 3.080 2.679 12.796 1.00 78.69 691 ALA A O 1
ATOM 5568 N N . SER A 1 692 ? 1.819 4.011 14.092 1.00 83.00 692 SER A N 1
ATOM 5569 C CA . SER A 1 692 ? 0.877 4.457 13.064 1.00 83.00 692 SER A CA 1
ATOM 5570 C C . SER A 1 692 ? 0.423 5.886 13.374 1.00 83.00 692 SER A C 1
ATOM 5572 O O . SER A 1 692 ? -0.476 6.084 14.193 1.00 83.00 692 SER A O 1
ATOM 5574 N N . LEU A 1 693 ? 1.028 6.881 12.726 1.00 88.06 693 LEU A N 1
ATOM 5575 C CA . LEU A 1 693 ? 0.641 8.288 12.854 1.00 88.06 693 LEU A CA 1
ATOM 5576 C C . LEU A 1 693 ? -0.503 8.611 11.882 1.00 88.06 693 LEU A C 1
ATOM 5578 O O . LEU A 1 693 ? -0.382 8.375 10.680 1.00 88.06 693 LEU A O 1
ATOM 5582 N N . LEU A 1 694 ? -1.605 9.172 12.386 1.00 88.88 694 LEU A N 1
ATOM 5583 C CA . LEU A 1 694 ? -2.718 9.632 11.551 1.00 88.88 694 LEU A CA 1
ATOM 5584 C C . LEU A 1 694 ? -2.562 11.108 11.166 1.00 88.88 694 LEU A C 1
ATOM 5586 O O . LEU A 1 694 ? -2.235 11.944 12.007 1.00 88.88 694 LEU A O 1
ATOM 5590 N N . ILE A 1 695 ? -2.909 11.433 9.922 1.00 90.81 695 ILE A N 1
ATOM 5591 C CA . ILE A 1 695 ? -3.196 12.795 9.462 1.00 90.81 695 ILE A CA 1
ATOM 5592 C C . ILE A 1 695 ? -4.684 12.862 9.126 1.00 90.81 695 ILE A C 1
ATOM 5594 O O . ILE A 1 695 ? -5.172 12.122 8.273 1.00 90.81 695 ILE A O 1
ATOM 5598 N N . SER A 1 696 ? -5.410 13.757 9.780 1.00 88.75 696 SER A N 1
ATOM 5599 C CA . SER A 1 696 ? -6.809 14.067 9.468 1.00 88.75 696 SER A CA 1
ATOM 5600 C C . SER A 1 696 ? -6.832 15.075 8.321 1.00 88.75 696 SER A C 1
ATOM 5602 O O . SER A 1 696 ? -6.211 16.124 8.448 1.00 88.75 696 SER A O 1
ATOM 5604 N N . ASN A 1 697 ? -7.542 14.803 7.228 1.00 89.06 697 ASN A N 1
ATOM 5605 C CA . ASN A 1 697 ? -7.724 15.767 6.143 1.00 89.06 697 ASN A CA 1
ATOM 5606 C C . ASN A 1 697 ? -9.150 16.327 6.181 1.00 89.06 697 ASN A C 1
ATOM 5608 O O . ASN A 1 697 ? -10.099 15.659 5.768 1.00 89.06 697 ASN A O 1
ATOM 5612 N N . ALA A 1 698 ? -9.306 17.566 6.652 1.00 85.25 698 ALA A N 1
ATOM 5613 C CA . ALA A 1 698 ? -10.594 18.257 6.628 1.00 85.25 698 ALA A CA 1
ATOM 5614 C C . ALA A 1 698 ? -10.956 18.819 5.232 1.00 85.25 698 ALA A C 1
ATOM 5616 O O . ALA A 1 698 ? -12.113 19.161 4.999 1.00 85.25 698 ALA A O 1
ATOM 5617 N N . ASN A 1 699 ? -10.032 18.820 4.261 1.00 80.50 699 ASN A N 1
ATOM 5618 C CA . ASN A 1 699 ? -10.293 19.175 2.857 1.00 80.50 699 ASN A CA 1
ATOM 5619 C C . ASN A 1 699 ? -10.949 18.028 2.052 1.00 80.50 699 ASN A C 1
ATOM 5621 O O . ASN A 1 699 ? -10.801 17.988 0.838 1.00 80.50 699 ASN A O 1
ATOM 5625 N N . ALA A 1 700 ? -11.648 17.068 2.673 1.00 55.69 700 ALA A N 1
ATOM 5626 C CA . ALA A 1 700 ? -11.979 15.746 2.100 1.00 55.69 700 ALA A CA 1
ATOM 5627 C C . ALA A 1 700 ? -12.903 15.694 0.845 1.00 55.69 700 ALA A C 1
ATOM 5629 O O . ALA A 1 700 ? -13.368 14.608 0.480 1.00 55.69 700 ALA A O 1
ATOM 5630 N N . GLN A 1 701 ? -13.193 16.838 0.212 1.00 58.72 701 GLN A N 1
ATOM 5631 C CA . GLN A 1 701 ? -13.879 16.998 -1.086 1.00 58.72 701 GLN A CA 1
ATOM 5632 C C . GLN A 1 701 ? -13.244 18.091 -1.985 1.00 58.72 701 GLN A C 1
ATOM 5634 O O . GLN A 1 701 ? -13.744 18.341 -3.077 1.00 58.72 701 GLN A O 1
ATOM 5639 N N . ASN A 1 702 ? -12.165 18.737 -1.533 1.00 63.16 702 ASN A N 1
ATOM 5640 C CA . ASN A 1 702 ? -11.453 19.829 -2.204 1.00 63.16 702 ASN A CA 1
ATOM 5641 C C . ASN A 1 702 ? -10.005 19.400 -2.512 1.00 63.16 702 ASN A C 1
ATOM 5643 O O . ASN A 1 702 ? -9.546 18.350 -2.055 1.00 63.16 702 ASN A O 1
ATOM 5647 N N . ASP A 1 703 ? -9.269 20.229 -3.251 1.00 69.75 703 ASP A N 1
ATOM 5648 C CA . ASP A 1 703 ? -7.823 20.066 -3.418 1.00 69.75 703 ASP A CA 1
ATOM 5649 C C . ASP A 1 703 ? -7.053 20.313 -2.111 1.00 69.75 703 ASP A C 1
ATOM 5651 O O . ASP A 1 703 ? -7.487 21.077 -1.245 1.00 69.75 703 ASP A O 1
ATOM 5655 N N . ALA A 1 704 ? -5.897 19.657 -1.979 1.00 74.00 704 ALA A N 1
ATOM 5656 C CA . ALA A 1 704 ? -4.962 19.870 -0.874 1.00 74.00 704 ALA A CA 1
ATOM 5657 C C . ALA A 1 704 ? -3.929 20.975 -1.171 1.00 74.00 704 ALA A C 1
ATOM 5659 O O . ALA A 1 704 ? -3.352 21.521 -0.232 1.00 74.00 704 ALA A O 1
ATOM 5660 N N . GLY A 1 705 ? -3.743 21.329 -2.449 1.00 84.12 705 GLY A N 1
ATOM 5661 C CA . GLY A 1 705 ? -2.755 22.295 -2.927 1.00 84.12 705 GLY A CA 1
ATOM 5662 C C . GLY A 1 705 ? -1.316 21.759 -2.856 1.00 84.12 705 GLY A C 1
ATOM 5663 O O . GLY A 1 705 ? -1.021 20.957 -1.969 1.00 84.12 705 GLY A O 1
ATOM 5664 N N . PRO A 1 706 ? -0.403 22.208 -3.741 1.00 91.50 706 PRO A N 1
ATOM 5665 C CA . PRO A 1 706 ? 0.992 21.777 -3.761 1.00 91.50 706 PRO A CA 1
ATOM 5666 C C . PRO A 1 706 ? 1.666 21.755 -2.380 1.00 91.50 706 PRO A C 1
ATOM 5668 O O . PRO A 1 706 ? 1.903 22.790 -1.741 1.00 91.50 706 PRO A O 1
ATOM 5671 N N . VAL A 1 707 ? 1.993 20.536 -1.948 1.00 93.31 707 VAL A N 1
ATOM 5672 C CA . VAL A 1 707 ? 2.603 20.197 -0.662 1.00 93.31 707 VAL A CA 1
ATOM 5673 C C . VAL A 1 707 ? 3.631 19.087 -0.863 1.00 93.31 707 VAL A C 1
ATOM 5675 O O . VAL A 1 707 ? 3.353 18.094 -1.527 1.00 93.31 707 VAL A O 1
ATOM 5678 N N . VAL A 1 708 ? 4.798 19.239 -0.238 1.00 96.25 708 VAL A N 1
ATOM 5679 C CA . VAL A 1 708 ? 5.765 18.156 -0.027 1.00 96.25 708 VAL A CA 1
ATOM 5680 C C . VAL A 1 708 ? 5.759 17.844 1.456 1.00 96.25 708 VAL A C 1
ATOM 5682 O O . VAL A 1 708 ? 6.130 18.702 2.260 1.00 96.25 708 VAL A O 1
ATOM 5685 N N . LEU A 1 709 ? 5.382 16.624 1.830 1.00 96.62 709 LEU A N 1
ATOM 5686 C CA . LEU A 1 709 ? 5.527 16.137 3.198 1.00 96.62 709 LEU A CA 1
ATOM 5687 C C . LEU A 1 709 ? 6.577 15.024 3.239 1.00 96.62 709 LEU A C 1
ATOM 5689 O O . LEU A 1 709 ? 6.313 13.900 2.822 1.00 96.62 709 LEU A O 1
ATOM 5693 N N . TYR A 1 710 ? 7.759 15.343 3.763 1.00 96.94 710 TYR A N 1
ATOM 5694 C CA . TYR A 1 710 ? 8.880 14.417 3.908 1.00 96.94 710 TYR A CA 1
ATOM 5695 C C . TYR A 1 710 ? 8.934 13.887 5.343 1.00 96.94 710 TYR A C 1
ATOM 5697 O O . TYR A 1 710 ? 9.130 14.643 6.297 1.00 96.94 710 TYR A O 1
ATOM 5705 N N . VAL A 1 711 ? 8.746 12.578 5.499 1.00 95.44 711 VAL A N 1
ATOM 5706 C CA . VAL A 1 711 ? 8.786 11.885 6.790 1.00 95.44 711 VAL A CA 1
ATOM 5707 C C . VAL A 1 711 ? 9.950 10.913 6.778 1.00 95.44 711 VAL A C 1
ATOM 5709 O O . VAL A 1 711 ? 9.983 10.026 5.935 1.00 95.44 711 VAL A O 1
ATOM 5712 N N . VAL A 1 712 ? 10.885 11.051 7.714 1.00 93.44 712 VAL A N 1
ATOM 5713 C CA . VAL A 1 712 ? 12.114 10.247 7.782 1.00 93.44 712 VAL A CA 1
ATOM 5714 C C . VAL A 1 712 ? 12.286 9.641 9.170 1.00 93.44 712 VAL A C 1
ATOM 5716 O O . VAL A 1 712 ? 12.003 10.275 10.188 1.00 93.44 712 VAL A O 1
ATOM 5719 N N . LYS A 1 713 ? 12.723 8.383 9.230 1.00 91.44 713 LYS A N 1
ATOM 5720 C CA . LYS A 1 713 ? 12.967 7.672 10.484 1.00 91.44 713 LYS A CA 1
ATOM 5721 C C . LYS A 1 713 ? 14.188 8.258 11.201 1.00 91.44 713 LYS A C 1
ATOM 5723 O O . LYS A 1 713 ? 15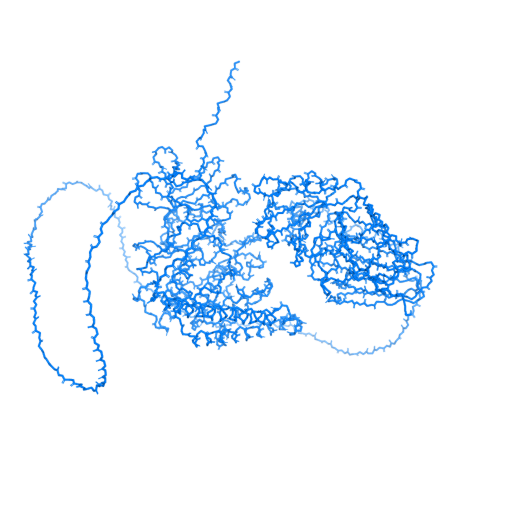.245 8.450 10.605 1.00 91.44 713 LYS A O 1
ATOM 5728 N N . ASN A 1 714 ? 14.054 8.530 12.497 1.00 89.31 714 ASN A N 1
ATOM 5729 C CA . ASN A 1 714 ? 15.111 9.139 13.302 1.00 89.31 714 ASN A CA 1
ATOM 5730 C C . ASN A 1 714 ? 16.152 8.083 13.707 1.00 89.31 714 ASN A C 1
ATOM 5732 O O . ASN A 1 714 ? 16.018 7.415 14.735 1.00 89.31 714 ASN A O 1
ATOM 5736 N N . TYR A 1 715 ? 17.192 7.924 12.887 1.00 83.94 715 TYR A N 1
ATOM 5737 C CA . TYR A 1 715 ? 18.368 7.125 13.226 1.00 83.94 715 TYR A CA 1
ATOM 5738 C C . TYR A 1 715 ? 19.557 8.002 13.654 1.00 83.94 715 TYR A C 1
ATOM 5740 O O . TYR A 1 715 ? 19.727 9.108 13.141 1.00 83.94 715 TYR A O 1
ATOM 5748 N N . PRO A 1 716 ? 20.454 7.501 14.532 1.00 81.31 716 PRO A N 1
ATOM 5749 C CA . PRO A 1 716 ? 21.652 8.234 14.955 1.00 81.31 716 PRO A CA 1
ATOM 5750 C C . PRO A 1 716 ? 22.548 8.705 13.800 1.00 81.31 716 PRO A C 1
ATOM 5752 O O . PRO A 1 716 ? 23.181 9.748 13.921 1.00 81.31 716 PRO A O 1
ATOM 5755 N N . ILE A 1 717 ? 22.554 7.967 12.683 1.00 79.69 717 ILE A N 1
ATOM 5756 C CA . ILE A 1 717 ? 23.297 8.281 11.453 1.00 79.69 717 ILE A CA 1
ATOM 5757 C C . ILE A 1 717 ? 22.725 9.477 10.668 1.00 79.69 717 ILE A C 1
ATOM 5759 O O . ILE A 1 717 ? 23.267 9.816 9.629 1.00 79.69 717 ILE A O 1
ATOM 5763 N N . TYR A 1 718 ? 21.662 10.134 11.141 1.00 81.31 718 TYR A N 1
ATOM 5764 C CA . TYR A 1 718 ? 21.115 11.349 10.523 1.00 81.31 718 TYR A CA 1
ATOM 5765 C C . TYR A 1 718 ? 21.198 12.583 11.436 1.00 81.31 718 TYR A C 1
ATOM 5767 O O . TYR A 1 718 ? 20.677 13.643 11.099 1.00 81.31 718 TYR A O 1
ATOM 5775 N N . LYS A 1 719 ? 21.859 12.484 12.599 1.00 78.31 719 LYS A N 1
ATOM 5776 C CA . LYS A 1 719 ? 21.934 13.591 13.573 1.00 78.31 719 LYS A CA 1
ATOM 5777 C C . LYS A 1 719 ? 22.735 14.811 13.102 1.00 78.31 719 LYS A C 1
ATOM 5779 O O . LYS A 1 719 ? 22.612 15.860 13.725 1.00 78.31 719 LYS A O 1
ATOM 5784 N N . GLY A 1 720 ? 23.533 14.679 12.041 1.00 82.94 720 GLY A N 1
ATOM 5785 C CA . GLY A 1 720 ? 24.239 15.787 11.392 1.00 82.94 720 GLY A CA 1
ATOM 5786 C C . GLY A 1 720 ? 23.598 16.267 10.084 1.00 82.94 720 GLY A C 1
ATOM 5787 O O . GLY A 1 720 ? 24.272 16.960 9.327 1.00 82.94 720 GLY A O 1
ATOM 5788 N N . ALA A 1 721 ? 22.364 15.858 9.766 1.00 89.62 721 ALA A N 1
ATOM 5789 C CA . ALA A 1 721 ? 21.671 16.261 8.543 1.00 89.62 721 ALA A CA 1
ATOM 5790 C C . ALA A 1 721 ? 20.932 17.599 8.718 1.00 89.62 721 ALA A C 1
ATOM 5792 O O . ALA A 1 721 ? 20.120 17.762 9.631 1.00 89.62 721 ALA A O 1
ATOM 5793 N N . GLU A 1 722 ? 21.174 18.542 7.811 1.00 92.88 722 GLU A N 1
ATOM 5794 C CA . GLU A 1 722 ? 20.467 19.821 7.745 1.00 92.88 722 GLU A CA 1
ATOM 5795 C C . GLU A 1 722 ? 19.366 19.793 6.671 1.00 92.88 722 GLU A C 1
ATOM 5797 O O . GLU A 1 722 ? 19.495 19.130 5.639 1.00 92.88 722 GLU A O 1
ATOM 5802 N N . MET A 1 723 ? 18.287 20.549 6.888 1.00 95.25 723 MET A N 1
ATOM 5803 C CA . MET A 1 723 ? 17.154 20.675 5.963 1.00 95.25 723 MET A CA 1
ATOM 5804 C C . MET A 1 723 ? 16.806 22.152 5.755 1.00 95.25 723 MET A C 1
ATOM 5806 O O . MET A 1 723 ? 16.805 22.911 6.721 1.00 95.25 723 MET A O 1
ATOM 5810 N N . TYR A 1 724 ? 16.454 22.552 4.534 1.00 96.62 724 TYR A N 1
ATOM 5811 C CA . TYR A 1 724 ? 16.125 23.931 4.157 1.00 96.62 724 TYR A CA 1
ATOM 5812 C C . TYR A 1 724 ? 14.897 24.004 3.232 1.00 96.62 724 TYR A C 1
ATOM 5814 O O . TYR A 1 724 ? 14.624 23.081 2.466 1.00 96.62 724 TYR A O 1
ATOM 5822 N N . GLU A 1 725 ? 14.159 25.116 3.281 1.00 96.56 725 GLU A N 1
ATOM 5823 C CA . GLU A 1 725 ? 13.201 25.499 2.227 1.00 96.56 725 GLU A CA 1
ATOM 5824 C C . GLU A 1 725 ? 13.954 26.151 1.059 1.00 96.56 725 GLU A C 1
ATOM 5826 O O . GLU A 1 725 ? 14.820 26.987 1.300 1.00 96.56 725 GLU A O 1
ATOM 5831 N N . ALA A 1 726 ? 13.624 25.821 -0.194 1.00 96.62 726 ALA A N 1
ATOM 5832 C CA . ALA A 1 726 ? 14.322 26.408 -1.347 1.00 96.62 726 ALA A CA 1
ATOM 5833 C C . ALA A 1 726 ? 14.032 27.907 -1.562 1.00 96.62 726 ALA A C 1
ATOM 5835 O O . ALA A 1 726 ? 14.809 28.592 -2.226 1.00 96.62 726 ALA A O 1
ATOM 5836 N N . ASP A 1 727 ? 12.922 28.424 -1.028 1.00 92.75 727 ASP A N 1
ATOM 5837 C CA . ASP A 1 727 ? 12.500 29.814 -1.213 1.00 92.75 727 ASP A CA 1
ATOM 5838 C C . ASP A 1 727 ? 13.342 30.795 -0.375 1.00 92.75 727 ASP A C 1
ATOM 5840 O O . ASP A 1 727 ? 13.062 31.084 0.795 1.00 92.75 727 ASP A O 1
ATOM 5844 N N . GLY A 1 728 ? 14.420 31.289 -0.989 1.00 85.12 728 GLY A N 1
ATOM 5845 C CA . GLY A 1 728 ? 15.310 32.292 -0.409 1.00 85.12 728 GLY A CA 1
ATOM 5846 C C . GLY A 1 728 ? 16.282 31.746 0.638 1.00 85.12 728 GLY A C 1
ATOM 5847 O O . GLY A 1 728 ? 16.653 32.487 1.550 1.00 85.12 728 GLY A O 1
ATOM 5848 N N . VAL A 1 729 ? 16.678 30.468 0.548 1.00 92.50 729 VAL A N 1
ATOM 5849 C CA . VAL A 1 729 ? 17.765 29.915 1.377 1.00 92.50 729 VAL A CA 1
ATOM 5850 C C . VAL A 1 729 ? 19.092 30.583 1.040 1.00 92.50 729 VAL A C 1
ATOM 5852 O O . VAL A 1 729 ? 19.470 30.711 -0.126 1.00 92.50 729 VAL A O 1
ATOM 5855 N N . TYR A 1 730 ? 19.817 30.949 2.095 1.00 91.38 730 TYR A N 1
ATOM 5856 C CA . TYR A 1 730 ? 21.215 31.348 2.047 1.00 91.38 730 TYR A CA 1
ATOM 5857 C C . TYR A 1 730 ? 21.951 30.686 3.215 1.00 91.38 730 TYR A C 1
ATOM 5859 O O . TYR A 1 730 ? 21.695 30.990 4.382 1.00 91.38 730 TYR A O 1
ATOM 5867 N N . ARG A 1 731 ? 22.868 29.772 2.894 1.00 91.88 731 ARG A N 1
ATOM 5868 C CA . ARG A 1 731 ? 23.771 29.115 3.841 1.00 91.88 731 ARG A CA 1
ATOM 5869 C C . ARG A 1 731 ? 25.203 29.518 3.466 1.00 91.88 731 ARG A C 1
ATOM 5871 O O . ARG A 1 731 ? 25.689 29.049 2.436 1.00 91.88 731 ARG A O 1
ATOM 5878 N N . PRO A 1 732 ? 25.881 30.374 4.251 1.00 89.44 732 PRO A N 1
ATOM 5879 C CA . PRO A 1 732 ? 27.264 30.744 3.969 1.00 89.44 732 PRO A CA 1
ATOM 5880 C C . PRO A 1 732 ? 28.199 29.535 4.096 1.00 89.44 732 PRO A C 1
ATOM 5882 O O . PRO A 1 732 ? 27.844 28.529 4.722 1.00 89.44 732 PRO A O 1
ATOM 5885 N N . ALA A 1 733 ? 29.412 29.654 3.551 1.00 86.00 733 ALA A N 1
ATOM 5886 C CA . ALA A 1 733 ? 30.496 28.719 3.852 1.00 86.00 733 ALA A CA 1
ATOM 5887 C C . ALA A 1 733 ? 30.682 28.593 5.382 1.00 86.00 733 ALA A C 1
ATOM 5889 O O . ALA A 1 733 ? 30.884 29.583 6.088 1.00 86.00 733 ALA A O 1
ATOM 5890 N N . SER A 1 734 ? 30.551 27.377 5.909 1.00 82.25 734 SER A N 1
ATOM 5891 C CA . SER A 1 734 ? 30.574 27.079 7.347 1.00 82.25 734 SER A CA 1
ATOM 5892 C C . SER A 1 734 ? 30.959 25.614 7.576 1.00 82.25 734 SER A C 1
ATOM 5894 O O . SER A 1 734 ? 31.193 24.894 6.609 1.00 82.25 734 SER A O 1
ATOM 5896 N N . ILE A 1 735 ? 31.023 25.162 8.835 1.00 81.94 735 ILE A N 1
ATOM 5897 C CA . ILE A 1 735 ? 31.357 23.770 9.185 1.00 81.94 735 ILE A CA 1
ATOM 5898 C C . ILE A 1 735 ? 30.518 22.786 8.350 1.00 81.94 735 ILE A C 1
ATOM 5900 O O . ILE A 1 735 ? 29.298 22.946 8.219 1.00 81.94 735 ILE A O 1
ATOM 5904 N N . LEU A 1 736 ? 31.195 21.775 7.796 1.00 83.00 736 LEU A N 1
ATOM 5905 C CA . LEU A 1 736 ? 30.573 20.697 7.036 1.00 83.00 736 LEU A CA 1
ATOM 5906 C C . LEU A 1 736 ? 29.561 19.935 7.908 1.00 83.00 736 LEU A C 1
ATOM 5908 O O . LEU A 1 736 ? 29.956 19.340 8.916 1.00 83.00 736 LEU A O 1
ATOM 5912 N N . PRO A 1 737 ? 28.273 19.912 7.532 1.00 85.94 737 PRO A N 1
ATOM 5913 C CA . PRO A 1 737 ? 27.314 18.991 8.109 1.00 85.94 737 PRO A CA 1
ATOM 5914 C C . PRO A 1 737 ? 27.476 17.618 7.447 1.00 85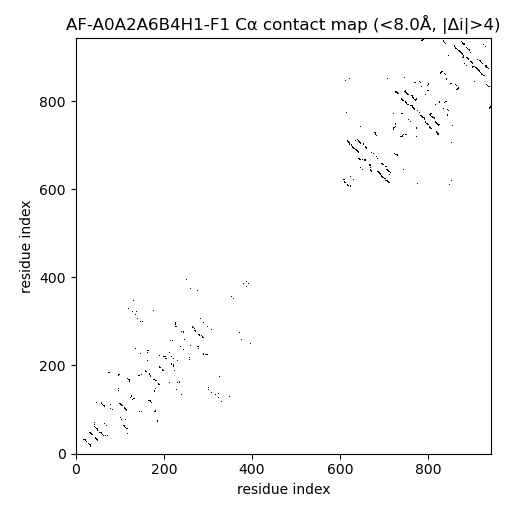.94 737 PRO A C 1
ATOM 5916 O O . PRO A 1 737 ? 28.174 17.452 6.448 1.00 85.94 737 PRO A O 1
ATOM 5919 N N . GLN A 1 738 ? 26.779 16.616 7.970 1.00 84.38 738 GLN A N 1
ATOM 5920 C CA . GLN A 1 738 ? 26.786 15.280 7.378 1.00 84.38 738 GLN A CA 1
ATOM 5921 C C . GLN A 1 738 ? 26.047 15.247 6.027 1.00 84.38 738 GLN A C 1
ATOM 5923 O O . GLN A 1 738 ? 26.393 14.475 5.135 1.00 84.38 738 GLN A O 1
ATOM 5928 N N . SER A 1 739 ? 25.015 16.080 5.885 1.00 90.50 739 SER A N 1
ATOM 5929 C CA . SER A 1 739 ? 24.325 16.355 4.623 1.00 90.50 739 SER A CA 1
ATOM 5930 C C . SER A 1 739 ? 23.590 17.696 4.702 1.00 90.50 739 SER A C 1
ATOM 5932 O O . SER A 1 739 ? 23.215 18.133 5.791 1.00 90.50 739 SER A O 1
ATOM 5934 N N . VAL A 1 740 ? 23.357 18.334 3.553 1.00 93.50 740 VAL A N 1
ATOM 5935 C CA . VAL A 1 740 ? 22.431 19.470 3.418 1.00 93.50 740 VAL A CA 1
ATOM 5936 C C . VAL A 1 740 ? 21.343 19.071 2.446 1.00 93.50 740 VAL A C 1
ATOM 5938 O O . VAL A 1 740 ? 21.633 18.703 1.313 1.00 93.50 740 VAL A O 1
ATOM 5941 N N . THR A 1 741 ? 20.090 19.171 2.864 1.00 95.56 741 THR A N 1
ATOM 5942 C CA . THR A 1 741 ? 18.938 18.895 2.005 1.00 95.56 741 THR A CA 1
ATOM 5943 C C . THR A 1 741 ? 18.111 20.152 1.807 1.00 95.56 741 THR A C 1
ATOM 5945 O O . THR A 1 741 ? 17.843 20.887 2.753 1.00 95.56 741 THR A O 1
ATOM 5948 N N . VAL A 1 742 ? 17.698 20.399 0.570 1.00 96.75 742 VAL A N 1
ATOM 5949 C CA . VAL A 1 742 ? 16.813 21.497 0.186 1.00 96.75 742 VAL A CA 1
ATOM 5950 C C . VAL A 1 742 ? 15.546 20.887 -0.396 1.00 96.75 742 VAL A C 1
ATOM 5952 O O . VAL A 1 742 ? 15.617 20.019 -1.264 1.00 96.75 742 VAL A O 1
ATOM 5955 N N . MET A 1 743 ? 14.386 21.319 0.093 1.00 96.62 743 MET A N 1
ATOM 5956 C CA . MET A 1 743 ? 13.079 20.860 -0.380 1.00 96.62 743 MET A CA 1
ATOM 5957 C C . MET A 1 743 ? 12.201 22.041 -0.792 1.00 96.62 743 MET A C 1
ATOM 5959 O O . MET A 1 743 ? 12.276 23.105 -0.172 1.00 96.62 743 MET A O 1
ATOM 5963 N N . SER A 1 744 ? 11.332 21.845 -1.786 1.00 95.50 744 SER A N 1
ATOM 5964 C CA . SER A 1 744 ? 10.224 22.768 -2.047 1.00 95.50 744 SER A CA 1
ATOM 5965 C C . SER A 1 744 ? 9.082 22.138 -2.841 1.00 95.50 744 SER A C 1
ATOM 5967 O O . SER A 1 744 ? 9.282 21.209 -3.619 1.00 95.50 744 SER A O 1
ATOM 5969 N N . ALA A 1 745 ? 7.871 22.673 -2.673 1.00 93.62 745 ALA A N 1
ATOM 5970 C CA . ALA A 1 745 ? 6.701 22.286 -3.464 1.00 93.62 745 ALA A CA 1
ATOM 5971 C C . ALA A 1 745 ? 6.701 22.845 -4.903 1.00 93.62 745 ALA A C 1
ATOM 5973 O O . ALA A 1 745 ? 5.962 22.332 -5.745 1.00 93.62 745 ALA A O 1
ATOM 5974 N N . LYS A 1 746 ? 7.519 23.870 -5.194 1.00 93.62 746 LYS A N 1
ATOM 5975 C CA . LYS A 1 746 ? 7.732 24.447 -6.538 1.00 93.62 746 LYS A CA 1
ATOM 5976 C C . LYS A 1 746 ? 9.103 23.991 -7.091 1.00 93.62 746 LYS A C 1
ATOM 5978 O O . LYS A 1 746 ? 10.006 23.790 -6.281 1.00 93.62 746 LYS A O 1
ATOM 5983 N N . PRO A 1 747 ? 9.310 23.870 -8.422 1.00 93.94 747 PRO A N 1
ATOM 5984 C CA . PRO A 1 747 ? 10.653 23.709 -8.995 1.00 93.94 747 PRO A CA 1
ATOM 5985 C C . PRO A 1 747 ? 11.607 24.806 -8.511 1.00 93.94 747 PRO A C 1
ATOM 5987 O O . PRO A 1 747 ? 11.176 25.949 -8.327 1.00 93.94 747 PRO A O 1
ATOM 5990 N N . PHE A 1 748 ? 12.891 24.491 -8.345 1.00 95.69 748 PHE A N 1
ATOM 5991 C CA . PHE A 1 748 ? 13.872 25.451 -7.836 1.00 95.69 748 PHE A CA 1
ATOM 5992 C C . PHE A 1 748 ? 15.256 25.304 -8.470 1.00 95.69 748 PHE A C 1
ATOM 5994 O O . PHE A 1 748 ? 15.708 24.213 -8.809 1.00 95.69 748 PHE A O 1
ATOM 6001 N N . THR A 1 749 ? 15.958 26.426 -8.583 1.00 95.00 749 THR A N 1
ATOM 6002 C CA . THR A 1 749 ? 17.367 26.494 -8.969 1.00 95.00 749 THR A CA 1
ATOM 6003 C C . THR A 1 749 ? 18.213 26.565 -7.705 1.00 95.00 749 THR A C 1
ATOM 6005 O O . THR A 1 749 ? 18.033 27.482 -6.907 1.00 95.00 749 THR A O 1
ATOM 6008 N N . ILE A 1 750 ? 19.153 25.639 -7.528 1.00 95.19 750 ILE A N 1
ATOM 6009 C CA . ILE A 1 750 ? 20.128 25.648 -6.437 1.00 95.19 750 ILE A CA 1
ATOM 6010 C C . ILE A 1 750 ? 21.524 25.975 -6.972 1.00 95.19 750 ILE A C 1
ATOM 6012 O O . ILE A 1 750 ? 21.955 25.477 -8.013 1.00 95.19 750 ILE A O 1
ATOM 6016 N N . LYS A 1 751 ? 22.232 26.856 -6.269 1.00 94.00 751 LYS A N 1
ATOM 6017 C CA . LYS A 1 751 ? 23.543 27.379 -6.652 1.00 94.00 751 LYS A CA 1
ATOM 6018 C C . LYS A 1 751 ? 24.489 27.270 -5.474 1.00 94.00 751 LYS A C 1
ATOM 6020 O O . LYS A 1 751 ? 24.185 27.792 -4.401 1.00 94.00 751 LYS A O 1
ATOM 6025 N N . GLN A 1 752 ? 25.642 26.648 -5.691 1.00 93.06 752 GLN A N 1
ATOM 6026 C CA . GLN A 1 752 ? 26.724 26.651 -4.717 1.00 93.06 752 GLN A CA 1
ATOM 6027 C C . GLN A 1 752 ? 27.983 27.235 -5.339 1.00 93.06 752 GLN A C 1
ATOM 6029 O O . GLN A 1 752 ? 28.384 26.825 -6.428 1.00 93.06 752 GLN A O 1
ATOM 6034 N N . LYS A 1 753 ? 28.593 28.211 -4.667 1.00 91.88 753 LYS A N 1
ATOM 6035 C CA . LYS A 1 753 ? 29.840 28.831 -5.131 1.00 91.88 753 LYS A CA 1
ATOM 6036 C C . LYS A 1 753 ? 31.043 27.913 -4.857 1.00 91.88 753 LYS A C 1
ATOM 6038 O O . LYS A 1 753 ? 31.002 27.154 -3.885 1.00 91.88 753 LYS A O 1
ATOM 6043 N N . PRO A 1 754 ? 32.138 28.013 -5.633 1.00 90.62 754 PRO A N 1
ATOM 6044 C CA . PRO A 1 754 ? 33.437 27.554 -5.152 1.00 90.62 754 PRO A CA 1
ATOM 6045 C C . PRO A 1 754 ? 33.806 28.280 -3.848 1.00 90.62 754 PRO A C 1
ATOM 6047 O O . PRO A 1 754 ? 33.344 29.400 -3.598 1.00 90.62 754 PRO A O 1
ATOM 6050 N N . LEU A 1 755 ? 34.639 27.654 -3.016 1.00 89.19 755 LEU A N 1
ATOM 6051 C CA . LEU A 1 755 ? 35.267 28.351 -1.891 1.00 89.19 755 LEU A CA 1
ATOM 6052 C C . LEU A 1 755 ? 36.297 29.362 -2.432 1.00 89.19 755 LEU A C 1
ATOM 6054 O O . LEU A 1 755 ? 36.856 29.166 -3.509 1.00 89.19 755 LEU A O 1
ATOM 6058 N N . THR A 1 756 ? 36.559 30.445 -1.699 1.00 87.44 756 THR A N 1
ATOM 6059 C CA . THR A 1 756 ? 37.569 31.455 -2.057 1.00 87.44 756 THR A CA 1
ATOM 6060 C C . THR A 1 756 ? 38.632 31.591 -0.966 1.00 87.44 756 THR A C 1
ATOM 6062 O O . THR A 1 756 ? 38.362 31.385 0.216 1.00 87.44 756 THR A O 1
ATOM 6065 N N . GLY A 1 757 ? 39.858 31.952 -1.359 1.00 86.31 757 GLY A N 1
ATOM 6066 C CA . GLY A 1 757 ? 41.004 32.065 -0.449 1.00 86.31 757 GLY A CA 1
ATOM 6067 C C . GLY A 1 757 ? 41.820 30.767 -0.317 1.00 86.31 757 GLY A C 1
ATOM 6068 O O . GLY A 1 757 ? 41.621 29.844 -1.103 1.00 86.31 757 GLY A O 1
ATOM 6069 N N . PRO A 1 758 ? 42.741 30.669 0.664 1.00 83.62 758 PRO A N 1
ATOM 6070 C CA . PRO A 1 758 ? 43.789 29.635 0.694 1.00 83.62 758 PRO A CA 1
ATOM 6071 C C . PRO A 1 758 ? 43.322 28.176 0.781 1.00 83.62 758 PRO A C 1
ATOM 6073 O O . PRO A 1 758 ? 44.114 27.274 0.553 1.00 83.62 758 PRO A O 1
ATOM 6076 N N . GLN A 1 759 ? 42.060 27.930 1.138 1.00 84.00 759 GLN A N 1
ATOM 6077 C CA . GLN A 1 759 ? 41.480 26.583 1.202 1.00 84.00 759 GLN A CA 1
ATOM 6078 C C . GLN A 1 759 ? 40.739 26.182 -0.085 1.00 84.00 759 GLN A C 1
ATOM 6080 O O . GLN A 1 759 ? 40.257 25.057 -0.177 1.00 84.00 759 GLN A O 1
ATOM 6085 N N . ALA A 1 760 ? 40.628 27.074 -1.077 1.00 84.44 760 ALA A N 1
ATOM 6086 C CA . ALA A 1 760 ? 39.901 26.810 -2.322 1.00 84.44 760 ALA A CA 1
ATOM 6087 C C . ALA A 1 760 ? 40.506 25.663 -3.149 1.00 84.44 760 ALA A C 1
ATOM 6089 O O . ALA A 1 760 ? 39.770 24.960 -3.833 1.00 84.44 760 ALA A O 1
ATOM 6090 N N . GLU A 1 761 ? 41.823 25.461 -3.052 1.00 84.75 761 GLU A N 1
ATOM 6091 C CA . GLU A 1 761 ? 42.574 24.409 -3.751 1.00 84.75 761 GLU A CA 1
ATOM 6092 C C . GLU A 1 761 ? 42.519 23.045 -3.037 1.00 84.75 761 GLU A C 1
ATOM 6094 O O . GLU A 1 761 ? 42.903 22.030 -3.617 1.00 84.75 761 GLU A O 1
ATOM 6099 N N . ASN A 1 762 ? 42.021 22.986 -1.795 1.00 89.12 762 ASN A N 1
ATOM 6100 C CA . ASN A 1 762 ? 41.946 21.735 -1.046 1.00 89.12 762 ASN A CA 1
ATOM 6101 C C . ASN A 1 762 ? 40.973 20.751 -1.711 1.00 89.12 762 ASN A C 1
ATOM 6103 O O . ASN A 1 762 ? 39.814 21.091 -1.970 1.00 89.12 762 ASN A O 1
ATOM 6107 N N . ALA A 1 763 ? 41.409 19.498 -1.855 1.00 86.44 763 ALA A N 1
ATOM 6108 C CA . ALA A 1 763 ? 40.561 18.405 -2.311 1.00 86.44 763 ALA A CA 1
ATOM 6109 C C . ALA A 1 763 ? 39.301 18.224 -1.440 1.00 86.44 763 ALA A C 1
ATOM 6111 O O . ALA A 1 763 ? 39.316 18.418 -0.217 1.00 86.44 763 ALA A O 1
ATOM 6112 N N . GLN A 1 764 ? 38.206 17.845 -2.097 1.00 87.25 764 GLN A N 1
ATOM 6113 C CA . GLN A 1 764 ? 36.906 17.499 -1.531 1.00 87.25 764 GLN A CA 1
ATOM 6114 C C . GLN A 1 764 ? 36.309 16.324 -2.328 1.00 87.25 764 GLN A C 1
ATOM 6116 O O . GLN A 1 764 ? 36.528 16.210 -3.533 1.00 87.25 764 GLN A O 1
ATOM 6121 N N . GLU A 1 765 ? 35.501 15.484 -1.678 1.00 89.12 765 GLU A N 1
ATOM 6122 C CA . GLU A 1 765 ? 34.583 14.543 -2.342 1.00 89.12 765 GLU A CA 1
ATOM 6123 C C . GLU A 1 765 ? 33.154 14.961 -1.981 1.00 89.12 765 GLU A C 1
ATOM 6125 O O . GLU A 1 765 ? 32.779 14.964 -0.803 1.00 89.12 765 GLU A O 1
ATOM 6130 N N . VAL A 1 766 ? 32.378 15.363 -2.993 1.00 89.19 766 VAL A N 1
ATOM 6131 C CA . VAL A 1 766 ? 31.047 15.976 -2.837 1.00 89.19 766 VAL A CA 1
ATOM 6132 C C . VAL A 1 766 ? 30.080 15.337 -3.819 1.00 89.19 766 VAL A C 1
ATOM 6134 O O . VAL A 1 766 ? 30.315 15.373 -5.026 1.00 89.19 766 VAL A O 1
ATOM 6137 N N . PHE A 1 767 ? 28.968 14.796 -3.330 1.00 89.56 767 PHE A N 1
ATOM 6138 C CA . PHE A 1 767 ? 27.959 14.153 -4.172 1.00 89.56 767 PHE A CA 1
ATOM 6139 C C . PHE A 1 767 ? 26.549 14.668 -3.892 1.00 89.56 767 PHE A C 1
ATOM 6141 O O . PHE A 1 767 ? 26.235 15.095 -2.781 1.00 89.56 767 PHE A O 1
ATOM 6148 N N . ALA A 1 768 ? 25.705 14.637 -4.927 1.00 91.88 768 ALA A N 1
ATOM 6149 C CA . ALA A 1 768 ? 24.326 15.103 -4.864 1.00 91.88 768 ALA A CA 1
ATOM 6150 C C . ALA A 1 768 ? 23.326 14.119 -5.487 1.00 91.88 768 ALA A C 1
ATOM 6152 O O . ALA A 1 768 ? 23.623 13.437 -6.475 1.00 91.88 768 ALA A O 1
ATOM 6153 N N . THR A 1 769 ? 22.112 14.098 -4.937 1.00 92.38 769 THR A N 1
ATOM 6154 C CA . THR A 1 769 ? 20.957 13.330 -5.428 1.00 92.38 769 THR A CA 1
ATOM 6155 C C . THR A 1 769 ? 19.686 14.190 -5.416 1.00 92.38 769 THR A C 1
ATOM 6157 O O . THR A 1 769 ? 19.627 15.230 -4.763 1.00 92.38 769 THR A O 1
ATOM 6160 N N . MET A 1 770 ? 18.641 13.746 -6.123 1.00 92.19 770 MET A N 1
ATOM 6161 C CA . MET A 1 770 ? 17.283 14.325 -6.052 1.00 92.19 770 MET A CA 1
ATOM 6162 C C . MET A 1 770 ? 16.378 13.573 -5.049 1.00 92.19 770 MET A C 1
ATOM 6164 O O . MET A 1 770 ? 15.152 13.640 -5.118 1.00 92.19 770 MET A O 1
ATOM 6168 N N . SER A 1 771 ? 16.991 12.811 -4.140 1.00 90.94 771 SER A N 1
ATOM 6169 C CA . SER A 1 771 ? 16.347 12.016 -3.089 1.00 90.94 771 SER A CA 1
ATOM 6170 C C . SER A 1 771 ? 16.561 12.661 -1.718 1.00 90.94 771 SER A C 1
ATOM 6172 O O . SER A 1 771 ? 17.295 13.638 -1.605 1.00 90.94 771 SER A O 1
ATOM 6174 N N . GLY A 1 772 ? 15.976 12.091 -0.661 1.00 88.38 772 GLY A N 1
ATOM 6175 C CA . GLY A 1 772 ? 16.333 12.454 0.712 1.00 88.38 772 GLY A CA 1
ATOM 6176 C C . GLY A 1 772 ? 17.740 11.989 1.115 1.00 88.38 772 GLY A C 1
ATOM 6177 O O . GLY A 1 772 ? 18.300 11.058 0.525 1.00 88.38 772 GLY A O 1
ATOM 6178 N N . PHE A 1 773 ? 18.269 12.600 2.183 1.00 87.44 773 PHE A N 1
ATOM 6179 C CA . PHE A 1 773 ? 19.546 12.258 2.836 1.00 87.44 773 PHE A CA 1
ATOM 6180 C C . PHE A 1 773 ? 19.581 10.858 3.475 1.00 87.44 773 PHE A C 1
ATOM 6182 O O . PHE A 1 773 ? 20.589 10.456 4.051 1.00 87.44 773 PHE A O 1
ATOM 6189 N N . ASP A 1 774 ? 18.466 10.134 3.446 1.00 85.06 774 ASP A N 1
ATOM 6190 C CA . ASP A 1 774 ? 18.324 8.779 3.968 1.00 85.06 774 ASP A CA 1
ATOM 6191 C C . ASP A 1 774 ? 18.619 7.698 2.911 1.00 85.06 774 ASP A C 1
ATOM 6193 O O . ASP A 1 774 ? 18.893 6.548 3.249 1.00 85.06 774 ASP A O 1
ATOM 6197 N N . SER A 1 775 ? 18.539 8.081 1.634 1.00 74.56 775 SER A N 1
ATOM 6198 C CA . SER A 1 775 ? 18.490 7.217 0.452 1.00 74.56 775 SER A CA 1
ATOM 6199 C C . SER A 1 775 ? 19.875 7.008 -0.174 1.00 74.56 775 SER A C 1
ATOM 6201 O O . SER A 1 775 ? 20.040 7.045 -1.393 1.00 74.56 775 SER A O 1
ATOM 6203 N N . THR A 1 776 ? 20.892 6.875 0.676 1.00 59.78 776 THR A N 1
ATOM 6204 C CA . THR A 1 776 ? 22.281 7.239 0.348 1.00 59.78 776 THR A CA 1
ATOM 6205 C C . THR A 1 776 ? 23.229 6.059 0.158 1.00 59.78 776 THR A C 1
ATOM 6207 O O . THR A 1 776 ? 24.411 6.267 -0.117 1.00 59.78 776 THR A O 1
ATOM 6210 N N . ASP A 1 777 ? 22.743 4.825 0.294 1.00 57.94 777 ASP A N 1
ATOM 6211 C CA . ASP A 1 777 ? 23.546 3.636 0.011 1.00 57.94 777 ASP A CA 1
ATOM 6212 C C . ASP A 1 777 ? 23.853 3.529 -1.492 1.00 57.94 777 ASP A C 1
ATOM 6214 O O . ASP A 1 777 ? 22.966 3.621 -2.352 1.00 57.94 777 ASP A O 1
ATOM 6218 N N . LYS A 1 778 ? 25.144 3.342 -1.807 1.00 48.41 778 LYS A N 1
ATOM 6219 C CA . LYS A 1 778 ? 25.679 3.347 -3.177 1.00 48.41 778 LYS A CA 1
ATOM 6220 C C . LYS A 1 778 ? 25.011 2.247 -4.016 1.00 48.41 778 LYS A C 1
ATOM 6222 O O . LYS A 1 778 ? 25.351 1.073 -3.894 1.00 48.41 778 LYS A O 1
ATOM 6227 N N . GLY A 1 779 ? 24.071 2.651 -4.875 1.00 52.38 779 GLY A N 1
ATOM 6228 C CA . GLY A 1 779 ? 23.319 1.773 -5.780 1.00 52.38 779 GLY A CA 1
ATOM 6229 C C . GLY A 1 779 ? 21.793 1.944 -5.758 1.00 52.38 779 GLY A C 1
ATOM 6230 O O . GLY A 1 779 ? 21.140 1.453 -6.673 1.00 52.38 779 GLY A O 1
ATOM 6231 N N . VAL A 1 780 ? 21.210 2.643 -4.772 1.00 65.12 780 VAL A N 1
ATOM 6232 C CA . VAL A 1 780 ? 19.740 2.837 -4.691 1.00 65.12 780 VAL A CA 1
ATOM 6233 C C . VAL A 1 780 ? 19.251 4.008 -5.554 1.00 65.12 780 VAL A C 1
ATOM 6235 O O . VAL A 1 780 ? 18.210 3.916 -6.205 1.00 65.12 780 VAL A O 1
ATOM 6238 N N . CYS A 1 781 ? 20.003 5.109 -5.573 1.00 83.25 781 CYS A N 1
ATOM 6239 C CA . CYS A 1 781 ? 19.707 6.317 -6.341 1.00 83.25 781 CYS A CA 1
ATOM 6240 C C . CYS A 1 781 ? 20.992 6.801 -7.042 1.00 83.25 781 CYS A C 1
ATOM 6242 O O . CYS A 1 781 ? 22.036 6.870 -6.389 1.00 83.25 781 CYS A O 1
ATOM 6244 N N . PRO A 1 782 ? 20.964 7.129 -8.348 1.00 83.62 782 PRO A N 1
ATOM 6245 C CA . PRO A 1 782 ? 22.132 7.626 -9.065 1.00 83.62 782 PRO A CA 1
ATOM 6246 C C . PRO A 1 782 ? 22.504 9.040 -8.610 1.00 83.62 782 PRO A C 1
ATOM 6248 O O . PRO A 1 782 ? 21.639 9.891 -8.387 1.00 83.62 782 PRO A O 1
ATOM 6251 N N . HIS A 1 783 ? 23.805 9.313 -8.534 1.00 88.25 783 HIS A N 1
ATOM 6252 C CA . HIS A 1 783 ? 24.303 10.669 -8.335 1.00 88.25 783 HIS A CA 1
ATOM 6253 C C . HIS A 1 783 ? 24.043 11.521 -9.589 1.00 88.25 783 HIS A C 1
ATOM 6255 O O . HIS A 1 783 ? 24.271 11.080 -10.723 1.00 88.25 783 HIS A O 1
ATOM 6261 N N . ILE A 1 784 ? 23.572 12.750 -9.370 1.00 90.38 784 ILE A N 1
ATOM 6262 C CA . ILE A 1 784 ? 23.416 13.790 -10.405 1.00 90.38 784 ILE A CA 1
ATOM 6263 C C . ILE A 1 784 ? 24.617 14.746 -10.454 1.00 90.38 784 ILE A C 1
ATOM 6265 O O . ILE A 1 784 ? 24.804 15.452 -11.438 1.00 90.38 784 ILE A O 1
ATOM 6269 N N . TYR A 1 785 ? 25.436 14.734 -9.402 1.00 91.00 785 TYR A N 1
ATOM 6270 C CA . TYR A 1 785 ? 26.730 15.401 -9.296 1.00 91.00 785 TYR A CA 1
ATOM 6271 C C . TYR A 1 785 ? 27.620 14.560 -8.374 1.00 91.00 785 TYR A C 1
ATOM 6273 O O . TYR A 1 785 ? 27.140 14.077 -7.346 1.00 91.00 785 TYR A O 1
ATOM 6281 N N . HIS A 1 786 ? 28.891 14.388 -8.727 1.00 90.12 786 HIS A N 1
ATOM 6282 C CA . HIS A 1 786 ? 29.881 13.638 -7.962 1.00 90.12 786 HIS A CA 1
ATOM 6283 C C . HIS A 1 786 ? 31.286 14.173 -8.272 1.00 90.12 786 HIS A C 1
ATOM 6285 O O . HIS A 1 786 ? 31.921 13.780 -9.250 1.00 90.12 786 HIS A O 1
ATOM 6291 N N . LEU A 1 787 ? 31.760 15.090 -7.434 1.00 89.19 787 LEU A N 1
ATOM 6292 C CA . LEU A 1 787 ? 33.161 15.489 -7.381 1.00 89.19 787 LEU A CA 1
ATOM 6293 C C . LEU A 1 787 ? 33.939 14.407 -6.632 1.00 89.19 787 LEU A C 1
ATOM 6295 O O . LEU A 1 787 ? 33.628 14.124 -5.475 1.00 89.19 787 LEU A O 1
ATOM 6299 N N . VAL A 1 788 ? 34.942 13.838 -7.292 1.00 86.25 788 VAL A N 1
ATOM 6300 C CA . VAL A 1 788 ? 35.880 12.861 -6.741 1.00 86.25 788 VAL A CA 1
ATOM 6301 C C . VAL A 1 788 ? 37.241 13.533 -6.622 1.00 86.25 788 VAL A C 1
ATOM 6303 O O . VAL A 1 788 ? 37.864 13.820 -7.639 1.00 86.25 788 VAL A O 1
ATOM 6306 N N . ASP A 1 789 ? 37.692 13.741 -5.385 1.00 85.75 789 ASP A N 1
ATOM 6307 C CA . ASP A 1 789 ? 39.070 14.120 -5.046 1.00 85.75 789 ASP A CA 1
ATOM 6308 C C . ASP A 1 789 ? 39.596 15.345 -5.826 1.00 85.75 789 ASP A C 1
ATOM 6310 O O . ASP A 1 789 ? 40.482 15.249 -6.674 1.00 85.75 789 ASP A O 1
ATOM 6314 N N . GLY A 1 790 ? 39.007 16.519 -5.573 1.00 86.50 790 GLY A N 1
ATOM 6315 C CA . GLY A 1 790 ? 39.461 17.776 -6.180 1.00 86.50 790 GLY A CA 1
ATOM 6316 C C . GLY A 1 790 ? 38.871 19.027 -5.521 1.00 86.50 790 GLY A C 1
ATOM 6317 O O . GLY A 1 790 ? 37.943 18.911 -4.718 1.00 86.50 790 GLY A O 1
ATOM 6318 N N . PRO A 1 791 ? 39.395 20.230 -5.814 1.00 87.88 791 PRO A N 1
ATOM 6319 C CA . PRO A 1 791 ? 38.822 21.485 -5.332 1.00 87.88 791 PRO A CA 1
ATOM 6320 C C . PRO A 1 791 ? 37.396 21.681 -5.855 1.00 87.88 791 PRO A C 1
ATOM 6322 O O . PRO A 1 791 ? 37.094 21.374 -7.008 1.00 87.88 791 PRO A O 1
ATOM 6325 N N . PHE A 1 792 ? 36.499 22.195 -5.011 1.00 89.19 792 PHE A N 1
ATOM 6326 C CA . PHE A 1 792 ? 35.077 22.305 -5.344 1.00 89.19 792 PHE A CA 1
ATOM 6327 C C . PHE A 1 792 ? 34.795 23.491 -6.293 1.00 89.19 792 PHE A C 1
ATOM 6329 O O . PHE A 1 792 ? 34.880 24.641 -5.855 1.00 89.19 792 PHE A O 1
ATOM 6336 N N . PRO A 1 793 ? 34.394 23.259 -7.563 1.00 87.44 793 PRO A N 1
ATOM 6337 C CA . PRO A 1 793 ? 34.271 24.314 -8.581 1.00 87.44 793 PRO A CA 1
ATOM 6338 C C . PRO A 1 793 ? 32.975 25.138 -8.475 1.00 87.44 793 PRO A C 1
ATOM 6340 O O . PRO A 1 793 ? 32.796 26.131 -9.188 1.00 87.44 793 PRO A O 1
ATOM 6343 N N . GLY A 1 794 ? 32.049 24.721 -7.607 1.00 89.25 794 GLY A N 1
ATOM 6344 C CA . GLY A 1 794 ? 30.683 25.229 -7.570 1.00 89.25 794 GLY A CA 1
ATOM 6345 C C . GLY A 1 794 ? 29.810 24.731 -8.725 1.00 89.25 794 GLY A C 1
ATOM 6346 O O . GLY A 1 794 ? 30.284 24.300 -9.777 1.00 89.25 794 GLY A O 1
ATOM 6347 N N . PHE A 1 795 ? 28.497 24.823 -8.537 1.00 91.06 795 PHE A N 1
ATOM 6348 C CA . PHE A 1 795 ? 27.497 24.408 -9.520 1.00 91.06 795 PHE A CA 1
ATOM 6349 C C . PHE A 1 795 ? 26.299 25.363 -9.557 1.00 91.06 795 PHE A C 1
ATOM 6351 O O . PHE A 1 795 ? 26.046 26.145 -8.638 1.00 91.06 795 PHE A O 1
ATOM 6358 N N . THR A 1 796 ? 25.517 25.262 -10.627 1.00 91.81 796 THR A N 1
ATOM 6359 C CA . THR A 1 796 ? 24.139 25.758 -10.703 1.00 91.81 796 THR A CA 1
ATOM 6360 C C . THR A 1 796 ? 23.302 24.632 -11.286 1.00 91.81 796 THR A C 1
ATOM 6362 O O . THR A 1 796 ? 23.530 24.216 -12.417 1.00 91.81 796 THR A O 1
ATOM 6365 N N . LEU A 1 797 ? 22.379 24.107 -10.485 1.00 92.94 797 LEU A N 1
ATOM 6366 C CA . LEU A 1 797 ? 21.562 22.941 -10.798 1.00 92.94 797 LEU A CA 1
ATOM 6367 C C . LEU A 1 797 ? 20.084 23.312 -10.667 1.00 92.94 797 LEU A C 1
ATOM 6369 O O . LEU A 1 797 ? 19.693 24.026 -9.748 1.00 92.94 797 LEU A O 1
ATOM 6373 N N . GLU A 1 798 ? 19.253 22.831 -11.584 1.00 93.19 798 GLU A N 1
ATOM 6374 C CA . GLU A 1 798 ? 17.820 23.133 -11.615 1.00 93.19 798 GLU A CA 1
ATOM 6375 C C . GLU A 1 798 ? 17.015 21.867 -11.315 1.00 93.19 798 GLU A C 1
ATOM 6377 O O . GLU A 1 798 ? 16.997 20.913 -12.094 1.00 93.19 798 GLU A O 1
ATOM 6382 N N . VAL A 1 799 ? 16.368 21.862 -10.153 1.00 94.12 799 VAL A N 1
ATOM 6383 C CA . VAL A 1 799 ? 15.700 20.710 -9.556 1.00 94.12 799 VAL A CA 1
ATOM 6384 C C . VAL A 1 799 ? 14.227 20.720 -9.961 1.00 94.12 799 VAL A C 1
ATOM 6386 O O . VAL A 1 799 ? 13.421 21.506 -9.462 1.00 94.12 799 VAL A O 1
ATOM 6389 N N . ASN A 1 800 ? 13.873 19.816 -10.875 1.00 92.88 800 ASN A N 1
ATOM 6390 C CA . ASN A 1 800 ? 12.507 19.618 -11.372 1.00 92.88 800 ASN A CA 1
ATOM 6391 C C . ASN A 1 800 ? 11.720 18.587 -10.526 1.00 92.88 800 ASN A C 1
ATOM 6393 O O . ASN A 1 800 ? 10.930 17.800 -11.043 1.00 92.88 800 ASN A O 1
ATOM 6397 N N . GLY A 1 801 ? 11.984 18.562 -9.218 1.00 92.56 801 GLY A N 1
ATOM 6398 C CA . GLY A 1 801 ? 11.488 17.577 -8.252 1.00 92.56 801 GLY A CA 1
ATOM 6399 C C . GLY A 1 801 ? 11.386 18.171 -6.837 1.00 92.56 801 GLY A C 1
ATOM 6400 O O . GLY A 1 801 ? 11.691 19.350 -6.654 1.00 92.56 801 GLY A O 1
ATOM 6401 N N . PRO A 1 802 ? 10.950 17.392 -5.831 1.00 93.94 802 PRO A N 1
ATOM 6402 C CA . PRO A 1 802 ? 10.573 17.925 -4.517 1.00 93.94 802 PRO A CA 1
ATOM 6403 C C . PRO A 1 802 ? 11.753 18.192 -3.572 1.00 93.94 802 PRO A C 1
ATOM 6405 O O . PRO A 1 802 ? 11.625 18.991 -2.642 1.00 93.94 802 PRO A O 1
ATOM 6408 N N . ILE A 1 803 ? 12.867 17.472 -3.750 1.00 94.75 803 ILE A N 1
ATOM 6409 C CA . ILE A 1 803 ? 13.997 17.397 -2.814 1.00 94.75 803 ILE A CA 1
ATOM 6410 C C . ILE A 1 803 ? 15.317 17.317 -3.596 1.00 94.75 803 ILE A C 1
ATOM 6412 O O . ILE A 1 803 ? 15.379 16.747 -4.685 1.00 94.75 803 ILE A O 1
ATOM 6416 N N . PHE A 1 804 ? 16.375 17.882 -3.019 1.00 95.19 804 PHE A N 1
ATOM 6417 C CA . PHE A 1 804 ? 17.765 17.747 -3.444 1.00 95.19 804 PHE A CA 1
ATOM 6418 C C . PHE A 1 804 ? 18.667 17.636 -2.207 1.00 95.19 804 PHE A C 1
ATOM 6420 O O . PHE A 1 804 ? 18.564 18.470 -1.306 1.00 95.19 804 PHE A O 1
ATOM 6427 N N . SER A 1 805 ? 19.557 16.643 -2.162 1.00 94.25 805 SER A N 1
ATOM 6428 C CA . SER A 1 805 ? 20.489 16.417 -1.046 1.00 94.25 805 SER A CA 1
ATOM 6429 C C . SER A 1 805 ? 21.945 16.479 -1.506 1.00 94.25 805 SER A C 1
ATOM 6431 O O . SER A 1 805 ? 22.307 15.867 -2.507 1.00 94.25 805 SER A O 1
ATOM 6433 N N . LEU A 1 806 ? 22.775 17.184 -0.732 1.00 92.12 806 LEU A N 1
ATOM 6434 C CA . LEU A 1 806 ? 24.236 17.254 -0.816 1.00 92.12 806 LEU A CA 1
ATOM 6435 C C . LEU A 1 806 ? 24.876 16.473 0.325 1.00 92.12 806 LEU A C 1
ATOM 6437 O O . LEU A 1 806 ? 24.379 16.498 1.455 1.00 92.12 806 LEU A O 1
ATOM 6441 N N . MET A 1 807 ? 26.006 15.837 0.035 1.00 89.50 807 MET A N 1
ATOM 6442 C CA . MET A 1 807 ? 26.777 15.039 0.982 1.00 89.50 807 MET A CA 1
ATOM 6443 C C . MET A 1 807 ? 28.279 15.153 0.725 1.00 89.50 807 MET A C 1
ATOM 6445 O O . MET A 1 807 ? 28.712 15.412 -0.399 1.00 89.50 807 MET A O 1
ATOM 6449 N N . TRP A 1 808 ? 29.054 14.896 1.777 1.00 87.50 808 TRP A N 1
ATOM 6450 C CA . TRP A 1 808 ? 30.514 14.968 1.797 1.00 87.50 808 TRP A CA 1
ATOM 6451 C C . TRP A 1 808 ? 31.094 13.687 2.397 1.00 87.50 808 TRP A C 1
ATOM 6453 O O . TRP A 1 808 ? 30.514 13.120 3.327 1.00 87.50 808 TRP A O 1
ATOM 6463 N N . ASN A 1 809 ? 32.247 13.234 1.905 1.00 85.38 809 ASN A N 1
ATOM 6464 C CA . ASN A 1 809 ? 33.011 12.191 2.595 1.00 85.38 809 ASN A CA 1
ATOM 6465 C C . ASN A 1 809 ? 33.718 12.807 3.827 1.00 85.38 809 ASN A C 1
ATOM 6467 O O . ASN A 1 809 ? 34.496 13.746 3.649 1.00 85.38 809 ASN A O 1
ATOM 6471 N N . PRO A 1 810 ? 33.523 12.275 5.056 1.00 79.94 810 PRO A N 1
ATOM 6472 C CA . PRO A 1 810 ? 34.150 12.788 6.283 1.00 79.94 810 PRO A CA 1
ATOM 6473 C C . PRO A 1 810 ? 35.687 12.862 6.290 1.00 79.94 810 PRO A C 1
ATOM 6475 O O . PRO A 1 810 ? 36.252 13.482 7.189 1.00 79.94 810 PRO A O 1
ATOM 6478 N N . GLY A 1 811 ? 36.372 12.226 5.332 1.00 81.88 811 GLY A N 1
ATOM 6479 C CA . GLY A 1 811 ? 37.817 12.373 5.139 1.00 81.88 811 GLY A CA 1
ATOM 6480 C C . GLY A 1 811 ? 38.249 13.774 4.683 1.00 81.88 811 GLY A C 1
ATOM 6481 O O . GLY A 1 811 ? 39.367 14.186 4.986 1.00 81.88 811 GLY A O 1
ATOM 6482 N N . PHE A 1 812 ? 37.371 14.529 4.015 1.00 80.88 812 PHE A N 1
ATOM 6483 C CA . PHE A 1 812 ? 37.656 15.880 3.532 1.00 80.88 812 PHE A CA 1
ATOM 6484 C C . PHE A 1 812 ? 36.970 16.913 4.432 1.00 80.88 812 PHE A C 1
ATOM 6486 O O . PHE A 1 812 ? 35.750 16.929 4.557 1.00 80.88 812 PHE A O 1
ATOM 6493 N N . GLN A 1 813 ? 37.758 17.781 5.073 1.00 79.81 813 GLN A N 1
ATOM 6494 C CA . GLN A 1 813 ? 37.258 18.733 6.080 1.00 79.81 813 GLN A CA 1
ATOM 6495 C C . GLN A 1 813 ? 37.025 20.155 5.541 1.00 79.81 813 GLN A C 1
ATOM 6497 O O . GLN A 1 813 ? 36.545 21.019 6.274 1.00 79.81 813 GLN A O 1
ATOM 6502 N N . THR A 1 814 ? 37.351 20.412 4.272 1.00 84.69 814 THR A N 1
ATOM 6503 C CA . THR A 1 814 ? 37.164 21.725 3.641 1.00 84.69 814 THR A CA 1
ATOM 6504 C C . THR A 1 814 ? 35.706 21.917 3.226 1.00 84.69 814 THR A C 1
ATOM 6506 O O . THR A 1 814 ? 35.205 21.105 2.447 1.00 84.69 814 THR A O 1
ATOM 6509 N N . PRO A 1 815 ? 35.016 22.977 3.677 1.00 82.69 815 PRO A N 1
ATOM 6510 C CA . PRO A 1 815 ? 33.658 23.237 3.238 1.00 82.69 815 PRO A CA 1
ATOM 6511 C C . PRO A 1 815 ? 33.609 23.816 1.812 1.00 82.69 815 PRO A C 1
ATOM 6513 O O . PRO A 1 815 ? 34.492 24.580 1.418 1.00 82.69 815 PRO A O 1
ATOM 6516 N N . PRO A 1 816 ? 32.555 23.525 1.035 1.00 85.00 816 PRO A N 1
ATOM 6517 C CA . PRO A 1 816 ? 32.249 24.267 -0.184 1.00 85.00 816 PRO A CA 1
ATOM 6518 C C . PRO A 1 816 ? 31.828 25.715 0.129 1.00 85.00 816 PRO A C 1
ATOM 6520 O O . PRO A 1 816 ? 31.507 26.062 1.270 1.00 85.00 816 PRO A O 1
ATOM 6523 N N . GLY A 1 817 ? 31.794 26.563 -0.903 1.00 89.81 817 GLY A N 1
ATOM 6524 C CA . GLY A 1 817 ? 31.331 27.947 -0.793 1.00 89.81 817 GLY A CA 1
ATOM 6525 C C . GLY A 1 817 ? 29.821 28.080 -0.544 1.00 89.81 817 GLY A C 1
ATOM 6526 O O . GLY A 1 817 ? 29.091 27.089 -0.429 1.00 89.81 817 GLY A O 1
ATOM 6527 N N . ASP A 1 818 ? 29.354 29.333 -0.474 1.00 92.56 818 ASP A N 1
ATOM 6528 C CA . ASP A 1 818 ? 27.962 29.677 -0.147 1.00 92.56 818 ASP A CA 1
ATOM 6529 C C . ASP A 1 818 ? 26.949 28.892 -0.990 1.00 92.56 818 ASP A C 1
ATOM 6531 O O . ASP A 1 818 ? 27.025 28.884 -2.225 1.00 92.56 818 ASP A O 1
ATOM 6535 N N . LEU A 1 819 ? 25.968 28.292 -0.317 1.00 94.44 819 LEU A N 1
ATOM 6536 C CA . LEU A 1 819 ? 24.826 27.615 -0.918 1.00 94.44 819 LEU A CA 1
ATOM 6537 C C . LEU A 1 819 ? 23.603 28.536 -0.882 1.00 94.44 819 LEU A C 1
ATOM 6539 O O . LEU A 1 819 ? 23.280 29.135 0.144 1.00 94.44 819 LEU A O 1
ATOM 6543 N N . SER A 1 820 ? 22.891 28.619 -2.000 1.00 95.31 820 SER A N 1
ATOM 6544 C CA . SER A 1 820 ? 21.665 29.406 -2.133 1.00 95.31 820 SER A CA 1
ATOM 6545 C C . SER A 1 820 ? 20.684 28.736 -3.088 1.00 95.31 820 SER A C 1
ATOM 6547 O O . SER A 1 820 ? 21.100 27.975 -3.962 1.00 95.31 820 SER A O 1
ATOM 6549 N N . ALA A 1 821 ? 19.389 29.016 -2.952 1.00 96.12 821 ALA A N 1
ATOM 6550 C CA . ALA A 1 821 ? 18.390 28.568 -3.917 1.00 96.12 821 ALA A CA 1
ATOM 6551 C C . ALA A 1 821 ? 17.312 29.628 -4.167 1.00 96.12 821 ALA A C 1
ATOM 6553 O O . ALA A 1 821 ? 17.066 30.514 -3.347 1.00 96.12 821 ALA A O 1
ATOM 6554 N N . THR A 1 822 ? 16.695 29.531 -5.341 1.00 93.75 822 THR A N 1
ATOM 6555 C CA . THR A 1 822 ? 15.644 30.425 -5.827 1.00 93.75 822 THR A CA 1
ATOM 6556 C C . THR A 1 822 ? 14.560 29.606 -6.512 1.00 93.75 822 THR A C 1
ATOM 6558 O O . THR A 1 822 ? 14.871 28.728 -7.318 1.00 93.75 822 THR A O 1
ATOM 6561 N N . ILE A 1 823 ? 13.293 29.910 -6.238 1.00 95.19 823 ILE A N 1
ATOM 6562 C CA . ILE A 1 823 ? 12.159 29.266 -6.909 1.00 95.19 823 ILE A CA 1
ATOM 6563 C C . ILE A 1 823 ? 12.172 29.570 -8.413 1.00 95.19 823 ILE A C 1
ATOM 6565 O O . ILE A 1 823 ? 12.458 30.691 -8.830 1.00 95.19 823 ILE A O 1
ATOM 6569 N N . GLY A 1 824 ? 11.825 28.566 -9.217 1.00 90.44 824 GLY A N 1
ATOM 6570 C CA . GLY A 1 824 ? 11.835 28.616 -10.675 1.00 90.44 824 GLY A CA 1
ATOM 6571 C C . GLY A 1 824 ? 12.998 27.843 -11.300 1.00 90.44 824 GLY A C 1
ATOM 6572 O O . GLY A 1 824 ? 14.021 27.575 -10.666 1.00 90.44 824 GLY A O 1
ATOM 6573 N N . ILE A 1 825 ? 12.801 27.487 -12.568 1.00 91.12 825 ILE A N 1
ATOM 6574 C CA . ILE A 1 825 ? 13.755 26.819 -13.457 1.00 91.12 825 ILE A CA 1
ATOM 6575 C C . ILE A 1 825 ? 13.667 27.489 -14.839 1.00 91.12 825 ILE A C 1
ATOM 6577 O O . ILE A 1 825 ? 12.592 27.941 -15.234 1.00 91.12 825 ILE A O 1
ATOM 6581 N N . THR A 1 826 ? 14.785 27.600 -15.554 1.00 86.94 826 THR A N 1
ATOM 6582 C CA . THR A 1 826 ? 14.884 28.259 -16.871 1.00 86.94 826 THR A CA 1
ATOM 6583 C C . THR A 1 826 ? 14.879 27.282 -18.044 1.00 86.94 826 THR A C 1
ATOM 6585 O O . THR A 1 826 ? 14.702 27.701 -19.185 1.00 86.94 826 THR A O 1
ATOM 6588 N N . ASN A 1 827 ? 15.130 25.994 -17.777 1.00 84.88 827 ASN A N 1
ATOM 6589 C CA . ASN A 1 827 ? 15.393 24.944 -18.771 1.00 84.88 827 ASN A CA 1
ATOM 6590 C C . ASN A 1 827 ? 16.554 25.226 -19.756 1.00 84.88 827 ASN A C 1
ATOM 6592 O O . ASN A 1 827 ? 16.744 24.457 -20.696 1.00 84.88 827 ASN A O 1
ATOM 6596 N N . LYS A 1 828 ? 17.378 26.258 -19.521 1.00 88.25 828 LYS A N 1
ATOM 6597 C CA . LYS A 1 828 ? 18.639 26.504 -20.240 1.00 88.25 828 LYS A CA 1
ATOM 6598 C C . LYS A 1 828 ? 19.822 26.121 -19.343 1.00 88.25 828 LYS A C 1
ATOM 6600 O O . LYS A 1 828 ? 19.797 26.363 -18.136 1.00 88.25 828 LYS A O 1
ATOM 6605 N N . ARG A 1 829 ? 20.835 25.447 -19.883 1.00 88.44 829 ARG A N 1
ATOM 6606 C CA . ARG A 1 829 ? 21.948 24.852 -19.115 1.00 88.44 829 ARG A CA 1
ATOM 6607 C C . ARG A 1 829 ? 23.283 25.214 -19.746 1.00 88.44 829 ARG A C 1
ATOM 6609 O O . ARG A 1 829 ? 23.381 25.198 -20.962 1.00 88.44 829 ARG A O 1
ATOM 6616 N N . GLN A 1 830 ? 24.306 25.448 -18.928 1.00 84.50 830 GLN A N 1
ATOM 6617 C CA . GLN A 1 830 ? 25.688 25.489 -19.412 1.00 84.50 830 GLN A CA 1
ATOM 6618 C C . GLN A 1 830 ? 26.267 24.073 -19.424 1.00 84.50 830 GLN A C 1
ATOM 6620 O O . GLN A 1 830 ? 26.164 23.358 -18.426 1.00 84.50 830 GLN A O 1
ATOM 6625 N N . LEU A 1 831 ? 26.875 23.682 -20.540 1.00 81.75 831 LEU A N 1
ATOM 6626 C CA . LEU A 1 831 ? 27.504 22.373 -20.714 1.00 81.75 831 LEU A CA 1
ATOM 6627 C C . LEU A 1 831 ? 28.871 22.269 -20.024 1.00 81.75 831 LEU A C 1
ATOM 6629 O O . LEU A 1 831 ? 29.220 21.226 -19.473 1.00 81.75 831 LEU A O 1
ATOM 6633 N N . GLU A 1 832 ? 29.583 23.398 -20.002 1.00 77.31 832 GLU A N 1
ATOM 6634 C CA . GLU A 1 832 ? 30.890 23.680 -19.382 1.00 77.31 832 GLU A CA 1
ATOM 6635 C C . GLU A 1 832 ? 30.997 23.232 -17.906 1.00 77.31 832 GLU A C 1
ATOM 6637 O O . GLU A 1 832 ? 32.068 23.255 -17.301 1.00 77.31 832 GLU A O 1
ATOM 6642 N N . ARG A 1 833 ? 29.866 22.880 -17.282 1.00 79.44 833 ARG A N 1
ATOM 6643 C CA . ARG A 1 833 ? 29.732 22.465 -15.887 1.00 79.44 833 ARG A CA 1
ATOM 6644 C C . ARG A 1 833 ? 28.919 21.178 -15.794 1.00 79.44 833 ARG A C 1
ATOM 6646 O O . ARG A 1 833 ? 27.968 20.977 -16.545 1.00 79.44 833 ARG A O 1
ATOM 6653 N N . CYS A 1 834 ? 29.252 20.360 -14.799 1.00 84.00 834 CYS A N 1
ATOM 6654 C CA . CYS A 1 834 ? 28.481 19.195 -14.365 1.00 84.00 834 CYS A CA 1
ATOM 6655 C C . CYS A 1 834 ? 26.986 19.536 -14.231 1.00 84.00 834 CYS A C 1
ATOM 6657 O O . CYS A 1 834 ? 26.641 20.489 -13.523 1.00 84.00 834 CYS A O 1
ATOM 6659 N N . GLY A 1 835 ? 26.095 18.759 -14.851 1.00 88.75 835 GLY A N 1
ATOM 6660 C CA . GLY A 1 835 ? 24.670 19.081 -14.828 1.00 88.75 835 GLY A CA 1
ATOM 6661 C C . GLY A 1 835 ? 23.733 17.949 -15.236 1.00 88.75 835 GLY A C 1
ATOM 6662 O O . GLY A 1 835 ? 24.143 16.857 -15.634 1.00 88.75 835 GLY A O 1
ATOM 6663 N N . PHE A 1 836 ? 22.435 18.223 -15.090 1.00 93.50 836 PHE A N 1
ATOM 6664 C CA . PHE A 1 836 ? 21.368 17.303 -15.462 1.00 93.50 836 PHE A CA 1
ATOM 6665 C C . PHE A 1 836 ? 20.111 18.034 -15.958 1.00 93.50 836 PHE A C 1
ATOM 6667 O O . PHE A 1 836 ? 19.891 19.226 -15.710 1.00 93.50 836 PHE A O 1
ATOM 6674 N N . VAL A 1 837 ? 19.258 17.272 -16.637 1.00 93.50 837 VAL A N 1
ATOM 6675 C CA . VAL A 1 837 ? 17.877 17.606 -16.999 1.00 93.50 837 VAL A CA 1
ATOM 6676 C C . VAL A 1 837 ? 17.000 16.410 -16.623 1.00 93.50 837 VAL A C 1
ATOM 6678 O O . VAL A 1 837 ? 17.407 15.259 -16.767 1.00 93.50 837 VAL A O 1
ATOM 6681 N N . SER A 1 838 ? 15.802 16.663 -16.103 1.00 93.50 838 SER A N 1
ATOM 6682 C CA . SER A 1 838 ? 14.875 15.615 -15.664 1.00 93.50 838 SER A CA 1
ATOM 6683 C C . SER A 1 838 ? 13.426 15.995 -15.948 1.00 93.50 838 SER A C 1
ATOM 6685 O O . SER A 1 838 ? 13.065 17.176 -15.922 1.00 93.50 838 SER A O 1
ATOM 6687 N N . SER A 1 839 ? 12.594 14.985 -16.203 1.00 92.50 839 SER A N 1
ATOM 6688 C CA . SER A 1 839 ? 11.141 15.143 -16.286 1.00 92.50 839 SER A CA 1
ATOM 6689 C C . SER A 1 839 ? 10.558 15.631 -14.947 1.00 92.50 839 SER A C 1
ATOM 6691 O O . SER A 1 839 ? 11.084 15.256 -13.893 1.00 92.50 839 SER A O 1
ATOM 6693 N N . PRO A 1 840 ? 9.457 16.407 -14.952 1.00 90.81 840 PRO A N 1
ATOM 6694 C CA . PRO A 1 840 ? 8.828 16.891 -13.724 1.00 90.81 840 PRO A CA 1
ATOM 6695 C C . PRO A 1 840 ? 8.484 15.766 -12.738 1.00 90.81 840 PRO A C 1
ATOM 6697 O O . PRO A 1 840 ? 7.981 14.716 -13.134 1.00 90.81 840 PRO A O 1
ATOM 6700 N N . GLY A 1 841 ? 8.759 15.984 -11.451 1.00 89.94 841 GLY A N 1
ATOM 6701 C CA . GLY A 1 841 ? 8.456 15.034 -10.375 1.00 89.94 841 GLY A CA 1
ATOM 6702 C C . GLY A 1 841 ? 9.457 13.892 -10.198 1.00 89.94 841 GLY A C 1
ATOM 6703 O O . GLY A 1 841 ? 9.309 13.087 -9.275 1.00 89.94 841 GLY A O 1
ATOM 6704 N N . ASN A 1 842 ? 10.496 13.826 -11.032 1.00 91.31 842 ASN A N 1
ATOM 6705 C CA . ASN A 1 842 ? 11.547 12.826 -10.905 1.00 91.31 842 ASN A CA 1
ATOM 6706 C C . ASN A 1 842 ? 12.479 13.154 -9.721 1.00 91.31 842 ASN A C 1
ATOM 6708 O O . ASN A 1 842 ? 13.038 14.244 -9.634 1.00 91.31 842 ASN A O 1
ATOM 6712 N N . HIS A 1 843 ? 12.661 12.191 -8.818 1.00 89.94 843 HIS A N 1
ATOM 6713 C CA . HIS A 1 843 ? 13.589 12.232 -7.673 1.00 89.94 843 HIS A CA 1
ATOM 6714 C C . HIS A 1 843 ? 14.873 11.407 -7.947 1.00 89.94 843 HIS A C 1
ATOM 6716 O O . HIS A 1 843 ? 15.622 11.045 -7.039 1.00 89.94 843 HIS A O 1
ATOM 6722 N N . GLY A 1 844 ? 15.111 11.038 -9.208 1.00 87.62 844 GLY A N 1
ATOM 6723 C CA . GLY A 1 844 ? 16.317 10.392 -9.732 1.00 87.62 844 GLY A CA 1
ATOM 6724 C C . GLY A 1 844 ? 16.408 8.871 -9.560 1.00 87.62 844 GLY A C 1
ATOM 6725 O O . GLY A 1 844 ? 17.109 8.227 -10.333 1.00 87.62 844 GLY A O 1
ATOM 6726 N N . CYS A 1 845 ? 15.723 8.278 -8.581 1.00 87.56 845 CYS A N 1
ATOM 6727 C CA . CYS A 1 845 ? 15.871 6.858 -8.227 1.00 87.56 845 CYS A CA 1
ATOM 6728 C C . CYS A 1 845 ? 15.015 5.933 -9.124 1.00 87.56 845 CYS A C 1
ATOM 6730 O O . CYS A 1 845 ? 13.787 6.015 -9.051 1.00 87.56 845 CYS A O 1
ATOM 6732 N N . PRO A 1 846 ? 15.601 5.017 -9.921 1.00 82.31 846 PRO A N 1
ATOM 6733 C CA . PRO A 1 846 ? 14.834 4.139 -10.804 1.00 82.31 846 PRO A CA 1
ATOM 6734 C C . PRO A 1 846 ? 13.845 3.232 -10.055 1.00 82.31 846 PRO A C 1
ATOM 6736 O O . PRO A 1 846 ? 14.153 2.688 -8.996 1.00 82.31 846 PRO A O 1
ATOM 6739 N N . GLY A 1 847 ? 12.664 3.015 -10.642 1.00 79.25 847 GLY A N 1
ATOM 6740 C CA . GLY A 1 847 ? 11.694 2.022 -10.159 1.00 79.25 847 GLY A CA 1
ATOM 6741 C C . GLY A 1 847 ? 10.852 2.429 -8.941 1.00 79.25 847 GLY A C 1
ATOM 6742 O O . GLY A 1 847 ? 10.235 1.554 -8.334 1.00 79.25 847 GLY A O 1
ATOM 6743 N N . LYS A 1 848 ? 10.803 3.720 -8.589 1.00 84.88 848 LYS A N 1
ATOM 6744 C CA . LYS A 1 848 ? 9.835 4.293 -7.633 1.00 84.88 848 LYS A CA 1
ATOM 6745 C C . LYS A 1 848 ? 8.779 5.135 -8.369 1.00 84.88 848 LYS A C 1
ATOM 6747 O O . LYS A 1 848 ? 8.988 5.516 -9.518 1.00 84.88 848 LYS A O 1
ATOM 6752 N N . GLU A 1 849 ? 7.659 5.410 -7.702 1.00 86.88 849 GLU A N 1
ATOM 6753 C CA . GLU A 1 849 ? 6.645 6.377 -8.157 1.00 86.88 849 GLU A CA 1
ATOM 6754 C C . GLU A 1 849 ? 7.228 7.798 -8.243 1.00 86.88 849 GLU A C 1
ATOM 6756 O O . GLU A 1 849 ? 8.039 8.176 -7.403 1.00 86.88 849 GLU A O 1
ATOM 6761 N N . LEU A 1 850 ? 6.776 8.605 -9.210 1.00 89.31 850 LEU A N 1
ATOM 6762 C CA . LEU A 1 850 ? 7.106 10.036 -9.275 1.00 89.31 850 LEU A CA 1
ATOM 6763 C C . LEU A 1 850 ? 6.370 10.832 -8.190 1.00 89.31 850 LEU A C 1
ATOM 6765 O O . LEU A 1 850 ? 5.225 10.519 -7.877 1.00 89.31 850 LEU A O 1
ATOM 6769 N N . TYR A 1 851 ? 6.973 11.925 -7.715 1.00 91.69 851 TYR A N 1
ATOM 6770 C CA . TYR A 1 851 ? 6.284 12.938 -6.903 1.00 91.69 851 TYR A CA 1
ATOM 6771 C C . TYR A 1 851 ? 5.369 13.792 -7.799 1.00 91.69 851 TYR A C 1
ATOM 6773 O O . TYR A 1 851 ? 5.820 14.335 -8.810 1.00 91.69 851 TYR A O 1
ATOM 6781 N N . LYS A 1 852 ? 4.083 13.915 -7.451 1.00 90.50 852 LYS A N 1
ATOM 6782 C CA . LYS A 1 852 ? 3.033 14.435 -8.344 1.00 90.50 852 LYS A CA 1
ATOM 6783 C C . LYS A 1 852 ? 2.557 15.793 -7.827 1.00 90.50 852 LYS A C 1
ATOM 6785 O O . LYS A 1 852 ? 2.227 15.950 -6.658 1.00 90.50 852 LYS A O 1
ATOM 6790 N N . SER A 1 853 ? 2.522 16.806 -8.691 1.00 89.75 853 SER A N 1
ATOM 6791 C CA . SER A 1 853 ? 2.154 18.176 -8.305 1.00 89.75 853 SER A CA 1
ATOM 6792 C C . SER A 1 853 ? 1.353 18.840 -9.412 1.00 89.75 853 SER A C 1
ATOM 6794 O O . SER A 1 853 ? 1.711 18.744 -10.580 1.00 89.75 853 SER A O 1
ATOM 6796 N N . SER A 1 854 ? 0.309 19.581 -9.055 1.00 88.25 854 SER A N 1
ATOM 6797 C CA . SER A 1 854 ? -0.470 20.399 -9.994 1.00 88.25 854 SER A CA 1
ATOM 6798 C C . SER A 1 854 ? 0.344 21.527 -10.648 1.00 88.25 854 SER A C 1
ATOM 6800 O O . SER A 1 854 ? -0.103 22.118 -11.630 1.00 88.25 854 SER A O 1
ATOM 6802 N N . LEU A 1 855 ? 1.561 21.791 -10.156 1.00 88.19 855 LEU A N 1
ATOM 6803 C CA . LEU A 1 855 ? 2.549 22.670 -10.791 1.00 88.19 855 LEU A CA 1
ATOM 6804 C C . LEU A 1 855 ? 3.354 21.981 -11.907 1.00 88.19 855 LEU A C 1
ATOM 6806 O O . LEU A 1 855 ? 4.113 22.647 -12.610 1.00 88.19 855 LEU A O 1
ATOM 6810 N N . TYR A 1 856 ? 3.214 20.664 -12.073 1.00 85.31 856 TYR A N 1
ATOM 6811 C CA . TYR A 1 856 ? 3.863 19.882 -13.119 1.00 85.31 856 TYR A CA 1
ATOM 6812 C C . TYR A 1 856 ? 2.860 19.551 -14.225 1.00 85.31 856 TYR A C 1
ATOM 6814 O O . TYR A 1 856 ? 1.910 18.789 -14.042 1.00 85.31 856 TYR A O 1
ATOM 6822 N N . ASN A 1 857 ? 3.074 20.120 -15.407 1.00 77.75 857 ASN A N 1
ATOM 6823 C CA . ASN A 1 857 ? 2.191 19.903 -16.543 1.00 77.75 857 ASN A CA 1
ATOM 6824 C C . ASN A 1 857 ? 2.601 18.648 -17.334 1.00 77.75 857 ASN A C 1
ATOM 6826 O O . ASN A 1 857 ? 3.439 18.718 -18.229 1.00 77.75 857 ASN A O 1
ATOM 6830 N N . VAL A 1 858 ? 1.968 17.511 -17.030 1.00 79.75 858 VAL A N 1
ATOM 6831 C CA . VAL A 1 858 ? 2.148 16.232 -17.751 1.00 79.75 858 VAL A CA 1
ATOM 6832 C C . VAL A 1 858 ? 1.453 16.173 -19.124 1.00 79.75 858 VAL A C 1
ATOM 6834 O O . VAL A 1 858 ? 1.479 15.135 -19.772 1.00 79.75 858 VAL A O 1
ATOM 6837 N N . ASN A 1 859 ? 0.830 17.265 -19.585 1.00 82.19 859 ASN A N 1
ATOM 6838 C CA . ASN A 1 859 ? 0.103 17.340 -20.862 1.00 82.19 859 ASN A CA 1
ATOM 6839 C C . ASN A 1 859 ? 0.756 18.307 -21.867 1.00 82.19 859 ASN A C 1
ATOM 6841 O O . ASN A 1 859 ? 0.114 18.750 -22.819 1.00 82.19 859 ASN A O 1
ATOM 6845 N N . SER A 1 860 ? 2.006 18.715 -21.649 1.00 83.94 860 SER A N 1
ATOM 6846 C CA . SER A 1 860 ? 2.717 19.627 -22.550 1.00 83.94 860 SER A CA 1
ATOM 6847 C C . SER A 1 860 ? 4.148 19.158 -22.791 1.00 83.94 860 SER A C 1
ATOM 6849 O O . SER A 1 860 ? 4.738 18.552 -21.896 1.00 83.94 860 SER A O 1
ATOM 6851 N N . PRO A 1 861 ? 4.707 19.417 -23.988 1.00 86.38 861 PRO A N 1
ATOM 6852 C CA . PRO A 1 861 ? 6.055 18.987 -24.323 1.00 86.38 861 PRO A CA 1
ATOM 6853 C C . PRO A 1 861 ? 7.069 19.639 -23.387 1.00 86.38 861 PRO A C 1
ATOM 6855 O O . PRO A 1 861 ? 7.064 20.854 -23.176 1.00 86.38 861 PRO A O 1
ATOM 6858 N N . PHE A 1 862 ? 7.959 18.819 -22.845 1.00 91.56 862 PHE A N 1
ATOM 6859 C CA . PHE A 1 862 ? 9.143 19.281 -22.150 1.00 91.56 862 PHE A CA 1
ATOM 6860 C C . PHE A 1 862 ? 10.234 19.608 -23.173 1.00 91.56 862 PHE A C 1
ATOM 6862 O O . PHE A 1 862 ? 10.537 18.802 -24.055 1.00 91.56 862 PHE A O 1
ATOM 6869 N N . HIS A 1 863 ? 10.858 20.769 -23.006 1.00 92.44 863 HIS A N 1
ATOM 6870 C CA . HIS A 1 863 ? 12.002 21.221 -23.787 1.00 92.44 863 HIS A CA 1
ATOM 6871 C C . HIS A 1 863 ? 13.062 21.793 -22.845 1.00 92.44 863 HIS A C 1
ATOM 6873 O O . HIS A 1 863 ? 12.735 22.567 -21.938 1.00 92.44 863 HIS A O 1
ATOM 6879 N N . ALA A 1 864 ? 14.321 21.432 -23.083 1.00 93.31 864 ALA A N 1
ATOM 6880 C CA . ALA A 1 864 ? 15.487 22.067 -22.489 1.00 93.31 864 ALA A CA 1
ATOM 6881 C C . ALA A 1 864 ? 16.596 22.266 -23.529 1.00 93.31 864 ALA A C 1
ATOM 6883 O O . ALA A 1 864 ? 16.760 21.463 -24.450 1.00 93.31 864 ALA A O 1
ATOM 6884 N N . GLU A 1 865 ? 17.380 23.320 -23.334 1.00 91.56 865 GLU A N 1
ATOM 6885 C CA . GLU A 1 865 ? 18.579 23.624 -24.113 1.00 91.56 865 GLU A CA 1
ATOM 6886 C C . GLU A 1 865 ? 19.812 23.454 -23.223 1.00 91.56 865 GLU A C 1
ATOM 6888 O O . GLU A 1 865 ? 19.845 23.937 -22.087 1.00 91.56 865 GLU A O 1
ATOM 6893 N N . VAL A 1 866 ? 20.847 22.808 -23.749 1.00 89.25 866 VAL A N 1
ATOM 6894 C CA . VAL A 1 866 ? 22.164 22.702 -23.121 1.00 89.25 866 VAL A CA 1
ATOM 6895 C C . VAL A 1 866 ? 23.177 23.336 -24.067 1.00 89.25 866 VAL A C 1
ATOM 6897 O O . VAL A 1 866 ? 23.269 22.933 -25.223 1.00 89.25 866 VAL A O 1
ATOM 6900 N N . THR A 1 867 ? 23.875 24.371 -23.602 1.00 89.00 867 THR A N 1
ATOM 6901 C CA . THR A 1 867 ? 24.648 25.296 -24.439 1.00 89.00 867 THR A CA 1
ATOM 6902 C C . THR A 1 867 ? 26.073 25.494 -23.913 1.00 89.00 867 THR A C 1
ATOM 6904 O O . THR A 1 867 ? 26.323 25.418 -22.708 1.00 89.00 867 THR A O 1
ATOM 6907 N N . ASN A 1 868 ? 27.021 25.746 -24.813 1.00 86.50 868 ASN A N 1
ATOM 6908 C CA . ASN A 1 868 ? 28.430 26.013 -24.519 1.00 86.50 868 ASN A CA 1
ATOM 6909 C C . ASN A 1 868 ? 28.926 27.201 -25.361 1.00 86.50 868 ASN A C 1
ATOM 6911 O O . ASN A 1 868 ? 28.527 27.358 -26.519 1.00 86.50 868 ASN A O 1
ATOM 6915 N N . ALA A 1 869 ? 29.815 28.026 -24.807 1.00 83.06 869 ALA A N 1
ATOM 6916 C CA . ALA A 1 869 ? 30.526 29.057 -25.559 1.00 83.06 869 ALA A CA 1
ATOM 6917 C C . ALA A 1 869 ? 31.418 28.493 -26.692 1.00 83.06 869 ALA A C 1
ATOM 6919 O O . ALA A 1 869 ? 31.619 29.172 -27.704 1.00 83.06 869 ALA A O 1
ATOM 6920 N N . GLN A 1 870 ? 31.944 27.270 -26.558 1.00 84.56 870 GLN A N 1
ATOM 6921 C CA . GLN A 1 870 ? 32.774 26.591 -27.564 1.00 84.56 870 GLN A CA 1
ATOM 6922 C C . GLN A 1 870 ? 32.254 25.185 -27.910 1.00 84.56 870 GLN A C 1
ATOM 6924 O O . GLN A 1 870 ? 31.505 24.604 -27.130 1.00 84.56 870 GLN A O 1
ATOM 6929 N N . PRO A 1 871 ? 32.581 24.634 -29.096 1.00 83.69 871 PRO A N 1
ATOM 6930 C CA . PRO A 1 871 ? 32.169 23.281 -29.451 1.00 83.69 871 PRO A CA 1
ATOM 6931 C C . PRO A 1 871 ? 33.001 22.263 -28.669 1.00 83.69 871 PRO A C 1
ATOM 6933 O O . PRO A 1 871 ? 34.229 22.289 -28.738 1.00 83.69 871 PRO A O 1
ATOM 6936 N N . GLU A 1 872 ? 32.345 21.336 -27.978 1.00 81.94 872 GLU A N 1
ATOM 6937 C CA . GLU A 1 872 ? 33.013 20.293 -27.190 1.00 81.94 872 GLU A CA 1
ATOM 6938 C C . GLU A 1 872 ? 32.506 18.889 -27.555 1.00 81.94 872 GLU A C 1
ATOM 6940 O O . GLU A 1 872 ? 31.568 18.722 -28.341 1.00 81.94 872 GLU A O 1
ATOM 6945 N N . ALA A 1 873 ? 33.170 17.859 -27.023 1.00 83.38 873 ALA A N 1
ATOM 6946 C CA . ALA A 1 873 ? 32.683 16.484 -27.068 1.00 83.38 873 ALA A CA 1
ATOM 6947 C C . ALA A 1 873 ? 31.824 16.214 -25.827 1.00 83.38 873 ALA A C 1
ATOM 6949 O O . ALA A 1 873 ? 32.271 16.424 -24.701 1.00 83.38 873 ALA A O 1
ATOM 6950 N N . ILE A 1 874 ? 30.595 15.748 -26.036 1.00 83.25 874 ILE A N 1
ATOM 6951 C CA . ILE A 1 874 ? 29.582 15.600 -24.993 1.00 83.25 874 ILE A CA 1
ATOM 6952 C C . ILE A 1 874 ? 29.194 14.139 -24.818 1.00 83.25 874 ILE A C 1
ATOM 6954 O O . ILE A 1 874 ? 28.922 13.449 -25.798 1.00 83.25 874 ILE A O 1
ATOM 6958 N N . TYR A 1 875 ? 29.070 13.706 -23.565 1.00 87.44 875 TYR A N 1
ATOM 6959 C CA . TYR A 1 875 ? 28.529 12.404 -23.190 1.00 87.44 875 TYR A CA 1
ATOM 6960 C C . TYR A 1 875 ? 27.319 12.614 -22.273 1.00 87.44 875 TYR A C 1
ATOM 6962 O O . TYR A 1 875 ? 27.461 13.141 -21.167 1.00 87.44 875 TYR A O 1
ATOM 6970 N N . LEU A 1 876 ? 26.126 12.239 -22.746 1.00 90.56 876 LEU A N 1
ATOM 6971 C CA . LEU A 1 876 ? 24.881 12.304 -21.977 1.00 90.56 876 LEU A CA 1
ATOM 6972 C C . LEU A 1 876 ? 24.451 10.913 -21.527 1.00 90.56 876 LEU A C 1
ATOM 6974 O O . LEU A 1 876 ? 23.955 10.122 -22.324 1.00 90.56 876 LEU A O 1
ATOM 6978 N N . ASP A 1 877 ? 24.567 10.662 -20.231 1.00 91.69 877 ASP A N 1
ATOM 6979 C CA . ASP A 1 877 ? 24.027 9.493 -19.549 1.00 91.69 877 ASP A CA 1
ATOM 6980 C C . ASP A 1 877 ? 22.518 9.667 -19.326 1.00 91.69 877 ASP A C 1
ATOM 6982 O O . ASP A 1 877 ? 22.087 10.419 -18.440 1.00 91.69 877 ASP A O 1
ATOM 6986 N N . VAL A 1 878 ? 21.702 8.967 -20.118 1.00 92.81 878 VAL A N 1
ATOM 6987 C CA . VAL A 1 878 ? 20.237 9.025 -20.042 1.00 92.81 878 VAL A CA 1
ATOM 6988 C C . VAL A 1 878 ? 19.658 7.743 -19.453 1.00 92.81 878 VAL A C 1
ATOM 6990 O O . VAL A 1 878 ? 19.910 6.642 -19.936 1.00 92.81 878 VAL A O 1
ATOM 6993 N N . THR A 1 879 ? 18.809 7.891 -18.440 1.00 92.38 879 THR A N 1
ATOM 6994 C CA . THR A 1 879 ? 17.962 6.832 -17.879 1.00 92.38 879 THR A CA 1
ATOM 6995 C C . THR A 1 879 ? 16.499 7.228 -18.083 1.00 92.38 879 THR A C 1
ATOM 6997 O O . THR A 1 879 ? 16.096 8.324 -17.696 1.00 92.38 879 THR A O 1
ATOM 7000 N N . THR A 1 880 ? 15.687 6.365 -18.697 1.00 92.69 880 THR A N 1
ATOM 7001 C CA . THR A 1 880 ? 14.258 6.626 -18.974 1.00 92.69 880 THR A CA 1
ATOM 7002 C C . THR A 1 880 ? 13.467 5.325 -19.016 1.00 92.69 880 THR A C 1
ATOM 7004 O O . THR A 1 880 ? 14.001 4.292 -19.417 1.00 92.69 880 THR A O 1
ATOM 7007 N N . ASN A 1 881 ? 12.192 5.359 -18.630 1.00 91.31 881 ASN A N 1
ATOM 7008 C CA . ASN A 1 881 ? 11.254 4.244 -18.810 1.00 91.31 881 ASN A CA 1
ATOM 7009 C C . ASN A 1 881 ? 10.245 4.478 -19.955 1.00 91.31 881 ASN A C 1
ATOM 7011 O O . ASN A 1 881 ? 9.347 3.662 -20.143 1.00 91.31 881 ASN A O 1
ATOM 7015 N N . SER A 1 882 ? 10.381 5.580 -20.701 1.00 90.00 882 SER A N 1
ATOM 7016 C CA . SER A 1 882 ? 9.408 6.005 -21.717 1.00 90.00 882 SER A CA 1
ATOM 7017 C C . SER A 1 882 ? 9.362 5.066 -22.929 1.00 90.00 882 SER A C 1
ATOM 7019 O O . SER A 1 882 ? 10.390 4.513 -23.330 1.00 90.00 882 SER A O 1
ATOM 7021 N N . ASP A 1 883 ? 8.181 4.892 -23.525 1.00 88.38 883 ASP A N 1
ATOM 7022 C CA . ASP A 1 883 ? 7.993 4.085 -24.738 1.00 88.38 883 ASP A CA 1
ATOM 7023 C C . ASP A 1 883 ? 8.400 4.828 -26.032 1.00 88.38 883 ASP A C 1
ATOM 7025 O O . ASP A 1 883 ? 8.899 5.951 -25.994 1.00 88.38 883 ASP A O 1
ATOM 7029 N N . ALA A 1 884 ? 8.207 4.187 -27.190 1.00 87.38 884 ALA A N 1
ATOM 7030 C CA . ALA A 1 884 ? 8.607 4.711 -28.499 1.00 87.38 884 ALA A CA 1
ATOM 7031 C C . ALA A 1 884 ? 7.841 5.963 -28.973 1.00 87.38 884 ALA A C 1
ATOM 7033 O O . ALA A 1 884 ? 8.380 6.720 -29.776 1.00 87.38 884 ALA A O 1
ATOM 7034 N N . ASN A 1 885 ? 6.623 6.204 -28.482 1.00 86.69 885 ASN A N 1
ATOM 7035 C CA . ASN A 1 885 ? 5.850 7.417 -28.778 1.00 86.69 885 ASN A CA 1
ATOM 7036 C C . ASN A 1 885 ? 6.255 8.587 -27.865 1.00 86.69 885 ASN A C 1
ATOM 7038 O O . ASN A 1 885 ? 6.110 9.747 -28.240 1.00 86.69 885 ASN A O 1
ATOM 7042 N N . HIS A 1 886 ? 6.783 8.271 -26.679 1.00 90.62 886 HIS A N 1
ATOM 7043 C CA . HIS A 1 886 ? 7.144 9.214 -25.615 1.00 90.62 886 HIS A CA 1
ATOM 7044 C C . HIS A 1 886 ? 8.667 9.288 -25.404 1.00 90.62 886 HIS A C 1
ATOM 7046 O O . HIS A 1 886 ? 9.150 9.592 -24.313 1.00 90.62 886 HIS A O 1
ATOM 7052 N N . ALA A 1 887 ? 9.441 8.956 -26.440 1.00 92.69 887 ALA A N 1
ATOM 7053 C CA . ALA A 1 887 ? 10.894 8.852 -26.383 1.00 92.69 887 ALA A CA 1
ATOM 7054 C C . ALA A 1 887 ? 11.567 10.169 -25.953 1.00 92.69 887 ALA A C 1
ATOM 7056 O O . ALA A 1 887 ? 11.100 11.268 -26.260 1.00 92.69 887 ALA A O 1
ATOM 7057 N N . VAL A 1 888 ? 12.711 10.058 -25.276 1.00 96.38 888 VAL A N 1
ATOM 7058 C CA . VAL A 1 888 ? 13.588 11.208 -25.028 1.00 96.38 888 VAL A CA 1
ATOM 7059 C C . VAL A 1 888 ? 14.379 11.453 -26.304 1.00 96.38 888 VAL A C 1
ATOM 7061 O O . VAL A 1 888 ? 15.211 10.626 -26.679 1.00 96.38 888 VAL A O 1
ATOM 7064 N N . SER A 1 889 ? 14.118 12.574 -26.969 1.00 95.62 889 SER A N 1
ATOM 7065 C CA . SER A 1 889 ? 14.867 12.976 -28.156 1.00 95.62 889 SER A CA 1
ATOM 7066 C C . SER A 1 889 ? 15.974 13.957 -27.789 1.00 95.62 889 SER A C 1
ATOM 7068 O O . SER A 1 889 ? 15.752 14.929 -27.061 1.00 95.62 889 SER A O 1
ATOM 7070 N N . LEU A 1 890 ? 17.171 13.678 -28.291 1.00 95.56 890 LEU A N 1
ATOM 7071 C CA . LEU A 1 890 ? 18.350 14.524 -28.171 1.00 95.56 890 LEU A CA 1
ATOM 7072 C C . LEU A 1 890 ? 18.754 14.946 -29.585 1.00 95.56 890 LEU A C 1
ATOM 7074 O O . LEU A 1 890 ? 18.999 14.075 -30.422 1.00 95.56 890 LEU A O 1
ATOM 7078 N N . THR A 1 891 ? 18.830 16.249 -29.844 1.00 94.25 891 THR A N 1
ATOM 7079 C CA . THR A 1 891 ? 19.153 16.800 -31.170 1.00 94.25 891 THR A CA 1
ATOM 7080 C C . THR A 1 891 ? 20.202 17.888 -31.034 1.00 94.25 891 THR A C 1
ATOM 7082 O O . THR A 1 891 ? 19.984 18.848 -30.295 1.00 94.25 891 THR A O 1
ATOM 7085 N N . ASP A 1 892 ? 21.317 17.767 -31.745 1.00 92.88 892 ASP A N 1
ATOM 7086 C CA . ASP A 1 892 ? 22.372 18.781 -31.756 1.00 92.88 892 ASP A CA 1
ATOM 7087 C C . ASP A 1 892 ? 22.293 19.710 -32.980 1.00 92.88 892 ASP A C 1
ATOM 7089 O O . ASP A 1 892 ? 21.583 19.450 -33.954 1.00 92.88 892 ASP A O 1
ATOM 7093 N N . GLU A 1 893 ? 23.025 20.820 -32.919 1.00 89.25 893 GLU A N 1
ATOM 7094 C CA . GLU A 1 893 ? 23.107 21.823 -33.992 1.00 89.25 893 GLU A CA 1
ATOM 7095 C C . GLU A 1 893 ? 23.694 21.308 -35.319 1.00 89.25 893 GLU A C 1
ATOM 7097 O O . GLU A 1 893 ? 23.424 21.890 -36.370 1.00 89.25 893 GLU A O 1
ATOM 7102 N N . ASN A 1 894 ? 24.460 20.213 -35.288 1.00 87.94 894 ASN A N 1
ATOM 7103 C CA . ASN A 1 894 ? 25.027 19.557 -36.465 1.00 87.94 894 ASN A CA 1
ATOM 7104 C C . ASN A 1 894 ? 24.055 18.531 -37.093 1.00 87.94 894 ASN A C 1
ATOM 7106 O O . ASN A 1 894 ? 24.356 17.950 -38.137 1.00 87.94 894 ASN A O 1
ATOM 7110 N N . GLY A 1 895 ? 22.888 18.303 -36.478 1.00 84.00 895 GLY A N 1
ATOM 7111 C CA . GLY A 1 895 ? 21.885 17.333 -36.918 1.00 84.00 895 GLY A CA 1
ATOM 7112 C C . GLY A 1 895 ? 22.100 15.908 -36.395 1.00 84.00 895 GLY A C 1
ATOM 7113 O O . GLY A 1 895 ? 21.413 14.991 -36.850 1.00 84.00 895 GLY A O 1
ATOM 7114 N N . ALA A 1 896 ? 23.015 15.697 -35.443 1.00 88.25 896 ALA A N 1
ATOM 7115 C CA . ALA A 1 896 ? 23.127 14.429 -34.733 1.00 88.25 896 ALA A CA 1
ATOM 7116 C C . ALA A 1 896 ? 21.893 14.227 -33.839 1.00 88.25 896 ALA A C 1
ATOM 7118 O O . ALA A 1 896 ? 21.479 15.125 -33.101 1.00 88.25 896 ALA A O 1
ATOM 7119 N N . TYR A 1 897 ? 21.291 13.039 -33.921 1.00 91.88 897 TYR A N 1
ATOM 7120 C CA . TYR A 1 897 ? 19.967 12.766 -33.366 1.00 91.88 897 TYR A CA 1
ATOM 7121 C C . TYR A 1 897 ? 19.904 11.395 -32.693 1.00 91.88 897 TYR A C 1
ATOM 7123 O O . TYR A 1 897 ? 20.225 10.377 -33.309 1.00 91.88 897 TYR A O 1
ATOM 7131 N N . TYR A 1 898 ? 19.430 11.368 -31.448 1.00 93.00 898 TYR A N 1
ATOM 7132 C CA . TYR A 1 898 ? 19.180 10.147 -30.686 1.00 93.00 898 TYR A CA 1
ATOM 7133 C C . TYR A 1 898 ? 17.737 10.117 -30.185 1.00 93.00 898 TYR A C 1
ATOM 7135 O O . TYR A 1 898 ? 17.227 11.113 -29.676 1.00 93.00 898 TYR A O 1
ATOM 7143 N N . MET A 1 899 ? 17.109 8.944 -30.267 1.00 93.19 899 MET A N 1
ATOM 7144 C CA . MET A 1 899 ? 15.808 8.646 -29.664 1.00 93.19 899 MET A CA 1
ATOM 7145 C C . MET A 1 899 ? 15.994 7.552 -28.622 1.00 93.19 899 MET A C 1
ATOM 7147 O O . MET A 1 899 ? 16.288 6.408 -28.966 1.00 93.19 899 MET A O 1
ATOM 7151 N N . ILE A 1 900 ? 15.860 7.912 -27.347 1.00 94.00 900 ILE A N 1
ATOM 7152 C CA . ILE A 1 900 ? 16.132 7.020 -26.219 1.00 94.00 900 ILE A CA 1
ATOM 7153 C C . ILE A 1 900 ? 14.809 6.611 -25.569 1.00 94.00 900 ILE A C 1
ATOM 7155 O O . ILE A 1 900 ? 14.025 7.442 -25.107 1.00 94.00 900 ILE A O 1
ATOM 7159 N N . THR A 1 901 ? 14.580 5.301 -25.530 1.00 92.44 901 THR A N 1
ATOM 7160 C CA . THR A 1 901 ? 13.371 4.645 -25.009 1.00 92.44 901 THR A CA 1
ATOM 7161 C C . THR A 1 901 ? 13.762 3.576 -23.997 1.00 92.44 901 THR A C 1
ATOM 7163 O O . THR A 1 901 ? 14.815 2.964 -24.162 1.00 92.44 901 THR A O 1
ATOM 7166 N N . ASN A 1 902 ? 12.907 3.332 -23.000 1.00 87.19 902 ASN A N 1
ATOM 7167 C CA . ASN A 1 902 ? 13.011 2.322 -21.940 1.00 87.19 902 ASN A CA 1
ATOM 7168 C C . ASN A 1 902 ? 14.404 1.677 -21.763 1.00 87.19 902 ASN A C 1
ATOM 7170 O O . ASN A 1 902 ? 14.675 0.569 -22.234 1.00 87.19 902 ASN A O 1
ATOM 7174 N N . THR A 1 903 ? 15.263 2.337 -20.991 1.00 84.94 903 THR A N 1
ATOM 7175 C CA . THR A 1 903 ? 16.604 1.851 -20.638 1.00 84.94 903 THR A CA 1
ATOM 7176 C C . THR A 1 903 ? 16.577 0.719 -19.600 1.00 84.94 903 THR A C 1
ATOM 7178 O O . THR A 1 903 ? 17.626 0.233 -19.181 1.00 84.94 903 THR A O 1
ATOM 7181 N N . ASN A 1 904 ? 15.383 0.291 -19.163 1.00 81.19 904 ASN A N 1
ATOM 7182 C CA . ASN A 1 904 ? 15.146 -0.712 -18.120 1.00 81.19 904 ASN A CA 1
ATOM 7183 C C . ASN A 1 904 ? 15.877 -0.414 -16.791 1.00 81.19 904 ASN A C 1
ATOM 7185 O O . ASN A 1 904 ? 16.222 -1.327 -16.045 1.00 81.19 904 ASN A O 1
ATOM 7189 N N . GLY A 1 905 ? 16.106 0.872 -16.494 1.00 76.06 905 GLY A N 1
ATOM 7190 C CA . GLY A 1 905 ? 16.794 1.352 -15.288 1.00 76.06 905 GLY A CA 1
ATOM 7191 C C . GLY A 1 905 ? 18.310 1.531 -15.434 1.00 76.06 905 GLY A C 1
ATOM 7192 O O . GLY A 1 905 ? 18.913 2.198 -14.597 1.00 76.06 905 GLY A O 1
ATOM 7193 N N . ASN A 1 906 ? 18.918 1.019 -16.509 1.00 83.06 906 ASN A N 1
ATOM 7194 C CA . ASN A 1 906 ? 20.316 1.302 -16.848 1.00 83.06 906 ASN A CA 1
ATOM 7195 C C . ASN A 1 906 ? 20.464 2.735 -17.395 1.00 83.06 906 ASN A C 1
ATOM 7197 O O . ASN A 1 906 ? 19.468 3.388 -17.717 1.00 83.06 906 ASN A O 1
ATOM 7201 N N . SER A 1 907 ? 21.698 3.222 -17.541 1.00 84.69 907 SER A N 1
ATOM 7202 C CA . SER A 1 907 ? 21.978 4.428 -18.332 1.00 84.69 907 SER A CA 1
ATOM 7203 C C . SER A 1 907 ? 22.380 4.045 -19.758 1.00 84.69 907 SER A C 1
ATOM 7205 O O . SER A 1 907 ? 23.067 3.044 -19.959 1.00 84.69 907 SER A O 1
ATOM 7207 N N . ILE A 1 908 ? 21.936 4.830 -20.737 1.00 88.06 908 ILE A N 1
ATOM 7208 C CA . ILE A 1 908 ? 22.406 4.800 -22.123 1.00 88.06 908 ILE A CA 1
ATOM 7209 C C . ILE A 1 908 ? 23.148 6.110 -22.365 1.00 88.06 908 ILE A C 1
ATOM 7211 O O . ILE A 1 908 ? 22.551 7.182 -22.262 1.00 88.06 908 ILE A O 1
ATOM 7215 N N . THR A 1 909 ? 24.435 6.016 -22.684 1.00 90.69 909 THR A N 1
ATOM 7216 C CA . THR A 1 909 ? 25.271 7.175 -23.000 1.00 90.69 909 THR A CA 1
ATOM 7217 C C . THR A 1 909 ? 25.112 7.542 -24.478 1.00 90.69 909 THR A C 1
ATOM 7219 O O . THR A 1 909 ? 25.458 6.749 -25.352 1.00 90.69 909 THR A O 1
ATOM 7222 N N . ALA A 1 910 ? 24.602 8.739 -24.768 1.00 89.81 910 ALA A N 1
ATOM 7223 C CA . ALA A 1 910 ? 24.625 9.332 -26.107 1.00 89.81 910 ALA A CA 1
ATOM 7224 C C . ALA A 1 910 ? 25.848 10.246 -26.253 1.00 89.81 910 ALA A C 1
ATOM 7226 O O . ALA A 1 910 ? 26.141 11.019 -25.338 1.00 89.81 910 ALA A O 1
ATOM 7227 N N . SER A 1 911 ? 26.550 10.173 -27.386 1.00 89.62 911 SER A N 1
ATOM 7228 C CA . SER A 1 911 ? 27.736 10.992 -27.653 1.00 89.62 911 SER A CA 1
ATOM 7229 C C . SER A 1 911 ? 27.513 12.008 -28.773 1.00 89.62 911 SER A C 1
ATOM 7231 O O . SER A 1 911 ? 26.941 11.705 -29.822 1.00 89.62 911 SER A O 1
ATOM 7233 N N . PHE A 1 912 ? 28.005 13.221 -28.550 1.00 88.06 912 PHE A N 1
ATOM 7234 C CA . PHE A 1 912 ? 27.992 14.334 -29.496 1.00 88.06 912 PHE A CA 1
ATOM 7235 C C . PHE A 1 912 ? 29.416 14.879 -29.618 1.00 88.06 912 PHE A C 1
ATOM 7237 O O . PHE A 1 912 ? 30.174 14.837 -28.650 1.00 88.06 912 PHE A O 1
ATOM 7244 N N . VAL A 1 913 ? 29.821 15.337 -30.801 1.00 86.50 913 VAL A N 1
ATOM 7245 C CA . VAL A 1 913 ? 31.215 15.717 -31.077 1.00 86.50 913 VAL A CA 1
ATOM 7246 C C . VAL A 1 913 ? 31.230 17.064 -31.778 1.00 86.50 913 VAL A C 1
ATOM 7248 O O . VAL A 1 913 ? 30.608 17.206 -32.825 1.00 86.50 913 VAL A O 1
ATOM 7251 N N . ASN A 1 914 ? 31.992 18.017 -31.230 1.00 86.81 914 ASN A N 1
ATOM 7252 C CA . ASN A 1 914 ? 32.087 19.386 -31.741 1.00 86.81 914 ASN A CA 1
ATOM 7253 C C . ASN A 1 914 ? 30.706 20.078 -31.745 1.00 86.81 914 ASN A C 1
ATOM 7255 O O . ASN A 1 914 ? 30.234 20.597 -32.757 1.00 86.81 914 ASN A O 1
ATOM 7259 N N . THR A 1 915 ? 30.064 20.077 -30.578 1.00 86.38 915 THR A N 1
ATOM 7260 C CA . THR A 1 915 ? 28.706 20.592 -30.368 1.00 86.38 915 THR A CA 1
ATOM 7261 C C . THR A 1 915 ? 28.734 21.736 -29.357 1.00 86.38 915 THR A C 1
ATOM 7263 O O . THR A 1 915 ? 29.276 21.576 -28.263 1.00 86.38 915 THR A O 1
ATOM 7266 N N . ARG A 1 916 ? 28.133 22.884 -29.696 1.00 89.50 916 ARG A N 1
ATOM 7267 C CA . ARG A 1 916 ? 27.836 23.976 -28.753 1.00 89.50 916 ARG A CA 1
ATOM 7268 C C . ARG A 1 916 ? 26.447 23.841 -28.150 1.00 89.50 916 ARG A C 1
ATOM 7270 O O . ARG A 1 916 ? 26.306 23.999 -26.944 1.00 89.50 916 ARG A O 1
ATOM 7277 N N . ASN A 1 917 ? 25.428 23.572 -28.969 1.00 90.25 917 ASN A N 1
ATOM 7278 C CA . ASN A 1 917 ? 24.030 23.519 -28.540 1.00 90.25 917 ASN A CA 1
ATOM 7279 C C . ASN A 1 917 ? 23.412 22.130 -28.745 1.00 90.25 917 ASN A C 1
ATOM 7281 O O . ASN A 1 917 ? 23.467 21.554 -29.833 1.00 90.25 917 ASN A O 1
ATOM 7285 N N . LEU A 1 918 ? 22.756 21.638 -27.695 1.00 92.81 918 LEU A N 1
ATOM 7286 C CA . LEU A 1 918 ? 21.991 20.398 -27.665 1.00 92.81 918 LEU A CA 1
ATOM 7287 C C . LEU A 1 918 ? 20.574 20.671 -27.145 1.00 92.81 918 LEU A C 1
ATOM 7289 O O . LEU A 1 918 ? 20.388 21.220 -26.059 1.00 92.81 918 LEU A O 1
ATOM 7293 N N . SER A 1 919 ? 19.567 20.247 -27.902 1.00 94.25 919 SER A N 1
ATOM 7294 C CA . SER A 1 919 ? 18.164 20.291 -27.504 1.00 94.25 919 SER A CA 1
ATOM 7295 C C . SER A 1 919 ? 17.713 18.934 -26.963 1.00 94.25 919 SER A C 1
ATOM 7297 O O . SER A 1 919 ? 17.897 17.903 -27.610 1.00 94.25 919 SER A O 1
ATOM 7299 N N . ILE A 1 920 ? 17.091 18.945 -25.784 1.00 95.19 920 ILE A N 1
ATOM 7300 C CA . ILE A 1 920 ? 16.478 17.780 -25.141 1.00 95.19 920 ILE A CA 1
ATOM 7301 C C . ILE A 1 920 ? 14.962 17.984 -25.172 1.00 95.19 920 ILE A C 1
ATOM 7303 O O . ILE A 1 920 ? 14.445 18.855 -24.470 1.00 95.19 920 ILE A O 1
ATOM 7307 N N . ASN A 1 921 ? 14.248 17.187 -25.970 1.00 95.19 921 ASN A N 1
ATOM 7308 C CA . ASN A 1 921 ? 12.789 17.265 -26.100 1.00 95.19 921 ASN A CA 1
ATOM 7309 C C . ASN A 1 921 ? 12.148 15.941 -25.692 1.00 95.19 921 ASN A C 1
ATOM 7311 O O . ASN A 1 921 ? 12.587 14.868 -26.115 1.00 95.19 921 ASN A O 1
ATOM 7315 N N . TRP A 1 922 ? 11.078 16.023 -24.910 1.00 95.25 922 TRP A N 1
ATOM 7316 C CA . TRP A 1 922 ? 10.340 14.866 -24.418 1.00 95.25 922 TRP A CA 1
ATOM 7317 C C . TRP A 1 922 ? 8.850 15.189 -24.335 1.00 95.25 922 TRP A C 1
ATOM 7319 O O . TRP A 1 922 ? 8.472 16.236 -23.808 1.00 95.25 922 TRP A O 1
ATOM 7329 N N . MET A 1 923 ? 7.998 14.293 -24.832 1.00 91.62 923 MET A N 1
ATOM 7330 C CA . MET A 1 923 ? 6.550 14.413 -24.676 1.00 91.62 923 MET A CA 1
ATOM 7331 C C . MET A 1 923 ? 6.077 13.429 -23.594 1.00 91.62 923 MET A C 1
ATOM 7333 O O . MET A 1 923 ? 6.165 12.224 -23.830 1.00 91.62 923 MET A O 1
ATOM 7337 N N . PRO A 1 924 ? 5.581 13.898 -22.431 1.00 86.44 924 PRO A N 1
ATOM 7338 C CA . PRO A 1 924 ? 4.952 13.020 -21.445 1.00 86.44 924 PRO A CA 1
ATOM 7339 C C . PRO A 1 924 ? 3.695 12.346 -22.014 1.00 86.44 924 PRO A C 1
ATOM 7341 O O . PRO A 1 924 ? 2.967 12.939 -22.810 1.00 86.44 924 PRO A O 1
ATOM 7344 N N . ASP A 1 925 ? 3.395 11.134 -21.543 1.00 84.88 925 ASP A N 1
ATOM 7345 C CA 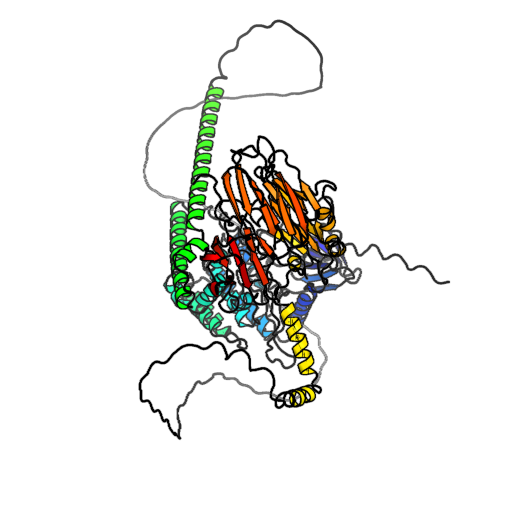. ASP A 1 925 ? 2.270 10.297 -21.998 1.00 84.88 925 ASP A CA 1
ATOM 7346 C C . ASP A 1 925 ? 0.881 10.749 -21.497 1.00 84.88 925 ASP A C 1
ATOM 7348 O O . ASP A 1 925 ? -0.075 9.974 -21.491 1.00 84.88 925 ASP A O 1
ATOM 7352 N N . GLY A 1 926 ? 0.756 11.990 -21.014 1.00 81.00 926 GLY A N 1
ATOM 7353 C CA . GLY A 1 926 ? -0.428 12.464 -20.290 1.00 81.00 926 GLY A CA 1
ATOM 7354 C C . GLY A 1 926 ? -0.571 11.860 -18.886 1.00 81.00 926 GLY A C 1
ATOM 7355 O O . GLY A 1 926 ? -1.570 12.111 -18.208 1.00 81.00 926 GLY A O 1
ATOM 7356 N N . THR A 1 927 ? 0.400 11.062 -18.425 1.00 75.81 927 THR A N 1
ATOM 7357 C CA . THR A 1 927 ? 0.375 10.406 -17.114 1.00 75.81 927 THR A CA 1
ATOM 7358 C C . THR A 1 927 ? 1.658 10.666 -16.319 1.00 75.81 927 THR A C 1
ATOM 7360 O O . THR A 1 927 ? 2.628 11.228 -16.816 1.00 75.81 927 THR A O 1
ATOM 7363 N N . TYR A 1 928 ? 1.660 10.258 -15.047 1.00 79.00 928 TYR A N 1
ATOM 7364 C CA . TYR A 1 928 ? 2.849 10.268 -14.185 1.00 79.00 928 TYR A CA 1
ATOM 7365 C C . TYR A 1 928 ? 3.618 8.930 -14.230 1.00 79.00 928 TYR A C 1
ATOM 7367 O O . TYR A 1 928 ? 4.337 8.602 -13.288 1.00 79.00 928 TYR A O 1
ATOM 7375 N N . ASN A 1 929 ? 3.434 8.123 -15.283 1.00 81.81 929 ASN A N 1
ATOM 7376 C CA . ASN A 1 929 ? 4.113 6.834 -15.429 1.00 81.81 929 ASN A CA 1
ATOM 7377 C C . ASN A 1 929 ? 5.452 6.975 -16.170 1.00 81.81 929 ASN A C 1
ATOM 7379 O O . ASN A 1 929 ? 6.413 6.290 -15.813 1.00 81.81 929 ASN A O 1
ATOM 7383 N N . THR A 1 930 ? 5.534 7.842 -17.186 1.00 88.31 930 THR A N 1
ATOM 7384 C CA . THR A 1 930 ? 6.758 8.044 -17.978 1.00 88.31 930 THR A CA 1
ATOM 7385 C C . THR A 1 930 ? 7.668 9.119 -17.372 1.00 88.31 930 THR A C 1
ATOM 7387 O O . THR A 1 930 ? 7.203 10.135 -16.860 1.00 88.31 930 THR A O 1
ATOM 7390 N N . HIS A 1 931 ? 8.983 8.887 -17.387 1.00 91.44 931 HIS A N 1
ATOM 7391 C CA . HIS A 1 931 ? 9.986 9.822 -16.871 1.00 91.44 931 HIS A CA 1
ATOM 7392 C C . HIS A 1 931 ? 11.370 9.622 -17.491 1.00 91.44 931 HIS A C 1
ATOM 7394 O O . HIS A 1 931 ? 11.687 8.555 -18.021 1.00 91.44 931 HIS A O 1
ATOM 7400 N N . PHE A 1 932 ? 12.227 10.636 -17.344 1.00 93.62 932 PHE A N 1
ATOM 7401 C CA . PHE A 1 932 ? 13.646 10.554 -17.681 1.00 93.62 932 PHE A CA 1
ATOM 7402 C C . PHE A 1 932 ? 14.545 11.377 -16.749 1.00 93.62 932 PHE A C 1
ATOM 7404 O O . PHE A 1 932 ? 14.117 12.350 -16.119 1.00 93.62 932 PHE A O 1
ATOM 7411 N N . LEU A 1 933 ? 15.816 10.985 -16.702 1.00 94.19 933 LEU A N 1
ATOM 7412 C CA . LEU A 1 933 ? 16.940 11.723 -16.135 1.00 94.19 933 LEU A CA 1
ATOM 7413 C C . LEU A 1 933 ? 18.101 11.653 -17.136 1.00 94.19 933 LEU A C 1
ATOM 7415 O O . LEU A 1 933 ? 18.571 10.563 -17.451 1.00 94.19 933 LEU A O 1
ATOM 7419 N N . ALA A 1 934 ? 18.555 12.805 -17.621 1.00 93.25 934 ALA A N 1
ATOM 7420 C CA . ALA A 1 934 ? 19.723 12.959 -18.483 1.00 93.25 934 ALA A CA 1
ATOM 7421 C C . ALA A 1 934 ? 20.814 13.727 -17.726 1.00 93.25 934 ALA A C 1
ATOM 7423 O O . ALA A 1 934 ? 20.522 14.760 -17.124 1.00 93.25 934 ALA A O 1
ATOM 7424 N N . ARG A 1 935 ? 22.054 13.234 -17.736 1.00 92.31 935 ARG A N 1
ATOM 7425 C CA . ARG A 1 935 ? 23.197 13.803 -17.000 1.00 92.31 935 ARG A CA 1
ATOM 7426 C C . ARG A 1 935 ? 24.399 13.952 -17.929 1.00 92.31 935 ARG A C 1
ATOM 7428 O O . ARG A 1 935 ? 24.644 13.054 -18.724 1.00 92.31 935 ARG A O 1
ATOM 7435 N N . TRP A 1 936 ? 25.168 15.028 -17.801 1.00 89.75 936 TRP A N 1
ATOM 7436 C CA . TRP A 1 936 ? 26.468 15.192 -18.469 1.00 89.75 936 TRP A CA 1
ATOM 7437 C C . TRP A 1 936 ? 27.500 15.676 -17.454 1.00 89.75 936 TRP A C 1
ATOM 7439 O O . TRP A 1 936 ? 27.168 16.393 -16.504 1.00 89.75 936 TRP A O 1
ATOM 7449 N N . ASN A 1 937 ? 28.754 15.259 -17.641 1.00 80.69 937 ASN A N 1
ATOM 7450 C CA . ASN A 1 937 ? 29.884 15.612 -16.774 1.00 80.69 937 ASN A CA 1
ATOM 7451 C C . ASN A 1 937 ? 29.598 15.369 -15.269 1.00 80.69 937 ASN A C 1
ATOM 7453 O O . ASN A 1 937 ? 30.176 16.015 -14.404 1.00 80.69 937 ASN A O 1
ATOM 7457 N N . SER A 1 938 ? 28.672 14.458 -14.930 1.00 71.62 938 SER A N 1
ATOM 7458 C CA . SER A 1 938 ? 28.129 14.318 -13.568 1.00 71.62 938 SER A CA 1
ATOM 7459 C C . SER A 1 938 ? 29.052 13.588 -12.593 1.00 71.62 938 SER A C 1
ATOM 7461 O O . SER A 1 938 ? 28.765 13.573 -11.399 1.00 71.62 938 SER A O 1
ATOM 7463 N N . THR A 1 939 ? 30.139 12.997 -13.089 1.00 71.31 939 THR A N 1
ATOM 7464 C CA . THR A 1 939 ? 31.287 12.554 -12.293 1.00 71.31 939 THR A CA 1
ATOM 7465 C C . THR A 1 939 ? 32.495 13.347 -12.771 1.00 71.31 939 THR A C 1
ATOM 7467 O O . THR A 1 939 ? 32.771 13.358 -13.969 1.00 71.31 939 THR A O 1
ATOM 7470 N N . PHE A 1 940 ? 33.198 14.005 -11.855 1.00 68.12 940 PHE A N 1
ATOM 7471 C CA . PHE A 1 940 ? 34.287 14.928 -12.167 1.00 68.12 940 PHE A CA 1
ATOM 7472 C C . PHE A 1 940 ? 35.466 14.687 -11.223 1.00 68.12 940 PHE A C 1
ATOM 7474 O O . PHE A 1 940 ? 35.273 14.573 -10.012 1.00 68.12 940 PHE A O 1
ATOM 7481 N N . ARG A 1 941 ? 36.676 14.600 -11.780 1.00 65.50 941 ARG A N 1
ATOM 7482 C CA . ARG A 1 941 ? 37.934 14.336 -11.071 1.00 65.50 941 ARG A CA 1
ATOM 7483 C C . ARG A 1 941 ? 38.997 15.278 -11.626 1.00 65.50 941 ARG A C 1
ATOM 7485 O O . ARG A 1 941 ? 39.098 15.415 -12.841 1.00 65.50 941 ARG A O 1
ATOM 7492 N N . LEU A 1 942 ? 39.766 15.929 -10.757 1.00 52.19 942 LEU A N 1
ATOM 7493 C CA . LEU A 1 942 ? 40.848 16.834 -11.154 1.00 52.19 942 LEU A CA 1
ATOM 7494 C C . LEU A 1 942 ? 42.195 16.157 -10.890 1.00 52.19 942 LEU A C 1
ATOM 7496 O O . LEU A 1 942 ? 42.756 16.303 -9.808 1.00 52.19 942 LEU A O 1
ATOM 7500 N N . GLY A 1 943 ? 42.699 15.395 -11.866 1.00 46.53 943 GLY A N 1
ATOM 7501 C CA . GLY A 1 943 ? 43.986 14.703 -11.718 1.00 46.53 943 GLY A CA 1
ATOM 7502 C C . GLY A 1 943 ? 44.329 13.610 -12.736 1.00 46.53 943 GLY A C 1
ATOM 7503 O O . GLY A 1 943 ? 45.263 12.858 -12.465 1.00 46.53 943 GLY A O 1
ATOM 7504 N N . ASP A 1 944 ? 43.605 13.508 -13.857 1.00 30.30 944 ASP A N 1
ATOM 7505 C CA . ASP A 1 944 ? 43.967 12.695 -15.032 1.00 30.30 944 ASP A CA 1
ATOM 7506 C C . ASP A 1 944 ? 44.081 13.618 -16.263 1.00 30.30 944 ASP A C 1
ATOM 7508 O O . ASP A 1 944 ? 43.249 14.554 -16.349 1.00 30.30 944 ASP A O 1
#

InterPro domains:
  IPR000719 Protein kinase domain [PF00069] (32-293)
  IPR000719 Protein kinase domain [PS50011] (31-312)
  IPR000719 Protein kinase domain [SM00220] (31-326)
  IPR011009 Protein kinase-like domain superfamily [SSF56112] (30-325)
  IPR017441 Protein kinase, ATP binding site [PS00107] (37-61)
  IPR050235 Casein kinase 1/Serine/threonine-protein kinase-like [PTHR11909] (32-432)

Foldseek 3Di:
DDDDDDDDDPPPDPPDDAQDWDDDPDDPFIKGFHAWQDDDQFKTWTWIDTPVGRPQIWIKIKGWPVRDPPVLDQVVVQVVLLVLLVPPPDPPFDSQQAWHWDDWDDDPTMTMTITHDFFAFLVLCCVPQQLVPFDPLQLLLCLLQLLSQLLSCVVSQKDQQADASRQWTAGDDPRRSHIHGHDSSQMDRQADPVRAGDFPPDQRQPPDDLQQFALCNLVSHTDASLGNLLSSLSRSLCSQPVCLSVVLAAPDDSVLSSLVSLVCLCQVQVCVVVVLGGDQNCSNVSSPQSSPDDRRDDRPSVVVSVSSVVSCVVVVPDNVDDGSCPPHDRPRDDDDDDDDDSHPRPDPRPDDDDPVVVVVVVVVSVVSVVVVLVVSVVSCVVVVVPDDPVVSVVVRVVVVVVVVVVVVVVVVVVVVVVVVVVVVVVVVVVVVVVVPPPDDDDDDDDDDDDDDDDDDDDDDDDDDDDDYDDDDYYDDDDDDDDDDDDDDDDDDDDDDDDDDDDDDDDDDDDDDDDDDDDDDDDDDDDDDDDDDDDDDDDDDDDDDDDDDDDDDDDDDDDDDDPPPPPPDDDPPDPVPVVVVVVVPPPDPVVVVVVVVVVVVVVVPDPDQLWWDAPFKIKHWQSNLALDQKDKDADQAQAKKWKAKAADPVLLVQQQQWWKDAPVGTDGSSNQNVQADPPQQWGGTDMHGNPRMIMIGGPCNNHTNHQMIMMMGHDDPLCPQEIEGEQAWHKDFFDWDTQKYKYFYSFKKKKKFAQDDDDCQFAWWWKWKFLDDPVNDPPPQFDTLATEDTTGDHIDIAIRLAGMMMMGTDPVGGGTGGMMHMHGDDDLEEEQVDWYKDKQHQDRRGPPTRGNDHPNHDLQDKDKHKYFYPWFAKWKKWKAWAAAPVFWWWKAFPVGDIDTHHGPVRGTDIDIDGRTGMMMIIGRHPSDRPIMMMITIPRYDYDDD

Mean predicted aligned error: 22.0 Å

Sequence (944 aa):
MKSPSSPVKKEDRLTEGPGQLIYVGGNKRTFRVEYKIGSGTYSDVYKVHRTNDPGKQRALKIERFDSVPEKDRRLTREQAVFDFIQGYDNDCIDKSHFPKMSICAKTSVYVFYVMQLLGPTLHDVRKTMMRCRTRPRTIAEIGRQTLAAIESLHGLGWLHRAIKPHNFHVGLKEVERMIYIVGFDLTRYFKDQGGRITSSHRLTRSKGATRYASARAMKYEDLSRRDDVESWCYMMLEFYDRHNLMWACMDMSKGHAIAFKQHVMSNPIELRNKNHLRMPARFADIITMTFKLQIDDKPDYDGMSAIMEKIIKDERIDMTLPLDWIGRELPLRSRGREKRTEVDESEAEDANETVDERERQKKELFERKRKLEEEMVEIYKQEGQAKTVEQVKSTTGFKERCRLRDLREKRSRRKRESRERQMKTAEEKSNEERSVEMDGDKGIAYPHGQLRRKPARGRGGSRMEKARKKTPEKDKKAPPKTAKEVEPEMKPPSPKPSTPKEVKPEVKPTSPPVAKDAKPEPIPSVCPRMAMSRRGSTQTLKNKELSVTDKLPLGDKPSPAAIARAFDRDEIGLKRLDSSLEAAKNSPHQAMISRVLCCLLIFVCLAEARVDFENSKIYDEYDFKGQSTITITDLCGDSCHIYASITPESKKFATNLLFQLPKGFVSVADVAARVDPSTKQKQFLEVNNTASLLISNANAQNDAGPVVLYVVKNYPIYKGAEMYEADGVYRPASILPQSVTVMSAKPFTIKQKPLTGPQAENAQEVFATMSGFDSTDKGVCPHIYHLVDGPFPGFTLEVNGPIFSLMWNPGFQTPPGDLSATIGITNKRQLERCGFVSSPGNHGCPGKELYKSSLYNVNSPFHAEVTNAQPEAIYLDVTTNSDANHAVSLTDENGAYYMITNTNGNSITASFVNTRNLSINWMPDGTYNTHFLARWNSTFRLGD

pLDDT: mean 71.47, std 24.63, range [22.41, 98.44]